Protein AF-0000000082579133 (afdb_homodimer)

Structure (mmCIF, N/CA/C/O backbone):
data_AF-0000000082579133-model_v1
#
loop_
_entity.id
_entity.type
_entity.pdbx_description
1 polymer 'Aldehyde dehydrogenase'
#
loop_
_atom_site.group_PDB
_atom_site.id
_atom_site.type_symbol
_atom_site.label_atom_id
_atom_site.label_alt_id
_atom_site.label_comp_id
_atom_site.label_asym_id
_atom_site.label_entity_id
_atom_site.label_seq_id
_atom_site.pdbx_PDB_ins_code
_atom_site.Cartn_x
_atom_site.Cartn_y
_atom_site.Cartn_z
_atom_site.occupancy
_atom_site.B_iso_or_equiv
_atom_site.auth_seq_id
_atom_site.auth_comp_id
_atom_site.auth_asym_id
_atom_site.auth_atom_id
_atom_site.pdbx_PDB_model_num
ATOM 1 N N . MET A 1 1 ? 31.938 -7.785 4.965 1 80.44 1 MET A N 1
ATOM 2 C CA . MET A 1 1 ? 31.047 -6.676 5.301 1 80.44 1 MET A CA 1
ATOM 3 C C . MET A 1 1 ? 29.719 -7.191 5.863 1 80.44 1 MET A C 1
ATOM 5 O O . MET A 1 1 ? 29.172 -8.164 5.355 1 80.44 1 MET A O 1
ATOM 9 N N . SER A 1 2 ? 29.328 -6.652 6.98 1 93.56 2 SER A N 1
ATOM 10 C CA . SER A 1 2 ? 28.062 -7.059 7.586 1 93.56 2 SER A CA 1
ATOM 11 C C . SER A 1 2 ? 26.875 -6.551 6.773 1 93.56 2 SER A C 1
ATOM 13 O O . SER A 1 2 ? 27.031 -5.676 5.922 1 93.56 2 SER A O 1
ATOM 15 N N . MET A 1 3 ? 25.797 -7.18 6.914 1 96.56 3 MET A N 1
ATOM 16 C CA . MET A 1 3 ? 24.578 -6.719 6.25 1 96.56 3 MET A CA 1
ATOM 17 C C . MET A 1 3 ? 24.312 -5.254 6.566 1 96.56 3 MET A C 1
ATOM 19 O O . MET A 1 3 ? 23.906 -4.488 5.688 1 96.56 3 MET A O 1
ATOM 23 N N . ARG A 1 4 ? 24.562 -4.844 7.785 1 96.94 4 ARG A N 1
ATOM 24 C CA . ARG A 1 4 ? 24.344 -3.465 8.203 1 96.94 4 ARG A CA 1
ATOM 25 C C . ARG A 1 4 ? 25.281 -2.514 7.473 1 96.94 4 ARG A C 1
ATOM 27 O O . ARG A 1 4 ? 24.875 -1.425 7.059 1 96.94 4 ARG A O 1
ATOM 34 N N . ASP A 1 5 ? 26.547 -2.949 7.332 1 97.56 5 ASP A N 1
ATOM 35 C CA . ASP A 1 5 ? 27.516 -2.141 6.598 1 97.56 5 ASP A CA 1
ATOM 36 C C . ASP A 1 5 ? 27.078 -1.949 5.148 1 97.56 5 ASP A C 1
ATOM 38 O O . ASP A 1 5 ? 27.234 -0.863 4.586 1 97.56 5 ASP A O 1
ATOM 42 N N . LEU A 1 6 ? 26.594 -3.035 4.605 1 97.81 6 LEU A N 1
ATOM 43 C CA . LEU A 1 6 ? 26.125 -2.986 3.227 1 97.81 6 LEU A CA 1
ATOM 44 C C . LEU A 1 6 ? 24.953 -2.023 3.084 1 97.81 6 LEU A C 1
ATOM 46 O O . LEU A 1 6 ? 24.922 -1.208 2.158 1 97.81 6 LEU A O 1
ATOM 50 N N . LEU A 1 7 ? 23.984 -2.096 3.975 1 98.62 7 LEU A N 1
ATOM 51 C CA . LEU A 1 7 ? 22.828 -1.207 3.941 1 98.62 7 LEU A CA 1
ATOM 52 C C . LEU A 1 7 ? 23.25 0.249 4.09 1 98.62 7 LEU A C 1
ATOM 54 O O . LEU A 1 7 ? 22.781 1.119 3.357 1 98.62 7 LEU A O 1
ATOM 58 N N . ASP A 1 8 ? 24.141 0.531 5.027 1 98.25 8 ASP A N 1
ATOM 59 C CA . ASP A 1 8 ? 24.609 1.891 5.258 1 98.25 8 ASP A CA 1
ATOM 60 C C . ASP A 1 8 ? 25.328 2.438 4.023 1 98.25 8 ASP A C 1
ATOM 62 O O . ASP A 1 8 ? 25.156 3.609 3.676 1 98.25 8 ASP A O 1
ATOM 66 N N . ALA A 1 9 ? 26.141 1.567 3.398 1 98.5 9 ALA A N 1
ATOM 67 C CA . ALA A 1 9 ? 26.844 1.972 2.176 1 98.5 9 ALA A CA 1
ATOM 68 C C . ALA A 1 9 ? 25.844 2.309 1.069 1 98.5 9 ALA A C 1
ATOM 70 O O . ALA A 1 9 ? 26.016 3.293 0.347 1 98.5 9 ALA A O 1
ATOM 71 N N . GLN A 1 10 ? 24.812 1.496 0.906 1 98.81 10 GLN A N 1
ATOM 72 C CA . GLN A 1 10 ? 23.797 1.745 -0.115 1 98.81 10 GLN A CA 1
ATOM 73 C C . GLN A 1 10 ? 23 3.014 0.192 1 98.81 10 GLN A C 1
ATOM 75 O O . GLN A 1 10 ? 22.688 3.789 -0.712 1 98.81 10 GLN A O 1
ATOM 80 N N . ARG A 1 11 ? 22.672 3.266 1.443 1 98.44 11 ARG A N 1
ATOM 81 C CA . ARG A 1 11 ? 21.953 4.469 1.84 1 98.44 11 ARG A CA 1
ATOM 82 C C . ARG A 1 11 ? 22.766 5.723 1.531 1 98.44 11 ARG A C 1
ATOM 84 O O . ARG A 1 11 ? 22.219 6.703 1.013 1 98.44 11 ARG A O 1
ATOM 91 N N . THR A 1 12 ? 24.016 5.68 1.901 1 98.31 12 THR A N 1
ATOM 92 C CA . THR A 1 12 ? 24.906 6.809 1.646 1 98.31 12 THR A CA 1
ATOM 93 C C . THR A 1 12 ? 25 7.094 0.15 1 98.31 12 THR A C 1
ATOM 95 O O . THR A 1 12 ? 24.891 8.25 -0.275 1 98.31 12 THR A O 1
ATOM 98 N N . ALA A 1 13 ? 25.172 6.035 -0.604 1 98.75 13 ALA A N 1
ATOM 99 C CA . ALA A 1 13 ? 25.266 6.184 -2.055 1 98.75 13 ALA A CA 1
ATOM 100 C C . ALA A 1 13 ? 23.969 6.719 -2.639 1 98.75 13 ALA A C 1
ATOM 102 O O . ALA A 1 13 ? 23.984 7.551 -3.549 1 98.75 13 ALA A O 1
ATOM 103 N N . PHE A 1 14 ? 22.859 6.273 -2.164 1 98.75 14 PHE A N 1
ATOM 104 C CA . PHE A 1 14 ? 21.531 6.715 -2.609 1 98.75 14 PHE A CA 1
ATOM 105 C C . PHE A 1 14 ? 21.359 8.211 -2.391 1 98.75 14 PHE A C 1
ATOM 107 O O . PHE A 1 14 ? 21 8.938 -3.314 1 98.75 14 PHE A O 1
ATOM 114 N N . MET A 1 15 ? 21.609 8.648 -1.156 1 98.06 15 MET A N 1
ATOM 115 C CA . MET A 1 15 ? 21.438 10.055 -0.812 1 98.06 15 MET A CA 1
ATOM 116 C C . MET A 1 15 ? 22.359 10.938 -1.637 1 98.06 15 MET A C 1
ATOM 118 O O . MET A 1 15 ? 21.969 12.031 -2.053 1 98.06 15 MET A O 1
ATOM 122 N N . ALA A 1 16 ? 23.578 10.438 -1.879 1 97.94 16 ALA A N 1
ATOM 123 C CA . ALA A 1 16 ? 24.547 11.203 -2.662 1 97.94 16 ALA A CA 1
ATOM 124 C C . ALA A 1 16 ? 24.094 11.328 -4.117 1 97.94 16 ALA A C 1
ATOM 126 O O . ALA A 1 16 ? 24.422 12.312 -4.785 1 97.94 16 ALA A O 1
ATOM 127 N N . GLU A 1 17 ? 23.266 10.43 -4.582 1 98.38 17 GLU A N 1
ATOM 128 C CA . GLU A 1 17 ? 22.906 10.344 -5.996 1 98.38 17 GLU A CA 1
ATOM 129 C C . GLU A 1 17 ? 21.656 11.148 -6.293 1 98.38 17 GLU A C 1
ATOM 131 O O . GLU A 1 17 ? 21.375 11.469 -7.449 1 98.38 17 GLU A O 1
ATOM 136 N N . LEU A 1 18 ? 20.844 11.516 -5.371 1 98.12 18 LEU A N 1
ATOM 137 C CA . LEU A 1 18 ? 19.562 12.18 -5.594 1 98.12 18 LEU A CA 1
ATOM 138 C C . LEU A 1 18 ? 19.75 13.484 -6.363 1 98.12 18 LEU A C 1
ATOM 140 O O . LEU A 1 18 ? 20.688 14.25 -6.078 1 98.12 18 LEU A O 1
ATOM 144 N N . PRO A 1 19 ? 18.891 13.75 -7.258 1 98.25 19 PRO A N 1
ATOM 145 C CA . PRO A 1 19 ? 17.859 12.875 -7.812 1 98.25 19 PRO A CA 1
ATOM 146 C C . PRO A 1 19 ? 18.422 11.789 -8.727 1 98.25 19 PRO A C 1
ATOM 148 O O . PRO A 1 19 ? 19.391 12.039 -9.453 1 98.25 19 PRO A O 1
ATOM 151 N N . VAL A 1 20 ? 17.859 10.625 -8.703 1 98.69 20 VAL A N 1
ATOM 152 C CA . VAL A 1 20 ? 18.328 9.531 -9.555 1 98.69 20 VAL A CA 1
ATOM 153 C C . VAL A 1 20 ? 17.828 9.742 -10.984 1 98.69 20 VAL A C 1
ATOM 155 O O . VAL A 1 20 ? 16.625 9.711 -11.234 1 98.69 20 VAL A O 1
ATOM 158 N N . SER A 1 21 ? 18.672 9.898 -11.883 1 98.62 21 SER A N 1
ATOM 159 C CA . SER A 1 21 ? 18.312 10.25 -13.258 1 98.62 21 SER A CA 1
ATOM 160 C C . SER A 1 21 ? 17.703 9.062 -13.992 1 98.62 21 SER A C 1
ATOM 162 O O . SER A 1 21 ? 17.906 7.91 -13.602 1 98.62 21 SER A O 1
ATOM 164 N N . LEU A 1 22 ? 16.953 9.367 -15.031 1 98.69 22 LEU A N 1
ATOM 165 C CA . LEU A 1 22 ? 16.406 8.328 -15.898 1 98.69 22 LEU A CA 1
ATOM 166 C C . LEU A 1 22 ? 17.516 7.48 -16.5 1 98.69 22 LEU A C 1
ATOM 168 O O . LEU A 1 22 ? 17.359 6.266 -16.656 1 98.69 22 LEU A O 1
ATOM 172 N N . ASP A 1 23 ? 18.641 8.062 -16.812 1 98.75 23 ASP A N 1
ATOM 173 C CA . ASP A 1 23 ? 19.766 7.34 -17.406 1 98.75 23 ASP A CA 1
ATOM 174 C C . ASP A 1 23 ? 20.328 6.309 -16.438 1 98.75 23 ASP A C 1
ATOM 176 O O . ASP A 1 23 ? 20.625 5.18 -16.828 1 98.75 23 ASP A O 1
ATOM 180 N N . ALA A 1 24 ? 20.484 6.727 -15.18 1 98.75 24 ALA A N 1
ATOM 181 C CA . ALA A 1 24 ? 20.969 5.797 -14.164 1 98.75 24 ALA A CA 1
ATOM 182 C C . ALA A 1 24 ? 20.016 4.633 -13.977 1 98.75 24 ALA A C 1
ATOM 184 O O . ALA A 1 24 ? 20.438 3.482 -13.844 1 98.75 24 ALA A O 1
ATOM 185 N N . ARG A 1 25 ? 18.719 4.93 -13.984 1 98.94 25 ARG A N 1
ATOM 186 C CA . ARG A 1 25 ? 17.703 3.9 -13.844 1 98.94 25 ARG A CA 1
ATOM 187 C C . ARG A 1 25 ? 17.734 2.924 -15.008 1 98.94 25 ARG A C 1
ATOM 189 O O . ARG A 1 25 ? 17.734 1.707 -14.812 1 98.94 25 ARG A O 1
ATOM 196 N N . ARG A 1 26 ? 17.812 3.459 -16.219 1 98.88 26 ARG A N 1
ATOM 197 C CA . ARG A 1 26 ? 17.875 2.641 -17.422 1 98.88 26 ARG A CA 1
ATOM 198 C C . ARG A 1 26 ? 19.141 1.792 -17.438 1 98.88 26 ARG A C 1
ATOM 200 O O . ARG A 1 26 ? 19.109 0.63 -17.859 1 98.88 26 ARG A O 1
ATOM 207 N N . ASP A 1 27 ? 20.203 2.363 -17.016 1 98.94 27 ASP A N 1
ATOM 208 C CA . ASP A 1 27 ? 21.469 1.646 -16.984 1 98.94 27 ASP A CA 1
ATOM 209 C C . ASP A 1 27 ? 21.391 0.427 -16.062 1 98.94 27 ASP A C 1
ATOM 211 O O . ASP A 1 27 ? 21.828 -0.663 -16.438 1 98.94 27 ASP A O 1
ATOM 215 N N . ARG A 1 28 ? 20.859 0.565 -14.891 1 98.88 28 ARG A N 1
ATOM 216 C CA . ARG A 1 28 ? 20.703 -0.545 -13.961 1 98.88 28 ARG A CA 1
ATOM 217 C C . ARG A 1 28 ? 19.812 -1.64 -14.555 1 98.88 28 ARG A C 1
ATOM 219 O O . ARG A 1 28 ? 20.125 -2.828 -14.43 1 98.88 28 ARG A O 1
ATOM 226 N N . LEU A 1 29 ? 18.719 -1.201 -15.234 1 98.94 29 LEU A N 1
ATOM 227 C CA . LEU A 1 29 ? 17.828 -2.16 -15.867 1 98.94 29 LEU A CA 1
ATOM 228 C C . LEU A 1 29 ? 18.547 -2.92 -16.984 1 98.94 29 LEU A C 1
ATOM 230 O O . LEU A 1 29 ? 18.406 -4.137 -17.094 1 98.94 29 LEU A O 1
ATOM 234 N N . ARG A 1 30 ? 19.328 -2.234 -17.781 1 98.81 30 ARG A N 1
ATOM 235 C CA . ARG A 1 30 ? 20.078 -2.869 -18.875 1 98.81 30 ARG A CA 1
ATOM 236 C C . ARG A 1 30 ? 21.094 -3.873 -18.328 1 98.81 30 ARG A C 1
ATOM 238 O O . ARG A 1 30 ? 21.234 -4.977 -18.859 1 98.81 30 ARG A O 1
ATOM 245 N N . ARG A 1 31 ? 21.781 -3.516 -17.281 1 98.88 31 ARG A N 1
ATOM 246 C CA . ARG A 1 31 ? 22.766 -4.406 -16.688 1 98.88 31 ARG A CA 1
ATOM 247 C C . ARG A 1 31 ? 22.094 -5.633 -16.062 1 98.88 31 ARG A C 1
ATOM 249 O O . ARG A 1 31 ? 22.656 -6.734 -16.109 1 98.88 31 ARG A O 1
ATOM 256 N N . ALA A 1 32 ? 20.906 -5.426 -15.531 1 98.94 32 ALA A N 1
ATOM 257 C CA . ALA A 1 32 ? 20.156 -6.57 -15 1 98.94 32 ALA A CA 1
ATOM 258 C C . ALA A 1 32 ? 19.766 -7.527 -16.125 1 98.94 32 ALA A C 1
ATOM 260 O O . ALA A 1 32 ? 19.891 -8.75 -15.977 1 98.94 32 ALA A O 1
ATOM 261 N N . VAL A 1 33 ? 19.281 -6.957 -17.234 1 98.81 33 VAL A N 1
ATOM 262 C CA . VAL A 1 33 ? 18.969 -7.777 -18.406 1 98.81 33 VAL A CA 1
ATOM 263 C C . VAL A 1 33 ? 20.203 -8.555 -18.844 1 98.81 33 VAL A C 1
ATOM 265 O O . VAL A 1 33 ? 20.141 -9.766 -19.062 1 98.81 33 VAL A O 1
ATOM 268 N N . ALA A 1 34 ? 21.312 -7.91 -18.922 1 98.75 34 ALA A N 1
ATOM 269 C CA . ALA A 1 34 ? 22.562 -8.523 -19.359 1 98.75 34 ALA A CA 1
ATOM 270 C C . ALA A 1 34 ? 23.031 -9.602 -18.391 1 98.75 34 ALA A C 1
ATOM 272 O O . ALA A 1 34 ? 23.469 -10.672 -18.812 1 98.75 34 ALA A O 1
ATOM 273 N N . MET A 1 35 ? 22.906 -9.344 -17.109 1 98.75 35 MET A N 1
ATOM 274 C CA . MET A 1 35 ? 23.312 -10.289 -16.078 1 98.75 35 MET A CA 1
ATOM 275 C C . MET A 1 35 ? 22.609 -11.633 -16.266 1 98.75 35 MET A C 1
ATOM 277 O O . MET A 1 35 ? 23.25 -12.688 -16.141 1 98.75 35 MET A O 1
ATOM 281 N N . ILE A 1 36 ? 21.328 -11.578 -16.641 1 98.75 36 ILE A N 1
ATOM 282 C CA . ILE A 1 36 ? 20.547 -12.797 -16.766 1 98.75 36 ILE A CA 1
ATOM 283 C C . ILE A 1 36 ? 20.75 -13.398 -18.156 1 98.75 36 ILE A C 1
ATOM 285 O O . ILE A 1 36 ? 21.031 -14.594 -18.281 1 98.75 36 ILE A O 1
ATOM 289 N N . SER A 1 37 ? 20.672 -12.617 -19.219 1 98.19 37 SER A N 1
ATOM 290 C CA . SER A 1 37 ? 20.734 -13.102 -20.594 1 98.19 37 SER A CA 1
ATOM 291 C C . SER A 1 37 ? 22.094 -13.68 -20.938 1 98.19 37 SER A C 1
ATOM 293 O O . SER A 1 37 ? 22.203 -14.711 -21.594 1 98.19 37 SER A O 1
ATOM 295 N N . ASP A 1 38 ? 23.172 -13.047 -20.438 1 98.31 38 ASP A N 1
ATOM 296 C CA . ASP A 1 38 ? 24.547 -13.477 -20.75 1 98.31 38 ASP A CA 1
ATOM 297 C C . ASP A 1 38 ? 24.891 -14.773 -20.016 1 98.31 38 ASP A C 1
ATOM 299 O O . ASP A 1 38 ? 25.859 -15.453 -20.391 1 98.31 38 ASP A O 1
ATOM 303 N N . ASN A 1 39 ? 24.156 -15.109 -19.031 1 98.69 39 ASN A N 1
ATOM 304 C CA . ASN A 1 39 ? 24.516 -16.25 -18.188 1 98.69 39 ASN A CA 1
ATOM 305 C C . ASN A 1 39 ? 23.391 -17.266 -18.078 1 98.69 39 ASN A C 1
ATOM 307 O O . ASN A 1 39 ? 23.312 -18.016 -17.109 1 98.69 39 ASN A O 1
ATOM 311 N N . ALA A 1 40 ? 22.453 -17.297 -19.031 1 98.44 40 ALA A N 1
ATOM 312 C CA . ALA A 1 40 ? 21.25 -18.109 -19.031 1 98.44 40 ALA A CA 1
ATOM 313 C C . ALA A 1 40 ? 21.594 -19.594 -18.859 1 98.44 40 ALA A C 1
ATOM 315 O O . ALA A 1 40 ? 20.984 -20.281 -18.031 1 98.44 40 ALA A O 1
ATOM 316 N N . GLY A 1 41 ? 22.547 -20.047 -19.625 1 98.31 41 GLY A N 1
ATOM 317 C CA . GLY A 1 41 ? 22.938 -21.453 -19.562 1 98.31 41 GLY A CA 1
ATOM 318 C C . GLY A 1 41 ? 23.422 -21.875 -18.188 1 98.31 41 GLY A C 1
ATOM 319 O O . GLY A 1 41 ? 22.984 -22.891 -17.656 1 98.31 41 GLY A O 1
ATOM 320 N N . GLN A 1 42 ? 24.328 -21.078 -17.609 1 98.69 42 GLN A N 1
ATOM 321 C CA . GLN A 1 42 ? 24.875 -21.375 -16.281 1 98.69 42 GLN A CA 1
ATOM 322 C C . GLN A 1 42 ? 23.766 -21.359 -15.227 1 98.69 42 GLN A C 1
ATOM 324 O O . GLN A 1 42 ? 23.781 -22.156 -14.297 1 98.69 42 GLN A O 1
ATOM 329 N N . LEU A 1 43 ? 22.891 -20.469 -15.391 1 98.81 43 LEU A N 1
ATOM 330 C CA . LEU A 1 43 ? 21.781 -20.375 -14.445 1 98.81 43 LEU A CA 1
ATOM 331 C C . LEU A 1 43 ? 20.891 -21.594 -14.539 1 98.81 43 LEU A C 1
ATOM 333 O O . LEU A 1 43 ? 20.469 -22.156 -13.516 1 98.81 43 LEU A O 1
ATOM 337 N N . CYS A 1 44 ? 20.594 -22.062 -15.742 1 98.56 44 CYS A N 1
ATOM 338 C CA . CYS A 1 44 ? 19.781 -23.266 -15.922 1 98.56 44 CYS A CA 1
ATOM 339 C C . CYS A 1 44 ? 20.469 -24.484 -15.312 1 98.56 44 CYS A C 1
ATOM 341 O O . CYS A 1 44 ? 19.812 -25.328 -14.695 1 98.56 44 CYS A O 1
ATOM 343 N N . ASP A 1 45 ? 21.812 -24.578 -15.5 1 98.75 45 ASP A N 1
ATOM 344 C CA . ASP A 1 45 ? 22.578 -25.672 -14.922 1 98.75 45 ASP A CA 1
ATOM 345 C C . ASP A 1 45 ? 22.484 -25.656 -13.398 1 98.75 45 ASP A C 1
ATOM 347 O O . ASP A 1 45 ? 22.266 -26.688 -12.766 1 98.75 45 ASP A O 1
ATOM 351 N N . ALA A 1 46 ? 22.625 -24.469 -12.82 1 98.81 46 ALA A N 1
ATOM 352 C CA . ALA A 1 46 ? 22.547 -24.312 -11.375 1 98.81 46 ALA A CA 1
ATOM 353 C C . ALA A 1 46 ? 21.172 -24.688 -10.852 1 98.81 46 ALA A C 1
ATOM 355 O O . ALA A 1 46 ? 21.047 -25.359 -9.828 1 98.81 46 ALA A O 1
ATOM 356 N N . LEU A 1 47 ? 20.141 -24.281 -11.562 1 98.69 47 LEU A N 1
ATOM 357 C CA . LEU A 1 47 ? 18.781 -24.625 -11.195 1 98.69 47 LEU A CA 1
ATOM 358 C C . LEU A 1 47 ? 18.578 -26.125 -11.172 1 98.69 47 LEU A C 1
ATOM 360 O O . LEU A 1 47 ? 18 -26.672 -10.219 1 98.69 47 LEU A O 1
ATOM 364 N N . SER A 1 48 ? 19.031 -26.734 -12.242 1 98.31 48 SER A N 1
ATOM 365 C CA . SER A 1 48 ? 18.859 -28.188 -12.328 1 98.31 48 SER A CA 1
ATOM 366 C C . SER A 1 48 ? 19.609 -28.906 -11.211 1 98.31 48 SER A C 1
ATOM 368 O O . SER A 1 48 ? 19.109 -29.875 -10.641 1 98.31 48 SER A O 1
ATOM 370 N N . GLU A 1 49 ? 20.75 -28.422 -10.93 1 98.19 49 GLU A N 1
ATOM 371 C CA . GLU A 1 49 ? 21.547 -29 -9.852 1 98.19 49 GLU A CA 1
ATOM 372 C C . GLU A 1 49 ? 20.828 -28.859 -8.508 1 98.19 49 GLU A C 1
ATOM 374 O O . GLU A 1 49 ? 20.766 -29.812 -7.723 1 98.19 49 GLU A O 1
ATOM 379 N N . ASP A 1 50 ? 20.281 -27.75 -8.172 1 98.19 50 ASP A N 1
ATOM 380 C CA . ASP A 1 50 ? 19.594 -27.484 -6.91 1 98.19 50 ASP A CA 1
ATOM 381 C C . ASP A 1 50 ? 18.375 -28.375 -6.762 1 98.19 50 ASP A C 1
ATOM 383 O O . ASP A 1 50 ? 18.094 -28.891 -5.676 1 98.19 50 ASP A O 1
ATOM 387 N N . PHE A 1 51 ? 17.672 -28.625 -7.84 1 97.75 51 PHE A N 1
ATOM 388 C CA . PHE A 1 51 ? 16.422 -29.375 -7.797 1 97.75 51 PHE A CA 1
ATOM 389 C C . PHE A 1 51 ? 16.703 -30.875 -7.898 1 97.75 51 PHE A C 1
ATOM 391 O O . PHE A 1 51 ? 15.82 -31.688 -7.633 1 97.75 51 PHE A O 1
ATOM 398 N N . GLY A 1 52 ? 17.938 -31.219 -8.18 1 96.5 52 GLY A N 1
ATOM 399 C CA . GLY A 1 52 ? 18.234 -32.594 -8.594 1 96.5 52 GLY A CA 1
ATOM 400 C C . GLY A 1 52 ? 17.953 -32.844 -10.062 1 96.5 52 GLY A C 1
ATOM 401 O O . GLY A 1 52 ? 18.75 -33.5 -10.742 1 96.5 52 GLY A O 1
ATOM 402 N N . HIS A 1 53 ? 16.891 -32.281 -10.523 1 96.94 53 HIS A N 1
ATOM 403 C CA . HIS A 1 53 ? 16.578 -32.188 -11.945 1 96.94 53 HIS A CA 1
ATOM 404 C C . HIS A 1 53 ? 15.484 -31.172 -12.211 1 96.94 53 HIS A C 1
ATOM 406 O O . HIS A 1 53 ? 14.43 -31.219 -11.578 1 96.94 53 HIS A O 1
ATOM 412 N N . ARG A 1 54 ? 15.703 -30.344 -13.109 1 96.88 54 ARG A N 1
ATOM 413 C CA . ARG A 1 54 ? 14.727 -29.422 -13.664 1 96.88 54 ARG A CA 1
ATOM 414 C C . ARG A 1 54 ? 14.945 -29.219 -15.164 1 96.88 54 ARG A C 1
ATOM 416 O O . ARG A 1 54 ? 16.078 -29.031 -15.609 1 96.88 54 ARG A O 1
ATOM 423 N N . SER A 1 55 ? 13.859 -29.281 -15.875 1 95.44 55 SER A N 1
ATOM 424 C CA . SER A 1 55 ? 13.922 -29.125 -17.328 1 95.44 55 SER A CA 1
ATOM 425 C C . SER A 1 55 ? 14.617 -27.812 -17.703 1 95.44 55 SER A C 1
ATOM 427 O O . SER A 1 55 ? 14.258 -26.75 -17.203 1 95.44 55 SER A O 1
ATOM 429 N N . ARG A 1 56 ? 15.609 -27.938 -18.578 1 96.12 56 ARG A N 1
ATOM 430 C CA . ARG A 1 56 ? 16.297 -26.75 -19.062 1 96.12 56 ARG A CA 1
ATOM 431 C C . ARG A 1 56 ? 15.336 -25.812 -19.797 1 96.12 56 ARG A C 1
ATOM 433 O O . ARG A 1 56 ? 15.344 -24.594 -19.562 1 96.12 56 ARG A O 1
ATOM 440 N N . ASP A 1 57 ? 14.484 -26.359 -20.641 1 95.69 57 ASP A N 1
ATOM 441 C CA . ASP A 1 57 ? 13.523 -25.562 -21.391 1 95.69 57 ASP A CA 1
ATOM 442 C C . ASP A 1 57 ? 12.547 -24.859 -20.438 1 95.69 57 ASP A C 1
ATOM 444 O O . ASP A 1 57 ? 12.227 -23.688 -20.625 1 95.69 57 ASP A O 1
ATOM 448 N N . GLN A 1 58 ? 12.047 -25.562 -19.469 1 96.06 58 GLN A N 1
ATOM 449 C CA . GLN A 1 58 ? 11.148 -24.953 -18.5 1 96.06 58 GLN A CA 1
ATOM 450 C C . GLN A 1 58 ? 11.844 -23.812 -17.75 1 96.06 58 GLN A C 1
ATOM 452 O O . GLN A 1 58 ? 11.242 -22.766 -17.531 1 96.06 58 GLN A O 1
ATOM 457 N N . SER A 1 59 ? 13.133 -24.078 -17.328 1 98 59 SER A N 1
ATOM 458 C CA . SER A 1 59 ? 13.906 -23.031 -16.656 1 98 59 SER A CA 1
ATOM 459 C C . SER A 1 59 ? 14.086 -21.812 -17.531 1 98 59 SER A C 1
ATOM 461 O O . SER A 1 59 ? 13.969 -20.672 -17.062 1 98 59 SER A O 1
ATOM 463 N N . MET A 1 60 ? 14.344 -22.047 -18.797 1 97.5 60 MET A N 1
ATOM 464 C CA . MET A 1 60 ? 14.508 -20.938 -19.75 1 97.5 60 MET A CA 1
ATOM 465 C C . MET A 1 60 ? 13.227 -20.109 -19.844 1 97.5 60 MET A C 1
ATOM 467 O O . MET A 1 60 ? 13.281 -18.891 -19.938 1 97.5 60 MET A O 1
ATOM 471 N N . ILE A 1 61 ? 12.109 -20.75 -19.766 1 95.81 61 ILE A N 1
ATOM 472 C CA . ILE A 1 61 ? 10.82 -20.078 -19.891 1 95.81 61 ILE A CA 1
ATOM 473 C C . ILE A 1 61 ? 10.5 -19.344 -18.594 1 95.81 61 ILE A C 1
ATOM 475 O O . ILE A 1 61 ? 10.234 -18.141 -18.594 1 95.81 61 ILE A O 1
ATOM 479 N N . THR A 1 62 ? 10.594 -20 -17.469 1 96.62 62 THR A N 1
ATOM 480 C CA . THR A 1 62 ? 9.953 -19.562 -16.234 1 96.62 62 THR A CA 1
ATOM 481 C C . THR A 1 62 ? 10.93 -18.766 -15.367 1 96.62 62 THR A C 1
ATOM 483 O O . THR A 1 62 ? 10.516 -17.938 -14.547 1 96.62 62 THR A O 1
ATOM 486 N N . ASP A 1 63 ? 12.305 -18.922 -15.516 1 97.94 63 ASP A N 1
ATOM 487 C CA . ASP A 1 63 ? 13.266 -18.219 -14.664 1 97.94 63 ASP A CA 1
ATOM 488 C C . ASP A 1 63 ? 14.117 -17.25 -15.484 1 97.94 63 ASP A C 1
ATOM 490 O O . ASP A 1 63 ? 14.547 -16.219 -14.969 1 97.94 63 ASP A O 1
ATOM 494 N N . ILE A 1 64 ? 14.32 -17.609 -16.734 1 98.31 64 ILE A N 1
ATOM 495 C CA . ILE A 1 64 ? 15.211 -16.766 -17.5 1 98.31 64 ILE A CA 1
ATOM 496 C C . ILE A 1 64 ? 14.391 -15.75 -18.297 1 98.31 64 ILE A C 1
ATOM 498 O O . ILE A 1 64 ? 14.375 -14.562 -17.984 1 98.31 64 ILE A O 1
ATOM 502 N N . ALA A 1 65 ? 13.562 -16.25 -19.25 1 96.88 65 ALA A N 1
ATOM 503 C CA . ALA A 1 65 ? 12.766 -15.352 -20.078 1 96.88 65 ALA A CA 1
ATOM 504 C C . ALA A 1 65 ? 11.781 -14.547 -19.234 1 96.88 65 ALA A C 1
ATOM 506 O O . ALA A 1 65 ? 11.57 -13.359 -19.469 1 96.88 65 ALA A O 1
ATOM 507 N N . ALA A 1 66 ? 11.234 -15.188 -18.234 1 96.56 66 ALA A N 1
ATOM 508 C CA . ALA A 1 66 ? 10.273 -14.547 -17.344 1 96.56 66 ALA A CA 1
ATOM 509 C C . ALA A 1 66 ? 10.953 -13.469 -16.484 1 96.56 66 ALA A C 1
ATOM 511 O O . ALA A 1 66 ? 10.281 -12.609 -15.922 1 96.56 66 ALA A O 1
ATOM 512 N N . SER A 1 67 ? 12.258 -13.492 -16.344 1 98.06 67 SER A N 1
ATOM 513 C CA . SER A 1 67 ? 13.031 -12.445 -15.68 1 98.06 67 SER A CA 1
ATOM 514 C C . SER A 1 67 ? 13.312 -11.281 -16.625 1 98.06 67 SER A C 1
ATOM 516 O O . SER A 1 67 ? 13.18 -10.117 -16.234 1 98.06 67 SER A O 1
ATOM 518 N N . VAL A 1 68 ? 13.656 -11.586 -17.812 1 98.06 68 VAL A N 1
ATOM 519 C CA . VAL A 1 68 ? 14.078 -10.594 -18.797 1 98.06 68 VAL A CA 1
ATOM 520 C C . VAL A 1 68 ? 12.883 -9.734 -19.219 1 98.06 68 VAL A C 1
ATOM 522 O O . VAL A 1 68 ? 13.008 -8.523 -19.375 1 98.06 68 VAL A O 1
ATOM 525 N N . GLY A 1 69 ? 11.664 -10.336 -19.344 1 96.62 69 GLY A N 1
ATOM 526 C CA . GLY A 1 69 ? 10.453 -9.656 -19.781 1 96.62 69 GLY A CA 1
ATOM 527 C C . GLY A 1 69 ? 10.133 -8.43 -18.969 1 96.62 69 GLY A C 1
ATOM 528 O O . GLY A 1 69 ? 10.062 -7.316 -19.5 1 96.62 69 GLY A O 1
ATOM 529 N N . PRO A 1 70 ? 10.008 -8.602 -17.672 1 97.75 70 PRO A N 1
ATOM 530 C CA . PRO A 1 70 ? 9.688 -7.461 -16.812 1 97.75 70 PRO A CA 1
ATOM 531 C C . PRO A 1 70 ? 10.75 -6.367 -16.859 1 97.75 70 PRO A C 1
ATOM 533 O O . PRO A 1 70 ? 10.422 -5.176 -16.828 1 97.75 70 PRO A O 1
ATOM 536 N N . LEU A 1 71 ? 12.023 -6.738 -16.922 1 98.69 71 LEU A N 1
ATOM 537 C CA . LEU A 1 71 ? 13.117 -5.77 -16.969 1 98.69 71 LEU A CA 1
ATOM 538 C C . LEU A 1 71 ? 13.047 -4.949 -18.25 1 98.69 71 LEU A C 1
ATOM 540 O O . LEU A 1 71 ? 13.18 -3.723 -18.219 1 98.69 71 LEU A O 1
ATOM 544 N N . LYS A 1 72 ? 12.812 -5.602 -19.328 1 98.19 72 LYS A N 1
ATOM 545 C CA . LYS A 1 72 ? 12.727 -4.906 -20.609 1 98.19 72 LYS A CA 1
ATOM 546 C C . LYS A 1 72 ? 11.484 -4.023 -20.672 1 98.19 72 LYS A C 1
ATOM 548 O O . LYS A 1 72 ? 11.516 -2.934 -21.25 1 98.19 72 LYS A O 1
ATOM 553 N N . HIS A 1 73 ? 10.398 -4.551 -20.125 1 97.75 73 HIS A N 1
ATOM 554 C CA . HIS A 1 73 ? 9.188 -3.748 -20.047 1 97.75 73 HIS A CA 1
ATOM 555 C C . HIS A 1 73 ? 9.43 -2.453 -19.281 1 97.75 73 HIS A C 1
ATOM 557 O O . HIS A 1 73 ? 9.031 -1.376 -19.734 1 97.75 73 HIS A O 1
ATOM 563 N N . ALA A 1 74 ? 10.07 -2.529 -18.172 1 98.62 74 ALA A N 1
ATOM 564 C CA . ALA A 1 74 ? 10.406 -1.358 -17.359 1 98.62 74 ALA A CA 1
ATOM 565 C C . ALA A 1 74 ? 11.32 -0.406 -18.125 1 98.62 74 ALA A C 1
ATOM 567 O O . ALA A 1 74 ? 11.141 0.813 -18.078 1 98.62 74 ALA A O 1
ATOM 568 N N . LEU A 1 75 ? 12.312 -0.985 -18.766 1 98.5 75 LEU A N 1
ATOM 569 C CA . LEU A 1 75 ? 13.25 -0.192 -19.547 1 98.5 75 LEU A CA 1
ATOM 570 C C . LEU A 1 75 ? 12.516 0.662 -20.578 1 98.5 75 LEU A C 1
ATOM 572 O O . LEU A 1 75 ? 12.836 1.839 -20.75 1 98.5 75 LEU A O 1
ATOM 576 N N . LYS A 1 76 ? 11.508 0.094 -21.172 1 97.81 76 LYS A N 1
ATOM 577 C CA . LYS A 1 76 ? 10.742 0.767 -22.219 1 97.81 76 LYS A CA 1
ATOM 578 C C . LYS A 1 76 ? 9.82 1.831 -21.625 1 97.81 76 LYS A C 1
ATOM 580 O O . LYS A 1 76 ? 9.57 2.859 -22.266 1 97.81 76 LYS A O 1
ATOM 585 N N . ARG A 1 77 ? 9.383 1.637 -20.391 1 98.44 77 ARG A N 1
ATOM 586 C CA . ARG A 1 77 ? 8.25 2.424 -19.906 1 98.44 77 ARG A CA 1
ATOM 587 C C . ARG A 1 77 ? 8.688 3.402 -18.828 1 98.44 77 ARG A C 1
ATOM 589 O O . ARG A 1 77 ? 7.941 4.316 -18.469 1 98.44 77 ARG A O 1
ATOM 596 N N . VAL A 1 78 ? 9.875 3.316 -18.281 1 98.69 78 VAL A N 1
ATOM 597 C CA . VAL A 1 78 ? 10.289 4.012 -17.078 1 98.69 78 VAL A CA 1
ATOM 598 C C . VAL A 1 78 ? 10.203 5.523 -17.297 1 98.69 78 VAL A C 1
ATOM 600 O O . VAL A 1 78 ? 9.852 6.266 -16.375 1 98.69 78 VAL A O 1
ATOM 603 N N . ALA A 1 79 ? 10.523 6.031 -18.453 1 98.69 79 ALA A N 1
ATOM 604 C CA . ALA A 1 79 ? 10.43 7.465 -18.719 1 98.69 79 ALA A CA 1
ATOM 605 C C . ALA A 1 79 ? 9 7.965 -18.562 1 98.69 79 ALA A C 1
ATOM 607 O O . ALA A 1 79 ? 8.766 9.008 -17.938 1 98.69 79 ALA A O 1
ATOM 608 N N . HIS A 1 80 ? 8.117 7.168 -19.109 1 98.56 80 HIS A N 1
ATOM 609 C CA . HIS A 1 80 ? 6.707 7.523 -19.016 1 98.56 80 HIS A CA 1
ATOM 610 C C . HIS A 1 80 ? 6.223 7.461 -17.578 1 98.56 80 HIS A C 1
ATOM 612 O O . HIS A 1 80 ? 5.531 8.367 -17.109 1 98.56 80 HIS A O 1
ATOM 618 N N . TRP A 1 81 ? 6.559 6.402 -16.844 1 98.5 81 TRP A N 1
ATOM 619 C CA . TRP A 1 81 ? 6.125 6.203 -15.469 1 98.5 81 TRP A CA 1
ATOM 620 C C . TRP A 1 81 ? 6.656 7.316 -14.57 1 98.5 81 TRP A C 1
ATOM 622 O O . TRP A 1 81 ? 6.035 7.652 -13.562 1 98.5 81 TRP A O 1
ATOM 632 N N . SER A 1 82 ? 7.77 7.906 -14.922 1 98.31 82 SER A N 1
ATOM 633 C CA . SER A 1 82 ? 8.492 8.828 -14.055 1 98.31 82 SER A CA 1
ATOM 634 C C . SER A 1 82 ? 7.984 10.258 -14.219 1 98.31 82 SER A C 1
ATOM 636 O O . SER A 1 82 ? 8.344 11.148 -13.445 1 98.31 82 SER A O 1
ATOM 638 N N . LYS A 1 83 ? 7.145 10.508 -15.227 1 98.12 83 LYS A N 1
ATOM 639 C CA . LYS A 1 83 ? 6.629 11.852 -15.453 1 98.12 83 LYS A CA 1
ATOM 640 C C . LYS A 1 83 ? 5.703 12.289 -14.32 1 98.12 83 LYS A C 1
ATOM 642 O O . LYS A 1 83 ? 4.824 11.531 -13.898 1 98.12 83 LYS A O 1
ATOM 647 N N . PRO A 1 84 ? 5.922 13.547 -13.781 1 97.81 84 PRO A N 1
ATOM 648 C CA . PRO A 1 84 ? 4.949 14.055 -12.812 1 97.81 84 PRO A CA 1
ATOM 649 C C . PRO A 1 84 ? 3.518 14.023 -13.336 1 97.81 84 PRO A C 1
ATOM 651 O O . PRO A 1 84 ? 3.285 14.305 -14.516 1 97.81 84 PRO A O 1
ATOM 654 N N . ALA A 1 85 ? 2.613 13.617 -12.516 1 97.75 85 ALA A N 1
ATOM 655 C CA . ALA A 1 85 ? 1.203 13.547 -12.891 1 97.75 85 ALA A CA 1
ATOM 656 C C . ALA A 1 85 ? 0.447 14.781 -12.398 1 97.75 85 ALA A C 1
ATOM 658 O O . ALA A 1 85 ? 0.184 14.922 -11.203 1 97.75 85 ALA A O 1
ATOM 659 N N . ARG A 1 86 ? 0.019 15.695 -13.297 1 97.69 86 ARG A N 1
ATOM 660 C CA . ARG A 1 86 ? -0.777 16.859 -12.906 1 97.69 86 ARG A CA 1
ATOM 661 C C . ARG A 1 86 ? -2.129 16.422 -12.344 1 97.69 86 ARG A C 1
ATOM 663 O O . ARG A 1 86 ? -2.748 15.492 -12.844 1 97.69 86 ARG A O 1
ATOM 670 N N . ARG A 1 87 ? -2.51 17.031 -11.32 1 97.62 87 ARG A N 1
ATOM 671 C CA . ARG A 1 87 ? -3.795 16.766 -10.688 1 97.62 87 ARG A CA 1
ATOM 672 C C . ARG A 1 87 ? -4.605 18.047 -10.523 1 97.62 87 ARG A C 1
ATOM 674 O O . ARG A 1 87 ? -4.051 19.094 -10.203 1 97.62 87 ARG A O 1
ATOM 681 N N . PRO A 1 88 ? -5.918 18 -10.734 1 95.62 88 PRO A N 1
ATOM 682 C CA . PRO A 1 88 ? -6.738 19.188 -10.484 1 95.62 88 PRO A CA 1
ATOM 683 C C . PRO A 1 88 ? -6.73 19.625 -9.023 1 95.62 88 PRO A C 1
ATOM 685 O O . PRO A 1 88 ? -6.645 18.766 -8.125 1 95.62 88 PRO A O 1
ATOM 688 N N . VAL A 1 89 ? -6.809 20.891 -8.812 1 95.19 89 VAL A N 1
ATOM 689 C CA . VAL A 1 89 ? -6.867 21.438 -7.469 1 95.19 89 VAL A CA 1
ATOM 690 C C . VAL A 1 89 ? -8.258 22.016 -7.203 1 95.19 89 VAL A C 1
ATOM 692 O O . VAL A 1 89 ? -9.078 22.109 -8.125 1 95.19 89 VAL A O 1
ATOM 695 N N . LEU A 1 90 ? -8.547 22.297 -6.004 1 90.75 90 LEU A N 1
ATOM 696 C CA . LEU A 1 90 ? -9.859 22.797 -5.598 1 90.75 90 LEU A CA 1
ATOM 697 C C . LEU A 1 90 ? -10.227 24.047 -6.398 1 90.75 90 LEU A C 1
ATOM 699 O O . LEU A 1 90 ? -9.398 24.922 -6.594 1 90.75 90 LEU A O 1
ATOM 703 N N . PHE A 1 91 ? -11.344 24.109 -7.02 1 87.19 91 PHE A N 1
ATOM 704 C CA . PHE A 1 91 ? -11.852 25.297 -7.699 1 87.19 91 PHE A CA 1
ATOM 705 C C . PHE A 1 91 ? -12.008 26.453 -6.719 1 87.19 91 PHE A C 1
ATOM 707 O O . PHE A 1 91 ? -12.516 26.266 -5.613 1 87.19 91 PHE A O 1
ATOM 714 N N . PRO A 1 92 ? -11.625 27.562 -7.113 1 89.5 92 PRO A N 1
ATOM 715 C CA . PRO A 1 92 ? -11.109 28.031 -8.406 1 89.5 92 PRO A CA 1
ATOM 716 C C . PRO A 1 92 ? -9.586 28.172 -8.406 1 89.5 92 PRO A C 1
ATOM 718 O O . PRO A 1 92 ? -9.039 28.969 -9.172 1 89.5 92 PRO A O 1
ATOM 721 N N . LEU A 1 93 ? -8.953 27.5 -7.5 1 91.19 93 LEU A N 1
ATOM 722 C CA . LEU A 1 93 ? -7.527 27.703 -7.27 1 91.19 93 LEU A CA 1
ATOM 723 C C . LEU A 1 93 ? -6.734 27.516 -8.562 1 91.19 93 LEU A C 1
ATOM 725 O O . LEU A 1 93 ? -5.754 28.219 -8.797 1 91.19 93 LEU A O 1
ATOM 729 N N . GLY A 1 94 ? -7.156 26.594 -9.367 1 90.25 94 GLY A N 1
ATOM 730 C CA . GLY A 1 94 ? -6.477 26.359 -10.633 1 90.25 94 GLY A CA 1
ATOM 731 C C . GLY A 1 94 ? -6.504 27.547 -11.562 1 90.25 94 GLY A C 1
ATOM 732 O O . GLY A 1 94 ? -5.504 27.859 -12.211 1 90.25 94 GLY A O 1
ATOM 733 N N . LEU A 1 95 ? -7.645 28.25 -11.641 1 90.06 95 LEU A N 1
ATOM 734 C CA . LEU A 1 95 ? -7.793 29.438 -12.469 1 90.06 95 LEU A CA 1
ATOM 735 C C . LEU A 1 95 ? -6.934 30.578 -11.93 1 90.06 95 LEU A C 1
ATOM 737 O O . LEU A 1 95 ? -6.523 31.453 -12.688 1 90.06 95 LEU A O 1
ATOM 741 N N . LEU A 1 96 ? -6.617 30.484 -10.672 1 92.25 96 LEU A N 1
ATOM 742 C CA . LEU A 1 96 ? -5.875 31.562 -10.016 1 92.25 96 LEU A CA 1
ATOM 743 C C . LEU A 1 96 ? -4.379 31.266 -10.016 1 92.25 96 LEU A C 1
ATOM 745 O O . LEU A 1 96 ? -3.594 32.031 -9.453 1 92.25 96 LEU A O 1
ATOM 749 N N . GLY A 1 97 ? -4.027 30.109 -10.555 1 93.56 97 GLY A N 1
ATOM 750 C CA . GLY A 1 97 ? -2.611 29.812 -10.703 1 93.56 97 GLY A CA 1
ATOM 751 C C . GLY A 1 97 ? -2.145 28.688 -9.805 1 93.56 97 GLY A C 1
ATOM 752 O O . GLY A 1 97 ? -0.977 28.297 -9.844 1 93.56 97 GLY A O 1
ATOM 753 N N . GLY A 1 98 ? -3.02 28.188 -8.906 1 96.44 98 GLY A N 1
ATOM 754 C CA . GLY A 1 98 ? -2.678 27.016 -8.133 1 96.44 98 GLY A CA 1
ATOM 755 C C . GLY A 1 98 ? -2.414 25.781 -8.992 1 96.44 98 GLY A C 1
ATOM 756 O O . GLY A 1 98 ? -3.053 25.594 -10.031 1 96.44 98 GLY A O 1
ATOM 757 N N . ARG A 1 99 ? -1.375 24.969 -8.586 1 97.19 99 ARG A N 1
ATOM 758 C CA . ARG A 1 99 ? -1.027 23.766 -9.328 1 97.19 99 ARG A CA 1
ATOM 759 C C . ARG A 1 99 ? -0.786 22.594 -8.383 1 97.19 99 ARG A C 1
ATOM 761 O O . ARG A 1 99 ? -0.195 22.75 -7.316 1 97.19 99 ARG A O 1
ATOM 768 N N . GLY A 1 100 ? -1.365 21.438 -8.711 1 98.38 100 GLY A N 1
ATOM 769 C CA . GLY A 1 100 ? -1.112 20.188 -8.008 1 98.38 100 GLY A CA 1
ATOM 770 C C . GLY A 1 100 ? -0.523 19.125 -8.898 1 98.38 100 GLY A C 1
ATOM 771 O O . GLY A 1 100 ? -0.901 19 -10.062 1 98.38 100 GLY A O 1
ATOM 772 N N . ARG A 1 101 ? 0.411 18.406 -8.391 1 98.62 101 ARG A N 1
ATOM 773 C CA . ARG A 1 101 ? 0.958 17.266 -9.125 1 98.62 101 ARG A CA 1
ATOM 774 C C . ARG A 1 101 ? 1.497 16.203 -8.164 1 98.62 101 ARG A C 1
ATOM 776 O O . ARG A 1 101 ? 1.738 16.5 -6.992 1 98.62 101 ARG A O 1
ATOM 783 N N . ILE A 1 102 ? 1.661 15.031 -8.656 1 98.75 102 ILE A N 1
ATOM 784 C CA . ILE A 1 102 ? 2.303 13.922 -7.953 1 98.75 102 ILE A CA 1
ATOM 785 C C . ILE A 1 102 ? 3.674 13.648 -8.57 1 98.75 102 ILE A C 1
ATOM 787 O O . ILE A 1 102 ? 3.799 13.516 -9.789 1 98.75 102 ILE A O 1
ATOM 791 N N . GLU A 1 103 ? 4.676 13.695 -7.824 1 98.69 103 GLU A N 1
ATOM 792 C CA . GLU A 1 103 ? 6.008 13.258 -8.227 1 98.69 103 GLU A CA 1
ATOM 793 C C . GLU A 1 103 ? 6.387 11.938 -7.562 1 98.69 103 GLU A C 1
ATOM 795 O O . GLU A 1 103 ? 6.305 11.812 -6.34 1 98.69 103 GLU A O 1
ATOM 800 N N . TYR A 1 104 ? 6.773 11 -8.367 1 98.44 104 TYR A N 1
ATOM 801 C CA . TYR A 1 104 ? 7.199 9.703 -7.836 1 98.44 104 TYR A CA 1
ATOM 802 C C . TYR A 1 104 ? 8.695 9.695 -7.547 1 98.44 104 TYR A C 1
ATOM 804 O O . TYR A 1 104 ? 9.508 9.875 -8.461 1 98.44 104 TYR A O 1
ATOM 812 N N . GLN A 1 105 ? 9.031 9.539 -6.309 1 98.38 105 GLN A N 1
ATOM 813 C CA . GLN A 1 105 ? 10.414 9.547 -5.848 1 98.38 105 GLN A CA 1
ATOM 814 C C . GLN A 1 105 ? 10.812 8.195 -5.273 1 98.38 105 GLN A C 1
ATOM 816 O O . GLN A 1 105 ? 10.031 7.551 -4.574 1 98.38 105 GLN A O 1
ATOM 821 N N . PRO A 1 106 ? 12.117 7.719 -5.637 1 98.75 106 PRO A N 1
ATOM 822 C CA . PRO A 1 106 ? 12.547 6.457 -5.035 1 98.75 106 PRO A CA 1
ATOM 823 C C . PRO A 1 106 ? 12.516 6.492 -3.508 1 98.75 106 PRO A C 1
ATOM 825 O O . PRO A 1 106 ? 12.734 7.547 -2.906 1 98.75 106 PRO A O 1
ATOM 828 N N . LYS A 1 107 ? 12.297 5.359 -2.914 1 98.75 107 LYS A N 1
ATOM 829 C CA . LYS A 1 107 ? 12.211 5.246 -1.461 1 98.75 107 LYS A CA 1
ATOM 830 C C . LYS A 1 107 ? 13.602 5.172 -0.833 1 98.75 107 LYS A C 1
ATOM 832 O O . LYS A 1 107 ? 13.805 5.629 0.295 1 98.75 107 LYS A O 1
ATOM 837 N N . GLY A 1 108 ? 14.531 4.547 -1.434 1 98.75 108 GLY A N 1
ATOM 838 C CA . GLY A 1 108 ? 15.875 4.395 -0.893 1 98.75 108 GLY A CA 1
ATOM 839 C C . GLY A 1 108 ? 16.484 3.041 -1.193 1 98.75 108 GLY A C 1
ATOM 840 O O . GLY A 1 108 ? 16.906 2.777 -2.324 1 98.75 108 GLY A O 1
ATOM 841 N N . VAL A 1 109 ? 16.547 2.152 -0.178 1 98.94 109 VAL A N 1
ATOM 842 C CA . VAL A 1 109 ? 17.078 0.801 -0.31 1 98.94 109 VAL A CA 1
ATOM 843 C C . VAL A 1 109 ? 15.977 -0.221 -0.044 1 98.94 109 VAL A C 1
ATOM 845 O O . VAL A 1 109 ? 15.367 -0.22 1.027 1 98.94 109 VAL A O 1
ATOM 848 N N . VAL A 1 110 ? 15.75 -1.099 -1.028 1 98.94 110 VAL A N 1
ATOM 849 C CA . VAL A 1 110 ? 14.703 -2.109 -0.927 1 98.94 110 VAL A CA 1
ATOM 850 C C . VAL A 1 110 ? 15.32 -3.465 -0.599 1 98.94 110 VAL A C 1
ATOM 852 O O . VAL A 1 110 ? 16.312 -3.867 -1.215 1 98.94 110 VAL A O 1
ATOM 855 N N . GLY A 1 111 ? 14.805 -4.086 0.455 1 98.94 111 GLY A N 1
ATOM 856 C CA . GLY A 1 111 ? 15.133 -5.48 0.712 1 98.94 111 GLY A CA 1
ATOM 857 C C . GLY A 1 111 ? 14.203 -6.449 0.005 1 98.94 111 GLY A C 1
ATOM 858 O O . GLY A 1 111 ? 13 -6.223 -0.068 1 98.94 111 GLY A O 1
ATOM 859 N N . ILE A 1 112 ? 14.766 -7.516 -0.562 1 98.88 112 ILE A N 1
ATOM 860 C CA . ILE A 1 112 ? 13.992 -8.57 -1.214 1 98.88 112 ILE A CA 1
ATOM 861 C C . ILE A 1 112 ? 14.367 -9.922 -0.621 1 98.88 112 ILE A C 1
ATOM 863 O O . ILE A 1 112 ? 15.539 -10.305 -0.615 1 98.88 112 ILE A O 1
ATOM 867 N N . ILE A 1 113 ? 13.414 -10.578 -0.054 1 98.75 113 ILE A N 1
ATOM 868 C CA . ILE A 1 113 ? 13.586 -11.961 0.365 1 98.75 113 ILE A CA 1
ATOM 869 C C . ILE A 1 113 ? 12.875 -12.891 -0.62 1 98.75 113 ILE A C 1
ATOM 871 O O . ILE A 1 113 ? 11.648 -12.914 -0.678 1 98.75 113 ILE A O 1
ATOM 875 N N . ALA A 1 114 ? 13.656 -13.633 -1.351 1 98.12 114 ALA A N 1
ATOM 876 C CA . ALA A 1 114 ? 13.141 -14.398 -2.48 1 98.12 114 ALA A CA 1
ATOM 877 C C . ALA A 1 114 ? 13.055 -15.883 -2.143 1 98.12 114 ALA A C 1
ATOM 879 O O . ALA A 1 114 ? 13.93 -16.422 -1.452 1 98.12 114 ALA A O 1
ATOM 880 N N . PRO A 1 115 ? 12.055 -16.578 -2.629 1 97.5 115 PRO A N 1
ATOM 881 C CA . PRO A 1 115 ? 11.891 -18.016 -2.393 1 97.5 115 PRO A CA 1
ATOM 882 C C . PRO A 1 115 ? 12.703 -18.859 -3.361 1 97.5 115 PRO A C 1
ATOM 884 O O . PRO A 1 115 ? 13.43 -18.328 -4.203 1 97.5 115 PRO A O 1
ATOM 887 N N . TRP A 1 116 ? 12.555 -20.188 -3.244 1 97.94 116 TRP A N 1
ATOM 888 C CA . TRP A 1 116 ? 13.438 -21.125 -3.939 1 97.94 116 TRP A CA 1
ATOM 889 C C . TRP A 1 116 ? 12.797 -21.609 -5.234 1 97.94 116 TRP A C 1
ATOM 891 O O . TRP A 1 116 ? 13.484 -22.172 -6.098 1 97.94 116 TRP A O 1
ATOM 901 N N . ASN A 1 117 ? 11.492 -21.406 -5.387 1 98.19 117 ASN A N 1
ATOM 902 C CA . ASN A 1 117 ? 10.828 -22.156 -6.441 1 98.19 117 ASN A CA 1
ATOM 903 C C . ASN A 1 117 ? 11.094 -21.547 -7.816 1 98.19 117 ASN A C 1
ATOM 905 O O . ASN A 1 117 ? 11.094 -22.266 -8.82 1 98.19 117 ASN A O 1
ATOM 909 N N . PHE A 1 118 ? 11.242 -20.281 -7.949 1 98.44 118 PHE A N 1
ATOM 910 C CA . PHE A 1 118 ? 11.758 -19.562 -9.102 1 98.44 118 PHE A CA 1
ATOM 911 C C . PHE A 1 118 ? 12.812 -18.547 -8.68 1 98.44 118 PHE A C 1
ATOM 913 O O . PHE A 1 118 ? 12.602 -17.328 -8.797 1 98.44 118 PHE A O 1
ATOM 920 N N . PRO A 1 119 ? 13.961 -19.031 -8.281 1 98.31 119 PRO A N 1
ATOM 921 C CA . PRO A 1 119 ? 14.906 -18.219 -7.516 1 98.31 119 PRO A CA 1
ATOM 922 C C . PRO A 1 119 ? 15.539 -17.109 -8.352 1 98.31 119 PRO A C 1
ATOM 924 O O . PRO A 1 119 ? 16.141 -16.188 -7.797 1 98.31 119 PRO A O 1
ATOM 927 N N . VAL A 1 120 ? 15.453 -17.156 -9.688 1 98.81 120 VAL A N 1
ATOM 928 C CA . VAL A 1 120 ? 15.953 -16.078 -10.531 1 98.81 120 VAL A CA 1
ATOM 929 C C . VAL A 1 120 ? 14.82 -15.094 -10.828 1 98.81 120 VAL A C 1
ATOM 931 O O . VAL A 1 120 ? 14.945 -13.891 -10.555 1 98.81 120 VAL A O 1
ATOM 934 N N . GLN A 1 121 ? 13.719 -15.625 -11.242 1 98.75 121 GLN A N 1
ATOM 935 C CA . GLN A 1 121 ? 12.594 -14.805 -11.688 1 98.75 121 GLN A CA 1
ATOM 936 C C . GLN A 1 121 ? 12 -14.016 -10.523 1 98.75 121 GLN A C 1
ATOM 938 O O . GLN A 1 121 ? 11.656 -12.836 -10.688 1 98.75 121 GLN A O 1
ATOM 943 N N . LEU A 1 122 ? 11.906 -14.609 -9.344 1 98.69 122 LEU A N 1
ATOM 944 C CA . LEU A 1 122 ? 11.266 -13.961 -8.211 1 98.69 122 LEU A CA 1
ATOM 945 C C . LEU A 1 122 ? 12.219 -12.977 -7.535 1 98.69 122 LEU A C 1
ATOM 947 O O . LEU A 1 122 ? 11.836 -12.289 -6.586 1 98.69 122 LEU A O 1
ATOM 951 N N . VAL A 1 123 ? 13.438 -12.859 -8.047 1 98.75 123 VAL A N 1
ATOM 952 C CA . VAL A 1 123 ? 14.359 -11.781 -7.691 1 98.75 123 VAL A CA 1
ATOM 953 C C . VAL A 1 123 ? 14.266 -10.664 -8.727 1 98.75 123 VAL A C 1
ATOM 955 O O . VAL A 1 123 ? 14.117 -9.492 -8.367 1 98.75 123 VAL A O 1
ATOM 958 N N . MET A 1 124 ? 14.305 -11.031 -10.008 1 98.81 124 MET A N 1
ATOM 959 C CA . MET A 1 124 ? 14.453 -10.062 -11.086 1 98.81 124 MET A CA 1
ATOM 960 C C . MET A 1 124 ? 13.141 -9.328 -11.336 1 98.81 124 MET A C 1
ATOM 962 O O . MET A 1 124 ? 13.148 -8.148 -11.695 1 98.81 124 MET A O 1
ATOM 966 N N . SER A 1 125 ? 12.031 -10.031 -11.156 1 98.62 125 SER A N 1
ATOM 967 C CA . SER A 1 125 ? 10.734 -9.398 -11.391 1 98.62 125 SER A CA 1
ATOM 968 C C . SER A 1 125 ? 10.531 -8.195 -10.477 1 98.62 125 SER A C 1
ATOM 970 O O . SER A 1 125 ? 10.273 -7.09 -10.953 1 98.62 125 SER A O 1
ATOM 972 N N . PRO A 1 126 ? 10.75 -8.32 -9.172 1 98.69 126 PRO A N 1
ATOM 973 C CA . PRO A 1 126 ? 10.641 -7.129 -8.328 1 98.69 126 PRO A CA 1
ATOM 974 C C . PRO A 1 126 ? 11.75 -6.109 -8.594 1 98.69 126 PRO A C 1
ATOM 976 O O . PRO A 1 126 ? 11.523 -4.902 -8.477 1 98.69 126 PRO A O 1
ATOM 979 N N . LEU A 1 127 ? 12.945 -6.57 -8.977 1 98.88 127 LEU A N 1
ATOM 980 C CA . LEU A 1 127 ? 14.055 -5.652 -9.242 1 98.88 127 LEU A CA 1
ATOM 981 C C . LEU A 1 127 ? 13.711 -4.723 -10.406 1 98.88 127 LEU A C 1
ATOM 983 O O . LEU A 1 127 ? 14.188 -3.584 -10.453 1 98.88 127 LEU A O 1
ATOM 987 N N . ALA A 1 128 ? 12.852 -5.207 -11.344 1 98.88 128 ALA A N 1
ATOM 988 C CA . ALA A 1 128 ? 12.414 -4.359 -12.445 1 98.88 128 ALA A CA 1
ATOM 989 C C . ALA A 1 128 ? 11.773 -3.074 -11.93 1 98.88 128 ALA A C 1
ATOM 991 O O . ALA A 1 128 ? 12.133 -1.976 -12.359 1 98.88 128 ALA A O 1
ATOM 992 N N . GLY A 1 129 ? 10.859 -3.236 -10.984 1 98.88 129 GLY A N 1
ATOM 993 C CA . GLY A 1 129 ? 10.219 -2.072 -10.391 1 98.88 129 GLY A CA 1
ATOM 994 C C . GLY A 1 129 ? 11.141 -1.277 -9.492 1 98.88 129 GLY A C 1
ATOM 995 O O . GLY A 1 129 ? 11.102 -0.045 -9.484 1 98.88 129 GLY A O 1
ATOM 996 N N . VAL A 1 130 ? 12.008 -1.955 -8.742 1 98.94 130 VAL A N 1
ATOM 997 C CA . VAL A 1 130 ? 12.922 -1.336 -7.789 1 98.94 130 VAL A CA 1
ATOM 998 C C . VAL A 1 130 ? 13.891 -0.416 -8.523 1 98.94 130 VAL A C 1
ATOM 1000 O O . VAL A 1 130 ? 14.055 0.75 -8.156 1 98.94 130 VAL A O 1
ATOM 1003 N N . PHE A 1 131 ? 14.477 -0.911 -9.625 1 98.94 131 PHE A N 1
ATOM 1004 C CA . PHE A 1 131 ? 15.453 -0.133 -10.391 1 98.94 131 PHE A CA 1
ATOM 1005 C C . PHE A 1 131 ? 14.75 0.955 -11.195 1 98.94 131 PHE A C 1
ATOM 1007 O O . PHE A 1 131 ? 15.258 2.074 -11.305 1 98.94 131 PHE A O 1
ATOM 1014 N N . ALA A 1 132 ? 13.562 0.595 -11.75 1 98.94 132 ALA A N 1
ATOM 1015 C CA . ALA A 1 132 ? 12.812 1.603 -12.5 1 98.94 132 ALA A CA 1
ATOM 1016 C C . ALA A 1 132 ? 12.492 2.811 -11.625 1 98.94 132 ALA A C 1
ATOM 1018 O O . ALA A 1 132 ? 12.555 3.953 -12.078 1 98.94 132 ALA A O 1
ATOM 1019 N N . ALA A 1 133 ? 12.18 2.598 -10.383 1 98.88 133 ALA A N 1
ATOM 1020 C CA . ALA A 1 133 ? 11.812 3.664 -9.453 1 98.88 133 ALA A CA 1
ATOM 1021 C C . ALA A 1 133 ? 13.047 4.457 -9.023 1 98.88 133 ALA A C 1
ATOM 1023 O O . ALA A 1 133 ? 12.922 5.566 -8.5 1 98.88 133 ALA A O 1
ATOM 1024 N N . GLY A 1 134 ? 14.242 3.865 -9.148 1 98.88 134 GLY A N 1
ATOM 1025 C CA . GLY A 1 134 ? 15.477 4.555 -8.812 1 98.88 134 GLY A CA 1
ATOM 1026 C C . GLY A 1 134 ? 16.078 4.098 -7.492 1 98.88 134 GLY A C 1
ATOM 1027 O O . GLY A 1 134 ? 16.969 4.758 -6.949 1 98.88 134 GLY A O 1
ATOM 1028 N N . ASN A 1 135 ? 15.609 2.973 -6.945 1 98.94 135 ASN A N 1
ATOM 1029 C CA . ASN A 1 135 ? 16.094 2.467 -5.664 1 98.94 135 ASN A CA 1
ATOM 1030 C C . ASN A 1 135 ? 17.344 1.607 -5.828 1 98.94 135 ASN A C 1
ATOM 1032 O O . ASN A 1 135 ? 17.719 1.254 -6.945 1 98.94 135 ASN A O 1
ATOM 1036 N N . ARG A 1 136 ? 17.969 1.342 -4.727 1 98.88 136 ARG A N 1
ATOM 1037 C CA . ARG A 1 136 ? 18.969 0.287 -4.559 1 98.88 136 ARG A CA 1
ATOM 1038 C C . ARG A 1 136 ? 18.359 -0.942 -3.895 1 98.88 136 ARG A C 1
ATOM 1040 O O . ARG A 1 136 ? 17.234 -0.889 -3.398 1 98.88 136 ARG A O 1
ATOM 1047 N N . ALA A 1 137 ? 19.172 -2.123 -3.932 1 98.94 137 ALA A N 1
ATOM 1048 C CA . ALA A 1 137 ? 18.516 -3.32 -3.418 1 98.94 137 ALA A CA 1
ATOM 1049 C C . ALA A 1 137 ? 19.516 -4.25 -2.74 1 98.94 137 ALA A C 1
ATOM 1051 O O . ALA A 1 137 ? 20.672 -4.336 -3.16 1 98.94 137 ALA A O 1
ATOM 1052 N N . MET A 1 138 ? 19.125 -4.84 -1.701 1 98.88 138 MET A N 1
ATOM 1053 C CA . MET A 1 138 ? 19.719 -6.039 -1.121 1 98.88 138 MET A CA 1
ATOM 1054 C C . MET A 1 138 ? 18.781 -7.23 -1.242 1 98.88 138 MET A C 1
ATOM 1056 O O . MET A 1 138 ? 17.578 -7.102 -1.015 1 98.88 138 MET A O 1
ATOM 1060 N N . VAL A 1 139 ? 19.328 -8.398 -1.602 1 98.88 139 VAL A N 1
ATOM 1061 C CA . VAL A 1 139 ? 18.5 -9.57 -1.859 1 98.88 139 VAL A CA 1
ATOM 1062 C C . VAL A 1 139 ? 18.969 -10.727 -0.983 1 98.88 139 VAL A C 1
ATOM 1064 O O . VAL A 1 139 ? 20.141 -11.078 -0.977 1 98.88 139 VAL A O 1
ATOM 1067 N N . LYS A 1 140 ? 18.109 -11.234 -0.182 1 98.69 140 LYS A N 1
ATOM 1068 C CA . LYS A 1 140 ? 18.312 -12.492 0.54 1 98.69 140 LYS A CA 1
ATOM 1069 C C . LYS A 1 140 ? 17.734 -13.672 -0.227 1 98.69 140 LYS A C 1
ATOM 1071 O O . LYS A 1 140 ? 16.516 -13.789 -0.365 1 98.69 140 LYS A O 1
ATOM 1076 N N . THR A 1 141 ? 18.562 -14.617 -0.712 1 98.06 141 THR A N 1
ATOM 1077 C CA . THR A 1 141 ? 18.141 -15.781 -1.483 1 98.06 141 THR A CA 1
ATOM 1078 C C . THR A 1 141 ? 17.922 -16.984 -0.57 1 98.06 141 THR A C 1
ATOM 1080 O O . THR A 1 141 ? 18.281 -16.953 0.61 1 98.06 141 THR A O 1
ATOM 1083 N N . SER A 1 142 ? 17.344 -18.016 -1.061 1 97.44 142 SER A N 1
ATOM 1084 C CA . SER A 1 142 ? 16.922 -19.172 -0.268 1 97.44 142 SER A CA 1
ATOM 1085 C C . SER A 1 142 ? 18.078 -20.156 -0.081 1 97.44 142 SER A C 1
ATOM 1087 O O . SER A 1 142 ? 18.859 -20.375 -1.004 1 97.44 142 SER A O 1
ATOM 1089 N N . GLU A 1 143 ? 18.094 -20.781 1.091 1 96.44 143 GLU A N 1
ATOM 1090 C CA . GLU A 1 143 ? 19.078 -21.812 1.387 1 96.44 143 GLU A CA 1
ATOM 1091 C C . GLU A 1 143 ? 18.75 -23.125 0.667 1 96.44 143 GLU A C 1
ATOM 1093 O O . GLU A 1 143 ? 19.594 -24.016 0.588 1 96.44 143 GLU A O 1
ATOM 1098 N N . TYR A 1 144 ? 17.594 -23.234 0.057 1 97.12 144 TYR A N 1
ATOM 1099 C CA . TYR A 1 144 ? 17.172 -24.453 -0.621 1 97.12 144 TYR A CA 1
ATOM 1100 C C . TYR A 1 144 ? 17.734 -24.516 -2.039 1 97.12 144 TYR A C 1
ATOM 1102 O O . TYR A 1 144 ? 17.703 -25.562 -2.684 1 97.12 144 TYR A O 1
ATOM 1110 N N . THR A 1 145 ? 18.203 -23.375 -2.547 1 97.88 145 THR A N 1
ATOM 1111 C CA . THR A 1 145 ? 18.844 -23.328 -3.863 1 97.88 145 THR A CA 1
ATOM 1112 C C . THR A 1 145 ? 20.234 -22.703 -3.773 1 97.88 145 THR A C 1
ATOM 1114 O O . THR A 1 145 ? 20.484 -21.641 -4.34 1 97.88 145 THR A O 1
ATOM 1117 N N . PRO A 1 146 ? 21.109 -23.422 -3.143 1 98 146 PRO A N 1
ATOM 1118 C CA . PRO A 1 146 ? 22.438 -22.859 -2.846 1 98 146 PRO A CA 1
ATOM 1119 C C . PRO A 1 146 ? 23.266 -22.594 -4.102 1 98 146 PRO A C 1
ATOM 1121 O O . PRO A 1 146 ? 24.062 -21.656 -4.141 1 98 146 PRO A O 1
ATOM 1124 N N . MET A 1 147 ? 23.094 -23.438 -5.16 1 98.44 147 MET A N 1
ATOM 1125 C CA . MET A 1 147 ? 23.875 -23.25 -6.379 1 98.44 147 MET A CA 1
ATOM 1126 C C . MET A 1 147 ? 23.484 -21.953 -7.09 1 98.44 147 MET A C 1
ATOM 1128 O O . MET A 1 147 ? 24.344 -21.172 -7.496 1 98.44 147 MET A O 1
ATOM 1132 N N . VAL A 1 148 ? 22.203 -21.719 -7.223 1 98.38 148 VAL A N 1
ATOM 1133 C CA . VAL A 1 148 ? 21.703 -20.516 -7.867 1 98.38 148 VAL A CA 1
ATOM 1134 C C . VAL A 1 148 ? 22.062 -19.281 -7.02 1 98.38 148 VAL A C 1
ATOM 1136 O O . VAL A 1 148 ? 22.453 -18.25 -7.551 1 98.38 148 VAL A O 1
ATOM 1139 N N . SER A 1 149 ? 21.891 -19.406 -5.711 1 98.19 149 SER A N 1
ATOM 1140 C CA . SER A 1 149 ? 22.188 -18.312 -4.801 1 98.19 149 SER A CA 1
ATOM 1141 C C . SER A 1 149 ? 23.641 -17.875 -4.93 1 98.19 149 SER A C 1
ATOM 1143 O O . SER A 1 149 ? 23.922 -16.672 -5.035 1 98.19 149 SER A O 1
ATOM 1145 N N . ALA A 1 150 ? 24.531 -18.828 -4.941 1 98.25 150 ALA A N 1
ATOM 1146 C CA . ALA A 1 150 ? 25.953 -18.531 -5.07 1 98.25 150 ALA A CA 1
ATOM 1147 C C . ALA A 1 150 ? 26.25 -17.891 -6.422 1 98.25 150 ALA A C 1
ATOM 1149 O O . ALA A 1 150 ? 27.031 -16.938 -6.504 1 98.25 150 ALA A O 1
ATOM 1150 N N . LEU A 1 151 ? 25.672 -18.438 -7.445 1 98.69 151 LEU A N 1
ATOM 1151 C CA . LEU A 1 151 ? 25.891 -17.922 -8.789 1 98.69 151 LEU A CA 1
ATOM 1152 C C . LEU A 1 151 ? 25.359 -16.5 -8.93 1 98.69 151 LEU A C 1
ATOM 1154 O O . LEU A 1 151 ? 26.016 -15.641 -9.523 1 98.69 151 LEU A O 1
ATOM 1158 N N . MET A 1 152 ? 24.172 -16.219 -8.391 1 98.44 152 MET A N 1
ATOM 1159 C CA . MET A 1 152 ? 23.578 -14.875 -8.438 1 98.44 152 MET A CA 1
ATOM 1160 C C . MET A 1 152 ? 24.469 -13.867 -7.727 1 98.44 152 MET A C 1
ATOM 1162 O O . MET A 1 152 ? 24.672 -12.75 -8.211 1 98.44 152 MET A O 1
ATOM 1166 N N . ALA A 1 153 ? 24.969 -14.234 -6.594 1 98 153 ALA A N 1
ATOM 1167 C CA . ALA A 1 153 ? 25.875 -13.359 -5.852 1 98 153 ALA A CA 1
ATOM 1168 C C . ALA A 1 153 ? 27.141 -13.062 -6.652 1 98 153 ALA A C 1
ATOM 1170 O O . ALA A 1 153 ? 27.594 -11.914 -6.707 1 98 153 ALA A O 1
ATOM 1171 N N . GLU A 1 154 ? 27.672 -14.109 -7.227 1 98.38 154 GLU A N 1
ATOM 1172 C CA . GLU A 1 154 ? 28.875 -13.953 -8.047 1 98.38 154 GLU A CA 1
ATOM 1173 C C . GLU A 1 154 ? 28.609 -13.031 -9.234 1 98.38 154 GLU A C 1
ATOM 1175 O O . GLU A 1 154 ? 29.375 -12.102 -9.492 1 98.38 154 GLU A O 1
ATOM 1180 N N . LEU A 1 155 ? 27.547 -13.297 -9.945 1 98.5 155 LEU A N 1
ATOM 1181 C CA . LEU A 1 155 ? 27.188 -12.508 -11.117 1 98.5 155 LEU A CA 1
ATOM 1182 C C . LEU A 1 155 ? 26.922 -11.055 -10.734 1 98.5 155 LEU A C 1
ATOM 1184 O O . LEU A 1 155 ? 27.312 -10.133 -11.453 1 98.5 155 LEU A O 1
ATOM 1188 N N . ALA A 1 156 ? 26.219 -10.867 -9.641 1 97.94 156 ALA A N 1
ATOM 1189 C CA . ALA A 1 156 ? 25.938 -9.508 -9.195 1 97.94 156 ALA A CA 1
ATOM 1190 C C . ALA A 1 156 ? 27.219 -8.711 -9.023 1 97.94 156 ALA A C 1
ATOM 1192 O O . ALA A 1 156 ? 27.281 -7.527 -9.367 1 97.94 156 ALA A O 1
ATOM 1193 N N . GLY A 1 157 ? 28.266 -9.336 -8.5 1 97.5 157 GLY A N 1
ATOM 1194 C CA . GLY A 1 157 ? 29.547 -8.68 -8.312 1 97.5 157 GLY A CA 1
ATOM 1195 C C . GLY A 1 157 ? 30.188 -8.25 -9.617 1 97.5 157 GLY A C 1
ATOM 1196 O O . GLY A 1 157 ? 31 -7.324 -9.641 1 97.5 157 GLY A O 1
ATOM 1197 N N . ARG A 1 158 ? 29.828 -8.883 -10.703 1 98.38 158 ARG A N 1
ATOM 1198 C CA . ARG A 1 158 ? 30.406 -8.586 -12.008 1 98.38 158 ARG A CA 1
ATOM 1199 C C . ARG A 1 158 ? 29.641 -7.465 -12.703 1 98.38 158 ARG A C 1
ATOM 1201 O O . ARG A 1 158 ? 30.219 -6.707 -13.492 1 98.38 158 ARG A O 1
ATOM 1208 N N . TYR A 1 159 ? 28.391 -7.301 -12.367 1 98.69 159 TYR A N 1
ATOM 1209 C CA . TYR A 1 159 ? 27.531 -6.406 -13.148 1 98.69 159 TYR A CA 1
ATOM 1210 C C . TYR A 1 159 ? 27.156 -5.176 -12.336 1 98.69 159 TYR A C 1
ATOM 1212 O O . TYR A 1 159 ? 26.734 -4.16 -12.891 1 98.69 159 TYR A O 1
ATOM 1220 N N . PHE A 1 160 ? 27.297 -5.254 -11.039 1 98.75 160 PHE A N 1
ATOM 1221 C CA . PHE A 1 160 ? 26.828 -4.168 -10.18 1 98.75 160 PHE A CA 1
ATOM 1222 C C . PHE A 1 160 ? 27.859 -3.863 -9.094 1 98.75 160 PHE A C 1
ATOM 1224 O O . PHE A 1 160 ? 28.547 -4.766 -8.609 1 98.75 160 PHE A O 1
ATOM 1231 N N . ASP A 1 161 ? 27.938 -2.555 -8.711 1 98.38 161 ASP A N 1
ATOM 1232 C CA . ASP A 1 161 ? 28.547 -2.184 -7.441 1 98.38 161 ASP A CA 1
ATOM 1233 C C . ASP A 1 161 ? 27.703 -2.646 -6.266 1 98.38 161 ASP A C 1
ATOM 1235 O O . ASP A 1 161 ? 26.469 -2.545 -6.305 1 98.38 161 ASP A O 1
ATOM 1239 N N . PRO A 1 162 ? 28.328 -3.199 -5.23 1 98 162 PRO A N 1
ATOM 1240 C CA . PRO A 1 162 ? 27.547 -3.629 -4.07 1 98 162 PRO A CA 1
ATOM 1241 C C . PRO A 1 162 ? 26.719 -2.5 -3.467 1 98 162 PRO A C 1
ATOM 1243 O O . PRO A 1 162 ? 25.734 -2.758 -2.773 1 98 162 PRO A O 1
ATOM 1246 N N . ALA A 1 163 ? 27.031 -1.276 -3.748 1 98.12 163 ALA A N 1
ATOM 1247 C CA . ALA A 1 163 ? 26.266 -0.133 -3.271 1 98.12 163 ALA A CA 1
ATOM 1248 C C . ALA A 1 163 ? 25 0.07 -4.117 1 98.12 163 ALA A C 1
ATOM 1250 O O . ALA A 1 163 ? 24.156 0.91 -3.795 1 98.12 163 ALA A O 1
ATOM 1251 N N . GLU A 1 164 ? 24.844 -0.674 -5.176 1 98.44 164 GLU A N 1
ATOM 1252 C CA . GLU A 1 164 ? 23.625 -0.656 -6 1 98.44 164 GLU A CA 1
ATOM 1253 C C . GLU A 1 164 ? 22.781 -1.905 -5.766 1 98.44 164 GLU A C 1
ATOM 1255 O O . GLU A 1 164 ? 21.562 -1.816 -5.609 1 98.44 164 GLU A O 1
ATOM 1260 N N . LEU A 1 165 ? 23.438 -3.053 -5.824 1 98.88 165 LEU A N 1
ATOM 1261 C CA . LEU A 1 165 ? 22.797 -4.352 -5.676 1 98.88 165 LEU A CA 1
ATOM 1262 C C . LEU A 1 165 ? 23.703 -5.332 -4.945 1 98.88 165 LEU A C 1
ATOM 1264 O O . LEU A 1 165 ? 24.875 -5.504 -5.324 1 98.88 165 LEU A O 1
ATOM 1268 N N . ALA A 1 166 ? 23.188 -5.91 -3.914 1 98.5 166 ALA A N 1
ATOM 1269 C CA . ALA A 1 166 ? 23.953 -6.902 -3.17 1 98.5 166 ALA A CA 1
ATOM 1270 C C . ALA A 1 166 ? 23.094 -8.117 -2.826 1 98.5 166 ALA A C 1
ATOM 1272 O O . ALA A 1 166 ? 21.891 -7.984 -2.576 1 98.5 166 ALA A O 1
ATOM 1273 N N . PHE A 1 167 ? 23.719 -9.258 -2.838 1 98.19 167 PHE A N 1
ATOM 1274 C CA . PHE A 1 167 ? 23.062 -10.508 -2.467 1 98.19 167 PHE A CA 1
ATOM 1275 C C . PHE A 1 167 ? 23.609 -11.031 -1.142 1 98.19 167 PHE A C 1
ATOM 1277 O O . PHE A 1 167 ? 24.812 -10.945 -0.877 1 98.19 167 PHE A O 1
ATOM 1284 N N . VAL A 1 168 ? 22.719 -11.492 -0.324 1 95.81 168 VAL A N 1
ATOM 1285 C CA . VAL A 1 168 ? 23.031 -12.117 0.958 1 95.81 168 VAL A CA 1
ATOM 1286 C C . VAL A 1 168 ? 22.484 -13.547 0.98 1 95.81 168 VAL A C 1
ATOM 1288 O O . VAL A 1 168 ? 21.328 -13.781 0.666 1 95.81 168 VAL A O 1
ATOM 1291 N N . ALA A 1 169 ? 23.406 -14.484 1.244 1 90.19 169 ALA A N 1
ATOM 1292 C CA . ALA A 1 169 ? 22.984 -15.883 1.373 1 90.19 169 ALA A CA 1
ATOM 1293 C C . ALA A 1 169 ? 22.922 -16.297 2.84 1 90.19 169 ALA A C 1
ATOM 1295 O O . ALA A 1 169 ? 23.422 -15.602 3.717 1 90.19 169 ALA A O 1
ATOM 1296 N N . GLY A 1 170 ? 22.172 -17.359 3.102 1 89.62 170 GLY A N 1
ATOM 1297 C CA . GLY A 1 170 ? 22.094 -17.891 4.453 1 89.62 170 GLY A CA 1
ATOM 1298 C C . GLY A 1 170 ? 20.766 -18.562 4.758 1 89.62 170 GLY A C 1
ATOM 1299 O O . GLY A 1 170 ? 19.844 -18.516 3.938 1 89.62 170 GLY A O 1
ATOM 1300 N N . GLY A 1 171 ? 20.688 -19.172 5.918 1 93 171 GLY A N 1
ATOM 1301 C CA . GLY A 1 171 ? 19.484 -19.891 6.352 1 93 171 GLY A CA 1
ATOM 1302 C C . GLY A 1 171 ? 18.5 -19 7.082 1 93 171 GLY A C 1
ATOM 1303 O O . GLY A 1 171 ? 18.469 -17.781 6.859 1 93 171 GLY A O 1
ATOM 1304 N N . PRO A 1 172 ? 17.703 -19.625 7.859 1 92.06 172 PRO A N 1
ATOM 1305 C CA . PRO A 1 172 ? 16.625 -18.922 8.555 1 92.06 172 PRO A CA 1
ATOM 1306 C C . PRO A 1 172 ? 17.125 -17.797 9.445 1 92.06 172 PRO A C 1
ATOM 1308 O O . PRO A 1 172 ? 16.5 -16.734 9.523 1 92.06 172 PRO A O 1
ATOM 1311 N N . GLU A 1 173 ? 18.266 -17.938 10.031 1 94.75 173 GLU A N 1
ATOM 1312 C CA . GLU A 1 173 ? 18.812 -16.906 10.914 1 94.75 173 GLU A CA 1
ATOM 1313 C C . GLU A 1 173 ? 19.234 -15.68 10.125 1 94.75 173 GLU A C 1
ATOM 1315 O O . GLU A 1 173 ? 19.016 -14.547 10.562 1 94.75 173 GLU A O 1
ATOM 1320 N N . ALA A 1 174 ? 19.859 -15.891 9 1 95.69 174 ALA A N 1
ATOM 1321 C CA . ALA A 1 174 ? 20.219 -14.781 8.109 1 95.69 174 ALA A CA 1
ATOM 1322 C C . ALA A 1 174 ? 18.969 -14.07 7.598 1 95.69 174 ALA A C 1
ATOM 1324 O O . ALA A 1 174 ? 18.953 -12.844 7.477 1 95.69 174 ALA A O 1
ATOM 1325 N N . GLY A 1 175 ? 17.969 -14.906 7.312 1 96.56 175 GLY A N 1
ATOM 1326 C CA . GLY A 1 175 ? 16.703 -14.328 6.871 1 96.56 175 GLY A CA 1
ATOM 1327 C C . GLY A 1 175 ? 16.047 -13.445 7.918 1 96.56 175 GLY A C 1
ATOM 1328 O O . GLY A 1 175 ? 15.555 -12.359 7.605 1 96.56 175 GLY A O 1
ATOM 1329 N N . LYS A 1 176 ? 16.078 -13.906 9.141 1 96.25 176 LYS A N 1
ATOM 1330 C CA . LYS A 1 176 ? 15.531 -13.133 10.242 1 96.25 176 LYS A CA 1
ATOM 1331 C C . LYS A 1 176 ? 16.281 -11.82 10.422 1 96.25 176 LYS A C 1
ATOM 1333 O O . LYS A 1 176 ? 15.672 -10.75 10.523 1 96.25 176 LYS A O 1
ATOM 1338 N N . ALA A 1 177 ? 17.609 -11.875 10.461 1 97.62 177 ALA A N 1
ATOM 1339 C CA . ALA A 1 177 ? 18.438 -10.688 10.609 1 97.62 177 ALA A CA 1
ATOM 1340 C C . ALA A 1 177 ? 18.188 -9.703 9.461 1 97.62 177 ALA A C 1
ATOM 1342 O O . ALA A 1 177 ? 18.156 -8.492 9.672 1 97.62 177 ALA A O 1
ATOM 1343 N N . PHE A 1 178 ? 18.047 -10.242 8.289 1 98.44 178 PHE A N 1
ATOM 1344 C CA . PHE A 1 178 ? 17.781 -9.445 7.098 1 98.44 178 PHE A CA 1
ATOM 1345 C C . PHE A 1 178 ? 16.469 -8.688 7.238 1 98.44 178 PHE A C 1
ATOM 1347 O O . PHE A 1 178 ? 16.406 -7.484 6.961 1 98.44 178 PHE A O 1
ATOM 1354 N N . ALA A 1 179 ? 15.422 -9.367 7.66 1 98 179 ALA A N 1
ATOM 1355 C CA . ALA A 1 179 ? 14.094 -8.781 7.785 1 98 179 ALA A CA 1
ATOM 1356 C C . ALA A 1 179 ? 14.07 -7.691 8.852 1 98 179 ALA A C 1
ATOM 1358 O O . ALA A 1 179 ? 13.211 -6.809 8.828 1 98 179 ALA A O 1
ATOM 1359 N N . GLU A 1 180 ? 14.969 -7.746 9.758 1 97.94 180 GLU A N 1
ATOM 1360 C CA . GLU A 1 180 ? 15.023 -6.805 10.875 1 97.94 180 GLU A CA 1
ATOM 1361 C C . GLU A 1 180 ? 15.734 -5.516 10.469 1 97.94 180 GLU A C 1
ATOM 1363 O O . GLU A 1 180 ? 15.711 -4.531 11.211 1 97.94 180 GLU A O 1
ATOM 1368 N N . MET A 1 181 ? 16.391 -5.504 9.305 1 98.38 181 MET A N 1
ATOM 1369 C CA . MET A 1 181 ? 17.109 -4.312 8.859 1 98.38 181 MET A CA 1
ATOM 1370 C C . MET A 1 181 ? 16.141 -3.195 8.5 1 98.38 181 MET A C 1
ATOM 1372 O O . MET A 1 181 ? 15.055 -3.459 7.973 1 98.38 181 MET A O 1
ATOM 1376 N N . PRO A 1 182 ? 16.5 -1.955 8.781 1 98.06 182 PRO A N 1
ATOM 1377 C CA . PRO A 1 182 ? 15.625 -0.821 8.5 1 98.06 182 PRO A CA 1
ATOM 1378 C C . PRO A 1 182 ? 15.625 -0.421 7.027 1 98.06 182 PRO A C 1
ATOM 1380 O O . PRO A 1 182 ? 16.016 0.701 6.688 1 98.06 182 PRO A O 1
ATOM 1383 N N . PHE A 1 183 ? 15.125 -1.294 6.152 1 98.75 183 PHE A N 1
ATOM 1384 C CA . PHE A 1 183 ? 14.961 -0.987 4.738 1 98.75 183 PHE A CA 1
ATOM 1385 C C . PHE A 1 183 ? 13.906 0.094 4.535 1 98.75 183 PHE A C 1
ATOM 1387 O O . PHE A 1 183 ? 13.094 0.35 5.426 1 98.75 183 PHE A O 1
ATOM 1394 N N . ASP A 1 184 ? 13.977 0.739 3.416 1 98.75 184 ASP A N 1
ATOM 1395 C CA . ASP A 1 184 ? 12.938 1.703 3.064 1 98.75 184 ASP A CA 1
ATOM 1396 C C . ASP A 1 184 ? 11.703 1 2.508 1 98.75 184 ASP A C 1
ATOM 1398 O O . ASP A 1 184 ? 10.633 1.599 2.418 1 98.75 184 ASP A O 1
ATOM 1402 N N . HIS A 1 185 ? 11.82 -0.215 2.125 1 98.88 185 HIS A N 1
ATOM 1403 C CA . HIS A 1 185 ? 10.766 -1.146 1.741 1 98.88 185 HIS A CA 1
ATOM 1404 C C . HIS A 1 185 ? 11.266 -2.588 1.766 1 98.88 185 HIS A C 1
ATOM 1406 O O . HIS A 1 185 ? 12.43 -2.85 1.448 1 98.88 185 HIS A O 1
ATOM 1412 N N . LEU A 1 186 ? 10.438 -3.516 2.203 1 98.88 186 LEU A N 1
ATOM 1413 C CA . LEU A 1 186 ? 10.797 -4.93 2.236 1 98.88 186 LEU A CA 1
ATOM 1414 C C . LEU A 1 186 ? 9.773 -5.766 1.468 1 98.88 186 LEU A C 1
ATOM 1416 O O . LEU A 1 186 ? 8.57 -5.664 1.707 1 98.88 186 LEU A O 1
ATOM 1420 N N . LEU A 1 187 ? 10.227 -6.5 0.465 1 98.88 187 LEU A N 1
ATOM 1421 C CA . LEU A 1 187 ? 9.398 -7.457 -0.255 1 98.88 187 LEU A CA 1
ATOM 1422 C C . LEU A 1 187 ? 9.727 -8.883 0.165 1 98.88 187 LEU A C 1
ATOM 1424 O O . LEU A 1 187 ? 10.891 -9.281 0.176 1 98.88 187 LEU A O 1
ATOM 1428 N N . PHE A 1 188 ? 8.742 -9.594 0.549 1 98.69 188 PHE A N 1
ATOM 1429 C CA . PHE A 1 188 ? 8.883 -10.992 0.939 1 98.69 188 PHE A CA 1
ATOM 1430 C C . PHE A 1 188 ? 7.965 -11.883 0.105 1 98.69 188 PHE A C 1
ATOM 1432 O O . PHE A 1 188 ? 6.766 -11.625 -0.002 1 98.69 188 PHE A O 1
ATOM 1439 N N . THR A 1 189 ? 8.492 -12.828 -0.502 1 98.31 189 THR A N 1
ATOM 1440 C CA . THR A 1 189 ? 7.734 -13.898 -1.146 1 98.31 189 THR A CA 1
ATOM 1441 C C . THR A 1 189 ? 7.965 -15.227 -0.434 1 98.31 189 THR A C 1
ATOM 1443 O O . THR A 1 189 ? 9.102 -15.688 -0.326 1 98.31 189 THR A O 1
ATOM 1446 N N . GLY A 1 190 ? 6.902 -15.812 0.111 1 96.62 190 GLY A N 1
ATOM 1447 C CA . GLY A 1 190 ? 7.066 -17.062 0.828 1 96.62 190 GLY A CA 1
ATOM 1448 C C . GLY A 1 190 ? 5.812 -17.5 1.562 1 96.62 190 GLY A C 1
ATOM 1449 O O . GLY A 1 190 ? 4.699 -17.141 1.169 1 96.62 190 GLY A O 1
ATOM 1450 N N . ALA A 1 191 ? 6.012 -18.297 2.59 1 94.25 191 ALA A N 1
ATOM 1451 C CA . ALA A 1 191 ? 4.895 -18.906 3.299 1 94.25 191 ALA A CA 1
ATOM 1452 C C . ALA A 1 191 ? 4.223 -17.922 4.238 1 94.25 191 ALA A C 1
ATOM 1454 O O . ALA A 1 191 ? 4.898 -17.094 4.863 1 94.25 191 ALA A O 1
ATOM 1455 N N . THR A 1 192 ? 2.918 -18.078 4.375 1 91.75 192 THR A N 1
ATOM 1456 C CA . THR A 1 192 ? 2.1 -17.219 5.219 1 91.75 192 THR A CA 1
ATOM 1457 C C . THR A 1 192 ? 2.594 -17.25 6.664 1 91.75 192 THR A C 1
ATOM 1459 O O . THR A 1 192 ? 2.633 -16.203 7.332 1 91.75 192 THR A O 1
ATOM 1462 N N . GLY A 1 193 ? 2.98 -18.391 7.148 1 91.06 193 GLY A N 1
ATOM 1463 C CA . GLY A 1 193 ? 3.461 -18.516 8.516 1 91.06 193 GLY A CA 1
ATOM 1464 C C . GLY A 1 193 ? 4.691 -17.672 8.789 1 91.06 193 GLY A C 1
ATOM 1465 O O . GLY A 1 193 ? 4.824 -17.078 9.867 1 91.06 193 GLY A O 1
ATOM 1466 N N . ILE A 1 194 ? 5.566 -17.578 7.805 1 94.38 194 ILE A N 1
ATOM 1467 C CA . ILE A 1 194 ? 6.805 -16.812 7.938 1 94.38 194 ILE A CA 1
ATOM 1468 C C . ILE A 1 194 ? 6.508 -15.32 7.82 1 94.38 194 ILE A C 1
ATOM 1470 O O . ILE A 1 194 ? 7.184 -14.492 8.445 1 94.38 194 ILE A O 1
ATOM 1474 N N . ALA A 1 195 ? 5.477 -15.023 7.07 1 96.38 195 ALA A N 1
ATOM 1475 C CA . ALA A 1 195 ? 5.125 -13.625 6.797 1 96.38 195 ALA A CA 1
ATOM 1476 C C . ALA A 1 195 ? 4.812 -12.875 8.086 1 96.38 195 ALA A C 1
ATOM 1478 O O . ALA A 1 195 ? 5.105 -11.688 8.203 1 96.38 195 ALA A O 1
ATOM 1479 N N . ARG A 1 196 ? 4.195 -13.5 9.062 1 95.56 196 ARG A N 1
ATOM 1480 C CA . ARG A 1 196 ? 3.898 -12.867 10.344 1 95.56 196 ARG A CA 1
ATOM 1481 C C . ARG A 1 196 ? 5.18 -12.438 11.055 1 95.56 196 ARG A C 1
ATOM 1483 O O . ARG A 1 196 ? 5.246 -11.344 11.617 1 95.56 196 ARG A O 1
ATOM 1490 N N . HIS A 1 197 ? 6.188 -13.266 10.93 1 95.94 197 HIS A N 1
ATOM 1491 C CA . HIS A 1 197 ? 7.48 -12.945 11.516 1 95.94 197 HIS A CA 1
ATOM 1492 C C . HIS A 1 197 ? 8.141 -11.781 10.781 1 95.94 197 HIS A C 1
ATOM 1494 O O . HIS A 1 197 ? 8.773 -10.922 11.406 1 95.94 197 HIS A O 1
ATOM 1500 N N . ILE A 1 198 ? 8.016 -11.828 9.461 1 96.69 198 ILE A N 1
ATOM 1501 C CA . ILE A 1 198 ? 8.57 -10.758 8.633 1 96.69 198 ILE A CA 1
ATOM 1502 C C . ILE A 1 198 ? 7.945 -9.422 9.031 1 96.69 198 ILE A C 1
ATOM 1504 O O . ILE A 1 198 ? 8.656 -8.43 9.195 1 96.69 198 ILE A O 1
ATOM 1508 N N . LEU A 1 199 ? 6.617 -9.406 9.234 1 96.56 199 LEU A N 1
ATOM 1509 C CA . LEU A 1 199 ? 5.902 -8.188 9.578 1 96.56 199 LEU A CA 1
ATOM 1510 C C . LEU A 1 199 ? 6.289 -7.703 10.977 1 96.56 199 LEU A C 1
ATOM 1512 O O . LEU A 1 199 ? 6.43 -6.5 11.203 1 96.56 199 LEU A O 1
ATOM 1516 N N . HIS A 1 200 ? 6.457 -8.617 11.891 1 96.69 200 HIS A N 1
ATOM 1517 C CA . HIS A 1 200 ? 6.91 -8.25 13.227 1 96.69 200 HIS A CA 1
ATOM 1518 C C . HIS A 1 200 ? 8.281 -7.59 13.18 1 96.69 200 HIS A C 1
ATOM 1520 O O . HIS A 1 200 ? 8.508 -6.574 13.844 1 96.69 200 HIS A O 1
ATOM 1526 N N . ALA A 1 201 ? 9.156 -8.203 12.406 1 97 201 ALA A N 1
ATOM 1527 C CA . ALA A 1 201 ? 10.508 -7.66 12.281 1 97 201 ALA A CA 1
ATOM 1528 C C . ALA A 1 201 ? 10.477 -6.266 11.656 1 97 201 ALA A C 1
ATOM 1530 O O . ALA A 1 201 ? 11.18 -5.359 12.117 1 97 201 ALA A O 1
ATOM 1531 N N . ALA A 1 202 ? 9.68 -6.086 10.641 1 96 202 ALA A N 1
ATOM 1532 C CA . ALA A 1 202 ? 9.578 -4.824 9.914 1 96 202 ALA A CA 1
ATOM 1533 C C . ALA A 1 202 ? 8.953 -3.736 10.789 1 96 202 ALA A C 1
ATOM 1535 O O . ALA A 1 202 ? 9.242 -2.551 10.609 1 96 202 ALA A O 1
ATOM 1536 N N . ALA A 1 203 ? 8.086 -4.129 11.734 1 96 203 ALA A N 1
ATOM 1537 C CA . ALA A 1 203 ? 7.336 -3.205 12.586 1 96 203 ALA A CA 1
ATOM 1538 C C . ALA A 1 203 ? 8.281 -2.35 13.43 1 96 203 ALA A C 1
ATOM 1540 O O . ALA A 1 203 ? 8.023 -1.164 13.648 1 96 203 ALA A O 1
ATOM 1541 N N . ASP A 1 204 ? 9.383 -2.893 13.805 1 95.06 204 ASP A N 1
ATOM 1542 C CA . ASP A 1 204 ? 10.328 -2.195 14.68 1 95.06 204 ASP A CA 1
ATOM 1543 C C . ASP A 1 204 ? 10.914 -0.969 13.984 1 95.06 204 ASP A C 1
ATOM 1545 O O . ASP A 1 204 ? 11.258 0.017 14.641 1 95.06 204 ASP A O 1
ATOM 1549 N N . ASN A 1 205 ? 10.992 -1.046 12.719 1 95.31 205 ASN A N 1
ATOM 1550 C CA . ASN A 1 205 ? 11.617 0.029 11.961 1 95.31 205 ASN A CA 1
ATOM 1551 C C . ASN A 1 205 ? 10.602 0.79 11.117 1 95.31 205 ASN A C 1
ATOM 1553 O O . ASN A 1 205 ? 10.969 1.624 10.289 1 95.31 205 ASN A O 1
ATOM 1557 N N . LEU A 1 206 ? 9.32 0.471 11.305 1 96.44 206 LEU A N 1
ATOM 1558 C CA . LEU A 1 206 ? 8.266 1.055 10.484 1 96.44 206 LEU A CA 1
ATOM 1559 C C . LEU A 1 206 ? 8.555 0.863 9 1 96.44 206 LEU A C 1
ATOM 1561 O O . LEU A 1 206 ? 8.367 1.785 8.203 1 96.44 206 LEU A O 1
ATOM 1565 N N . THR A 1 207 ? 9.117 -0.314 8.625 1 97.88 207 THR A N 1
ATOM 1566 C CA . THR A 1 207 ? 9.406 -0.643 7.23 1 97.88 207 THR A CA 1
ATOM 1567 C C . THR A 1 207 ? 8.148 -1.107 6.508 1 97.88 207 THR A C 1
ATOM 1569 O O . THR A 1 207 ? 7.523 -2.096 6.906 1 97.88 207 THR A O 1
ATOM 1572 N N . PRO A 1 208 ? 7.711 -0.33 5.473 1 98.19 208 PRO A N 1
ATOM 1573 C CA . PRO A 1 208 ? 6.609 -0.87 4.672 1 98.19 208 PRO A CA 1
ATOM 1574 C C . PRO A 1 208 ? 6.961 -2.193 3.998 1 98.19 208 PRO A C 1
ATOM 1576 O O . PRO A 1 208 ? 8.117 -2.41 3.623 1 98.19 208 PRO A O 1
ATOM 1579 N N . VAL A 1 209 ? 5.922 -3.098 3.848 1 98.31 209 VAL A N 1
ATOM 1580 C CA . VAL A 1 209 ? 6.203 -4.438 3.344 1 98.31 209 VAL A CA 1
ATOM 1581 C C . VAL A 1 209 ? 5.238 -4.777 2.211 1 98.31 209 VAL A C 1
ATOM 1583 O O . VAL A 1 209 ? 4.082 -4.352 2.225 1 98.31 209 VAL A O 1
ATOM 1586 N N . THR A 1 210 ? 5.703 -5.398 1.154 1 98.69 210 THR A N 1
ATOM 1587 C CA . THR A 1 210 ? 4.922 -6.176 0.197 1 98.69 210 THR A CA 1
ATOM 1588 C C . THR A 1 210 ? 5.078 -7.672 0.46 1 98.69 210 THR A C 1
ATOM 1590 O O . THR A 1 210 ? 6.199 -8.188 0.48 1 98.69 210 THR A O 1
ATOM 1593 N N . LEU A 1 211 ? 3.971 -8.312 0.735 1 98.44 211 LEU A N 1
ATOM 1594 C CA . LEU A 1 211 ? 3.971 -9.742 1.017 1 98.44 211 LEU A CA 1
ATOM 1595 C C . LEU A 1 211 ? 3.309 -10.516 -0.118 1 98.44 211 LEU A C 1
ATOM 1597 O O . LEU A 1 211 ? 2.115 -10.352 -0.375 1 98.44 211 LEU A O 1
ATOM 1601 N N . GLU A 1 212 ? 4.082 -11.211 -0.855 1 97.81 212 GLU A N 1
ATOM 1602 C CA . GLU A 1 212 ? 3.58 -12.203 -1.8 1 97.81 212 GLU A CA 1
ATOM 1603 C C . GLU A 1 212 ? 3.572 -13.594 -1.182 1 97.81 212 GLU A C 1
ATOM 1605 O O . GLU A 1 212 ? 4.629 -14.203 -0.99 1 97.81 212 GLU A O 1
ATOM 1610 N N . LEU A 1 213 ? 2.369 -14.039 -0.917 1 97.25 213 LEU A N 1
ATOM 1611 C CA . LEU A 1 213 ? 2.271 -15.281 -0.161 1 97.25 213 LEU A CA 1
ATOM 1612 C C . LEU A 1 213 ? 1.557 -16.359 -0.975 1 97.25 213 LEU A C 1
ATOM 1614 O O . LEU A 1 213 ? 1.606 -16.344 -2.207 1 97.25 213 LEU A O 1
ATOM 1618 N N . GLY A 1 214 ? 1.224 -17.391 -0.431 1 89.94 214 GLY A N 1
ATOM 1619 C CA . GLY A 1 214 ? 0.539 -18.469 -1.131 1 89.94 214 GLY A CA 1
ATOM 1620 C C . GLY A 1 214 ? -0.96 -18.469 -0.897 1 89.94 214 GLY A C 1
ATOM 1621 O O . GLY A 1 214 ? -1.541 -17.438 -0.536 1 89.94 214 GLY A O 1
ATOM 1622 N N . GLY A 1 215 ? -1.591 -19.375 -1.251 1 85.81 215 GLY A N 1
ATOM 1623 C CA . GLY A 1 215 ? -3 -19.641 -1.004 1 85.81 215 GLY A CA 1
ATOM 1624 C C . GLY A 1 215 ? -3.504 -20.891 -1.688 1 85.81 215 GLY A C 1
ATOM 1625 O O . GLY A 1 215 ? -2.809 -21.469 -2.525 1 85.81 215 GLY A O 1
ATOM 1626 N N . LYS A 1 216 ? -4.586 -21.406 -1.197 1 96.12 216 LYS A N 1
ATOM 1627 C CA . LYS A 1 216 ? -5.254 -22.562 -1.793 1 96.12 216 LYS A CA 1
ATOM 1628 C C . LYS A 1 216 ? -6.125 -22.141 -2.975 1 96.12 216 LYS A C 1
ATOM 1630 O O . LYS A 1 216 ? -7.34 -22 -2.838 1 96.12 216 LYS A O 1
ATOM 1635 N N . SER A 1 217 ? -5.457 -21.938 -4.172 1 98.56 217 SER A N 1
ATOM 1636 C CA . SER A 1 217 ? -6.07 -21.359 -5.367 1 98.56 217 SER A CA 1
ATOM 1637 C C . SER A 1 217 ? -7.062 -22.328 -6 1 98.56 217 SER A C 1
ATOM 1639 O O . SER A 1 217 ? -6.672 -23.375 -6.512 1 98.56 217 SER A O 1
ATOM 1641 N N . PRO A 1 218 ? -8.312 -22.047 -6.074 1 98.88 218 PRO A N 1
ATOM 1642 C CA . PRO A 1 218 ? -9.336 -22.953 -6.605 1 98.88 218 PRO A CA 1
ATOM 1643 C C . PRO A 1 218 ? -9.516 -22.828 -8.117 1 98.88 218 PRO A C 1
ATOM 1645 O O . PRO A 1 218 ? -9.367 -21.734 -8.664 1 98.88 218 PRO A O 1
ATOM 1648 N N . VAL A 1 219 ? -9.828 -23.922 -8.711 1 98.94 219 VAL A N 1
ATOM 1649 C CA . VAL A 1 219 ? -10.359 -23.953 -10.07 1 98.94 219 VAL A CA 1
ATOM 1650 C C . VAL A 1 219 ? -11.852 -24.281 -10.039 1 98.94 219 VAL A C 1
ATOM 1652 O O . VAL A 1 219 ? -12.25 -25.344 -9.562 1 98.94 219 VAL A O 1
ATOM 1655 N N . VAL A 1 220 ? -12.633 -23.406 -10.508 1 98.94 220 VAL A N 1
ATOM 1656 C CA . VAL A 1 220 ? -14.062 -23.656 -10.625 1 98.94 220 VAL A CA 1
ATOM 1657 C C . VAL A 1 220 ? -14.414 -23.953 -12.086 1 98.94 220 VAL A C 1
ATOM 1659 O O . VAL A 1 220 ? -14.227 -23.109 -12.961 1 98.94 220 VAL A O 1
ATOM 1662 N N . VAL A 1 221 ? -14.906 -25.172 -12.328 1 98.88 221 VAL A N 1
ATOM 1663 C CA . VAL A 1 221 ? -15.352 -25.578 -13.656 1 98.88 221 VAL A CA 1
ATOM 1664 C C . VAL A 1 221 ? -16.859 -25.359 -13.789 1 98.88 221 VAL A C 1
ATOM 1666 O O . VAL A 1 221 ? -17.641 -26.031 -13.117 1 98.88 221 VAL A O 1
ATOM 1669 N N . GLY A 1 222 ? -17.203 -24.422 -14.648 1 98.56 222 GLY A N 1
ATOM 1670 C CA . GLY A 1 222 ? -18.609 -24.188 -14.906 1 98.56 222 GLY A CA 1
ATOM 1671 C C . GLY A 1 222 ? -19.25 -25.266 -15.773 1 98.56 222 GLY A C 1
ATOM 1672 O O . GLY A 1 222 ? -18.547 -26.047 -16.422 1 98.56 222 GLY A O 1
ATOM 1673 N N . ARG A 1 223 ? -20.547 -25.266 -15.836 1 97.75 223 ARG A N 1
ATOM 1674 C CA . ARG A 1 223 ? -21.266 -26.281 -16.578 1 97.75 223 ARG A CA 1
ATOM 1675 C C . ARG A 1 223 ? -21.078 -26.094 -18.094 1 97.75 223 ARG A C 1
ATOM 1677 O O . ARG A 1 223 ? -21.234 -27.047 -18.859 1 97.75 223 ARG A O 1
ATOM 1684 N N . SER A 1 224 ? -20.719 -24.891 -18.484 1 98.12 224 SER A N 1
ATOM 1685 C CA . SER A 1 224 ? -20.547 -24.609 -19.906 1 98.12 224 SER A CA 1
ATOM 1686 C C . SER A 1 224 ? -19.094 -24.844 -20.344 1 98.12 224 SER A C 1
ATOM 1688 O O . SER A 1 224 ? -18.734 -24.625 -21.5 1 98.12 224 SER A O 1
ATOM 1690 N N . ALA A 1 225 ? -18.266 -25.328 -19.438 1 98.12 225 ALA A N 1
ATOM 1691 C CA . ALA A 1 225 ? -16.844 -25.453 -19.703 1 98.12 225 ALA A CA 1
ATOM 1692 C C . ALA A 1 225 ? -16.578 -26.547 -20.75 1 98.12 225 ALA A C 1
ATOM 1694 O O . ALA A 1 225 ? -17.266 -27.562 -20.766 1 98.12 225 ALA A O 1
ATOM 1695 N N . ASP A 1 226 ? -15.633 -26.25 -21.594 1 97.69 226 ASP A N 1
ATOM 1696 C CA . ASP A 1 226 ? -15 -27.312 -22.375 1 97.69 226 ASP A CA 1
ATOM 1697 C C . ASP A 1 226 ? -14.086 -28.172 -21.5 1 97.69 226 ASP A C 1
ATOM 1699 O O . ASP A 1 226 ? -12.977 -27.75 -21.172 1 97.69 226 ASP A O 1
ATOM 1703 N N . ILE A 1 227 ? -14.508 -29.359 -21.219 1 98 227 ILE A N 1
ATOM 1704 C CA . ILE A 1 227 ? -13.852 -30.188 -20.219 1 98 227 ILE A CA 1
ATOM 1705 C C . ILE A 1 227 ? -12.453 -30.562 -20.688 1 98 227 ILE A C 1
ATOM 1707 O O . ILE A 1 227 ? -11.508 -30.578 -19.906 1 98 227 ILE A O 1
ATOM 1711 N N . ALA A 1 228 ? -12.344 -30.891 -21.953 1 96.88 228 ALA A N 1
ATOM 1712 C CA . ALA A 1 228 ? -11.039 -31.266 -22.484 1 96.88 228 ALA A CA 1
ATOM 1713 C C . ALA A 1 228 ? -10.047 -30.109 -22.359 1 96.88 228 ALA A C 1
ATOM 1715 O O . ALA A 1 228 ? -8.914 -30.312 -21.922 1 96.88 228 ALA A O 1
ATOM 1716 N N . GLN A 1 229 ? -10.469 -28.953 -22.719 1 97.06 229 GLN A N 1
ATOM 1717 C CA . GLN A 1 229 ? -9.633 -27.766 -22.625 1 97.06 229 GLN A CA 1
ATOM 1718 C C . GLN A 1 229 ? -9.273 -27.469 -21.172 1 97.06 229 GLN A C 1
ATOM 1720 O O . GLN A 1 229 ? -8.117 -27.188 -20.859 1 97.06 229 GLN A O 1
ATOM 1725 N N . ALA A 1 230 ? -10.281 -27.469 -20.328 1 98.44 230 ALA A N 1
ATOM 1726 C CA . ALA A 1 230 ? -10.078 -27.188 -18.906 1 98.44 230 ALA A CA 1
ATOM 1727 C C . ALA A 1 230 ? -9.078 -28.172 -18.297 1 98.44 230 ALA A C 1
ATOM 1729 O O . ALA A 1 230 ? -8.141 -27.766 -17.609 1 98.44 230 ALA A O 1
ATOM 1730 N N . ALA A 1 231 ? -9.266 -29.438 -18.578 1 98.44 231 ALA A N 1
ATOM 1731 C CA . ALA A 1 231 ? -8.398 -30.469 -18.016 1 98.44 231 ALA A CA 1
ATOM 1732 C C . ALA A 1 231 ? -6.957 -30.281 -18.484 1 98.44 231 ALA A C 1
ATOM 1734 O O . ALA A 1 231 ? -6.023 -30.406 -17.688 1 98.44 231 ALA A O 1
ATOM 1735 N N . GLU A 1 232 ? -6.801 -30.031 -19.75 1 97.81 232 GLU A N 1
ATOM 1736 C CA . GLU A 1 232 ? -5.461 -29.844 -20.297 1 97.81 232 GLU A CA 1
ATOM 1737 C C . GLU A 1 232 ? -4.758 -28.656 -19.656 1 97.81 232 GLU A C 1
ATOM 1739 O O . GLU A 1 232 ? -3.602 -28.766 -19.234 1 97.81 232 GLU A O 1
ATOM 1744 N N . ARG A 1 233 ? -5.414 -27.531 -19.562 1 98.31 233 ARG A N 1
ATOM 1745 C CA . ARG A 1 233 ? -4.82 -26.297 -19.031 1 98.31 233 ARG A CA 1
ATOM 1746 C C . ARG A 1 233 ? -4.57 -26.406 -17.531 1 98.31 233 ARG A C 1
ATOM 1748 O O . ARG A 1 233 ? -3.557 -25.922 -17.031 1 98.31 233 ARG A O 1
ATOM 1755 N N . VAL A 1 234 ? -5.449 -27.062 -16.812 1 98.81 234 VAL A N 1
ATOM 1756 C CA . VAL A 1 234 ? -5.266 -27.281 -15.375 1 98.81 234 VAL A CA 1
ATOM 1757 C C . VAL A 1 234 ? -4.086 -28.219 -15.141 1 98.81 234 VAL A C 1
ATOM 1759 O O . VAL A 1 234 ? -3.236 -27.969 -14.289 1 98.81 234 VAL A O 1
ATOM 1762 N N . ALA A 1 235 ? -4.02 -29.328 -15.969 1 98.69 235 ALA A N 1
ATOM 1763 C CA . ALA A 1 235 ? -2.908 -30.266 -15.844 1 98.69 235 ALA A CA 1
ATOM 1764 C C . ALA A 1 235 ? -1.576 -29.578 -16.141 1 98.69 235 ALA A C 1
ATOM 1766 O O . ALA A 1 235 ? -0.591 -29.797 -15.422 1 98.69 235 ALA A O 1
ATOM 1767 N N . LEU A 1 236 ? -1.588 -28.797 -17.141 1 97.94 236 LEU A N 1
ATOM 1768 C CA . LEU A 1 236 ? -0.381 -28.047 -17.5 1 97.94 236 LEU A CA 1
ATOM 1769 C C . LEU A 1 236 ? 0.078 -27.172 -16.344 1 97.94 236 LEU A C 1
ATOM 1771 O O . LEU A 1 236 ? 1.245 -27.219 -15.945 1 97.94 236 LEU A O 1
ATOM 1775 N N . GLY A 1 237 ? -0.838 -26.359 -15.773 1 97.88 237 GLY A N 1
ATOM 1776 C CA . GLY A 1 237 ? -0.506 -25.484 -14.664 1 97.88 237 GLY A CA 1
ATOM 1777 C C . GLY A 1 237 ? -0.092 -26.25 -13.414 1 97.88 237 GLY A C 1
ATOM 1778 O O . GLY A 1 237 ? 0.84 -25.828 -12.711 1 97.88 237 GLY A O 1
ATOM 1779 N N . LYS A 1 238 ? -0.743 -27.312 -13.102 1 98.56 238 LYS A N 1
ATOM 1780 C CA . LYS A 1 238 ? -0.494 -28.078 -11.883 1 98.56 238 LYS A CA 1
ATOM 1781 C C . LYS A 1 238 ? 0.832 -28.828 -11.961 1 98.56 238 LYS A C 1
ATOM 1783 O O . LYS A 1 238 ? 1.505 -29.016 -10.945 1 98.56 238 LYS A O 1
ATOM 1788 N N . MET A 1 239 ? 1.216 -29.203 -13.18 1 97.62 239 MET A N 1
ATOM 1789 C CA . MET A 1 239 ? 2.422 -30.016 -13.305 1 97.62 239 MET A CA 1
ATOM 1790 C C . MET A 1 239 ? 3.631 -29.156 -13.641 1 97.62 239 MET A C 1
ATOM 1792 O O . MET A 1 239 ? 4.77 -29.625 -13.602 1 97.62 239 MET A O 1
ATOM 1796 N N . LEU A 1 240 ? 3.385 -27.859 -14.023 1 97.06 240 LEU A N 1
ATOM 1797 C CA . LEU A 1 240 ? 4.492 -26.922 -14.188 1 97.06 240 LEU A CA 1
ATOM 1798 C C . LEU A 1 240 ? 5.336 -26.844 -12.922 1 97.06 240 LEU A C 1
ATOM 1800 O O . LEU A 1 240 ? 4.801 -26.672 -11.82 1 97.06 240 LEU A O 1
ATOM 1804 N N . ASN A 1 241 ? 6.668 -27.094 -13.055 1 97.94 241 ASN A N 1
ATOM 1805 C CA . ASN A 1 241 ? 7.586 -27.109 -11.922 1 97.94 241 ASN A CA 1
ATOM 1806 C C . ASN A 1 241 ? 7.145 -28.125 -10.859 1 97.94 241 ASN A C 1
ATOM 1808 O O . ASN A 1 241 ? 7.309 -27.875 -9.664 1 97.94 241 ASN A O 1
ATOM 1812 N N . ALA A 1 242 ? 6.465 -29.203 -11.328 1 97.94 242 ALA A N 1
ATOM 1813 C CA . ALA A 1 242 ? 5.918 -30.25 -10.477 1 97.94 242 ALA A CA 1
ATOM 1814 C C . ALA A 1 242 ? 4.965 -29.672 -9.43 1 97.94 242 ALA A C 1
ATOM 1816 O O . ALA A 1 242 ? 4.945 -30.125 -8.281 1 97.94 242 ALA A O 1
ATOM 1817 N N . GLY A 1 243 ? 4.277 -28.641 -9.75 1 98.06 243 GLY A N 1
ATOM 1818 C CA . GLY A 1 243 ? 3.26 -28.047 -8.898 1 98.06 243 GLY A CA 1
ATOM 1819 C C . GLY A 1 243 ? 3.836 -27.156 -7.812 1 98.06 243 GLY A C 1
ATOM 1820 O O . GLY A 1 243 ? 3.096 -26.609 -6.992 1 98.06 243 GLY A O 1
ATOM 1821 N N . GLN A 1 244 ? 5.168 -26.938 -7.777 1 98.19 244 GLN A N 1
ATOM 1822 C CA . GLN A 1 244 ? 5.82 -26.125 -6.766 1 98.19 244 GLN A CA 1
ATOM 1823 C C . GLN A 1 244 ? 5.719 -24.641 -7.109 1 98.19 244 GLN A C 1
ATOM 1825 O O . GLN A 1 244 ? 6.734 -23.953 -7.234 1 98.19 244 GLN A O 1
ATOM 1830 N N . ILE A 1 245 ? 4.457 -24.156 -7.25 1 97.88 245 ILE A N 1
ATOM 1831 C CA . ILE A 1 245 ? 4.086 -22.797 -7.641 1 97.88 245 ILE A CA 1
ATOM 1832 C C . ILE A 1 245 ? 2.967 -22.297 -6.734 1 97.88 245 ILE A C 1
ATOM 1834 O O . ILE A 1 245 ? 1.964 -22.984 -6.531 1 97.88 245 ILE A O 1
ATOM 1838 N N . CYS A 1 246 ? 3.107 -21.109 -6.238 1 97.38 246 CYS A N 1
ATOM 1839 C CA . CYS A 1 246 ? 2.109 -20.547 -5.344 1 97.38 246 CYS A CA 1
ATOM 1840 C C . CYS A 1 246 ? 0.775 -20.359 -6.059 1 97.38 246 CYS A C 1
ATOM 1842 O O . CYS A 1 246 ? -0.283 -20.422 -5.43 1 97.38 246 CYS A O 1
ATOM 1844 N N . LEU A 1 247 ? 0.821 -20.219 -7.406 1 97.88 247 LEU A N 1
ATOM 1845 C CA . LEU A 1 247 ? -0.376 -19.984 -8.203 1 97.88 247 LEU A CA 1
ATOM 1846 C C . LEU A 1 247 ? -0.921 -21.281 -8.773 1 97.88 247 LEU A C 1
ATOM 1848 O O . LEU A 1 247 ? -1.957 -21.281 -9.445 1 97.88 247 LEU A O 1
ATOM 1852 N N . ALA A 1 248 ? -0.293 -22.391 -8.57 1 98.31 248 ALA A N 1
ATOM 1853 C CA . ALA A 1 248 ? -0.765 -23.656 -9.141 1 98.31 248 ALA A CA 1
ATOM 1854 C C . ALA A 1 248 ? -2.18 -23.969 -8.664 1 98.31 248 ALA A C 1
ATOM 1856 O O . ALA A 1 248 ? -2.527 -23.703 -7.508 1 98.31 248 ALA A O 1
ATOM 1857 N N . PRO A 1 249 ? -3.01 -24.531 -9.602 1 98.62 249 PRO A N 1
ATOM 1858 C CA . PRO A 1 249 ? -4.293 -25.047 -9.117 1 98.62 249 PRO A CA 1
ATOM 1859 C C . PRO A 1 249 ? -4.148 -25.922 -7.875 1 98.62 249 PRO A C 1
ATOM 1861 O O . PRO A 1 249 ? -3.416 -26.922 -7.898 1 98.62 249 PRO A O 1
ATOM 1864 N N . ASP A 1 250 ? -4.875 -25.531 -6.855 1 98.69 250 ASP A N 1
ATOM 1865 C CA . ASP A 1 250 ? -4.676 -26.234 -5.598 1 98.69 250 ASP A CA 1
ATOM 1866 C C . ASP A 1 250 ? -5.816 -27.219 -5.332 1 98.69 250 ASP A C 1
ATOM 1868 O O . ASP A 1 250 ? -5.625 -28.234 -4.664 1 98.69 250 ASP A O 1
ATOM 1872 N N . TYR A 1 251 ? -7.012 -26.953 -5.781 1 98.81 251 TYR A N 1
ATOM 1873 C CA . TYR A 1 251 ? -8.148 -27.859 -5.805 1 98.81 251 TYR A CA 1
ATOM 1874 C C . TYR A 1 251 ? -9.164 -27.438 -6.867 1 98.81 251 TYR A C 1
ATOM 1876 O O . TYR A 1 251 ? -9.148 -26.281 -7.32 1 98.81 251 TYR A O 1
ATOM 1884 N N . MET A 1 252 ? -9.992 -28.406 -7.258 1 98.88 252 MET A N 1
ATOM 1885 C CA . MET A 1 252 ? -11.008 -28.141 -8.273 1 98.88 252 MET A CA 1
ATOM 1886 C C . MET A 1 252 ? -12.406 -28.312 -7.707 1 98.88 252 MET A C 1
ATOM 1888 O O . MET A 1 252 ? -12.633 -29.188 -6.867 1 98.88 252 MET A O 1
ATOM 1892 N N . LEU A 1 253 ? -13.258 -27.453 -8.062 1 98.88 253 LEU A N 1
ATOM 1893 C CA . LEU A 1 253 ? -14.695 -27.578 -7.855 1 98.88 253 LEU A CA 1
ATOM 1894 C C . LEU A 1 253 ? -15.414 -27.797 -9.18 1 98.88 253 LEU A C 1
ATOM 1896 O O . LEU A 1 253 ? -15.406 -26.922 -10.055 1 98.88 253 LEU A O 1
ATOM 1900 N N . VAL A 1 254 ? -16.031 -28.969 -9.32 1 98.69 254 VAL A N 1
ATOM 1901 C CA . VAL A 1 254 ? -16.594 -29.359 -10.609 1 98.69 254 VAL A CA 1
ATOM 1902 C C . VAL A 1 254 ? -18.062 -29.781 -10.422 1 98.69 254 VAL A C 1
ATOM 1904 O O . VAL A 1 254 ? -18.422 -30.328 -9.383 1 98.69 254 VAL A O 1
ATOM 1907 N N . PRO A 1 255 ? -18.906 -29.516 -11.477 1 98.31 255 PRO A N 1
ATOM 1908 C CA . PRO A 1 255 ? -20.266 -30.047 -11.367 1 98.31 255 PRO A CA 1
ATOM 1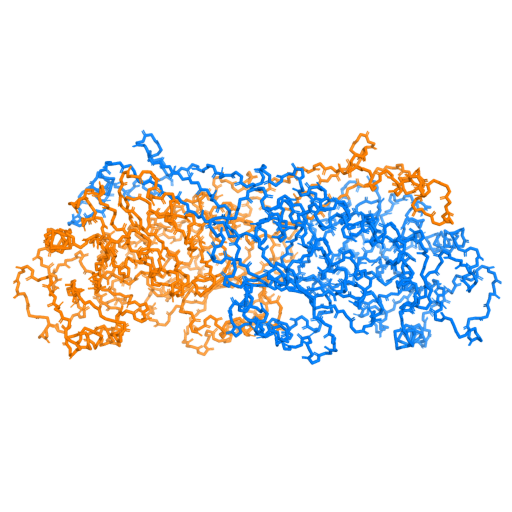909 C C . PRO A 1 255 ? -20.297 -31.562 -11.188 1 98.31 255 PRO A C 1
ATOM 1911 O O . PRO A 1 255 ? -19.5 -32.281 -11.812 1 98.31 255 PRO A O 1
ATOM 1914 N N . GLU A 1 256 ? -21.234 -31.984 -10.375 1 97.75 256 GLU A N 1
ATOM 1915 C CA . GLU A 1 256 ? -21.312 -33.406 -10.016 1 97.75 256 GLU A CA 1
ATOM 1916 C C . GLU A 1 256 ? -21.359 -34.281 -11.25 1 97.75 256 GLU A C 1
ATOM 1918 O O . GLU A 1 256 ? -20.656 -35.312 -11.312 1 97.75 256 GLU A O 1
ATOM 1923 N N . GLU A 1 257 ? -22.062 -33.875 -12.18 1 97.88 257 GLU A N 1
ATOM 1924 C CA . GLU A 1 257 ? -22.312 -34.688 -13.359 1 97.88 257 GLU A CA 1
ATOM 1925 C C . GLU A 1 257 ? -21.109 -34.688 -14.297 1 97.88 257 GLU A C 1
ATOM 1927 O O . GLU A 1 257 ? -21.047 -35.469 -15.25 1 97.88 257 GLU A O 1
ATOM 1932 N N . LYS A 1 258 ? -20.094 -33.875 -14.008 1 97.69 258 LYS A N 1
ATOM 1933 C CA . LYS A 1 258 ? -18.938 -33.75 -14.891 1 97.69 258 LYS A CA 1
ATOM 1934 C C . LYS A 1 258 ? -17.672 -34.281 -14.227 1 97.69 258 LYS A C 1
ATOM 1936 O O . LYS A 1 258 ? -16.609 -34.312 -14.844 1 97.69 258 LYS A O 1
ATOM 1941 N N . GLU A 1 259 ? -17.766 -34.656 -13.023 1 98 259 GLU A N 1
ATOM 1942 C CA . GLU A 1 259 ? -16.594 -34.969 -12.219 1 98 259 GLU A CA 1
ATOM 1943 C C . GLU A 1 259 ? -15.773 -36.094 -12.875 1 98 259 GLU A C 1
ATOM 1945 O O . GLU A 1 259 ? -14.555 -35.969 -13.023 1 98 259 GLU A O 1
ATOM 1950 N N . ALA A 1 260 ? -16.422 -37.156 -13.297 1 98.06 260 ALA A N 1
ATOM 1951 C CA . ALA A 1 260 ? -15.727 -38.281 -13.898 1 98.06 260 ALA A CA 1
ATOM 1952 C C . ALA A 1 260 ? -15.008 -37.875 -15.18 1 98.06 260 ALA A C 1
ATO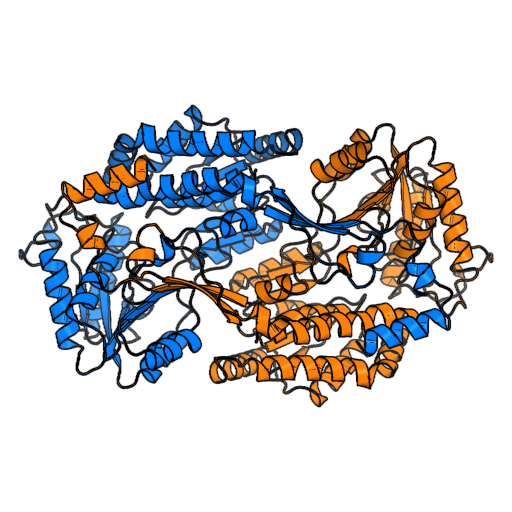M 1954 O O . ALA A 1 260 ? -13.867 -38.281 -15.422 1 98.06 260 ALA A O 1
ATOM 1955 N N . ALA A 1 261 ? -15.703 -37.125 -15.953 1 98.5 261 ALA A N 1
ATOM 1956 C CA . ALA A 1 261 ? -15.133 -36.656 -17.219 1 98.5 261 ALA A CA 1
ATOM 1957 C C . ALA A 1 261 ? -13.922 -35.75 -16.969 1 98.5 261 ALA A C 1
ATOM 1959 O O . ALA A 1 261 ? -12.945 -35.812 -17.719 1 98.5 261 ALA A O 1
ATOM 1960 N N . VAL A 1 262 ? -14.008 -34.906 -15.977 1 98.75 262 VAL A N 1
ATOM 1961 C CA . VAL A 1 262 ? -12.906 -34 -15.641 1 98.75 262 VAL A CA 1
ATOM 1962 C C . VAL A 1 262 ? -11.695 -34.812 -15.195 1 98.75 262 VAL A C 1
ATOM 1964 O O . VAL A 1 262 ? -10.57 -34.594 -15.648 1 98.75 262 VAL A O 1
ATOM 1967 N N . VAL A 1 263 ? -11.891 -35.781 -14.359 1 98.75 263 VAL A N 1
ATOM 1968 C CA . VAL A 1 263 ? -10.805 -36.625 -13.844 1 98.75 263 VAL A CA 1
ATOM 1969 C C . VAL A 1 263 ? -10.141 -37.375 -14.992 1 98.75 263 VAL A C 1
ATOM 1971 O O . VAL A 1 263 ? -8.914 -37.406 -15.102 1 98.75 263 VAL A O 1
ATOM 1974 N N . GLU A 1 264 ? -11.016 -37.969 -15.859 1 98.69 264 GLU A N 1
ATOM 1975 C CA . GLU A 1 264 ? -10.492 -38.688 -17.016 1 98.69 264 GLU A CA 1
ATOM 1976 C C . GLU A 1 264 ? -9.688 -37.75 -17.922 1 98.69 264 GLU A C 1
ATOM 1978 O O . GLU A 1 264 ? -8.633 -38.125 -18.438 1 98.69 264 GLU A O 1
ATOM 1983 N N . GLY A 1 265 ? -10.227 -36.562 -18.062 1 98.75 265 GLY A N 1
ATOM 1984 C CA . GLY A 1 265 ? -9.523 -35.594 -18.859 1 98.75 265 GLY A CA 1
ATOM 1985 C C . GLY A 1 265 ? -8.172 -35.188 -18.281 1 98.75 265 GLY A C 1
ATOM 1986 O O . GLY A 1 265 ? -7.199 -35.031 -19.016 1 98.75 265 GLY A O 1
ATOM 1987 N N . LEU A 1 266 ? -8.086 -35.031 -16.984 1 98.88 266 LEU A N 1
ATOM 1988 C CA . LEU A 1 266 ? -6.84 -34.688 -16.312 1 98.88 266 LEU A CA 1
ATOM 1989 C C . LEU A 1 266 ? -5.809 -35.781 -16.5 1 98.88 266 LEU A C 1
ATOM 1991 O O . LEU A 1 266 ? -4.645 -35.531 -16.812 1 98.88 266 LEU A O 1
ATOM 1995 N N . VAL A 1 267 ? -6.258 -37.031 -16.344 1 98.75 267 VAL A N 1
ATOM 1996 C CA . VAL A 1 267 ? -5.375 -38.188 -16.516 1 98.75 267 VAL A CA 1
ATOM 1997 C C . VAL A 1 267 ? -4.832 -38.188 -17.938 1 98.75 267 VAL A C 1
ATOM 1999 O O . VAL A 1 267 ? -3.625 -38.344 -18.156 1 98.75 267 VAL A O 1
ATOM 2002 N N . ALA A 1 268 ? -5.734 -38 -18.859 1 98.62 268 ALA A N 1
ATOM 2003 C CA . ALA A 1 268 ? -5.352 -38.062 -20.281 1 98.62 268 ALA A CA 1
ATOM 2004 C C . ALA A 1 268 ? -4.367 -36.938 -20.609 1 98.62 268 ALA A C 1
ATOM 2006 O O . ALA A 1 268 ? -3.361 -37.188 -21.281 1 98.62 268 ALA A O 1
ATOM 2007 N N . ALA A 1 269 ? -4.652 -35.781 -20.156 1 98.25 269 ALA A N 1
ATOM 2008 C CA . ALA A 1 269 ? -3.818 -34.625 -20.438 1 98.25 269 ALA A CA 1
ATOM 2009 C C . ALA A 1 269 ? -2.426 -34.781 -19.844 1 98.25 269 ALA A C 1
ATOM 2011 O O . ALA A 1 269 ? -1.419 -34.562 -20.516 1 98.25 269 ALA A O 1
ATOM 2012 N N . ALA A 1 270 ? -2.344 -35.156 -18.594 1 98.44 270 ALA A N 1
ATOM 2013 C CA . ALA A 1 270 ? -1.065 -35.344 -17.906 1 98.44 270 ALA A CA 1
ATOM 2014 C C . ALA A 1 270 ? -0.248 -36.438 -18.578 1 98.44 270 ALA A C 1
ATOM 2016 O O . ALA A 1 270 ? 0.968 -36.312 -18.734 1 98.44 270 ALA A O 1
ATOM 2017 N N . SER A 1 271 ? -0.949 -37.5 -18.984 1 98.38 271 SER A N 1
ATOM 2018 C CA . SER A 1 271 ? -0.291 -38.625 -19.641 1 98.38 271 SER A CA 1
ATOM 2019 C C . SER A 1 271 ? 0.306 -38.219 -20.984 1 98.38 271 SER A C 1
ATOM 2021 O O . SER A 1 271 ? 1.376 -38.688 -21.359 1 98.38 271 SER A O 1
ATOM 2023 N N . ARG A 1 272 ? -0.405 -37.375 -21.656 1 96.88 272 ARG A N 1
ATOM 2024 C CA . ARG A 1 272 ? 0.084 -36.875 -22.953 1 96.88 272 ARG A CA 1
ATOM 2025 C C . ARG A 1 272 ? 1.297 -35.969 -22.766 1 96.88 272 ARG A C 1
ATOM 2027 O O . ARG A 1 272 ? 2.252 -36.062 -23.547 1 96.88 272 ARG A O 1
ATOM 2034 N N . MET A 1 273 ? 1.312 -35.188 -21.766 1 96.5 273 MET A N 1
ATOM 2035 C CA . MET A 1 273 ? 2.398 -34.219 -21.531 1 96.5 273 MET A CA 1
ATOM 2036 C C . MET A 1 273 ? 3.645 -34.938 -21.016 1 96.5 273 MET A C 1
ATOM 2038 O O . MET A 1 273 ? 4.766 -34.594 -21.391 1 96.5 273 MET A O 1
ATOM 2042 N N . TYR A 1 274 ? 3.416 -35.969 -20.219 1 97.44 274 TYR A N 1
ATOM 2043 C CA . TYR A 1 274 ? 4.5 -36.719 -19.609 1 97.44 274 TYR A CA 1
ATOM 2044 C C . TYR A 1 274 ? 4.238 -38.219 -19.719 1 97.44 274 TYR A C 1
ATOM 2046 O O . TYR A 1 274 ? 3.84 -38.844 -18.734 1 97.44 274 TYR A O 1
ATOM 2054 N N . PRO A 1 275 ? 4.574 -38.781 -20.844 1 96.94 275 PRO A N 1
ATOM 2055 C CA . PRO A 1 275 ? 4.355 -40.219 -21 1 96.94 275 PRO A CA 1
ATOM 2056 C C . PRO A 1 275 ? 5.234 -41.062 -20.078 1 96.94 275 PRO A C 1
ATOM 2058 O O . PRO A 1 275 ? 4.914 -42.219 -19.781 1 96.94 275 PRO A O 1
ATOM 2061 N N . THR A 1 276 ? 6.367 -40.5 -19.688 1 96.69 276 THR A N 1
ATOM 2062 C CA . THR A 1 276 ? 7.242 -40.969 -18.641 1 96.69 276 THR A CA 1
ATOM 2063 C C . THR A 1 276 ? 7.602 -39.844 -17.672 1 96.69 276 THR A C 1
ATOM 2065 O O . THR A 1 276 ? 7.43 -38.656 -17.984 1 96.69 276 THR A O 1
ATOM 2068 N N . LEU A 1 277 ? 8.031 -40.25 -16.5 1 96.25 277 LEU A N 1
ATOM 2069 C CA . LEU A 1 277 ? 8.328 -39.219 -15.508 1 96.25 277 LEU A CA 1
ATOM 2070 C C . LEU A 1 277 ? 9.758 -39.344 -15 1 96.25 277 LEU A C 1
ATOM 2072 O O . LEU A 1 277 ? 10.523 -38.375 -15.023 1 96.25 277 LEU A O 1
ATOM 2076 N N . LEU A 1 278 ? 10.227 -40.5 -14.594 1 95.69 278 LEU A N 1
ATOM 2077 C CA . LEU A 1 278 ? 11.5 -40.719 -13.914 1 95.69 278 LEU A CA 1
ATOM 2078 C C . LEU A 1 278 ? 12.664 -40.281 -14.812 1 95.69 278 LEU A C 1
ATOM 2080 O O . LEU A 1 278 ? 13.562 -39.562 -14.367 1 95.69 278 LEU A O 1
ATOM 2084 N N . SER A 1 279 ? 12.648 -40.688 -16.031 1 92.81 279 SER A N 1
ATOM 2085 C CA . SER A 1 279 ? 13.75 -40.375 -16.938 1 92.81 279 SER A CA 1
ATOM 2086 C C . SER A 1 279 ? 13.375 -39.219 -17.859 1 92.81 279 SER A C 1
ATOM 2088 O O . SER A 1 279 ? 14.133 -38.875 -18.781 1 92.81 279 SER A O 1
ATOM 2090 N N . ASN A 1 280 ? 12.203 -38.656 -17.656 1 95.31 280 ASN A N 1
ATOM 2091 C CA . ASN A 1 280 ? 11.734 -37.594 -18.531 1 95.31 280 ASN A CA 1
ATOM 2092 C C . ASN A 1 280 ? 12.508 -36.281 -18.297 1 95.31 280 ASN A C 1
ATOM 2094 O O . ASN A 1 280 ? 12.469 -35.719 -17.203 1 95.31 280 ASN A O 1
ATOM 2098 N N . PRO A 1 281 ? 13.219 -35.781 -19.281 1 95.19 281 PRO A N 1
ATOM 2099 C CA . PRO A 1 281 ? 14.031 -34.562 -19.094 1 95.19 281 PRO A CA 1
ATOM 2100 C C . PRO A 1 281 ? 13.195 -33.312 -18.906 1 95.19 281 PRO A C 1
ATOM 2102 O O . PRO A 1 281 ? 13.711 -32.281 -18.469 1 95.19 281 PRO A O 1
ATOM 2105 N N . ASP A 1 282 ? 11.914 -33.406 -19.188 1 96.75 282 ASP A N 1
ATOM 2106 C CA . ASP A 1 282 ? 11.055 -32.219 -19.125 1 96.75 282 ASP A CA 1
ATOM 2107 C C . ASP A 1 282 ? 10.344 -32.125 -17.781 1 96.75 282 ASP A C 1
ATOM 2109 O O . ASP A 1 282 ? 9.742 -31.094 -17.453 1 96.75 282 ASP A O 1
ATOM 2113 N N . TYR A 1 283 ? 10.398 -33.188 -17 1 96.94 283 TYR A N 1
ATOM 2114 C CA . TYR A 1 283 ? 9.648 -33.188 -15.758 1 96.94 283 TYR A CA 1
ATOM 2115 C C . TYR A 1 283 ? 10.547 -32.875 -14.57 1 96.94 283 TYR A C 1
ATOM 2117 O O . TYR A 1 283 ? 11.641 -33.438 -14.445 1 96.94 283 TYR A O 1
ATOM 2125 N N . THR A 1 284 ? 10.133 -32 -13.758 1 97.38 284 THR A N 1
ATOM 2126 C CA . THR A 1 284 ? 10.922 -31.453 -12.664 1 97.38 284 THR A CA 1
ATOM 2127 C C . THR A 1 284 ? 10.766 -32.281 -11.406 1 97.38 284 THR A C 1
ATOM 2129 O O . THR A 1 284 ? 9.688 -32.812 -11.133 1 97.38 284 THR A O 1
ATOM 2132 N N . ALA A 1 285 ? 11.828 -32.406 -10.633 1 97.75 285 ALA A N 1
ATOM 2133 C CA . ALA A 1 285 ? 11.82 -33.094 -9.344 1 97.75 285 ALA A CA 1
ATOM 2134 C C . ALA A 1 285 ? 11.312 -32.156 -8.242 1 97.75 285 ALA A C 1
ATOM 2136 O O . ALA A 1 285 ? 11.398 -30.938 -8.352 1 97.75 285 ALA A O 1
ATOM 2137 N N . VAL A 1 286 ? 10.711 -32.75 -7.172 1 98.06 286 VAL A N 1
ATOM 2138 C CA . VAL A 1 286 ? 10.43 -32 -5.945 1 98.06 286 VAL A CA 1
ATOM 2139 C C . VAL A 1 286 ? 11.734 -31.516 -5.324 1 98.06 286 VAL A C 1
ATOM 2141 O O . VAL A 1 286 ? 12.734 -32.25 -5.312 1 98.06 286 VAL A O 1
ATOM 2144 N N . ILE A 1 287 ? 11.812 -30.375 -4.797 1 97.94 287 ILE A N 1
ATOM 2145 C CA . ILE A 1 287 ? 13 -29.578 -4.488 1 97.94 287 ILE A CA 1
ATOM 2146 C C . ILE A 1 287 ? 13.898 -30.344 -3.527 1 97.94 287 ILE A C 1
ATOM 2148 O O . ILE A 1 287 ? 15.125 -30.297 -3.648 1 97.94 287 ILE A O 1
ATOM 2152 N N . ASN A 1 288 ? 13.367 -31 -2.521 1 97.06 288 ASN A N 1
ATOM 2153 C CA . ASN A 1 288 ? 14.18 -31.734 -1.552 1 97.06 288 ASN A CA 1
ATOM 2154 C C . ASN A 1 288 ? 13.391 -32.844 -0.891 1 97.06 288 ASN A C 1
ATOM 2156 O O . ASN A 1 288 ? 12.195 -33.031 -1.161 1 97.06 288 ASN A O 1
ATOM 2160 N N . ASP A 1 289 ? 14.086 -33.625 -0.059 1 96.69 289 ASP A N 1
ATOM 2161 C CA . ASP A 1 289 ? 13.5 -34.812 0.554 1 96.69 289 ASP A CA 1
ATOM 2162 C C . ASP A 1 289 ? 12.375 -34.438 1.512 1 96.69 289 ASP A C 1
ATOM 2164 O O . ASP A 1 289 ? 11.359 -35.125 1.591 1 96.69 289 ASP A O 1
ATOM 2168 N N . ARG A 1 290 ? 12.531 -33.406 2.166 1 96.69 290 ARG A N 1
ATOM 2169 C CA . ARG A 1 290 ? 11.523 -32.969 3.131 1 96.69 290 ARG A CA 1
ATOM 2170 C C . ARG A 1 290 ? 10.203 -32.688 2.443 1 96.69 290 ARG A C 1
ATOM 2172 O O . ARG A 1 290 ? 9.148 -33.125 2.891 1 96.69 290 ARG A O 1
ATOM 2179 N N . HIS A 1 291 ? 10.25 -31.906 1.37 1 97.44 291 HIS A N 1
ATOM 2180 C CA . HIS A 1 291 ? 9.047 -31.562 0.622 1 97.44 291 HIS A CA 1
ATOM 2181 C C . HIS A 1 291 ? 8.438 -32.781 -0.042 1 97.44 291 HIS A C 1
ATOM 2183 O O . HIS A 1 291 ? 7.215 -32.938 -0.118 1 97.44 291 HIS A O 1
ATOM 2189 N N . TYR A 1 292 ? 9.359 -33.688 -0.514 1 97.81 292 TYR A N 1
ATOM 2190 C CA . TYR A 1 292 ? 8.891 -34.938 -1.104 1 97.81 292 TYR A CA 1
ATOM 2191 C C . TYR A 1 292 ? 8.125 -35.781 -0.081 1 97.81 292 TYR A C 1
ATOM 2193 O O . TYR A 1 292 ? 7.023 -36.25 -0.357 1 97.81 292 TYR A O 1
ATOM 2201 N N . GLN A 1 293 ? 8.672 -35.875 1.104 1 97.44 293 GLN A N 1
ATOM 2202 C CA . GLN A 1 293 ? 8.055 -36.625 2.176 1 97.44 293 GLN A CA 1
ATOM 2203 C C . GLN A 1 293 ? 6.754 -36 2.643 1 97.44 293 GLN A C 1
ATOM 2205 O O . GLN A 1 293 ? 5.781 -36.688 2.941 1 97.44 293 GLN A O 1
ATOM 2210 N N . ARG A 1 294 ? 6.73 -34.688 2.697 1 98.06 294 ARG A N 1
ATOM 2211 C CA . ARG A 1 294 ? 5.512 -33.969 3.047 1 98.06 294 ARG A CA 1
ATOM 2212 C C . ARG A 1 294 ? 4.375 -34.312 2.088 1 98.06 294 ARG A C 1
ATOM 2214 O O . ARG A 1 294 ? 3.283 -34.688 2.521 1 98.06 294 ARG A O 1
ATOM 2221 N N . LEU A 1 295 ? 4.629 -34.281 0.832 1 98.44 295 LEU A N 1
ATOM 2222 C CA . LEU A 1 295 ? 3.623 -34.531 -0.193 1 98.44 295 LEU A CA 1
ATOM 2223 C C . LEU A 1 295 ? 3.148 -36 -0.148 1 98.44 295 LEU A C 1
ATOM 2225 O O . LEU A 1 295 ? 1.946 -36.25 -0.208 1 98.44 295 LEU A O 1
ATOM 2229 N N . THR A 1 296 ? 4.121 -36.906 -0.059 1 97.81 296 THR A N 1
ATOM 2230 C CA . THR A 1 296 ? 3.746 -38.344 -0.001 1 97.81 296 THR A CA 1
ATOM 2231 C C . THR A 1 296 ? 2.951 -38.625 1.268 1 97.81 296 THR A C 1
ATOM 2233 O O . THR A 1 296 ? 2.012 -39.438 1.246 1 97.81 296 THR A O 1
ATOM 2236 N N . GLY A 1 297 ? 3.35 -37.938 2.344 1 98.62 297 GLY A N 1
ATOM 2237 C CA . GLY A 1 297 ? 2.584 -38.062 3.574 1 98.62 297 GLY A CA 1
ATOM 2238 C C . GLY A 1 297 ? 1.158 -37.562 3.445 1 98.62 297 GLY A C 1
ATOM 2239 O O . GLY A 1 297 ? 0.231 -38.188 3.986 1 98.62 297 GLY A O 1
ATOM 2240 N N . TRP A 1 298 ? 0.944 -36.5 2.75 1 98.75 298 TRP A N 1
ATOM 2241 C CA . TRP A 1 298 ? -0.386 -35.938 2.568 1 98.75 298 TRP A CA 1
ATOM 2242 C C . TRP A 1 298 ? -1.245 -36.844 1.68 1 98.75 298 TRP A C 1
ATOM 2244 O O . TRP A 1 298 ? -2.457 -36.938 1.885 1 98.75 298 TRP A O 1
ATOM 2254 N N . ILE A 1 299 ? -0.622 -37.438 0.669 1 98.56 299 ILE A N 1
ATOM 2255 C CA . ILE A 1 299 ? -1.303 -38.406 -0.188 1 98.56 299 ILE A CA 1
ATOM 2256 C C . ILE A 1 299 ? -1.757 -39.594 0.642 1 98.56 299 ILE A C 1
ATOM 2258 O O . ILE A 1 299 ? -2.896 -40.062 0.515 1 98.56 299 ILE A O 1
ATOM 2262 N N . ASP A 1 300 ? -0.873 -40.062 1.493 1 98.56 300 ASP A N 1
ATOM 2263 C CA . ASP A 1 300 ? -1.2 -41.188 2.375 1 98.56 300 ASP A CA 1
ATOM 2264 C C . ASP A 1 300 ? -2.336 -40.812 3.326 1 98.56 300 ASP A C 1
ATOM 2266 O O . ASP A 1 300 ? -3.215 -41.625 3.596 1 98.56 300 ASP A O 1
ATOM 2270 N N . ASP A 1 301 ? -2.277 -39.625 3.842 1 98.81 301 ASP A N 1
ATOM 2271 C CA . ASP A 1 301 ? -3.35 -39.125 4.703 1 98.81 301 ASP A CA 1
ATOM 2272 C C . ASP A 1 301 ? -4.695 -39.188 3.984 1 98.81 301 ASP A C 1
ATOM 2274 O O . ASP A 1 301 ? -5.691 -39.656 4.551 1 98.81 301 ASP A O 1
ATOM 2278 N N . ALA A 1 302 ? -4.785 -38.75 2.744 1 98.69 302 ALA A N 1
ATOM 2279 C CA . ALA A 1 302 ? -6.012 -38.75 1.951 1 98.69 302 ALA A CA 1
ATOM 2280 C C . ALA A 1 302 ? -6.516 -40.188 1.743 1 98.69 302 ALA A C 1
ATOM 2282 O O . ALA A 1 302 ? -7.707 -40.438 1.917 1 98.69 302 ALA A O 1
ATOM 2283 N N . ARG A 1 303 ? -5.566 -41.094 1.435 1 98.06 303 ARG A N 1
ATOM 2284 C CA . ARG A 1 303 ? -5.922 -42.5 1.245 1 98.06 303 ARG A CA 1
ATOM 2285 C C . ARG A 1 303 ? -6.5 -43.094 2.525 1 98.06 303 ARG A C 1
ATOM 2287 O O . ARG A 1 303 ? -7.535 -43.75 2.49 1 98.06 303 ARG A O 1
ATOM 2294 N N . ALA A 1 304 ? -5.852 -42.812 3.568 1 98.38 304 ALA A N 1
ATOM 2295 C CA . ALA A 1 304 ? -6.238 -43.344 4.863 1 98.38 304 ALA A CA 1
ATOM 2296 C C . ALA A 1 304 ? -7.613 -42.844 5.289 1 98.38 304 ALA A C 1
ATOM 2298 O O . ALA A 1 304 ? -8.359 -43.562 5.977 1 98.38 304 ALA A O 1
ATOM 2299 N N . LYS A 1 305 ? -7.922 -41.75 4.859 1 98.38 305 LYS A N 1
ATOM 2300 C CA . LYS A 1 305 ? -9.18 -41.125 5.27 1 98.38 305 LYS A CA 1
ATOM 2301 C C . LYS A 1 305 ? -10.281 -41.406 4.242 1 98.38 305 LYS A C 1
ATOM 2303 O O . LYS A 1 305 ? -11.352 -40.781 4.305 1 98.38 305 LYS A O 1
ATOM 2308 N N . GLY A 1 306 ? -10.008 -42.156 3.225 1 97.88 306 GLY A N 1
ATOM 2309 C CA . GLY A 1 306 ? -11.062 -42.75 2.41 1 97.88 306 GLY A CA 1
ATOM 2310 C C . GLY A 1 306 ? -11.156 -42.156 1.024 1 97.88 306 GLY A C 1
ATOM 2311 O O . GLY A 1 306 ? -12.031 -42.5 0.236 1 97.88 306 GLY A O 1
ATOM 2312 N N . ALA A 1 307 ? -10.273 -41.281 0.642 1 98.19 307 ALA A N 1
ATOM 2313 C CA . ALA A 1 307 ? -10.289 -40.719 -0.708 1 98.19 307 ALA A CA 1
ATOM 2314 C C . ALA A 1 307 ? -9.797 -41.75 -1.729 1 98.19 307 ALA A C 1
ATOM 2316 O O . ALA A 1 307 ? -8.984 -42.594 -1.404 1 98.19 307 ALA A O 1
ATOM 2317 N N . GLU A 1 308 ? -10.375 -41.656 -2.877 1 98.38 308 GLU A N 1
ATOM 2318 C CA . GLU A 1 308 ? -9.766 -42.344 -4.004 1 98.38 308 GLU A CA 1
ATOM 2319 C C . GLU A 1 308 ? -8.586 -41.562 -4.562 1 98.38 308 GLU A C 1
ATOM 2321 O O . GLU A 1 308 ? -8.734 -40.406 -4.977 1 98.38 308 GLU A O 1
ATOM 2326 N N . VAL A 1 309 ? -7.395 -42.188 -4.5 1 98.62 309 VAL A N 1
ATOM 2327 C CA . VAL A 1 309 ? -6.18 -41.531 -4.996 1 98.62 309 VAL A CA 1
ATOM 2328 C C . VAL A 1 309 ? -5.77 -42.188 -6.324 1 98.62 309 VAL A C 1
ATOM 2330 O O . VAL A 1 309 ? -5.559 -43.375 -6.406 1 98.62 309 VAL A O 1
ATOM 2333 N N . ILE A 1 310 ? -5.672 -41.312 -7.371 1 98.62 310 ILE A N 1
ATOM 2334 C CA . ILE A 1 310 ? -5.355 -41.781 -8.719 1 98.62 310 ILE A CA 1
ATOM 2335 C C . ILE A 1 310 ? -3.99 -41.25 -9.141 1 98.62 310 ILE A C 1
ATOM 2337 O O . ILE A 1 310 ? -3.865 -40.094 -9.523 1 98.62 310 ILE A O 1
ATOM 2341 N N . PRO A 1 311 ? -2.949 -42.031 -9.031 1 98.19 311 PRO A N 1
ATOM 2342 C CA . PRO A 1 311 ? -1.669 -41.625 -9.602 1 98.19 311 PRO A CA 1
ATOM 2343 C C . PRO A 1 311 ? -1.672 -41.625 -11.133 1 98.19 311 PRO A C 1
ATOM 2345 O O . PRO A 1 311 ? -2.156 -42.594 -11.734 1 98.19 311 PRO A O 1
ATOM 2348 N N . VAL A 1 312 ? -1.246 -40.625 -11.773 1 98.62 312 VAL A N 1
ATOM 2349 C CA . VAL A 1 312 ? -1.116 -40.594 -13.227 1 98.62 312 VAL A CA 1
ATOM 2350 C C . VAL A 1 312 ? 0.279 -41.062 -13.633 1 98.62 312 VAL A C 1
ATOM 2352 O O . VAL A 1 312 ? 1.21 -40.281 -13.719 1 98.62 312 VAL A O 1
ATOM 2355 N N . ASN A 1 313 ? 0.401 -42.312 -13.859 1 97.81 313 ASN A N 1
ATOM 2356 C CA . ASN A 1 313 ? 1.646 -43.031 -14.172 1 97.81 313 ASN A CA 1
ATOM 2357 C C . ASN A 1 313 ? 1.508 -43.875 -15.422 1 97.81 313 ASN A C 1
ATOM 2359 O O . ASN A 1 313 ? 1.527 -45.125 -15.336 1 97.81 313 ASN A O 1
ATOM 2363 N N . PRO A 1 314 ? 1.458 -43.156 -16.531 1 96.56 314 PRO A N 1
ATOM 2364 C CA . PRO A 1 314 ? 1.095 -43.875 -17.75 1 96.56 314 PRO A CA 1
ATOM 2365 C C . PRO A 1 314 ? 2.09 -44.969 -18.109 1 96.56 314 PRO A C 1
ATOM 2367 O O . PRO A 1 314 ? 1.715 -45.969 -18.734 1 96.56 314 PRO A O 1
ATOM 2370 N N . ALA A 1 315 ? 3.309 -44.906 -17.719 1 97.25 315 ALA A N 1
ATOM 2371 C CA . ALA A 1 315 ? 4.328 -45.875 -18.062 1 97.25 315 ALA A CA 1
ATOM 2372 C C . ALA A 1 315 ? 4.504 -46.906 -16.953 1 97.25 315 ALA A C 1
ATOM 2374 O O . ALA A 1 315 ? 5.379 -47.781 -17.016 1 97.25 315 ALA A O 1
ATOM 2375 N N . HIS A 1 316 ? 3.725 -46.812 -15.93 1 96.62 316 HIS A N 1
ATOM 2376 C CA . HIS A 1 316 ? 3.754 -47.75 -14.797 1 96.62 316 HIS A CA 1
ATOM 2377 C C . HIS A 1 316 ? 5.156 -47.844 -14.203 1 96.62 316 HIS A C 1
ATOM 2379 O O . HIS A 1 316 ? 5.668 -48.938 -14 1 96.62 316 HIS A O 1
ATOM 2385 N N . GLU A 1 317 ? 5.723 -46.719 -14.023 1 96.75 317 GLU A N 1
ATOM 2386 C CA . GLU A 1 317 ? 7.07 -46.656 -13.469 1 96.75 317 GLU A CA 1
ATOM 2387 C C . GLU A 1 317 ? 7.055 -46.875 -11.961 1 96.75 317 GLU A C 1
ATOM 2389 O O . GLU A 1 317 ? 6.031 -46.656 -11.305 1 96.75 317 GLU A O 1
ATOM 2394 N N . ASP A 1 318 ? 8.25 -47.344 -11.375 1 94.5 318 ASP A N 1
ATOM 2395 C CA . ASP A 1 318 ? 8.391 -47.562 -9.945 1 94.5 318 ASP A CA 1
ATOM 2396 C C . ASP A 1 318 ? 9.047 -46.375 -9.258 1 94.5 318 ASP A C 1
ATOM 2398 O O . ASP A 1 318 ? 10.273 -46.281 -9.188 1 94.5 318 ASP A O 1
ATOM 2402 N N . PHE A 1 319 ? 8.297 -45.562 -8.648 1 91.75 319 PHE A N 1
ATOM 2403 C CA . PHE A 1 319 ? 8.781 -44.312 -8.031 1 91.75 319 PHE A CA 1
ATOM 2404 C C . PHE A 1 319 ? 9.359 -44.594 -6.648 1 91.75 319 PHE A C 1
ATOM 2406 O O . PHE A 1 319 ? 10.211 -43.844 -6.168 1 91.75 319 PHE A O 1
ATOM 2413 N N . ALA A 1 320 ? 8.945 -45.562 -5.938 1 84.25 320 ALA A N 1
ATOM 2414 C CA . ALA A 1 320 ? 9.414 -45.906 -4.602 1 84.25 320 ALA A CA 1
ATOM 2415 C C . ALA A 1 320 ? 10.867 -46.344 -4.637 1 84.25 320 ALA A C 1
ATOM 2417 O O . ALA A 1 320 ? 11.633 -46.062 -3.709 1 84.25 320 ALA A O 1
ATOM 2418 N N . GLY A 1 321 ? 11.25 -46.969 -5.719 1 81.44 321 GLY A N 1
ATOM 2419 C CA . GLY A 1 321 ? 12.594 -47.5 -5.832 1 81.44 321 GLY A CA 1
ATOM 2420 C C . GLY A 1 321 ? 13.57 -46.562 -6.488 1 81.44 321 GLY A C 1
ATOM 2421 O O . GLY A 1 321 ? 14.773 -46.812 -6.523 1 81.44 321 GLY A O 1
ATOM 2422 N N . ALA A 1 322 ? 13.219 -45.438 -7.07 1 79.69 322 ALA A N 1
ATOM 2423 C CA . ALA A 1 322 ? 14.047 -44.656 -7.969 1 79.69 322 ALA A CA 1
ATOM 2424 C C . ALA A 1 322 ? 14.797 -43.562 -7.203 1 79.69 322 ALA A C 1
ATOM 2426 O O . ALA A 1 322 ? 15.82 -43.062 -7.672 1 79.69 322 ALA A O 1
ATOM 2427 N N . ASN A 1 323 ? 14.797 -43.344 -6.074 1 76.81 323 ASN A N 1
ATOM 2428 C CA . ASN A 1 323 ? 15.43 -42.25 -5.324 1 76.81 323 ASN A CA 1
ATOM 2429 C C . ASN A 1 323 ? 15.594 -41 -6.172 1 76.81 323 ASN A C 1
ATOM 2431 O O . ASN A 1 323 ? 16.703 -40.469 -6.305 1 76.81 323 ASN A O 1
ATOM 2435 N N . ALA A 1 324 ? 14.648 -40.281 -6.887 1 87.31 324 ALA A N 1
ATOM 2436 C CA . ALA A 1 324 ? 14.734 -39.156 -7.805 1 87.31 324 ALA A CA 1
ATOM 2437 C C . ALA A 1 324 ? 13.766 -38.062 -7.406 1 87.31 324 ALA A C 1
ATOM 2439 O O . ALA A 1 324 ? 13.727 -37 -8.047 1 87.31 324 ALA A O 1
ATOM 2440 N N . ARG A 1 325 ? 13.055 -38.031 -6.406 1 95.12 325 ARG A N 1
ATOM 2441 C CA . ARG A 1 325 ? 12.062 -37.094 -5.883 1 95.12 325 ARG A CA 1
ATOM 2442 C C . ARG A 1 325 ? 11.078 -36.656 -6.969 1 95.12 325 ARG A C 1
ATOM 2444 O O . ARG A 1 325 ? 10.625 -35.531 -6.992 1 95.12 325 ARG A O 1
ATOM 2451 N N . LYS A 1 326 ? 10.969 -37.469 -8.023 1 96.94 326 LYS A N 1
ATOM 2452 C CA . LYS A 1 326 ? 9.914 -37.219 -9.008 1 96.94 326 LYS A CA 1
ATOM 2453 C C . LYS A 1 326 ? 8.594 -37.812 -8.539 1 96.94 326 LYS A C 1
ATOM 2455 O O . LYS A 1 326 ? 8.547 -38.969 -8.078 1 96.94 326 LYS A O 1
ATOM 2460 N N . LEU A 1 327 ? 7.602 -37.062 -8.516 1 97.62 327 LEU A N 1
ATOM 2461 C CA . LEU A 1 327 ? 6.277 -37.438 -8.031 1 97.62 327 LEU A CA 1
ATOM 2462 C C . LEU A 1 327 ? 5.23 -37.25 -9.125 1 97.62 327 LEU A C 1
ATOM 2464 O O . LEU A 1 327 ? 5.059 -36.156 -9.656 1 97.62 327 LEU A O 1
ATOM 2468 N N . PRO A 1 328 ? 4.543 -38.375 -9.547 1 97.44 328 PRO A N 1
ATOM 2469 C CA . PRO A 1 328 ? 3.48 -38.188 -10.539 1 97.44 328 PRO A CA 1
ATOM 2470 C C . PRO A 1 328 ? 2.324 -37.344 -10.031 1 97.44 328 PRO A C 1
ATOM 2472 O O . PRO A 1 328 ? 2.193 -37.125 -8.82 1 97.44 328 PRO A O 1
ATOM 2475 N N . LEU A 1 329 ? 1.529 -36.844 -10.977 1 98.69 329 LEU A N 1
ATOM 2476 C CA . LEU A 1 329 ? 0.28 -36.219 -10.57 1 98.69 329 LEU A CA 1
ATOM 2477 C C . LEU A 1 329 ? -0.614 -37.219 -9.828 1 98.69 329 LEU A C 1
ATOM 2479 O O . LEU A 1 329 ? -0.797 -38.344 -10.273 1 98.69 329 LEU A O 1
ATOM 2483 N N . HIS A 1 330 ? -1.031 -36.906 -8.672 1 98.88 330 HIS A N 1
ATOM 2484 C CA . HIS A 1 330 ? -2.041 -37.656 -7.938 1 98.88 330 HIS A CA 1
ATOM 2485 C C . HIS A 1 330 ? -3.359 -36.875 -7.871 1 98.88 330 HIS A C 1
ATOM 2487 O O . HIS A 1 330 ? -3.42 -35.781 -7.312 1 98.88 330 HIS A O 1
ATOM 2493 N N . ILE A 1 331 ? -4.359 -37.375 -8.453 1 98.94 331 ILE A N 1
ATOM 2494 C CA . ILE A 1 331 ? -5.703 -36.812 -8.367 1 98.94 331 ILE A CA 1
ATOM 2495 C C . ILE A 1 331 ? -6.441 -37.438 -7.184 1 98.94 331 ILE A C 1
ATOM 2497 O O . ILE A 1 331 ? -6.473 -38.656 -7.023 1 98.94 331 ILE A O 1
ATOM 2501 N N . ILE A 1 332 ? -6.91 -36.625 -6.301 1 98.88 332 ILE A N 1
ATOM 2502 C CA . ILE A 1 332 ? -7.645 -37.062 -5.121 1 98.88 332 ILE A CA 1
ATOM 2503 C C . ILE A 1 332 ? -9.141 -36.844 -5.34 1 98.88 332 ILE A C 1
ATOM 2505 O O . ILE A 1 332 ? -9.625 -35.719 -5.355 1 98.88 332 ILE A O 1
ATOM 2509 N N . ARG A 1 333 ? -9.875 -37.875 -5.477 1 98.06 333 ARG A N 1
ATOM 2510 C CA . ARG A 1 333 ? -11.32 -37.812 -5.66 1 98.06 333 ARG A CA 1
ATOM 2511 C C . ARG A 1 333 ? -12.047 -37.938 -4.324 1 98.06 333 ARG A C 1
ATOM 2513 O O . ARG A 1 333 ? -11.617 -38.656 -3.441 1 98.06 333 ARG A O 1
ATOM 2520 N N . ASN A 1 334 ? -13.109 -37.188 -4.172 1 91.56 334 ASN A N 1
ATOM 2521 C CA . ASN A 1 334 ? -13.969 -37.156 -2.99 1 91.56 334 ASN A CA 1
ATOM 2522 C C . ASN A 1 334 ? -13.188 -36.719 -1.747 1 91.56 334 ASN A C 1
ATOM 2524 O O . ASN A 1 334 ? -13.227 -37.406 -0.723 1 91.56 334 ASN A O 1
ATOM 2528 N N . PRO A 1 335 ? -12.414 -35.688 -1.906 1 98 335 PRO A N 1
ATOM 2529 C CA . PRO A 1 335 ? -11.695 -35.219 -0.72 1 98 335 PRO A CA 1
ATOM 2530 C C . PRO A 1 335 ? -12.625 -34.656 0.359 1 98 335 PRO A C 1
ATOM 2532 O O . PRO A 1 335 ? -13.672 -34.094 0.045 1 98 335 PRO A O 1
ATOM 2535 N N . THR A 1 336 ? -12.258 -34.906 1.603 1 97.88 336 THR A N 1
ATOM 2536 C CA . THR A 1 336 ? -13 -34.344 2.727 1 97.88 336 THR A CA 1
ATOM 2537 C C . THR A 1 336 ? -12.18 -33.25 3.422 1 97.88 336 THR A C 1
ATOM 2539 O O . THR A 1 336 ? -10.969 -33.156 3.217 1 97.88 336 THR A O 1
ATOM 2542 N N . ASP A 1 337 ? -12.844 -32.5 4.227 1 97.44 337 ASP A N 1
ATOM 2543 C CA . ASP A 1 337 ? -12.227 -31.312 4.836 1 97.44 337 ASP A CA 1
ATOM 2544 C C . ASP A 1 337 ? -11.148 -31.719 5.84 1 97.44 337 ASP A C 1
ATOM 2546 O O . ASP A 1 337 ? -10.281 -30.906 6.184 1 97.44 337 ASP A O 1
ATOM 2550 N N . ASP A 1 338 ? -11.211 -32.875 6.379 1 97.75 338 ASP A N 1
ATOM 2551 C CA . ASP A 1 338 ? -10.266 -33.281 7.41 1 97.75 338 ASP A CA 1
ATOM 2552 C C . ASP A 1 338 ? -8.953 -33.75 6.793 1 97.75 338 ASP A C 1
ATOM 2554 O O . ASP A 1 338 ? -7.969 -33.969 7.504 1 97.75 338 ASP A O 1
ATOM 2558 N N . MET A 1 339 ? -8.938 -34 5.465 1 98.62 339 MET A N 1
ATOM 2559 C CA . MET A 1 339 ? -7.699 -34.344 4.773 1 98.62 339 MET A CA 1
ATOM 2560 C C . MET A 1 339 ? -6.754 -33.156 4.699 1 98.62 339 MET A C 1
ATOM 2562 O O . MET A 1 339 ? -7.18 -32.031 4.402 1 98.62 339 MET A O 1
ATOM 2566 N N . ILE A 1 340 ? -5.441 -33.312 4.887 1 98.56 340 ILE A N 1
ATOM 2567 C CA . ILE A 1 340 ? -4.457 -32.25 4.922 1 98.56 340 ILE A CA 1
ATOM 2568 C C . ILE A 1 340 ? -4.383 -31.562 3.555 1 98.56 340 ILE A C 1
ATOM 2570 O O . ILE A 1 340 ? -4.207 -30.344 3.469 1 98.56 340 ILE A O 1
ATOM 2574 N N . VAL A 1 341 ? -4.621 -32.281 2.438 1 98.56 341 VAL A N 1
ATOM 2575 C CA . VAL A 1 341 ? -4.562 -31.766 1.075 1 98.56 341 VAL A CA 1
ATOM 2576 C C . VAL A 1 341 ? -5.656 -30.734 0.869 1 98.56 341 VAL A C 1
ATOM 2578 O O . VAL A 1 341 ? -5.59 -29.922 -0.067 1 98.56 341 VAL A O 1
ATOM 2581 N N . MET A 1 342 ? -6.668 -30.719 1.744 1 98.25 342 MET A N 1
ATOM 2582 C CA . MET A 1 342 ? -7.742 -29.734 1.63 1 98.25 342 MET A CA 1
ATOM 2583 C C . MET A 1 342 ? -7.539 -28.594 2.621 1 98.25 342 MET A C 1
ATOM 2585 O O . MET A 1 342 ? -8.25 -27.578 2.568 1 98.25 342 MET A O 1
ATOM 2589 N N . GLN A 1 343 ? -6.551 -28.75 3.527 1 97 343 GLN A N 1
ATOM 2590 C CA . GLN A 1 343 ? -6.344 -27.766 4.582 1 97 343 GLN A CA 1
ATOM 2591 C C . GLN A 1 343 ? -5.16 -26.859 4.266 1 97 343 GLN A C 1
ATOM 2593 O O . GLN A 1 343 ? -5.23 -25.641 4.465 1 97 343 GLN A O 1
ATOM 2598 N N . GLU A 1 344 ? -4.082 -27.375 3.723 1 96.56 344 GLU A N 1
ATOM 2599 C CA . GLU A 1 344 ? -2.826 -26.656 3.514 1 96.56 344 GLU A CA 1
ATOM 2600 C C . GLU A 1 344 ? -2.559 -26.438 2.027 1 96.56 344 GLU A C 1
ATOM 2602 O O . GLU A 1 344 ? -3.029 -27.203 1.186 1 96.56 344 GLU A O 1
ATOM 2607 N N . GLU A 1 345 ? -1.893 -25.328 1.695 1 97.19 345 GLU A N 1
ATOM 2608 C CA . GLU A 1 345 ? -1.385 -25.172 0.334 1 97.19 345 GLU A CA 1
ATOM 2609 C C . GLU A 1 345 ? -0.494 -26.359 -0.049 1 97.19 345 GLU A C 1
ATOM 2611 O O . GLU A 1 345 ? 0.495 -26.641 0.631 1 97.19 345 GLU A O 1
ATOM 2616 N N . ILE A 1 346 ? -0.777 -26.984 -1.108 1 98.25 346 ILE A N 1
ATOM 2617 C CA . ILE A 1 346 ? -0.182 -28.266 -1.462 1 98.25 346 ILE A CA 1
ATOM 2618 C C . ILE A 1 346 ? 1.243 -28.047 -1.967 1 98.25 346 ILE A C 1
ATOM 2620 O O . ILE A 1 346 ? 2.182 -28.688 -1.486 1 98.25 346 ILE A O 1
ATOM 2624 N N . PHE A 1 347 ? 1.403 -27.141 -2.934 1 98.19 347 PHE A N 1
ATOM 2625 C CA . PHE A 1 347 ? 2.719 -26.812 -3.469 1 98.19 347 PHE A CA 1
ATOM 2626 C C . PHE A 1 347 ? 3.42 -28.062 -3.986 1 98.19 347 PHE A C 1
ATOM 2628 O O . PHE A 1 347 ? 4.566 -28.328 -3.623 1 98.19 347 PHE A O 1
ATOM 2635 N N . GLY A 1 348 ? 2.783 -28.859 -4.828 1 98.56 348 GLY A N 1
ATOM 2636 C CA . GLY A 1 348 ? 3.201 -30.109 -5.441 1 98.56 348 GLY A CA 1
ATOM 2637 C C . GLY A 1 348 ? 2.172 -30.672 -6.402 1 98.56 348 GLY A C 1
ATOM 2638 O O . GLY A 1 348 ? 1.096 -30.094 -6.578 1 98.56 348 GLY A O 1
ATOM 2639 N N . PRO A 1 349 ? 2.496 -31.781 -7.039 1 98.62 349 PRO A N 1
ATOM 2640 C CA . PRO A 1 349 ? 1.618 -32.312 -8.078 1 98.62 349 PRO A CA 1
ATOM 2641 C C . PRO A 1 349 ? 0.522 -33.219 -7.52 1 98.62 349 PRO A C 1
ATOM 2643 O O . PRO A 1 349 ? 0.404 -34.375 -7.922 1 98.62 349 PRO A O 1
ATOM 2646 N N . VAL A 1 350 ? -0.252 -32.688 -6.609 1 98.94 350 VAL A N 1
ATOM 2647 C CA . VAL A 1 350 ? -1.437 -33.312 -6.02 1 98.94 350 VAL A CA 1
ATOM 2648 C C . VAL A 1 350 ? -2.652 -32.406 -6.246 1 98.94 350 VAL A C 1
ATOM 2650 O O . VAL A 1 350 ? -2.588 -31.203 -6.012 1 98.94 350 VAL A O 1
ATOM 2653 N N . LEU A 1 351 ? -3.779 -32.969 -6.746 1 98.94 351 LEU A N 1
ATOM 2654 C CA . LEU A 1 351 ? -4.906 -32.156 -7.141 1 98.94 351 LEU A CA 1
ATOM 2655 C C . LEU A 1 351 ? -6.223 -32.75 -6.66 1 98.94 351 LEU A C 1
ATOM 2657 O O . LEU A 1 351 ? -6.758 -33.656 -7.289 1 98.94 351 LEU A O 1
ATOM 2661 N N . PRO A 1 352 ? -6.727 -32.25 -5.555 1 98.88 352 PRO A N 1
ATOM 2662 C CA . PRO A 1 352 ? -8.07 -32.656 -5.133 1 98.88 352 PRO A CA 1
ATOM 2663 C C . PRO A 1 352 ? -9.164 -32.156 -6.082 1 98.88 352 PRO A C 1
ATOM 2665 O O . PRO A 1 352 ? -9.086 -31.031 -6.578 1 98.88 352 PRO A O 1
ATOM 2668 N N . VAL A 1 353 ? -10.117 -33 -6.363 1 98.88 353 VAL A N 1
ATOM 2669 C CA . VAL A 1 353 ? -11.281 -32.656 -7.168 1 98.88 353 VAL A CA 1
ATOM 2670 C C . VAL A 1 353 ? -12.555 -32.906 -6.359 1 98.88 353 VAL A C 1
ATOM 2672 O O . VAL A 1 353 ? -12.859 -34.031 -5.973 1 98.88 353 VAL A O 1
ATOM 2675 N N . ARG A 1 354 ? -13.172 -31.859 -6.09 1 98 354 ARG A N 1
ATOM 2676 C CA . ARG A 1 354 ? -14.422 -31.891 -5.344 1 98 354 ARG A CA 1
ATOM 2677 C C . ARG A 1 354 ? -15.594 -31.453 -6.215 1 98 354 ARG A C 1
ATOM 2679 O O . ARG A 1 354 ? -15.461 -30.531 -7.023 1 98 354 ARG A O 1
ATOM 2686 N N . SER A 1 355 ? -16.766 -32.125 -5.992 1 97.88 355 SER A N 1
ATOM 2687 C CA . SER A 1 355 ? -17.938 -31.781 -6.793 1 97.88 355 SER A CA 1
ATOM 2688 C C . SER A 1 355 ? -18.828 -30.766 -6.082 1 97.88 355 SER A C 1
ATOM 2690 O O . SER A 1 355 ? -18.719 -30.578 -4.867 1 97.88 355 SER A O 1
ATOM 2692 N N . TYR A 1 356 ? -19.547 -30.078 -6.824 1 98.06 356 TYR A N 1
ATOM 2693 C CA . TYR A 1 356 ? -20.578 -29.203 -6.293 1 98.06 356 TYR A CA 1
ATOM 2694 C C . TYR A 1 356 ? -21.891 -29.375 -7.055 1 98.06 356 TYR A C 1
ATOM 2696 O O . TYR A 1 356 ? -21.891 -29.812 -8.203 1 98.06 356 TYR A O 1
ATOM 2704 N N . ALA A 1 357 ? -23.031 -29.016 -6.418 1 98.12 357 ALA A N 1
ATOM 2705 C CA . ALA A 1 357 ? -24.344 -29.125 -7.047 1 98.12 357 ALA A CA 1
ATOM 2706 C C . ALA A 1 357 ? -24.719 -27.812 -7.75 1 98.12 357 ALA A C 1
ATOM 2708 O O . ALA A 1 357 ? -25.125 -27.828 -8.914 1 98.12 357 ALA A O 1
ATOM 2709 N N . ARG A 1 358 ? -24.75 -26.75 -6.98 1 97.38 358 ARG A N 1
ATOM 2710 C CA . ARG A 1 358 ? -25.047 -25.422 -7.516 1 97.38 358 ARG A CA 1
ATOM 2711 C C . ARG A 1 358 ? -23.828 -24.516 -7.418 1 97.38 358 ARG A C 1
ATOM 2713 O O . ARG A 1 358 ? -23 -24.672 -6.52 1 97.38 358 ARG A O 1
ATOM 2720 N N . ILE A 1 359 ? -23.578 -23.516 -8.445 1 98.31 359 ILE A N 1
ATOM 2721 C CA . ILE A 1 359 ? -22.438 -22.594 -8.461 1 98.31 359 ILE A CA 1
ATOM 2722 C C . ILE A 1 359 ? -22.344 -21.875 -7.121 1 98.31 359 ILE A C 1
ATOM 2724 O O . ILE A 1 359 ? -21.234 -21.578 -6.645 1 98.31 359 ILE A O 1
ATOM 2728 N N . GLU A 1 360 ? -23.484 -21.625 -6.422 1 98.25 360 GLU A N 1
ATOM 2729 C CA . GLU A 1 360 ? -23.5 -21 -5.105 1 98.25 360 GLU A CA 1
ATOM 2730 C C . GLU A 1 360 ? -22.75 -21.844 -4.082 1 98.25 360 GLU A C 1
ATOM 2732 O O . GLU A 1 360 ? -22.125 -21.312 -3.158 1 98.25 360 GLU A O 1
ATOM 2737 N N . ASP A 1 361 ? -22.812 -23.141 -4.293 1 98.31 361 ASP A N 1
ATOM 2738 C CA . ASP A 1 361 ? -22.062 -24.031 -3.406 1 98.31 361 ASP A CA 1
ATOM 2739 C C . ASP A 1 361 ? -20.562 -23.875 -3.6 1 98.31 361 ASP A C 1
ATOM 2741 O O . ASP A 1 361 ? -19.797 -23.906 -2.631 1 98.31 361 ASP A O 1
ATOM 2745 N N . ALA A 1 362 ? -20.141 -23.781 -4.836 1 98.56 362 ALA A N 1
ATOM 2746 C CA . ALA A 1 362 ? -18.719 -23.547 -5.141 1 98.56 362 ALA A CA 1
ATOM 2747 C C . ALA A 1 362 ? -18.25 -22.219 -4.551 1 98.56 362 ALA A C 1
ATOM 2749 O O . ALA A 1 362 ? -17.172 -22.156 -3.945 1 98.56 362 ALA A O 1
ATOM 2750 N N . ILE A 1 363 ? -19.047 -21.188 -4.684 1 98.75 363 ILE A N 1
ATOM 2751 C CA . ILE A 1 363 ? -18.75 -19.875 -4.129 1 98.75 363 ILE A CA 1
ATOM 2752 C C . ILE A 1 363 ? -18.641 -19.969 -2.607 1 98.75 363 ILE A C 1
ATOM 2754 O O . ILE A 1 363 ? -17.703 -19.422 -2.01 1 98.75 363 ILE A O 1
ATOM 2758 N N . GLY A 1 364 ? -19.625 -20.656 -1.993 1 98.38 364 GLY A N 1
ATOM 2759 C CA . GLY A 1 364 ? -19.594 -20.875 -0.556 1 98.38 364 GLY A CA 1
ATOM 2760 C C . GLY A 1 364 ? -18.328 -21.594 -0.096 1 98.38 364 GLY A C 1
ATOM 2761 O O . GLY A 1 364 ? -17.75 -21.25 0.938 1 98.38 364 GLY A O 1
ATOM 2762 N N . GLU A 1 365 ? -17.906 -22.594 -0.897 1 97.81 365 GLU A N 1
ATOM 2763 C CA . GLU A 1 365 ? -16.688 -23.344 -0.588 1 97.81 365 GLU A CA 1
ATOM 2764 C C . GLU A 1 365 ? -15.461 -22.453 -0.622 1 97.81 365 GLU A C 1
ATOM 2766 O O . GLU A 1 365 ? -14.602 -22.531 0.258 1 97.81 365 GLU A O 1
ATOM 2771 N N . VAL A 1 366 ? -15.336 -21.609 -1.594 1 98.31 366 VAL A N 1
ATOM 2772 C CA . VAL A 1 366 ? -14.227 -20.688 -1.711 1 98.31 366 VAL A CA 1
ATOM 2773 C C . VAL A 1 366 ? -14.242 -19.703 -0.535 1 98.31 366 VAL A C 1
ATOM 2775 O O . VAL A 1 366 ? -13.203 -19.469 0.096 1 98.31 366 VAL A O 1
ATOM 2778 N N . ASN A 1 367 ? -15.414 -19.219 -0.127 1 98 367 ASN A N 1
ATOM 2779 C CA . ASN A 1 367 ? -15.547 -18.141 0.849 1 98 367 ASN A CA 1
ATOM 2780 C C . ASN A 1 367 ? -15.344 -18.656 2.273 1 98 367 ASN A C 1
ATOM 2782 O O . ASN A 1 367 ? -15.07 -17.875 3.184 1 98 367 ASN A O 1
ATOM 2786 N N . ARG A 1 368 ? -15.547 -19.922 2.467 1 96.25 368 ARG A N 1
ATOM 2787 C CA . ARG A 1 368 ? -15.367 -20.438 3.82 1 96.25 368 ARG A CA 1
ATOM 2788 C C . ARG A 1 368 ? -13.891 -20.688 4.121 1 96.25 368 ARG A C 1
ATOM 2790 O O . ARG A 1 368 ? -13.539 -21.062 5.242 1 96.25 368 ARG A O 1
ATOM 2797 N N . ARG A 1 369 ? -13.031 -20.531 3.131 1 96.69 369 ARG A N 1
ATOM 2798 C CA . ARG A 1 369 ? -11.586 -20.688 3.287 1 96.69 369 ARG A CA 1
ATOM 2799 C C . ARG A 1 369 ? -10.883 -19.328 3.26 1 96.69 369 ARG A C 1
ATOM 2801 O O . ARG A 1 369 ? -11.516 -18.297 3.014 1 96.69 369 ARG A O 1
ATOM 2808 N N . ASP A 1 370 ? -9.586 -19.391 3.588 1 96.62 370 ASP A N 1
ATOM 2809 C CA . ASP A 1 370 ? -8.773 -18.172 3.459 1 96.62 370 ASP A CA 1
ATOM 2810 C C . ASP A 1 370 ? -8.797 -17.656 2.027 1 96.62 370 ASP A C 1
ATOM 2812 O O . ASP A 1 370 ? -8.828 -18.422 1.071 1 96.62 370 ASP A O 1
ATOM 2816 N N . ARG A 1 371 ? -8.828 -16.328 1.829 1 97.81 371 ARG A N 1
ATOM 2817 C CA . ARG A 1 371 ? -8.805 -15.727 0.497 1 97.81 371 ARG A CA 1
ATOM 2818 C C . ARG A 1 371 ? -7.602 -16.219 -0.3 1 97.81 371 ARG A C 1
ATOM 2820 O O . ARG A 1 371 ? -6.461 -16.078 0.143 1 97.81 371 ARG A O 1
ATOM 2827 N N . PRO A 1 372 ? -7.824 -16.797 -1.44 1 98.25 372 PRO A N 1
ATOM 2828 C CA . PRO A 1 372 ? -6.734 -17.391 -2.209 1 98.25 372 PRO A CA 1
ATOM 2829 C C . PRO A 1 372 ? -5.922 -16.359 -2.986 1 98.25 372 PRO A C 1
ATOM 2831 O O . PRO A 1 372 ? -6.387 -15.242 -3.211 1 98.25 372 PRO A O 1
ATOM 2834 N N . LEU A 1 373 ? -4.715 -16.719 -3.383 1 98.44 373 LEU A N 1
ATOM 2835 C CA . LEU A 1 373 ? -3.865 -15.875 -4.215 1 98.44 373 LEU A CA 1
ATOM 2836 C C . LEU A 1 373 ? -4.438 -15.75 -5.621 1 98.44 373 LEU A C 1
ATOM 2838 O O . LEU A 1 373 ? -4.352 -14.688 -6.238 1 98.44 373 LEU A O 1
ATOM 2842 N N . ALA A 1 374 ? -4.988 -16.875 -6.062 1 98.69 374 ALA A N 1
ATOM 2843 C CA . ALA A 1 374 ? -5.566 -16.875 -7.402 1 98.69 374 ALA A CA 1
ATOM 2844 C C . ALA A 1 374 ? -6.887 -17.656 -7.426 1 98.69 374 ALA A C 1
ATOM 2846 O O . ALA A 1 374 ? -7.105 -18.531 -6.602 1 98.69 374 ALA A O 1
ATOM 2847 N N . LEU A 1 375 ? -7.758 -17.281 -8.273 1 98.88 375 LEU A N 1
ATOM 2848 C CA . LEU A 1 375 ? -9.008 -17.953 -8.609 1 98.88 375 LEU A CA 1
ATOM 2849 C C . LEU A 1 375 ? -9.094 -18.219 -10.102 1 98.88 375 LEU A C 1
ATOM 2851 O O . LEU A 1 375 ? -8.766 -17.359 -10.914 1 98.88 375 LEU A O 1
ATOM 2855 N N . TYR A 1 376 ? -9.5 -19.422 -10.477 1 98.94 376 TYR A N 1
ATOM 2856 C CA . TYR A 1 376 ? -9.617 -19.797 -11.883 1 98.94 376 TYR A CA 1
ATOM 2857 C C . TYR A 1 376 ? -11.039 -20.234 -12.219 1 98.94 376 TYR A C 1
ATOM 2859 O O . TYR A 1 376 ? -11.68 -20.922 -11.43 1 98.94 376 TYR A O 1
ATOM 2867 N N . TYR A 1 377 ? -11.523 -19.781 -13.344 1 98.94 377 TYR A N 1
ATOM 2868 C CA . TYR A 1 377 ? -12.844 -20.156 -13.828 1 98.94 377 TYR A CA 1
ATOM 2869 C C . TYR A 1 377 ? -12.781 -20.656 -15.266 1 98.94 377 TYR A C 1
ATOM 2871 O O . TYR A 1 377 ? -12.102 -20.062 -16.109 1 98.94 377 TYR A O 1
ATOM 2879 N N . PHE A 1 378 ? -13.422 -21.766 -15.523 1 98.88 378 PHE A N 1
ATOM 2880 C CA . PHE A 1 378 ? -13.578 -22.281 -16.875 1 98.88 378 PHE A CA 1
ATOM 2881 C C . PHE A 1 378 ? -15.047 -22.328 -17.281 1 98.88 378 PHE A C 1
ATOM 2883 O O . PHE A 1 378 ? -15.867 -22.938 -16.578 1 98.88 378 PHE A O 1
ATOM 2890 N N . GLY A 1 379 ? -15.398 -21.719 -18.328 1 98.25 379 GLY A N 1
ATOM 2891 C CA . GLY A 1 379 ? -16.766 -21.734 -18.844 1 98.25 379 GLY A CA 1
ATOM 2892 C C . GLY A 1 379 ? -17.062 -20.562 -19.766 1 98.25 379 GLY A C 1
ATOM 2893 O O . GLY A 1 379 ? -16.25 -19.641 -19.891 1 98.25 379 GLY A O 1
ATOM 2894 N N . SER A 1 380 ? -18.234 -20.594 -20.391 1 97.44 380 SER A N 1
ATOM 2895 C CA . SER A 1 380 ? -18.641 -19.531 -21.297 1 97.44 380 SER A CA 1
ATOM 2896 C C . SER A 1 380 ? -19.891 -18.812 -20.781 1 97.44 380 SER A C 1
ATOM 2898 O O . SER A 1 380 ? -20.344 -17.844 -21.391 1 97.44 380 SER A O 1
ATOM 2900 N N . ASP A 1 381 ? -20.438 -19.297 -19.672 1 97.94 381 ASP A N 1
ATOM 2901 C CA . ASP A 1 381 ? -21.594 -18.672 -19.062 1 97.94 381 ASP A CA 1
ATOM 2902 C C . ASP A 1 381 ? -21.203 -17.359 -18.359 1 97.94 381 ASP A C 1
ATOM 2904 O O . ASP A 1 381 ? -20.625 -17.391 -17.266 1 97.94 381 ASP A O 1
ATOM 2908 N N . ARG A 1 382 ? -21.609 -16.312 -18.953 1 97.38 382 ARG A N 1
ATOM 2909 C CA . ARG A 1 382 ? -21.203 -15 -18.469 1 97.38 382 ARG A CA 1
ATOM 2910 C C . ARG A 1 382 ? -21.812 -14.711 -17.109 1 97.38 382 ARG A C 1
ATOM 2912 O O . ARG A 1 382 ? -21.188 -14.07 -16.25 1 97.38 382 ARG A O 1
ATOM 2919 N N . THR A 1 383 ? -23.016 -15.117 -16.891 1 98 383 THR A N 1
ATOM 2920 C CA . THR A 1 383 ? -23.719 -14.875 -15.633 1 98 383 THR A CA 1
ATOM 2921 C C . THR A 1 383 ? -23.047 -15.633 -14.484 1 98 383 THR A C 1
ATOM 2923 O O . THR A 1 383 ? -22.797 -15.062 -13.422 1 98 383 THR A O 1
ATOM 2926 N N . GLU A 1 384 ? -22.734 -16.875 -14.75 1 98.12 384 GLU A N 1
ATOM 2927 C CA . GLU A 1 384 ? -22.062 -17.688 -13.758 1 98.12 384 GLU A CA 1
ATOM 2928 C C . GLU A 1 384 ? -20.688 -17.125 -13.414 1 98.12 384 GLU A C 1
ATOM 2930 O O . GLU A 1 384 ? -20.312 -17.031 -12.234 1 98.12 384 GLU A O 1
ATOM 2935 N N . ARG A 1 385 ? -19.969 -16.781 -14.414 1 98.31 385 ARG A N 1
ATOM 2936 C CA . ARG A 1 385 ? -18.656 -16.203 -14.234 1 98.31 385 ARG A CA 1
ATOM 2937 C C . ARG A 1 385 ? -18.719 -14.93 -13.391 1 98.31 385 ARG A C 1
ATOM 2939 O O . ARG A 1 385 ? -17.953 -14.766 -12.445 1 98.31 385 ARG A O 1
ATOM 2946 N N . ARG A 1 386 ? -19.609 -14.055 -13.734 1 98.25 386 ARG A N 1
ATOM 2947 C CA . ARG A 1 386 ? -19.75 -12.789 -13.016 1 98.25 386 ARG A CA 1
ATOM 2948 C C . ARG A 1 386 ? -20.125 -13.016 -11.562 1 98.25 386 ARG A C 1
ATOM 2950 O O . ARG A 1 386 ? -19.594 -12.359 -10.664 1 98.25 386 ARG A O 1
ATOM 2957 N N . GLN A 1 387 ? -21.062 -13.938 -11.352 1 98.31 387 GLN A N 1
ATOM 2958 C CA . GLN A 1 387 ? -21.453 -14.273 -9.992 1 98.31 387 GLN A CA 1
ATOM 2959 C C . GLN A 1 387 ? -20.266 -14.727 -9.164 1 98.31 387 GLN A C 1
ATOM 2961 O O . GLN A 1 387 ? -20.078 -14.289 -8.023 1 98.31 387 GLN A O 1
ATOM 2966 N N . LEU A 1 388 ? -19.438 -15.57 -9.727 1 98.69 388 LEU A N 1
ATOM 2967 C CA . LEU A 1 388 ? -18.266 -16.078 -9.047 1 98.69 388 LEU A CA 1
ATOM 2968 C C . LEU A 1 388 ? -17.281 -14.961 -8.734 1 98.69 388 LEU A C 1
ATOM 2970 O O . LEU A 1 388 ? -16.812 -14.828 -7.605 1 98.69 388 LEU A O 1
ATOM 2974 N N . LEU A 1 389 ? -16.969 -14.141 -9.742 1 98.56 389 LEU A N 1
ATOM 2975 C CA . LEU A 1 389 ? -16 -13.062 -9.586 1 98.56 389 LEU A CA 1
ATOM 2976 C C . LEU A 1 389 ? -16.469 -12.047 -8.555 1 98.56 389 LEU A C 1
ATOM 2978 O O . LEU A 1 389 ? -15.688 -11.555 -7.746 1 98.56 389 LEU A O 1
ATOM 2982 N N . ASP A 1 390 ? -17.781 -11.797 -8.516 1 98.31 390 ASP A N 1
ATOM 2983 C CA . ASP A 1 390 ? -18.344 -10.75 -7.66 1 98.31 390 ASP A CA 1
ATOM 2984 C C . ASP A 1 390 ? -18.438 -11.227 -6.207 1 98.31 390 ASP A C 1
ATOM 2986 O O . ASP A 1 390 ? -18.328 -10.422 -5.281 1 98.31 390 ASP A O 1
ATOM 2990 N N . ARG A 1 391 ? -18.609 -12.508 -6.074 1 98.62 391 ARG A N 1
ATOM 2991 C CA . ARG A 1 391 ? -18.984 -12.969 -4.742 1 98.62 391 ARG A CA 1
ATOM 2992 C C . ARG A 1 391 ? -17.828 -13.711 -4.074 1 98.62 391 ARG A C 1
ATOM 2994 O O . ARG A 1 391 ? -18 -14.336 -3.029 1 98.62 391 ARG A O 1
ATOM 3001 N N . THR A 1 392 ? -16.656 -13.664 -4.707 1 98.62 392 THR A N 1
ATOM 3002 C CA . THR A 1 392 ? -15.43 -14.141 -4.09 1 98.62 392 THR A CA 1
ATOM 3003 C C . THR A 1 392 ? -14.352 -13.055 -4.137 1 98.62 392 THR A C 1
ATOM 3005 O O . THR A 1 392 ? -14.398 -12.156 -4.977 1 98.62 392 THR A O 1
ATOM 3008 N N . ILE A 1 393 ? -13.461 -13.125 -3.207 1 98.25 393 ILE A N 1
ATOM 3009 C CA . ILE A 1 393 ? -12.328 -12.203 -3.143 1 98.25 393 ILE A CA 1
ATOM 3010 C C . ILE A 1 393 ? -11.023 -12.992 -3.248 1 98.25 393 ILE A C 1
ATOM 3012 O O . ILE A 1 393 ? -10.766 -13.891 -2.441 1 98.25 393 ILE A O 1
ATOM 3016 N N . SER A 1 394 ? -10.234 -12.711 -4.266 1 98.56 394 SER A N 1
ATOM 3017 C CA . SER A 1 394 ? -8.953 -13.367 -4.52 1 98.56 394 SER A CA 1
ATOM 3018 C C . SER A 1 394 ? -7.891 -12.359 -4.949 1 98.56 394 SER A C 1
ATOM 3020 O O . SER A 1 394 ? -8.203 -11.203 -5.242 1 98.56 394 SER A O 1
ATOM 3022 N N . GLY A 1 395 ? -6.594 -12.797 -4.918 1 98.31 395 GLY A N 1
ATOM 3023 C CA . GLY A 1 395 ? -5.539 -11.953 -5.457 1 98.31 395 GLY A CA 1
ATOM 3024 C C . GLY A 1 395 ? -5.738 -11.602 -6.918 1 98.31 395 GLY A C 1
ATOM 3025 O O . GLY A 1 395 ? -5.902 -10.43 -7.266 1 98.31 395 GLY A O 1
ATOM 3026 N N . GLY A 1 396 ? -5.707 -12.57 -7.789 1 98.56 396 GLY A N 1
ATOM 3027 C CA . GLY A 1 396 ? -5.984 -12.43 -9.211 1 98.56 396 GLY A CA 1
ATOM 3028 C C . GLY A 1 396 ? -6.855 -13.547 -9.758 1 98.56 396 GLY A C 1
ATOM 3029 O O . GLY A 1 396 ? -7.207 -14.484 -9.039 1 98.56 396 GLY A O 1
ATOM 3030 N N . VAL A 1 397 ? -7.238 -13.359 -11.039 1 98.88 397 VAL A N 1
ATOM 3031 C CA . VAL A 1 397 ? -8.133 -14.312 -11.688 1 98.88 397 VAL A CA 1
ATOM 3032 C C . VAL A 1 397 ? -7.645 -14.594 -13.109 1 98.88 397 VAL A C 1
ATOM 3034 O O . VAL A 1 397 ? -7.246 -13.68 -13.828 1 98.88 397 VAL A O 1
ATOM 3037 N N . THR A 1 398 ? -7.605 -15.789 -13.453 1 98.81 398 THR A N 1
ATOM 3038 C CA . THR A 1 398 ? -7.504 -16.188 -14.852 1 98.81 398 THR A CA 1
ATOM 3039 C C . THR A 1 398 ? -8.758 -16.938 -15.289 1 98.81 398 THR A C 1
ATOM 3041 O O . THR A 1 398 ? -9.18 -17.891 -14.641 1 98.81 398 THR A O 1
ATOM 3044 N N . VAL A 1 399 ? -9.375 -16.484 -16.312 1 98.75 399 VAL A N 1
ATOM 3045 C CA . VAL A 1 399 ? -10.555 -17.109 -16.891 1 98.75 399 VAL A CA 1
ATOM 3046 C C . VAL A 1 399 ? -10.156 -17.953 -18.094 1 98.75 399 VAL A C 1
ATOM 3048 O O . VAL A 1 399 ? -9.438 -17.484 -18.984 1 98.75 399 VAL A O 1
ATOM 3051 N N . ASN A 1 400 ? -10.523 -19.234 -18.094 1 98.56 400 ASN A N 1
ATOM 3052 C CA . ASN A 1 400 ? -10.312 -20.219 -19.156 1 98.56 400 ASN A CA 1
ATOM 3053 C C . ASN A 1 400 ? -8.836 -20.547 -19.328 1 98.56 400 ASN A C 1
ATOM 3055 O O . ASN A 1 400 ? -8.375 -20.797 -20.453 1 98.56 400 ASN A O 1
ATOM 3059 N N . ASP A 1 401 ? -8.148 -20.438 -18.359 1 98.44 401 ASP A N 1
ATOM 3060 C CA . ASP A 1 401 ? -6.773 -20.875 -18.156 1 98.44 401 ASP A CA 1
ATOM 3061 C C . ASP A 1 401 ? -6.383 -20.812 -16.688 1 98.44 401 ASP A C 1
ATOM 3063 O O . ASP A 1 401 ? -7.238 -20.625 -15.812 1 98.44 401 ASP A O 1
ATOM 3067 N N . VAL A 1 402 ? -5.184 -21.047 -16.375 1 98.19 402 VAL A N 1
ATOM 3068 C CA . VAL A 1 402 ? -4.668 -20.906 -15.008 1 98.19 402 VAL A CA 1
ATOM 3069 C C . VAL A 1 402 ? -3.342 -20.141 -15.039 1 98.19 402 VAL A C 1
ATOM 3071 O O . VAL A 1 402 ? -2.699 -20.047 -16.094 1 98.19 402 VAL A O 1
ATOM 3074 N N . ILE A 1 403 ? -2.967 -19.469 -13.953 1 97.31 403 ILE A N 1
ATOM 3075 C CA . ILE A 1 403 ? -1.661 -18.891 -13.656 1 97.31 403 ILE A CA 1
ATOM 3076 C C . ILE A 1 403 ? -1.419 -17.672 -14.547 1 97.31 403 ILE A C 1
ATOM 3078 O O . ILE A 1 403 ? -0.768 -16.719 -14.141 1 97.31 403 ILE A O 1
ATOM 3082 N N . PHE A 1 404 ? -2.025 -17.484 -15.68 1 96.25 404 PHE A N 1
ATOM 3083 C CA . PHE A 1 404 ? -1.576 -16.656 -16.797 1 96.25 404 PHE A CA 1
ATOM 3084 C C . PHE A 1 404 ? -1.745 -15.18 -16.469 1 96.25 404 PHE A C 1
ATOM 3086 O O . PHE A 1 404 ? -1.178 -14.328 -17.156 1 96.25 404 PHE A O 1
ATOM 3093 N N . HIS A 1 405 ? -2.52 -14.836 -15.516 1 97.5 405 HIS A N 1
ATOM 3094 C CA . HIS A 1 405 ? -2.648 -13.43 -15.172 1 97.5 405 HIS A CA 1
ATOM 3095 C C . HIS A 1 405 ? -1.323 -12.859 -14.672 1 97.5 405 HIS A C 1
ATOM 3097 O O . HIS A 1 405 ? -1.05 -11.672 -14.844 1 97.5 405 HIS A O 1
ATOM 3103 N N . VAL A 1 406 ? -0.419 -13.688 -14.141 1 96.75 406 VAL A N 1
ATOM 3104 C CA . VAL A 1 406 ? 0.844 -13.227 -13.578 1 96.75 406 VAL A CA 1
ATOM 3105 C C . VAL A 1 406 ? 1.795 -12.812 -14.695 1 96.75 406 VAL A C 1
ATOM 3107 O O . VAL A 1 406 ? 2.709 -12.016 -14.477 1 96.75 406 VAL A O 1
ATOM 3110 N N . SER A 1 407 ? 1.55 -13.32 -15.883 1 94.56 407 SER A N 1
ATOM 3111 C CA . SER A 1 407 ? 2.445 -13.039 -17 1 94.56 407 SER A CA 1
ATOM 3112 C C . SER A 1 407 ? 2.131 -11.695 -17.641 1 94.56 407 SER A C 1
ATOM 3114 O O . SER A 1 407 ? 2.879 -11.211 -18.484 1 94.56 407 SER A O 1
ATOM 3116 N N . GLN A 1 408 ? 0.984 -11.102 -17.219 1 96.12 408 GLN A N 1
ATOM 3117 C CA . GLN A 1 408 ? 0.573 -9.82 -17.781 1 96.12 408 GLN A CA 1
ATOM 3118 C C . GLN A 1 408 ? 1.154 -8.656 -16.984 1 96.12 408 GLN A C 1
ATOM 3120 O O . GLN A 1 408 ? 0.656 -8.32 -15.906 1 96.12 408 GLN A O 1
ATOM 3125 N N . GLU A 1 409 ? 2.117 -7.941 -17.531 1 95.56 409 GLU A N 1
ATOM 3126 C CA . GLU A 1 409 ? 2.893 -6.945 -16.797 1 95.56 409 GLU A CA 1
ATOM 3127 C C . GLU A 1 409 ? 2.023 -5.754 -16.391 1 95.56 409 GLU A C 1
ATOM 3129 O O . GLU A 1 409 ? 2.344 -5.039 -15.445 1 95.56 409 GLU A O 1
ATOM 3134 N N . GLU A 1 410 ? 0.96 -5.582 -17.094 1 96.94 410 GLU A N 1
ATOM 3135 C CA . GLU A 1 410 ? 0.124 -4.414 -16.812 1 96.94 410 GLU A CA 1
ATOM 3136 C C . GLU A 1 410 ? -0.973 -4.746 -15.812 1 96.94 410 GLU A C 1
ATOM 3138 O O . GLU A 1 410 ? -1.823 -3.904 -15.508 1 96.94 410 GLU A O 1
ATOM 3143 N N . LEU A 1 411 ? -1.008 -5.938 -15.32 1 98.38 411 LEU A N 1
ATOM 3144 C CA . LEU A 1 411 ? -1.898 -6.34 -14.234 1 98.38 411 LEU A CA 1
ATOM 3145 C C . LEU A 1 411 ? -1.134 -6.469 -12.922 1 98.38 411 LEU A C 1
ATOM 3147 O O . LEU A 1 411 ? 0.003 -6.949 -12.906 1 98.38 411 LEU A O 1
ATOM 3151 N N . PRO A 1 412 ? -1.804 -6.035 -11.836 1 98.25 412 PRO A N 1
ATOM 3152 C CA . PRO A 1 412 ? -1.15 -6.211 -10.539 1 98.25 412 PRO A CA 1
ATOM 3153 C C . PRO A 1 412 ? -1.016 -7.68 -10.141 1 98.25 412 PRO A C 1
ATOM 3155 O O . PRO A 1 412 ? -1.92 -8.477 -10.398 1 98.25 412 PRO A O 1
ATOM 3158 N N . PHE A 1 413 ? 0.111 -8 -9.617 1 98.12 413 PHE A N 1
ATOM 3159 C CA . PHE A 1 413 ? 0.293 -9.305 -9 1 98.12 413 PHE A CA 1
ATOM 3160 C C . PHE A 1 413 ? 0.468 -9.172 -7.492 1 98.12 413 PHE A C 1
ATOM 3162 O O . PHE A 1 413 ? 1.39 -8.5 -7.027 1 98.12 413 PHE A O 1
ATOM 3169 N N . GLY A 1 414 ? -0.395 -9.711 -6.75 1 96.94 414 GLY A N 1
ATOM 3170 C CA . GLY A 1 414 ? -0.408 -9.688 -5.297 1 96.94 414 GLY A CA 1
ATOM 3171 C C . GLY A 1 414 ? -1.619 -10.375 -4.699 1 96.94 414 GLY A C 1
ATOM 3172 O O . GLY A 1 414 ? -2.592 -10.656 -5.402 1 96.94 414 GLY A O 1
ATOM 3173 N N . GLY A 1 415 ? -1.548 -10.711 -3.404 1 97.44 415 GLY A N 1
ATOM 3174 C CA . GLY A 1 415 ? -2.627 -11.383 -2.695 1 97.44 415 GLY A CA 1
ATOM 3175 C C . GLY A 1 415 ? -3.469 -10.438 -1.858 1 97.44 415 GLY A C 1
ATOM 3176 O O . GLY A 1 415 ? -3.396 -9.219 -2.025 1 97.44 415 GLY A O 1
ATOM 3177 N N . ILE A 1 416 ? -4.289 -11.008 -1.07 1 97.81 416 ILE A N 1
ATOM 3178 C CA . ILE A 1 416 ? -5.172 -10.305 -0.144 1 97.81 416 ILE A CA 1
ATOM 3179 C C . ILE A 1 416 ? -5.438 -11.18 1.078 1 97.81 416 ILE A C 1
ATOM 3181 O O . ILE A 1 416 ? -5.777 -12.359 0.943 1 97.81 416 ILE A O 1
ATOM 3185 N N . GLY A 1 417 ? -5.305 -10.594 2.234 1 95.94 417 GLY A N 1
ATOM 3186 C CA . GLY A 1 417 ? -5.434 -11.398 3.439 1 95.94 417 GLY A CA 1
ATOM 3187 C C . GLY A 1 417 ? -4.301 -12.391 3.617 1 95.94 417 GLY A C 1
ATOM 3188 O O . GLY A 1 417 ? -3.127 -12.023 3.547 1 95.94 417 GLY A O 1
ATOM 3189 N N . PRO A 1 418 ? -4.652 -13.578 3.848 1 95.94 418 PRO A N 1
ATOM 3190 C CA . PRO A 1 418 ? -3.623 -14.594 4.09 1 95.94 418 PRO A CA 1
ATOM 3191 C C . PRO A 1 418 ? -2.764 -14.867 2.855 1 95.94 418 PRO A C 1
ATOM 3193 O O . PRO A 1 418 ? -1.688 -15.453 2.967 1 95.94 418 PRO A O 1
ATOM 3196 N N . SER A 1 419 ? -3.26 -14.469 1.69 1 97.62 419 SER A N 1
ATOM 3197 C CA . SER A 1 419 ? -2.482 -14.695 0.477 1 97.62 419 SER A CA 1
ATOM 3198 C C . SER A 1 419 ? -1.539 -13.531 0.198 1 97.62 419 SER A C 1
ATOM 3200 O O . SER A 1 419 ? -0.761 -13.57 -0.757 1 97.62 419 SER A O 1
ATOM 3202 N N . GLY A 1 420 ? -1.656 -12.461 1.002 1 97.5 420 GLY A N 1
ATOM 3203 C CA . GLY A 1 420 ? -0.628 -11.445 0.854 1 97.5 420 GLY A CA 1
ATOM 3204 C C . GLY A 1 420 ? -1.159 -10.031 1.008 1 97.5 420 GLY A C 1
ATOM 3205 O O . GLY A 1 420 ? -2.32 -9.836 1.375 1 97.5 420 GLY A O 1
ATOM 3206 N N . MET A 1 421 ? -0.293 -9.016 0.844 1 97.81 421 MET A N 1
ATOM 3207 C CA . MET A 1 421 ? -0.612 -7.586 0.828 1 97.81 421 MET A CA 1
ATOM 3208 C C . MET A 1 421 ? 0.363 -6.82 -0.06 1 97.81 421 MET A C 1
ATOM 3210 O O . MET A 1 421 ? 1.557 -7.125 -0.085 1 97.81 421 MET A O 1
ATOM 3214 N N . GLY A 1 422 ? -0.173 -5.844 -0.777 1 97.31 422 GLY A N 1
ATOM 3215 C CA . GLY A 1 422 ? 0.601 -5.133 -1.782 1 97.31 422 GLY A CA 1
ATOM 3216 C C . GLY A 1 422 ? 0.661 -5.859 -3.113 1 97.31 422 GLY A C 1
ATOM 3217 O O . GLY A 1 422 ? 0.154 -6.977 -3.24 1 97.31 422 GLY A O 1
ATOM 3218 N N . ALA A 1 423 ? 1.145 -5.219 -4.094 1 98.25 423 ALA A N 1
ATOM 3219 C CA . ALA A 1 423 ? 1.263 -5.781 -5.438 1 98.25 423 ALA A CA 1
ATOM 3220 C C . ALA A 1 423 ? 2.42 -5.145 -6.199 1 98.25 423 ALA A C 1
ATOM 3222 O O . ALA A 1 423 ? 2.941 -4.105 -5.793 1 98.25 423 ALA A O 1
ATOM 3223 N N . TYR A 1 424 ? 2.82 -5.793 -7.195 1 97.69 424 TYR A N 1
ATOM 3224 C CA . TYR A 1 424 ? 3.824 -5.238 -8.094 1 97.69 424 TYR A CA 1
ATOM 3225 C C . TYR A 1 424 ? 3.584 -5.691 -9.531 1 97.69 424 TYR A C 1
ATOM 3227 O O . TYR A 1 424 ? 2.477 -6.109 -9.875 1 97.69 424 TYR A O 1
ATOM 3235 N N . HIS A 1 425 ? 4.52 -5.531 -10.477 1 97.31 425 HIS A N 1
ATOM 3236 C CA . HIS A 1 425 ? 4.512 -5.703 -11.93 1 97.31 425 HIS A CA 1
ATOM 3237 C C . HIS A 1 425 ? 4.375 -4.359 -12.641 1 97.31 425 HIS A C 1
ATOM 3239 O O . HIS A 1 425 ? 3.652 -3.477 -12.172 1 97.31 425 HIS A O 1
ATOM 3245 N N . GLY A 1 426 ? 5.133 -4.156 -13.672 1 97.62 426 GLY A N 1
ATOM 3246 C CA . GLY A 1 426 ? 4.973 -2.994 -14.531 1 97.62 426 GLY A CA 1
ATOM 3247 C C . GLY A 1 426 ? 4.891 -1.69 -13.758 1 97.62 426 GLY A C 1
ATOM 3248 O O . GLY A 1 426 ? 5.711 -1.433 -12.875 1 97.62 426 GLY A O 1
ATOM 3249 N N . GLU A 1 427 ? 3.9 -0.897 -14.133 1 98.12 427 GLU A N 1
ATOM 3250 C CA . GLU A 1 427 ? 3.719 0.411 -13.508 1 98.12 427 GLU A CA 1
ATOM 3251 C C . GLU A 1 427 ? 3.357 0.275 -12.031 1 98.12 427 GLU A C 1
ATOM 3253 O O . GLU A 1 427 ? 3.77 1.094 -11.211 1 98.12 427 GLU A O 1
ATOM 3258 N N . ILE A 1 428 ? 2.58 -0.742 -11.719 1 98.06 428 ILE A N 1
ATOM 3259 C CA . ILE A 1 428 ? 2.182 -0.983 -10.336 1 98.06 428 ILE A CA 1
ATOM 3260 C C . ILE A 1 428 ? 3.42 -1.229 -9.477 1 98.06 428 ILE A C 1
ATOM 3262 O O . ILE A 1 428 ? 3.523 -0.71 -8.359 1 98.06 428 ILE A O 1
ATOM 3266 N N . GLY A 1 429 ? 4.355 -2.033 -10.023 1 98.56 429 GLY A N 1
ATOM 3267 C CA . GLY A 1 429 ? 5.605 -2.254 -9.312 1 98.56 429 GLY A CA 1
ATOM 3268 C C . GLY A 1 429 ? 6.43 -0.99 -9.156 1 98.56 429 GLY A C 1
ATOM 3269 O O . GLY A 1 429 ? 6.965 -0.724 -8.078 1 98.56 429 GLY A O 1
ATOM 3270 N N . PHE A 1 430 ? 6.523 -0.144 -10.297 1 98.81 430 PHE A N 1
ATOM 3271 C CA . PHE A 1 430 ? 7.176 1.158 -10.234 1 98.81 430 PHE A CA 1
ATOM 3272 C C . PHE A 1 430 ? 6.586 2.008 -9.109 1 98.81 430 PHE A C 1
ATOM 3274 O O . PHE A 1 430 ? 7.324 2.59 -8.312 1 98.81 430 PHE A O 1
ATOM 3281 N N . ARG A 1 431 ? 5.316 2.049 -8.969 1 98.56 431 ARG A N 1
ATOM 3282 C CA . ARG A 1 431 ? 4.637 2.863 -7.973 1 98.56 431 ARG A CA 1
ATOM 3283 C C . ARG A 1 431 ? 4.836 2.295 -6.57 1 98.56 431 ARG A C 1
ATOM 3285 O O . ARG A 1 431 ? 5.023 3.045 -5.609 1 98.56 431 ARG A O 1
ATOM 3292 N N . THR A 1 432 ? 4.789 0.948 -6.434 1 98.62 432 THR A N 1
ATOM 3293 C CA . THR A 1 432 ? 4.988 0.291 -5.148 1 98.62 432 THR A CA 1
ATOM 3294 C C . THR A 1 432 ? 6.34 0.679 -4.547 1 98.62 432 THR A C 1
ATOM 3296 O O . THR A 1 432 ? 6.445 0.904 -3.34 1 98.62 432 THR A O 1
ATOM 3299 N N . PHE A 1 433 ? 7.309 0.858 -5.402 1 98.88 433 PHE A N 1
ATOM 3300 C CA . PHE A 1 433 ? 8.656 1.111 -4.902 1 98.88 433 PHE A CA 1
ATOM 3301 C C . PHE A 1 433 ? 9.008 2.588 -5.023 1 98.88 433 PHE A C 1
ATOM 3303 O O . PHE A 1 433 ? 10.18 2.963 -4.914 1 98.88 433 PHE A O 1
ATOM 3310 N N . SER A 1 434 ? 7.98 3.426 -5.277 1 98.75 434 SER A N 1
ATOM 3311 C CA . SER A 1 434 ? 8.102 4.879 -5.277 1 98.75 434 SER A CA 1
ATOM 3312 C C . SER A 1 434 ? 7.246 5.512 -4.188 1 98.75 434 SER A C 1
ATOM 3314 O O . SER A 1 434 ? 6.242 4.934 -3.768 1 98.75 434 SER A O 1
ATOM 3316 N N . HIS A 1 435 ? 7.711 6.594 -3.697 1 98.56 435 HIS A N 1
ATOM 3317 C CA . HIS A 1 435 ? 6.859 7.469 -2.9 1 98.56 435 HIS A CA 1
ATOM 3318 C C . HIS A 1 435 ? 6.121 8.469 -3.781 1 98.56 435 HIS A C 1
ATOM 3320 O O . HIS A 1 435 ? 6.742 9.211 -4.547 1 98.56 435 HIS A O 1
ATOM 3326 N N . ALA A 1 436 ? 4.781 8.414 -3.746 1 98.5 436 ALA A N 1
ATOM 3327 C CA . ALA A 1 436 ? 3.967 9.406 -4.449 1 98.5 436 ALA A CA 1
ATOM 3328 C C . ALA A 1 436 ? 3.914 10.719 -3.678 1 98.5 436 ALA A C 1
ATOM 3330 O O . ALA A 1 436 ? 3.047 10.914 -2.82 1 98.5 436 ALA A O 1
ATOM 3331 N N . LYS A 1 437 ? 4.809 11.609 -3.951 1 98.56 437 LYS A N 1
ATOM 3332 C CA . LYS A 1 437 ? 4.941 12.883 -3.262 1 98.56 437 LYS A CA 1
ATOM 3333 C C . LYS A 1 437 ? 3.951 13.914 -3.807 1 98.56 437 LYS A C 1
ATOM 3335 O O . LYS A 1 437 ? 4.027 14.297 -4.977 1 98.56 437 LYS A O 1
ATOM 3340 N N . ALA A 1 438 ? 2.988 14.344 -3.002 1 98.75 438 ALA A N 1
ATOM 3341 C CA . ALA A 1 438 ? 2.078 15.422 -3.375 1 98.75 438 ALA A CA 1
ATOM 3342 C C . ALA A 1 438 ? 2.799 16.766 -3.383 1 98.75 438 ALA A C 1
ATOM 3344 O O . ALA A 1 438 ? 3.469 17.125 -2.412 1 98.75 438 ALA A O 1
ATOM 3345 N N . VAL A 1 439 ? 2.68 17.5 -4.457 1 98.81 439 VAL A N 1
ATOM 3346 C CA . VAL A 1 439 ? 3.236 18.844 -4.539 1 98.81 439 VAL A CA 1
ATOM 3347 C C . VAL A 1 439 ? 2.143 19.828 -4.941 1 98.81 439 VAL A C 1
ATOM 3349 O O . VAL A 1 439 ? 1.572 19.734 -6.027 1 98.81 439 VAL A O 1
ATOM 3352 N N . TYR A 1 440 ? 1.832 20.719 -4.078 1 98.75 440 TYR A N 1
ATOM 3353 C CA . TYR A 1 440 ? 0.875 21.797 -4.332 1 98.75 440 TYR A CA 1
ATOM 3354 C C . TYR A 1 440 ? 1.564 23.141 -4.344 1 98.75 440 TYR A C 1
ATOM 3356 O O . TYR A 1 440 ? 2.324 23.469 -3.43 1 98.75 440 TYR A O 1
ATOM 3364 N N . SER A 1 441 ? 1.387 23.922 -5.332 1 98.31 441 SER A N 1
ATOM 3365 C CA . SER A 1 441 ? 1.905 25.281 -5.422 1 98.31 441 SER A CA 1
ATOM 3366 C C . SER A 1 441 ? 0.786 26.312 -5.301 1 98.31 441 SER A C 1
ATOM 3368 O O . SER A 1 441 ? -0.142 26.312 -6.109 1 98.31 441 SER A O 1
ATOM 3370 N N . GLN A 1 442 ? 0.929 27.125 -4.32 1 96.12 442 GLN A N 1
ATOM 3371 C CA . GLN A 1 442 ? -0.084 28.141 -4.039 1 96.12 442 GLN A CA 1
ATOM 3372 C C . GLN A 1 442 ? 0.061 29.344 -4.973 1 96.12 442 GLN A C 1
ATOM 3374 O O . GLN A 1 442 ? 1.178 29.75 -5.285 1 96.12 442 GLN A O 1
ATOM 3379 N N . PRO A 1 443 ? -1.082 29.875 -5.395 1 91.06 443 PRO A N 1
ATOM 3380 C CA . PRO A 1 443 ? -0.999 31.109 -6.18 1 91.06 443 PRO A CA 1
ATOM 3381 C C . PRO A 1 443 ? -0.416 32.281 -5.387 1 91.06 443 PRO A C 1
ATOM 3383 O O . PRO A 1 443 ? -0.39 32.25 -4.152 1 91.06 443 PRO A O 1
ATOM 3386 N N . GLY A 1 444 ? 0.07 33.25 -6.043 1 88.12 444 GLY A N 1
ATOM 3387 C CA . GLY A 1 444 ? 0.626 34.406 -5.395 1 88.12 444 GLY A CA 1
ATOM 3388 C C . GLY A 1 444 ? -0.412 35.219 -4.648 1 88.12 444 GLY A C 1
ATOM 3389 O O . GLY A 1 444 ? -0.082 35.938 -3.705 1 88.12 444 GLY A O 1
ATOM 3390 N N . LEU A 1 445 ? -1.621 34.969 -4.934 1 89.38 445 LEU A N 1
ATOM 3391 C CA . LEU A 1 445 ? -2.709 35.688 -4.293 1 89.38 445 LEU A CA 1
ATOM 3392 C C . LEU A 1 445 ? -2.945 35.188 -2.875 1 89.38 445 LEU A C 1
ATOM 3394 O O . LEU A 1 445 ? -2.559 34.062 -2.543 1 89.38 445 LEU A O 1
ATOM 3398 N N . ASP A 1 446 ? -3.559 36.031 -2.055 1 89.5 446 ASP A N 1
ATOM 3399 C CA . ASP A 1 446 ? -3.895 35.688 -0.679 1 89.5 446 ASP A CA 1
ATOM 3400 C C . ASP A 1 446 ? -5.199 34.906 -0.618 1 89.5 446 ASP A C 1
ATOM 3402 O O . ASP A 1 446 ? -6.223 35.406 -0.159 1 89.5 446 ASP A O 1
ATOM 3406 N N . VAL A 1 447 ? -5.148 33.688 -0.887 1 87.25 447 VAL A N 1
ATOM 3407 C CA . VAL A 1 447 ? -6.316 32.812 -0.992 1 87.25 447 VAL A CA 1
ATOM 3408 C C . VAL A 1 447 ? -7.016 32.719 0.361 1 87.25 447 VAL A C 1
ATOM 3410 O O . VAL A 1 447 ? -8.242 32.844 0.444 1 87.25 447 VAL A O 1
ATOM 3413 N N . ALA A 1 448 ? -6.285 32.531 1.438 1 89.5 448 ALA A N 1
ATOM 3414 C CA . ALA A 1 448 ? -6.863 32.438 2.775 1 89.5 448 ALA A CA 1
ATOM 3415 C C . ALA A 1 448 ? -7.598 33.719 3.158 1 89.5 448 ALA A C 1
ATOM 3417 O O . ALA A 1 448 ? -8.688 33.656 3.734 1 89.5 448 ALA A O 1
ATOM 3418 N N . GLY A 1 449 ? -6.977 34.844 2.797 1 88.44 449 GLY A N 1
ATOM 3419 C CA . GLY A 1 449 ? -7.613 36.125 3.059 1 88.44 449 GLY A CA 1
ATOM 3420 C C . GLY A 1 449 ? -8.867 36.344 2.242 1 88.44 449 GLY A C 1
ATOM 3421 O O . GLY A 1 449 ? -9.891 36.812 2.771 1 88.44 449 GLY A O 1
ATOM 3422 N N . LEU A 1 450 ? -8.789 35.969 0.974 1 86.81 450 LEU A N 1
ATOM 3423 C CA . LEU A 1 450 ? -9.914 36.156 0.06 1 86.81 450 LEU A CA 1
ATOM 3424 C C . LEU A 1 450 ? -11.078 35.25 0.45 1 86.81 450 LEU A C 1
ATOM 3426 O O . LEU A 1 450 ? -12.242 35.688 0.358 1 86.81 450 LEU A O 1
ATOM 3430 N N . ALA A 1 451 ? -10.727 34.125 0.997 1 86.06 451 ALA A N 1
ATOM 3431 C CA . ALA A 1 451 ? -11.758 33.156 1.346 1 86.06 451 ALA A CA 1
ATOM 3432 C C . ALA A 1 451 ? -12.195 33.312 2.797 1 86.06 451 ALA A C 1
ATOM 3434 O O . ALA A 1 451 ? -13.102 32.625 3.262 1 86.06 451 ALA A O 1
ATOM 3435 N N . GLY A 1 452 ? -11.57 34.219 3.506 1 87.94 452 GLY A N 1
ATOM 3436 C CA . GLY A 1 452 ? -11.906 34.469 4.902 1 87.94 452 GLY A CA 1
ATOM 3437 C C . GLY A 1 452 ? -11.469 33.312 5.812 1 87.94 452 GLY A C 1
ATOM 3438 O O . GLY A 1 452 ? -12.156 33 6.781 1 87.94 452 GLY A O 1
ATOM 3439 N N . LEU A 1 453 ? -10.352 32.75 5.504 1 89.69 453 LEU A N 1
ATOM 3440 C CA . LEU A 1 453 ? -9.906 31.578 6.258 1 89.69 453 LEU A CA 1
ATOM 3441 C C . LEU A 1 453 ? -8.852 31.953 7.289 1 89.69 453 LEU A C 1
ATOM 3443 O O . LEU A 1 453 ? -8.273 31.078 7.938 1 89.69 453 LEU A O 1
ATOM 3447 N N . LYS A 1 454 ? -8.617 33.281 7.469 1 92.06 454 LYS A N 1
ATOM 3448 C CA . LYS A 1 454 ? -7.684 33.781 8.477 1 92.06 454 LYS A CA 1
ATOM 3449 C C . LYS A 1 454 ? -8.422 34.5 9.594 1 92.06 454 LYS A C 1
ATOM 3451 O O . LYS A 1 454 ? -9.398 35.219 9.336 1 92.06 454 LYS A O 1
ATOM 3456 N N . PRO A 1 455 ? -7.922 34.312 10.859 1 92.44 455 PRO A N 1
ATOM 3457 C CA . PRO A 1 455 ? -8.492 35.125 11.93 1 92.44 455 PRO A CA 1
ATOM 3458 C C . PRO A 1 455 ? -8.102 36.625 11.805 1 92.44 455 PRO A C 1
ATOM 3460 O O . PRO A 1 455 ? -7.074 36.938 11.203 1 92.44 455 PRO A O 1
ATOM 3463 N N . PRO A 1 456 ? -8.93 37.406 12.453 1 93.81 456 PRO A N 1
ATOM 3464 C CA . PRO A 1 456 ? -10.219 37.156 13.094 1 93.81 456 PRO A CA 1
ATOM 3465 C C . PRO A 1 456 ? -11.297 36.719 12.094 1 93.81 456 PRO A C 1
ATOM 3467 O O . PRO A 1 456 ? -11.398 37.281 11.008 1 93.81 456 PRO A O 1
ATOM 3470 N N . TYR A 1 457 ? -12 35.781 12.484 1 92.56 457 TYR A N 1
ATOM 3471 C CA . TYR A 1 457 ? -13.023 35.188 11.617 1 92.56 457 TYR A CA 1
ATOM 3472 C C . TYR A 1 457 ? -14.266 36.062 11.594 1 92.56 457 TYR A C 1
ATOM 3474 O O . TYR A 1 457 ? -14.586 36.719 12.586 1 92.56 457 TYR A O 1
ATOM 3482 N N . GLY A 1 458 ? -14.914 36.125 10.453 1 90.94 458 GLY A N 1
ATOM 3483 C CA . GLY A 1 458 ? -16.078 37 10.289 1 90.94 458 GLY A CA 1
ATOM 3484 C C . GLY A 1 458 ? -17.016 36.5 9.195 1 90.94 458 GLY A C 1
ATOM 3485 O O . GLY A 1 458 ? -17.188 35.312 9 1 90.94 458 GLY A O 1
ATOM 3486 N N . ARG A 1 459 ? -17.672 37.469 8.617 1 90 459 ARG A N 1
ATOM 3487 C CA . ARG A 1 459 ? -18.719 37.188 7.629 1 90 459 ARG A CA 1
ATOM 3488 C C . ARG A 1 459 ? -18.156 36.438 6.441 1 90 459 ARG A C 1
ATOM 3490 O O . ARG A 1 459 ? -18.797 35.5 5.926 1 90 459 ARG A O 1
ATOM 3497 N N . LYS A 1 460 ? -16.969 36.719 6.047 1 89.81 460 LYS A N 1
ATOM 3498 C CA . LYS A 1 460 ? -16.344 36.062 4.914 1 89.81 460 LYS A CA 1
ATOM 3499 C C . LYS A 1 460 ? -16.078 34.594 5.219 1 89.81 460 LYS A C 1
ATOM 3501 O O . LYS A 1 460 ? -16.266 33.719 4.352 1 89.81 460 LYS A O 1
ATOM 3506 N N . THR A 1 461 ? -15.68 34.375 6.41 1 91.88 461 THR A N 1
ATOM 3507 C CA . THR A 1 461 ? -15.438 33.031 6.848 1 91.88 461 THR A CA 1
ATOM 3508 C C . THR A 1 461 ? -16.719 32.188 6.805 1 91.88 461 THR A C 1
ATOM 3510 O O . THR A 1 461 ? -16.75 31.094 6.254 1 91.88 461 THR A O 1
ATOM 3513 N N . ARG A 1 462 ? -17.734 32.719 7.32 1 92.44 462 ARG A N 1
ATOM 3514 C CA . ARG A 1 462 ? -19.031 32.031 7.371 1 92.44 462 ARG A CA 1
ATOM 3515 C C . ARG A 1 462 ? -19.562 31.781 5.969 1 92.44 462 ARG A C 1
ATOM 3517 O O . ARG A 1 462 ? -20.172 30.75 5.707 1 92.44 462 ARG A O 1
ATOM 3524 N N . ALA A 1 463 ? -19.312 32.688 5.066 1 91.69 463 ALA A N 1
ATOM 3525 C CA . ALA A 1 463 ? -19.719 32.531 3.678 1 91.69 463 ALA A CA 1
ATOM 3526 C C . ALA A 1 463 ? -18.938 31.391 3.008 1 91.69 463 ALA A C 1
ATOM 3528 O O . ALA A 1 463 ? -19.5 30.594 2.258 1 91.69 463 ALA A O 1
ATOM 3529 N N . ALA A 1 464 ? -17.672 31.344 3.289 1 89.62 464 ALA A N 1
ATOM 3530 C CA . ALA A 1 464 ? -16.828 30.297 2.732 1 89.62 464 ALA A CA 1
ATOM 3531 C C . ALA A 1 464 ? -17.25 28.922 3.234 1 89.62 464 ALA A C 1
ATOM 3533 O O . ALA A 1 464 ? -17.328 27.969 2.459 1 89.62 464 ALA A O 1
ATOM 3534 N N . ILE A 1 465 ? -17.547 28.844 4.48 1 92.5 465 ILE A N 1
ATOM 3535 C CA . ILE A 1 465 ? -18.016 27.609 5.102 1 92.5 465 ILE A CA 1
ATOM 3536 C C . ILE A 1 465 ? -19.328 27.156 4.449 1 92.5 465 ILE A C 1
ATOM 3538 O O . ILE A 1 465 ? -19.484 26 4.078 1 92.5 465 ILE A O 1
ATOM 3542 N N . ALA A 1 466 ? -20.188 28.109 4.316 1 91.44 466 ALA A N 1
ATOM 3543 C CA . ALA A 1 466 ? -21.5 27.812 3.723 1 91.44 466 ALA A CA 1
ATOM 3544 C C . ALA A 1 466 ? -21.344 27.281 2.299 1 91.44 466 ALA A C 1
ATOM 3546 O O . ALA A 1 466 ? -22.062 26.375 1.891 1 91.44 466 ALA A O 1
ATOM 3547 N N . ARG A 1 467 ? -20.438 27.812 1.58 1 86.75 467 ARG A N 1
ATOM 3548 C CA . ARG A 1 467 ? -20.188 27.375 0.212 1 86.75 467 ARG A CA 1
ATOM 3549 C C . ARG A 1 467 ? -19.641 25.953 0.188 1 86.75 467 ARG A C 1
ATOM 3551 O O . ARG A 1 467 ? -20.047 25.141 -0.647 1 86.75 467 ARG A O 1
ATOM 3558 N N . GLN A 1 468 ? -18.75 25.688 1.104 1 86.12 468 GLN A N 1
ATOM 3559 C CA . GLN A 1 468 ? -18.141 24.359 1.177 1 86.12 468 GLN A CA 1
ATOM 3560 C C . GLN A 1 468 ? -19.172 23.312 1.594 1 86.12 468 GLN A C 1
ATOM 3562 O O . GLN A 1 468 ? -19.125 22.172 1.129 1 86.12 468 GLN A O 1
ATOM 3567 N N . MET A 1 469 ? -20.094 23.75 2.416 1 89.19 469 MET A N 1
ATOM 3568 C CA . MET A 1 469 ? -21.109 22.828 2.926 1 89.19 469 MET A CA 1
ATOM 3569 C C . MET A 1 469 ? -22.156 22.531 1.861 1 89.19 469 MET A C 1
ATOM 3571 O O . MET A 1 469 ? -22.812 21.484 1.899 1 89.19 469 MET A O 1
ATOM 3575 N N . LYS A 1 470 ? -22.516 23.5 0.917 1 82.12 470 LYS A N 1
ATOM 3576 C CA . LYS A 1 470 ? -23.531 23.344 -0.126 1 82.12 470 LYS A CA 1
ATOM 3577 C C . LYS A 1 470 ? -22.984 22.547 -1.308 1 82.12 470 LYS A C 1
ATOM 3579 O O . LYS A 1 470 ? -23.719 21.828 -1.979 1 82.12 470 LYS A O 1
ATOM 3584 N N . GLY A 1 471 ? -21.75 22.609 -1.532 1 72.94 471 GLY A N 1
ATOM 3585 C CA . GLY A 1 471 ? -21.172 21.984 -2.711 1 72.94 471 GLY A CA 1
ATOM 3586 C C . GLY A 1 471 ? -20.844 20.516 -2.508 1 72.94 471 GLY A C 1
ATOM 3587 O O . GLY A 1 471 ? -20.969 19.984 -1.398 1 72.94 471 GLY A O 1
ATOM 3588 N N . MET B 1 1 ? -22.156 -5.539 23.344 1 80.88 1 MET B N 1
ATOM 3589 C CA . MET B 1 1 ? -21.484 -6.32 22.312 1 80.88 1 MET B CA 1
ATOM 3590 C C . MET B 1 1 ? -19.969 -6.066 22.328 1 80.88 1 MET B C 1
ATOM 3592 O O . MET B 1 1 ? -19.531 -4.926 22.469 1 80.88 1 MET B O 1
ATOM 3596 N N . SER B 1 2 ? -19.219 -7.121 22.359 1 93.62 2 SER B N 1
ATOM 3597 C CA . SER B 1 2 ? -17.766 -6.98 22.344 1 93.62 2 SER B CA 1
ATOM 3598 C C . SER B 1 2 ? -17.266 -6.492 20.984 1 93.62 2 SER B C 1
ATOM 3600 O O . SER B 1 2 ? -18.016 -6.523 20 1 93.62 2 SER B O 1
ATOM 3602 N N . MET B 1 3 ? -16.156 -5.918 20.969 1 96.62 3 MET B N 1
ATOM 3603 C CA . MET B 1 3 ? -15.562 -5.492 19.703 1 96.62 3 MET B CA 1
ATOM 3604 C C . MET B 1 3 ? -15.508 -6.645 18.703 1 96.62 3 MET B C 1
ATOM 3606 O O . MET B 1 3 ? -15.766 -6.457 17.516 1 96.62 3 MET B O 1
ATOM 3610 N N . ARG B 1 4 ? -15.211 -7.832 19.172 1 96.94 4 ARG B N 1
ATOM 3611 C CA . ARG B 1 4 ? -15.125 -9.008 18.328 1 96.94 4 ARG B CA 1
ATOM 3612 C C . ARG B 1 4 ? -16.484 -9.359 17.734 1 96.94 4 ARG B C 1
ATOM 3614 O O . ARG B 1 4 ? -16.594 -9.711 16.562 1 96.94 4 ARG B O 1
ATOM 3621 N N . ASP B 1 5 ? -17.531 -9.242 18.578 1 97.56 5 ASP B N 1
ATOM 3622 C CA . ASP B 1 5 ? -18.875 -9.5 18.109 1 97.56 5 ASP B CA 1
ATOM 3623 C C . ASP B 1 5 ? -19.266 -8.516 17 1 97.56 5 ASP B C 1
ATOM 3625 O O . ASP B 1 5 ? -19.922 -8.898 16.031 1 97.56 5 ASP B O 1
ATOM 3629 N N . LEU B 1 6 ? -18.891 -7.297 17.25 1 97.81 6 LEU B N 1
ATOM 3630 C CA . LEU B 1 6 ? -19.188 -6.258 16.266 1 97.81 6 LEU B CA 1
ATOM 3631 C C . LEU B 1 6 ? -18.484 -6.543 14.945 1 97.81 6 LEU B C 1
ATOM 3633 O O . LEU B 1 6 ? -19.094 -6.445 13.875 1 97.81 6 LEU B O 1
ATOM 3637 N N . LEU B 1 7 ? -17.203 -6.895 14.984 1 98.62 7 LEU B N 1
ATOM 3638 C CA . LEU B 1 7 ? -16.453 -7.215 13.781 1 98.62 7 LEU B CA 1
ATOM 3639 C C . LEU B 1 7 ? -17.062 -8.398 13.047 1 98.62 7 LEU B C 1
ATOM 3641 O O . LEU B 1 7 ? -17.219 -8.367 11.82 1 98.62 7 LEU B O 1
ATOM 3645 N N . ASP B 1 8 ? -17.406 -9.453 13.773 1 98.25 8 ASP B N 1
ATOM 3646 C CA . ASP B 1 8 ? -18 -10.641 13.172 1 98.25 8 ASP B CA 1
ATOM 3647 C C . ASP B 1 8 ? -19.328 -10.312 12.5 1 98.25 8 ASP B C 1
ATOM 3649 O O . ASP B 1 8 ? -19.625 -10.828 11.414 1 98.25 8 ASP B O 1
ATOM 3653 N N . ALA B 1 9 ? -20.125 -9.469 13.18 1 98.5 9 ALA B N 1
ATOM 3654 C CA . ALA B 1 9 ? -21.406 -9.047 12.602 1 98.5 9 ALA B CA 1
ATOM 3655 C C . ALA B 1 9 ? -21.188 -8.273 11.305 1 98.5 9 ALA B C 1
ATOM 3657 O O . ALA B 1 9 ? -21.906 -8.477 10.32 1 98.5 9 ALA B O 1
ATOM 3658 N N . GLN B 1 10 ? -20.219 -7.367 11.281 1 98.81 10 GLN B N 1
ATOM 3659 C CA . GLN B 1 10 ? -19.922 -6.594 10.078 1 98.81 10 GLN B CA 1
ATOM 3660 C C . GLN B 1 10 ? -19.391 -7.488 8.961 1 98.81 10 GLN B C 1
ATOM 3662 O O . GLN B 1 10 ? -19.734 -7.309 7.797 1 98.81 10 GLN B O 1
ATOM 3667 N N . ARG B 1 11 ? -18.547 -8.461 9.266 1 98.44 11 ARG B N 1
ATOM 3668 C CA . ARG B 1 11 ? -18.016 -9.391 8.273 1 98.44 11 ARG B CA 1
ATOM 3669 C C . ARG B 1 11 ? -19.125 -10.203 7.637 1 98.44 11 ARG B C 1
ATOM 3671 O O . ARG B 1 11 ? -19.156 -10.383 6.418 1 98.44 11 ARG B O 1
ATOM 3678 N N . THR B 1 12 ? -19.984 -10.727 8.477 1 98.31 12 THR B N 1
ATOM 3679 C CA . THR B 1 12 ? -21.125 -11.508 7.992 1 98.31 12 THR B CA 1
ATOM 3680 C C . THR B 1 12 ? -22 -10.672 7.059 1 98.31 12 THR B C 1
ATOM 3682 O O . THR B 1 12 ? -22.375 -11.133 5.98 1 98.31 12 THR B O 1
ATOM 3685 N N . ALA B 1 13 ? -22.281 -9.461 7.496 1 98.75 13 ALA B N 1
ATOM 3686 C CA . ALA B 1 13 ? -23.094 -8.57 6.688 1 98.75 13 ALA B CA 1
ATOM 3687 C C . ALA B 1 13 ? -22.406 -8.234 5.371 1 98.75 13 ALA B C 1
ATOM 3689 O O . ALA B 1 13 ? -23.062 -8.156 4.324 1 98.75 13 ALA B O 1
ATOM 3690 N N . PHE B 1 14 ? -21.141 -8.016 5.391 1 98.75 14 PHE B N 1
ATOM 3691 C CA . PHE B 1 14 ? -20.344 -7.699 4.211 1 98.75 14 PHE B CA 1
ATOM 3692 C C . PHE B 1 14 ? -20.422 -8.828 3.188 1 98.75 14 PHE B C 1
ATOM 3694 O O . PHE B 1 14 ? -20.734 -8.594 2.016 1 98.75 14 PHE B O 1
ATOM 3701 N N . MET B 1 15 ? -20.141 -10.039 3.645 1 98.12 15 MET B N 1
ATOM 3702 C CA . MET B 1 15 ? -20.125 -11.195 2.748 1 98.12 15 MET B CA 1
ATOM 3703 C C . MET B 1 15 ? -21.516 -11.422 2.148 1 98.12 15 MET B C 1
ATOM 3705 O O . MET B 1 15 ? -21.625 -11.781 0.975 1 98.12 15 MET B O 1
ATOM 3709 N N . ALA B 1 16 ? -22.547 -11.195 2.967 1 97.94 16 ALA B N 1
ATOM 3710 C CA . ALA B 1 16 ? -23.906 -11.383 2.5 1 97.94 16 ALA B CA 1
ATOM 3711 C C . ALA B 1 16 ? -24.281 -10.352 1.437 1 97.94 16 ALA B C 1
ATOM 3713 O O . ALA B 1 16 ? -25.094 -10.625 0.549 1 97.94 16 ALA B O 1
ATOM 3714 N N . GLU B 1 17 ? -23.609 -9.227 1.421 1 98.38 17 GLU B N 1
ATOM 3715 C CA . GLU B 1 17 ? -23.984 -8.102 0.568 1 98.38 17 GLU B CA 1
ATOM 3716 C C . GLU B 1 17 ? -23.25 -8.156 -0.768 1 98.38 17 GLU B C 1
ATOM 3718 O O . GLU B 1 17 ? -23.641 -7.492 -1.729 1 98.38 17 GLU B O 1
ATOM 3723 N N . LEU B 1 18 ? -22.188 -8.875 -0.942 1 98.12 18 LEU B N 1
ATOM 3724 C CA . LEU B 1 18 ? -21.375 -8.883 -2.15 1 98.12 18 LEU B CA 1
ATOM 3725 C C . LEU B 1 18 ? -22.203 -9.281 -3.367 1 98.12 18 LEU B C 1
ATOM 3727 O O . LEU B 1 18 ? -23.016 -10.203 -3.293 1 98.12 18 LEU B O 1
ATOM 3731 N N . PRO B 1 19 ? -21.969 -8.633 -4.434 1 98.25 19 PRO B N 1
ATOM 3732 C CA . PRO B 1 19 ? -21.172 -7.414 -4.613 1 98.25 19 PRO B CA 1
ATOM 3733 C C . PRO B 1 19 ? -21.859 -6.172 -4.051 1 98.25 19 PRO B C 1
ATOM 3735 O O . PRO B 1 19 ? -23.094 -6.047 -4.129 1 98.25 19 PRO B O 1
ATOM 3738 N N . VAL B 1 20 ? -21.109 -5.266 -3.506 1 98.69 20 VAL B N 1
ATOM 3739 C CA . VAL B 1 20 ? -21.672 -4.039 -2.961 1 98.69 20 VAL B CA 1
ATOM 3740 C C . VAL B 1 20 ? -22 -3.068 -4.094 1 98.69 20 VAL B C 1
ATOM 3742 O O . VAL B 1 20 ? -21.094 -2.607 -4.801 1 98.69 20 VAL B O 1
ATOM 3745 N N . SER B 1 21 ? -23.172 -2.723 -4.262 1 98.62 21 SER B N 1
ATOM 3746 C CA . SER B 1 21 ? -23.625 -1.92 -5.395 1 98.62 21 SER B CA 1
ATOM 3747 C C . SER B 1 21 ? -23.203 -0.465 -5.246 1 98.62 21 SER B C 1
ATOM 3749 O O . SER B 1 21 ? -22.922 -0.002 -4.137 1 98.62 21 SER B O 1
ATOM 3751 N N . LEU B 1 22 ? -23.141 0.229 -6.367 1 98.69 22 LEU B N 1
ATOM 3752 C CA . LEU B 1 22 ? -22.859 1.661 -6.355 1 98.69 22 LEU B CA 1
ATOM 3753 C C . LEU B 1 22 ? -23.906 2.412 -5.539 1 98.69 22 LEU B C 1
ATOM 3755 O O . LEU B 1 22 ? -23.578 3.379 -4.848 1 98.69 22 LEU B O 1
ATOM 3759 N N . ASP B 1 23 ? -25.141 1.987 -5.559 1 98.75 23 ASP B N 1
ATOM 3760 C CA . ASP B 1 23 ? -26.203 2.639 -4.816 1 98.75 23 ASP B CA 1
ATOM 3761 C C . ASP B 1 23 ? -25.969 2.531 -3.309 1 98.75 23 ASP B C 1
ATOM 3763 O O . ASP B 1 23 ? -26.156 3.504 -2.576 1 98.75 23 ASP B O 1
ATOM 3767 N N . ALA B 1 24 ? -25.594 1.331 -2.861 1 98.75 24 ALA B N 1
ATOM 3768 C CA . ALA B 1 24 ? -25.297 1.14 -1.444 1 98.75 24 ALA B CA 1
ATOM 3769 C C . ALA B 1 24 ? -24.125 2.018 -1.004 1 98.75 24 ALA B C 1
ATOM 3771 O O . ALA B 1 24 ? -24.172 2.607 0.078 1 98.75 24 ALA B O 1
ATOM 3772 N N . ARG B 1 25 ? -23.109 2.109 -1.851 1 98.88 25 ARG B N 1
ATOM 3773 C CA . ARG B 1 25 ? -21.953 2.938 -1.558 1 98.88 25 ARG B CA 1
ATOM 3774 C C . ARG B 1 25 ? -22.328 4.41 -1.466 1 98.88 25 ARG B C 1
ATOM 3776 O O . ARG B 1 25 ? -21.953 5.094 -0.512 1 98.88 25 ARG B O 1
ATOM 3783 N N . ARG B 1 26 ? -23.109 4.879 -2.426 1 98.88 26 ARG B N 1
ATOM 3784 C CA . ARG B 1 26 ? -23.562 6.262 -2.447 1 98.88 26 ARG B CA 1
ATOM 3785 C C . ARG B 1 26 ? -24.453 6.562 -1.245 1 98.88 26 ARG B C 1
ATOM 3787 O O . ARG B 1 26 ? -24.375 7.645 -0.66 1 98.88 26 ARG B O 1
ATOM 3794 N N . ASP B 1 27 ? -25.266 5.645 -0.912 1 98.94 27 ASP B N 1
ATOM 3795 C CA . ASP B 1 27 ? -26.156 5.816 0.23 1 98.94 27 ASP B CA 1
ATOM 3796 C C . ASP B 1 27 ? -25.359 6.02 1.521 1 98.94 27 ASP B C 1
ATOM 3798 O O . ASP B 1 27 ? -25.672 6.914 2.309 1 98.94 27 ASP B O 1
ATOM 3802 N N . ARG B 1 28 ? -24.375 5.219 1.777 1 98.88 28 ARG B N 1
ATOM 3803 C CA . ARG B 1 28 ? -23.547 5.355 2.963 1 98.88 28 ARG B CA 1
ATOM 3804 C C . ARG B 1 28 ? -22.844 6.711 2.99 1 98.88 28 ARG B C 1
ATOM 3806 O O . ARG B 1 28 ? -22.781 7.355 4.039 1 98.88 28 ARG B O 1
ATOM 3813 N N . LEU B 1 29 ? -22.359 7.137 1.793 1 98.94 29 LEU B N 1
ATOM 3814 C CA . LEU B 1 29 ? -21.688 8.43 1.695 1 98.94 29 LEU B CA 1
ATOM 3815 C C . LEU B 1 29 ? -22.672 9.57 1.994 1 98.94 29 LEU B C 1
ATOM 3817 O O . LEU B 1 29 ? -22.328 10.508 2.719 1 98.94 29 LEU B O 1
ATOM 3821 N N . ARG B 1 30 ? -23.875 9.484 1.487 1 98.81 30 ARG B N 1
ATOM 3822 C CA . ARG B 1 30 ? -24.891 10.508 1.731 1 98.81 30 ARG B CA 1
ATOM 3823 C C . ARG B 1 30 ? -25.25 10.578 3.211 1 98.81 30 ARG B C 1
ATOM 3825 O O . ARG B 1 30 ? -25.375 11.664 3.773 1 98.81 30 ARG B O 1
ATOM 3832 N N . ARG B 1 31 ? -25.391 9.445 3.84 1 98.88 31 ARG B N 1
ATOM 3833 C CA . ARG B 1 31 ? -25.734 9.414 5.258 1 98.88 31 ARG B CA 1
ATOM 3834 C C . ARG B 1 31 ? -24.609 9.961 6.109 1 98.88 31 ARG B C 1
ATOM 3836 O O . ARG B 1 31 ? -24.844 10.609 7.133 1 98.88 31 ARG B O 1
ATOM 3843 N N . ALA B 1 32 ? -23.375 9.711 5.656 1 98.94 32 ALA B N 1
ATOM 3844 C CA . ALA B 1 32 ? -22.25 10.281 6.371 1 98.94 32 ALA B CA 1
ATOM 3845 C C . ALA B 1 32 ? -22.25 11.805 6.27 1 98.94 32 ALA B C 1
ATOM 3847 O O . ALA B 1 32 ? -22 12.5 7.258 1 98.94 32 ALA B O 1
ATOM 3848 N N . VAL B 1 33 ? -22.5 12.312 5.047 1 98.81 33 VAL B N 1
ATOM 3849 C CA . VAL B 1 33 ? -22.625 13.758 4.859 1 98.81 33 VAL B CA 1
ATOM 3850 C C . VAL B 1 33 ? -23.703 14.312 5.777 1 98.81 33 VAL B C 1
ATOM 3852 O O . VAL B 1 33 ? -23.484 15.297 6.484 1 98.81 33 VAL B O 1
ATOM 3855 N N . ALA B 1 34 ? -24.828 13.672 5.832 1 98.75 34 ALA B N 1
ATOM 3856 C CA . ALA B 1 34 ? -25.969 14.117 6.637 1 98.75 34 ALA B CA 1
ATOM 3857 C C . ALA B 1 34 ? -25.641 14.07 8.125 1 98.75 34 ALA B C 1
ATOM 3859 O O . ALA B 1 34 ? -25.969 14.992 8.875 1 98.75 34 ALA B O 1
ATOM 3860 N N . MET B 1 35 ? -24.969 13.031 8.555 1 98.75 35 MET B N 1
ATOM 3861 C CA . MET B 1 35 ? -24.594 12.859 9.953 1 98.75 35 MET B CA 1
ATOM 3862 C C . MET B 1 35 ? -23.797 14.055 10.461 1 98.75 35 MET B C 1
ATOM 3864 O O . MET B 1 35 ? -24.031 14.531 11.57 1 98.75 35 MET B O 1
ATOM 3868 N N . ILE B 1 36 ? -22.906 14.562 9.594 1 98.75 36 ILE B N 1
ATOM 3869 C CA . ILE B 1 36 ? -22.031 15.656 9.992 1 98.75 36 ILE B CA 1
ATOM 3870 C C . ILE B 1 36 ? -22.734 16.984 9.797 1 98.75 36 ILE B C 1
ATOM 3872 O O . ILE B 1 36 ? -22.766 17.828 10.703 1 98.75 36 ILE B O 1
ATOM 3876 N N . SER B 1 37 ? -23.391 17.219 8.656 1 98.25 37 SER B N 1
ATOM 3877 C CA . SER B 1 37 ? -24 18.5 8.305 1 98.25 37 SER B CA 1
ATOM 3878 C C . SER B 1 37 ? -25.188 18.812 9.211 1 98.25 37 SER B C 1
ATOM 3880 O O . SER B 1 37 ? -25.359 19.953 9.625 1 98.25 37 SER B O 1
ATOM 3882 N N . ASP B 1 38 ? -25.984 17.797 9.562 1 98.31 38 ASP B N 1
ATOM 3883 C CA . ASP B 1 38 ? -27.188 18 10.359 1 98.31 38 ASP B CA 1
ATOM 3884 C C . ASP B 1 38 ? -26.844 18.281 11.82 1 98.31 38 ASP B C 1
ATOM 3886 O O . ASP B 1 38 ? -27.672 18.781 12.578 1 98.31 38 ASP B O 1
ATOM 3890 N N . ASN B 1 39 ? -25.656 17.984 12.219 1 98.69 39 ASN B N 1
ATOM 3891 C CA . ASN B 1 39 ? -25.297 18.078 13.625 1 98.69 39 ASN B CA 1
ATOM 3892 C C . ASN B 1 39 ? -24.062 18.953 13.836 1 98.69 39 ASN B C 1
ATOM 3894 O O . ASN B 1 39 ? -23.344 18.797 14.828 1 98.69 39 ASN B O 1
ATOM 3898 N N . ALA B 1 40 ? -23.734 19.859 12.906 1 98.44 40 ALA B N 1
ATOM 3899 C CA . ALA B 1 40 ? -22.531 20.688 12.891 1 98.44 40 ALA B CA 1
ATOM 3900 C C . ALA B 1 40 ? -22.391 21.484 14.18 1 98.44 40 ALA B C 1
ATOM 3902 O O . ALA B 1 40 ? -21.328 21.516 14.797 1 98.44 40 ALA B O 1
ATOM 3903 N N . GLY B 1 41 ? -23.484 22.109 14.578 1 98.31 41 GLY B N 1
ATOM 3904 C CA . GLY B 1 41 ? -23.453 22.938 15.781 1 98.31 41 GLY B CA 1
ATOM 3905 C C . GLY B 1 41 ? -23.109 22.156 17.031 1 98.31 41 GLY B C 1
ATOM 3906 O O . GLY B 1 41 ? -22.25 22.562 17.812 1 98.31 41 GLY B O 1
ATOM 3907 N N . GLN B 1 42 ? -23.766 21.016 17.219 1 98.69 42 GLN B N 1
ATOM 3908 C CA . GLN B 1 42 ? -23.5 20.156 18.375 1 98.69 42 GLN B CA 1
ATOM 3909 C C . GLN B 1 42 ? -22.062 19.656 18.375 1 98.69 42 GLN B C 1
ATOM 3911 O O . GLN B 1 42 ? -21.438 19.547 19.438 1 98.69 42 GLN B O 1
ATOM 3916 N N . LEU B 1 43 ? -21.609 19.375 17.234 1 98.81 43 LEU B N 1
ATOM 3917 C CA . LEU B 1 43 ? -20.234 18.891 17.125 1 98.81 43 LEU B CA 1
ATOM 3918 C C . LEU B 1 43 ? -19.234 20 17.484 1 98.81 43 LEU B C 1
ATOM 3920 O O . LEU B 1 43 ? -18.266 19.75 18.203 1 98.81 43 LEU B O 1
ATOM 3924 N N . CYS B 1 44 ? -19.484 21.219 17.047 1 98.56 44 CYS B N 1
ATOM 3925 C CA . CYS B 1 44 ? -18.609 22.328 17.406 1 98.56 44 CYS B CA 1
ATOM 3926 C C . CYS B 1 44 ? -18.625 22.578 18.906 1 98.56 44 CYS B C 1
ATOM 3928 O O . CYS B 1 44 ? -17.578 22.859 19.5 1 98.56 44 CYS B O 1
ATOM 3930 N N . ASP B 1 45 ? -19.828 22.469 19.531 1 98.75 45 ASP B N 1
ATOM 3931 C CA . ASP B 1 45 ? -19.922 22.641 20.984 1 98.75 45 ASP B CA 1
ATOM 3932 C C . ASP B 1 45 ? -19.109 21.562 21.719 1 98.75 45 ASP B C 1
ATOM 3934 O O . ASP B 1 45 ? -18.391 21.875 22.656 1 98.75 45 ASP B O 1
ATOM 3938 N N . ALA B 1 46 ? -19.234 20.328 21.25 1 98.81 46 ALA B N 1
ATOM 3939 C CA . ALA B 1 46 ? -18.484 19.219 21.859 1 98.81 46 ALA B CA 1
ATOM 3940 C C . ALA B 1 46 ? -16.984 19.422 21.703 1 98.81 46 ALA B C 1
ATOM 3942 O O . ALA B 1 46 ? -16.219 19.188 22.641 1 98.81 46 ALA B O 1
ATOM 3943 N N . LEU B 1 47 ? -16.562 19.891 20.547 1 98.69 47 LEU B N 1
ATOM 3944 C CA . LEU B 1 47 ? -15.148 20.156 20.312 1 98.69 47 LEU B CA 1
ATOM 3945 C C . LEU B 1 47 ? -14.625 21.219 21.281 1 98.69 47 LEU B C 1
ATOM 3947 O O . LEU B 1 47 ? -13.562 21.047 21.875 1 98.69 47 LEU B O 1
ATOM 3951 N N . SER B 1 48 ? -15.391 22.266 21.391 1 98.31 48 SER B N 1
ATOM 3952 C CA . SER B 1 48 ? -14.977 23.344 22.266 1 98.31 48 SER B CA 1
ATOM 3953 C C . SER B 1 48 ? -14.898 22.875 23.719 1 98.31 48 SER B C 1
ATOM 3955 O O . SER B 1 48 ? -13.984 23.25 24.453 1 98.31 48 SER B O 1
ATOM 3957 N N . GLU B 1 49 ? -15.828 22.094 24.094 1 98.19 49 GLU B N 1
ATOM 3958 C CA . GLU B 1 49 ? -15.836 21.562 25.453 1 98.19 49 GLU B CA 1
ATOM 3959 C C . GLU B 1 49 ? -14.609 20.672 25.688 1 98.19 49 GLU B C 1
ATOM 3961 O O . GLU B 1 49 ? -13.961 20.781 26.734 1 98.19 49 GLU B O 1
ATOM 3966 N N . ASP B 1 50 ? -14.242 19.812 24.828 1 98.19 50 ASP B N 1
ATOM 3967 C CA . ASP B 1 50 ? -13.109 18.906 24.953 1 98.19 50 ASP B CA 1
ATOM 3968 C C . ASP B 1 50 ? -11.797 19.688 25.062 1 98.19 50 ASP B C 1
ATOM 3970 O O . ASP B 1 50 ? -10.922 19.328 25.844 1 98.19 50 ASP B O 1
ATOM 3974 N N . PHE B 1 51 ? -11.672 20.766 24.328 1 97.75 51 PHE B N 1
ATOM 3975 C CA . PHE B 1 51 ? -10.438 21.531 24.281 1 97.75 51 PHE B CA 1
ATOM 3976 C C . PHE B 1 51 ? -10.383 22.547 25.406 1 97.75 51 PHE B C 1
ATOM 3978 O O . PHE B 1 51 ? -9.32 23.125 25.688 1 97.75 51 PHE B O 1
ATOM 3985 N N . GLY B 1 52 ? -11.484 22.703 26.094 1 96.5 52 GLY B N 1
ATOM 3986 C CA . GLY B 1 52 ? -11.633 23.844 26.984 1 96.5 52 GLY B CA 1
ATOM 3987 C C . GLY B 1 52 ? -12.062 25.109 26.25 1 96.5 52 GLY B C 1
ATOM 3988 O O . GLY B 1 52 ? -12.891 25.859 26.766 1 96.5 52 GLY B O 1
ATOM 3989 N N . HIS B 1 53 ? -11.516 25.297 25.109 1 96.94 53 HIS B N 1
ATOM 3990 C CA . HIS B 1 53 ? -11.969 26.312 24.156 1 96.94 53 HIS B CA 1
ATOM 3991 C C . HIS B 1 53 ? -11.398 26.047 22.766 1 96.94 53 HIS B C 1
ATOM 3993 O O . HIS B 1 53 ? -10.188 25.859 22.609 1 96.94 53 HIS B O 1
ATOM 3999 N N . ARG B 1 54 ? -12.219 26.062 21.828 1 96.88 54 ARG B N 1
ATOM 4000 C CA . ARG B 1 54 ? -11.867 26.031 20.406 1 96.88 54 ARG B CA 1
ATOM 4001 C C . ARG B 1 54 ? -12.82 26.906 19.594 1 96.88 54 ARG B C 1
ATOM 4003 O O . ARG B 1 54 ? -14.039 26.844 19.781 1 96.88 54 ARG B O 1
ATOM 4010 N N . SER B 1 55 ? -12.219 27.688 18.734 1 95.44 55 SER B N 1
ATOM 4011 C CA . SER B 1 55 ? -13.016 28.578 17.906 1 95.44 55 SER B CA 1
ATOM 4012 C C . SER B 1 55 ? -14.086 27.812 17.125 1 95.44 55 SER B C 1
ATOM 4014 O O . SER B 1 55 ? -13.789 26.812 16.469 1 95.44 55 SER B O 1
ATOM 4016 N N . ARG B 1 56 ? -15.32 28.297 17.234 1 96.06 56 ARG B N 1
ATOM 4017 C CA . ARG B 1 56 ? -16.422 27.672 16.5 1 96.06 56 ARG B CA 1
ATOM 4018 C C . ARG B 1 56 ? -16.172 27.766 14.992 1 96.06 56 ARG B C 1
ATOM 4020 O O . ARG B 1 56 ? -16.344 26.781 14.273 1 96.06 56 ARG B O 1
ATOM 4027 N N . ASP B 1 57 ? -15.75 28.938 14.523 1 95.62 57 ASP B N 1
ATOM 4028 C CA . ASP B 1 57 ? -15.484 29.125 13.102 1 95.62 57 ASP B CA 1
ATOM 4029 C C . ASP B 1 57 ? -14.359 28.203 12.625 1 95.62 57 ASP B C 1
ATOM 4031 O O . ASP B 1 57 ? -14.453 27.609 11.547 1 95.62 57 ASP B O 1
ATOM 4035 N N . GLN B 1 58 ? -13.305 28.109 13.375 1 96 58 GLN B N 1
ATOM 4036 C CA . GLN B 1 58 ? -12.211 27.219 13.008 1 96 58 GLN B CA 1
ATOM 4037 C C . GLN B 1 58 ? -12.688 25.766 12.945 1 96 58 GLN B C 1
ATOM 4039 O O . GLN B 1 58 ? -12.312 25.031 12.031 1 96 58 GLN B O 1
ATOM 4044 N N . SER B 1 59 ? -13.508 25.359 13.977 1 97.94 59 SER B N 1
ATOM 4045 C CA . SER B 1 59 ? -14.07 24.016 13.984 1 97.94 59 SER B CA 1
ATOM 4046 C C . SER B 1 59 ? -14.93 23.75 12.75 1 97.94 59 SER B C 1
ATOM 4048 O O . SER B 1 59 ? -14.859 22.688 12.148 1 97.94 59 SER B O 1
ATOM 4050 N N . MET B 1 60 ? -15.711 24.734 12.391 1 97.5 60 MET B N 1
ATOM 4051 C CA . MET B 1 60 ? -16.562 24.625 11.203 1 97.5 60 MET B CA 1
ATOM 4052 C C . MET B 1 60 ? -15.711 24.406 9.953 1 97.5 60 MET B C 1
ATOM 4054 O O . MET B 1 60 ? -16.078 23.641 9.07 1 97.5 60 MET B O 1
ATOM 4058 N N . ILE B 1 61 ? -14.594 25.047 9.883 1 95.75 61 ILE B N 1
ATOM 4059 C CA . ILE B 1 6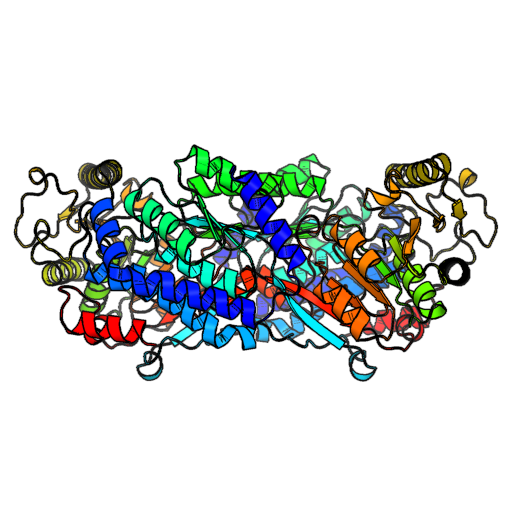1 ? -13.719 24.969 8.719 1 95.75 61 ILE B CA 1
ATOM 4060 C C . ILE B 1 61 ? -12.984 23.625 8.719 1 95.75 61 ILE B C 1
ATOM 4062 O O . ILE B 1 61 ? -13.039 22.875 7.746 1 95.75 61 ILE B O 1
ATOM 4066 N N . THR B 1 62 ? -12.352 23.266 9.812 1 96.62 62 THR B N 1
ATOM 4067 C CA . THR B 1 62 ? -11.312 22.25 9.82 1 96.62 62 THR B CA 1
ATOM 4068 C C . THR B 1 62 ? -11.891 20.891 10.203 1 96.62 62 THR B C 1
ATOM 4070 O O . THR B 1 62 ? -11.32 19.844 9.859 1 96.62 62 THR B O 1
ATOM 4073 N N . ASP B 1 63 ? -13.094 20.781 10.906 1 97.88 63 ASP B N 1
ATOM 4074 C CA . ASP B 1 63 ? -13.633 19.5 11.328 1 97.88 63 ASP B CA 1
ATOM 4075 C C . ASP B 1 63 ? -14.969 19.219 10.648 1 97.88 63 ASP B C 1
ATOM 4077 O O . ASP B 1 63 ? -15.328 18.062 10.414 1 97.88 63 ASP B O 1
ATOM 4081 N N . ILE B 1 64 ? -15.672 20.297 10.359 1 98.31 64 ILE B N 1
ATOM 4082 C CA . ILE B 1 64 ? -17 20.062 9.789 1 98.31 64 ILE B CA 1
ATOM 4083 C C . ILE B 1 64 ? -16.922 20.109 8.266 1 98.31 64 ILE B C 1
ATOM 4085 O O . ILE B 1 64 ? -17.016 19.078 7.598 1 98.31 64 ILE B O 1
ATOM 4089 N N . ALA B 1 65 ? -16.578 21.297 7.719 1 96.94 65 ALA B N 1
ATOM 4090 C CA . ALA B 1 65 ? -16.516 21.438 6.266 1 96.94 65 ALA B CA 1
ATOM 4091 C C . ALA B 1 65 ? -15.461 20.531 5.664 1 96.94 65 ALA B C 1
ATOM 4093 O O . ALA B 1 65 ? -15.664 19.953 4.598 1 96.94 65 ALA B O 1
ATOM 4094 N N . ALA B 1 66 ? -14.359 20.391 6.363 1 96.62 66 ALA B N 1
ATOM 4095 C CA . ALA B 1 66 ? -13.258 19.547 5.914 1 96.62 66 ALA B CA 1
ATOM 4096 C C . ALA B 1 66 ? -13.656 18.078 5.93 1 96.62 66 ALA B C 1
ATOM 4098 O O . ALA B 1 66 ? -13.008 17.234 5.297 1 96.62 66 ALA B O 1
ATOM 4099 N N . SER B 1 67 ? -14.68 17.688 6.66 1 98.06 67 SER B N 1
ATOM 4100 C CA . SER B 1 67 ? -15.242 16.344 6.648 1 98.06 67 SER B CA 1
ATOM 4101 C C . SER B 1 67 ? -16.203 16.156 5.473 1 98.06 67 SER B C 1
ATOM 4103 O O . SER B 1 67 ? -16.156 15.117 4.797 1 98.06 67 SER B O 1
ATOM 4105 N N . VAL B 1 68 ? -17 17.109 5.23 1 98.06 68 VAL B N 1
ATOM 4106 C CA . VAL B 1 68 ? -18.062 17.031 4.23 1 98.06 68 VAL B CA 1
ATOM 4107 C C . VAL B 1 68 ? -17.453 17.016 2.832 1 98.06 68 VAL B C 1
ATOM 4109 O O . VAL B 1 68 ? -17.906 16.281 1.956 1 98.06 68 VAL B O 1
ATOM 4112 N N . GLY B 1 69 ? -16.359 17.781 2.594 1 96.62 69 GLY B N 1
ATOM 4113 C CA . GLY B 1 69 ? -15.695 17.906 1.304 1 96.62 69 GLY B CA 1
ATOM 4114 C C . GLY B 1 69 ? -15.297 16.562 0.71 1 96.62 69 GLY B C 1
ATOM 4115 O O . GLY B 1 69 ? -15.75 16.203 -0.376 1 96.62 69 GLY B O 1
ATOM 4116 N N . PRO B 1 70 ? -14.523 15.82 1.438 1 97.75 70 PRO B N 1
ATOM 4117 C CA . PRO B 1 70 ? -14.086 14.516 0.936 1 97.75 70 PRO B CA 1
ATOM 4118 C C . PRO B 1 70 ? -15.258 13.57 0.667 1 97.75 70 PRO B C 1
ATOM 4120 O O . PRO B 1 70 ? -15.234 12.82 -0.312 1 97.75 70 PRO B O 1
ATOM 4123 N N . LEU B 1 71 ? -16.266 13.562 1.52 1 98.69 71 LEU B N 1
ATOM 4124 C CA . LEU B 1 71 ? -17.438 12.703 1.349 1 98.69 71 LEU B CA 1
ATOM 4125 C C . LEU B 1 71 ? -18.188 13.055 0.073 1 98.69 71 LEU B C 1
ATOM 4127 O O . LEU B 1 71 ? -18.562 12.172 -0.703 1 98.69 71 LEU B O 1
ATOM 4131 N N . LYS B 1 72 ? -18.375 14.305 -0.146 1 98.19 72 LYS B N 1
ATOM 4132 C CA . LYS B 1 72 ? -19.078 14.75 -1.343 1 98.19 72 LYS B CA 1
ATOM 4133 C C . LYS B 1 72 ? -18.266 14.477 -2.6 1 98.19 72 LYS B C 1
ATOM 4135 O O . LYS B 1 72 ? -18.812 14.125 -3.645 1 98.19 72 LYS B O 1
ATOM 4140 N N . HIS B 1 73 ? -16.969 14.703 -2.477 1 97.75 73 HIS B N 1
ATOM 4141 C CA . HIS B 1 73 ? -16.094 14.375 -3.592 1 97.75 73 HIS B CA 1
ATOM 4142 C C . HIS B 1 73 ? -16.219 12.906 -3.98 1 97.75 73 HIS B C 1
ATOM 4144 O O . HIS B 1 73 ? -16.344 12.578 -5.164 1 97.75 73 HIS B O 1
ATOM 4150 N N . ALA B 1 74 ? -16.188 12.023 -3.031 1 98.62 74 ALA B N 1
ATOM 4151 C CA . ALA B 1 74 ? -16.344 10.594 -3.27 1 98.62 74 ALA B CA 1
ATOM 4152 C C . ALA B 1 74 ? -17.703 10.273 -3.885 1 98.62 74 ALA B C 1
ATOM 4154 O O . ALA B 1 74 ? -17.797 9.453 -4.797 1 98.62 74 ALA B O 1
ATOM 4155 N N . LEU B 1 75 ? -18.719 10.898 -3.326 1 98.44 75 LEU B N 1
ATOM 4156 C CA . LEU B 1 75 ? -20.078 10.695 -3.83 1 98.44 75 LEU B CA 1
ATOM 4157 C C . LEU B 1 75 ? -20.141 11 -5.324 1 98.44 75 LEU B C 1
ATOM 4159 O O . LEU B 1 75 ? -20.766 10.258 -6.082 1 98.44 75 LEU B O 1
ATOM 4163 N N . LYS B 1 76 ? -19.453 12.023 -5.73 1 97.75 76 LYS B N 1
ATOM 4164 C CA . LYS B 1 76 ? -19.484 12.469 -7.121 1 97.75 76 LYS B CA 1
ATOM 4165 C C . LYS B 1 76 ? -18.656 11.539 -8.008 1 97.75 76 LYS B C 1
ATOM 4167 O O . LYS B 1 76 ? -18.984 11.344 -9.18 1 97.75 76 LYS B O 1
ATOM 4172 N N . ARG B 1 77 ? -17.641 10.906 -7.445 1 98.44 77 ARG B N 1
ATOM 4173 C CA . ARG B 1 77 ? -16.625 10.289 -8.297 1 98.44 77 ARG B CA 1
ATOM 4174 C C . ARG B 1 77 ? -16.688 8.773 -8.203 1 98.44 77 ARG B C 1
ATOM 41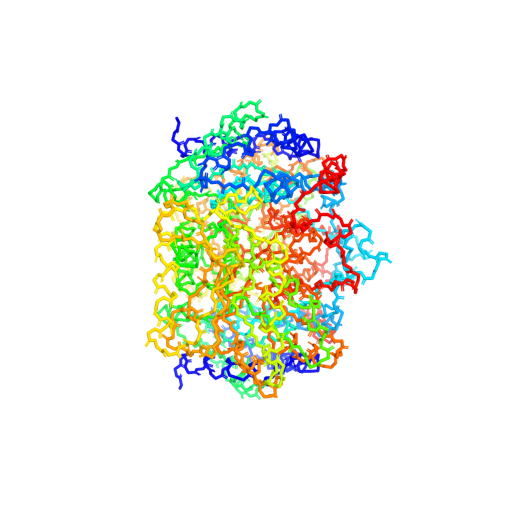76 O O . ARG B 1 77 ? -16.094 8.07 -9.023 1 98.44 77 ARG B O 1
ATOM 4183 N N . VAL B 1 78 ? -17.391 8.188 -7.285 1 98.69 78 VAL B N 1
ATOM 4184 C CA . VAL B 1 78 ? -17.312 6.77 -6.938 1 98.69 78 VAL B CA 1
ATOM 4185 C C . VAL B 1 78 ? -17.688 5.918 -8.148 1 98.69 78 VAL B C 1
ATOM 4187 O O . VAL B 1 78 ? -17.109 4.852 -8.367 1 98.69 78 VAL B O 1
ATOM 4190 N N . ALA B 1 79 ? -18.641 6.32 -8.961 1 98.69 79 ALA B N 1
ATOM 4191 C CA . ALA B 1 79 ? -19.016 5.555 -10.148 1 98.69 79 ALA B CA 1
ATOM 4192 C C . ALA B 1 79 ? -17.828 5.422 -11.109 1 98.69 79 ALA B C 1
ATOM 4194 O O . ALA B 1 79 ? -17.578 4.336 -11.633 1 98.69 79 ALA B O 1
ATOM 4195 N N . HIS B 1 80 ? -17.188 6.551 -11.273 1 98.56 80 HIS B N 1
ATOM 4196 C CA . HIS B 1 80 ? -16.031 6.555 -12.164 1 98.56 80 HIS B CA 1
ATOM 4197 C C . HIS B 1 80 ? -14.898 5.695 -11.602 1 98.56 80 HIS B C 1
ATOM 4199 O O . HIS B 1 80 ? -14.289 4.91 -12.328 1 98.56 80 HIS B O 1
ATOM 4205 N N . TRP B 1 81 ? -14.594 5.836 -10.32 1 98.5 81 TRP B N 1
ATOM 4206 C CA . TRP B 1 81 ? -13.516 5.102 -9.672 1 98.5 81 TRP B CA 1
ATOM 4207 C C . TRP B 1 81 ? -13.766 3.598 -9.727 1 98.5 81 TRP B C 1
ATOM 4209 O O . TRP B 1 81 ? -12.828 2.803 -9.734 1 98.5 81 TRP B O 1
ATOM 4219 N N . SER B 1 82 ? -15.016 3.191 -9.781 1 98.31 82 SER B N 1
ATOM 4220 C CA . SER B 1 82 ? -15.406 1.796 -9.625 1 98.31 82 SER B CA 1
ATOM 4221 C C . SER B 1 82 ? -15.375 1.059 -10.961 1 98.31 82 SER B C 1
ATOM 4223 O O . SER B 1 82 ? -15.508 -0.167 -11 1 98.31 82 SER B O 1
ATOM 4225 N N . LYS B 1 83 ? -15.211 1.787 -12.062 1 98.12 83 LYS B N 1
ATOM 4226 C CA . LYS B 1 83 ? -15.188 1.151 -13.375 1 98.12 83 LYS B CA 1
ATOM 4227 C C . LYS B 1 83 ? -13.953 0.27 -13.539 1 98.12 83 LYS B C 1
ATOM 4229 O O . LYS B 1 83 ? -12.844 0.686 -13.211 1 98.12 83 LYS B O 1
ATOM 4234 N N . PRO B 1 84 ? -14.156 -1.012 -14.039 1 97.81 84 PRO B N 1
ATOM 4235 C CA . PRO B 1 84 ? -12.977 -1.817 -14.359 1 97.81 84 PRO B CA 1
ATOM 4236 C C . PRO B 1 84 ? -12.023 -1.106 -15.312 1 97.81 84 PRO B C 1
ATOM 4238 O O . PRO B 1 84 ? -12.461 -0.418 -16.234 1 97.81 84 PRO B O 1
ATOM 4241 N N . ALA B 1 85 ? -10.766 -1.197 -15.039 1 97.75 85 ALA B N 1
ATOM 4242 C CA . ALA B 1 85 ? -9.742 -0.574 -15.875 1 97.75 85 ALA B CA 1
ATOM 4243 C C . ALA B 1 85 ? -9.148 -1.582 -16.859 1 97.75 85 ALA B C 1
ATOM 4245 O O . ALA B 1 85 ? -8.367 -2.453 -16.453 1 97.75 85 ALA B O 1
ATOM 4246 N N . ARG B 1 86 ? -9.43 -1.486 -18.156 1 97.75 86 ARG B N 1
ATOM 4247 C CA . ARG B 1 86 ? -8.836 -2.365 -19.156 1 97.75 86 ARG B CA 1
ATOM 4248 C C . ARG B 1 86 ? -7.324 -2.168 -19.234 1 97.75 86 ARG B C 1
ATOM 4250 O O . ARG B 1 86 ? -6.836 -1.039 -19.141 1 97.75 86 ARG B O 1
ATOM 4257 N N . ARG B 1 87 ? -6.645 -3.205 -19.312 1 97.62 87 ARG B N 1
ATOM 4258 C CA . ARG B 1 87 ? -5.191 -3.182 -19.422 1 97.62 87 ARG B CA 1
ATOM 4259 C C . ARG B 1 87 ? -4.719 -3.984 -20.625 1 97.62 87 ARG B C 1
ATOM 4261 O O . ARG B 1 87 ? -5.266 -5.047 -20.922 1 97.62 87 ARG B O 1
ATOM 4268 N N . PRO B 1 88 ? -3.705 -3.508 -21.359 1 95.56 88 PRO B N 1
ATOM 4269 C CA . PRO B 1 88 ? -3.162 -4.305 -22.453 1 95.56 88 PRO B CA 1
ATOM 4270 C C . PRO B 1 88 ? -2.549 -5.621 -21.984 1 95.56 88 PRO B C 1
ATOM 4272 O O . PRO B 1 88 ? -1.987 -5.688 -20.891 1 95.56 88 PRO B O 1
ATOM 4275 N N . VAL B 1 89 ? -2.67 -6.625 -22.797 1 95.12 89 VAL B N 1
ATOM 4276 C CA . VAL B 1 89 ? -2.082 -7.93 -22.5 1 95.12 89 VAL B CA 1
ATOM 4277 C C . VAL B 1 89 ? -0.908 -8.188 -23.453 1 95.12 89 VAL B C 1
ATOM 4279 O O . VAL B 1 89 ? -0.694 -7.434 -24.406 1 95.12 89 VAL B O 1
ATOM 4282 N N . LEU B 1 90 ? -0.137 -9.148 -23.156 1 90.62 90 LEU B N 1
ATOM 4283 C CA . LEU B 1 90 ? 1.048 -9.477 -23.938 1 90.62 90 LEU B CA 1
ATOM 4284 C C . LEU B 1 90 ? 0.689 -9.68 -25.406 1 90.62 90 LEU B C 1
ATOM 4286 O O . LEU B 1 90 ? -0.314 -10.32 -25.734 1 90.62 90 LEU B O 1
ATOM 4290 N N . PHE B 1 91 ? 1.325 -9.047 -26.328 1 87.06 91 PHE B N 1
ATOM 4291 C CA . PHE B 1 91 ? 1.154 -9.266 -27.766 1 87.06 91 PHE B CA 1
ATOM 4292 C C . PHE B 1 91 ? 1.496 -10.703 -28.141 1 87.06 91 PHE B C 1
ATOM 4294 O O . PHE B 1 91 ? 2.508 -11.242 -27.688 1 87.06 91 PHE B O 1
ATOM 4301 N N . PRO B 1 92 ? 0.731 -11.273 -28.938 1 89.38 92 PRO B N 1
ATOM 4302 C CA . PRO B 1 92 ? -0.438 -10.797 -29.688 1 89.38 92 PRO B CA 1
ATOM 4303 C C . PRO B 1 92 ? -1.757 -11.234 -29.047 1 89.38 92 PRO B C 1
ATOM 4305 O O . PRO B 1 92 ? -2.766 -11.367 -29.75 1 89.38 92 PRO B O 1
ATOM 4308 N N . LEU B 1 93 ? -1.697 -11.547 -27.781 1 90.94 93 LEU B N 1
ATOM 4309 C CA . LEU B 1 93 ? -2.834 -12.164 -27.109 1 90.94 93 LEU B CA 1
ATOM 4310 C C . LEU B 1 93 ? -4.086 -11.312 -27.266 1 90.94 93 LEU B C 1
ATOM 4312 O O . LEU B 1 93 ? -5.191 -11.836 -27.406 1 90.94 93 LEU B O 1
ATOM 4316 N N . GLY B 1 94 ? -3.912 -10.016 -27.234 1 89.94 94 GLY B N 1
ATOM 4317 C CA . GLY B 1 94 ? -5.047 -9.117 -27.391 1 89.94 94 GLY B CA 1
ATOM 4318 C C . GLY B 1 94 ? -5.746 -9.273 -28.734 1 89.94 94 GLY B C 1
ATOM 4319 O O . GLY B 1 94 ? -6.977 -9.25 -28.797 1 89.94 94 GLY B O 1
ATOM 4320 N N . LEU B 1 95 ? -4.977 -9.43 -29.812 1 89.62 95 LEU B N 1
ATOM 4321 C CA . LEU B 1 95 ? -5.523 -9.625 -31.156 1 89.62 95 LEU B CA 1
ATOM 4322 C C . LEU B 1 95 ? -6.25 -10.961 -31.266 1 89.62 95 LEU B C 1
ATOM 4324 O O . LEU B 1 95 ? -7.172 -11.109 -32.062 1 89.62 95 LEU B O 1
ATOM 4328 N N . LEU B 1 96 ? -5.883 -11.852 -30.391 1 91.94 96 LEU B N 1
ATOM 4329 C CA . LEU B 1 96 ? -6.438 -13.195 -30.438 1 91.94 96 LEU B CA 1
ATOM 4330 C C . LEU B 1 96 ? -7.629 -13.336 -29.5 1 91.94 96 LEU B C 1
ATOM 4332 O O . LEU B 1 96 ? -8.188 -14.422 -29.344 1 91.94 96 LEU B O 1
ATOM 4336 N N . GLY B 1 97 ? -7.926 -12.258 -28.797 1 93.38 97 GLY B N 1
ATOM 4337 C CA . GLY B 1 97 ? -9.125 -12.266 -27.969 1 93.38 97 GLY B CA 1
ATOM 4338 C C . GLY B 1 97 ? -8.828 -12.234 -26.484 1 93.38 97 GLY B C 1
ATOM 4339 O O . GLY B 1 97 ? -9.742 -12.203 -25.656 1 93.38 97 GLY B O 1
ATOM 4340 N N . GLY B 1 98 ? -7.539 -12.336 -26.109 1 96.31 98 GLY B N 1
ATOM 4341 C CA . GLY B 1 98 ? -7.184 -12.156 -24.703 1 96.31 98 GLY B CA 1
ATOM 4342 C C . GLY B 1 98 ? -7.547 -10.789 -24.172 1 96.31 98 GLY B C 1
ATOM 4343 O O . GLY B 1 98 ? -7.484 -9.789 -24.891 1 96.31 98 GLY B O 1
ATOM 4344 N N . ARG B 1 99 ? -8.047 -10.75 -22.875 1 97.06 99 ARG B N 1
ATOM 4345 C CA . ARG B 1 99 ? -8.43 -9.492 -22.25 1 97.06 99 ARG B CA 1
ATOM 4346 C C . ARG B 1 99 ? -7.906 -9.414 -20.812 1 97.06 99 ARG B C 1
ATOM 4348 O O . ARG B 1 99 ? -7.922 -10.406 -20.094 1 97.06 99 ARG B O 1
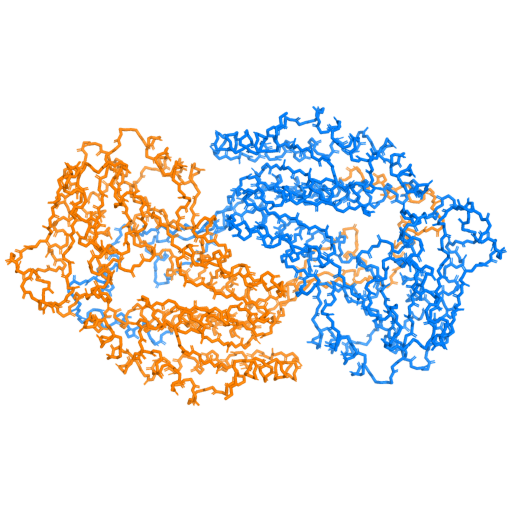ATOM 4355 N N . GLY B 1 100 ? -7.316 -8.273 -20.469 1 98.38 100 GLY B N 1
ATOM 4356 C CA . GLY B 1 100 ? -6.906 -7.977 -19.109 1 98.38 100 GLY B CA 1
ATOM 4357 C C . GLY B 1 100 ? -7.598 -6.758 -18.531 1 98.38 100 GLY B C 1
ATOM 4358 O O . GLY B 1 100 ? -7.82 -5.773 -19.234 1 98.38 100 GLY B O 1
ATOM 4359 N N . ARG B 1 101 ? -7.977 -6.84 -17.312 1 98.62 101 ARG B N 1
ATOM 4360 C CA . ARG B 1 101 ? -8.539 -5.68 -16.625 1 98.62 101 ARG B CA 1
ATOM 4361 C C . ARG B 1 101 ? -8.289 -5.75 -15.125 1 98.62 101 ARG B C 1
ATOM 4363 O O . ARG B 1 101 ? -7.984 -6.82 -14.594 1 98.62 101 ARG B O 1
ATOM 4370 N N . ILE B 1 102 ? -8.398 -4.648 -14.477 1 98.75 102 ILE B N 1
ATOM 4371 C CA . ILE B 1 102 ? -8.352 -4.535 -13.023 1 98.75 102 ILE B CA 1
ATOM 4372 C C . ILE B 1 102 ? -9.742 -4.223 -12.484 1 98.75 102 ILE B C 1
ATOM 4374 O O . ILE B 1 102 ? -10.414 -3.307 -12.961 1 98.75 102 ILE B O 1
ATOM 4378 N N . GLU B 1 103 ? -10.227 -4.992 -11.633 1 98.69 103 GLU B N 1
ATOM 4379 C CA . GLU B 1 103 ? -11.461 -4.711 -10.891 1 98.69 103 GLU B CA 1
ATOM 4380 C C . GLU B 1 103 ? -11.156 -4.371 -9.43 1 98.69 103 GLU B C 1
ATOM 4382 O O . GLU B 1 103 ? -10.453 -5.113 -8.75 1 98.69 103 GLU B O 1
ATOM 4387 N N . TYR B 1 104 ? -11.672 -3.268 -9 1 98.44 104 TYR B N 1
ATOM 4388 C CA . TYR B 1 104 ? -11.477 -2.855 -7.613 1 98.44 104 TYR B CA 1
ATOM 4389 C C . TYR B 1 104 ? -12.602 -3.383 -6.727 1 98.44 104 TYR B C 1
ATOM 4391 O O . TYR B 1 104 ? -13.773 -3.041 -6.926 1 98.44 104 TYR B O 1
ATOM 4399 N N . GLN B 1 105 ? -12.242 -4.211 -5.809 1 98.38 105 GLN B N 1
ATOM 4400 C CA . GLN B 1 105 ? -13.188 -4.852 -4.898 1 98.38 105 GLN B CA 1
ATOM 4401 C C . GLN B 1 105 ? -12.938 -4.426 -3.455 1 98.38 105 GLN B C 1
ATOM 4403 O O . GLN B 1 105 ? -11.789 -4.301 -3.029 1 98.38 105 GLN B O 1
ATOM 4408 N N . PRO B 1 106 ? -14.117 -4.145 -2.678 1 98.75 106 PRO B N 1
ATOM 4409 C CA . PRO B 1 106 ? -13.891 -3.807 -1.271 1 98.75 106 PRO B CA 1
ATOM 4410 C C . PRO B 1 106 ? -13.133 -4.895 -0.516 1 98.75 106 PRO B C 1
ATOM 4412 O O . PRO B 1 106 ? -13.266 -6.078 -0.831 1 98.75 106 PRO B O 1
ATOM 4415 N N . LYS B 1 107 ? -12.398 -4.496 0.478 1 98.75 107 LYS B N 1
ATOM 4416 C CA . LYS B 1 107 ? -11.586 -5.422 1.27 1 98.75 107 LYS B CA 1
ATOM 4417 C C . LYS B 1 107 ? -12.438 -6.125 2.328 1 98.75 107 LYS B C 1
ATOM 4419 O O . LYS B 1 107 ? -12.148 -7.266 2.699 1 98.75 107 LYS B O 1
ATOM 4424 N N . GLY B 1 108 ? -13.375 -5.492 2.908 1 98.75 108 GLY B N 1
ATOM 4425 C CA . GLY B 1 108 ? -14.211 -6.066 3.953 1 98.75 108 GLY B CA 1
ATOM 4426 C C . GLY B 1 108 ? -14.57 -5.078 5.043 1 98.75 108 GLY B C 1
ATOM 4427 O O . GLY B 1 108 ? -15.406 -4.199 4.84 1 98.75 108 GLY B O 1
ATOM 4428 N N . VAL B 1 109 ? -13.914 -5.195 6.223 1 98.94 109 VAL B N 1
ATOM 4429 C CA . VAL B 1 109 ? -14.125 -4.305 7.359 1 98.94 109 VAL B CA 1
ATOM 4430 C C . VAL B 1 109 ? -12.836 -3.553 7.672 1 98.94 109 VAL B C 1
ATOM 4432 O O . VAL B 1 109 ? -11.797 -4.168 7.93 1 98.94 109 VAL B O 1
ATOM 4435 N N . VAL B 1 110 ? -12.938 -2.217 7.664 1 98.94 110 VAL B N 1
ATOM 4436 C CA . VAL B 1 110 ? -11.773 -1.367 7.91 1 98.94 110 VAL B CA 1
ATOM 4437 C C . VAL B 1 110 ? -11.828 -0.818 9.336 1 98.94 110 VAL B C 1
ATOM 4439 O O . VAL B 1 110 ? -12.875 -0.337 9.781 1 98.94 110 VAL B O 1
ATOM 4442 N N . GLY B 1 111 ? -10.742 -1.015 10.062 1 98.94 111 GLY B N 1
ATOM 4443 C CA . GLY B 1 111 ? -10.578 -0.325 11.336 1 98.94 111 GLY B CA 1
ATOM 4444 C C . GLY B 1 111 ? -9.922 1.036 11.195 1 98.94 111 GLY B C 1
ATOM 4445 O O . GLY B 1 111 ? -8.984 1.204 10.406 1 98.94 111 GLY B O 1
ATOM 4446 N N . ILE B 1 112 ? -10.43 2.023 11.914 1 98.88 112 ILE B N 1
ATOM 4447 C CA . ILE B 1 112 ? -9.859 3.367 11.938 1 98.88 112 ILE B CA 1
ATOM 4448 C C . ILE B 1 112 ? -9.578 3.789 13.375 1 98.88 112 ILE B C 1
ATOM 4450 O O . ILE B 1 112 ? -10.477 3.775 14.219 1 98.88 112 ILE B O 1
ATOM 4454 N N . ILE B 1 113 ? -8.352 4.051 13.664 1 98.69 113 ILE B N 1
ATOM 4455 C CA . ILE B 1 113 ? -7.98 4.66 14.938 1 98.69 113 ILE B CA 1
ATOM 4456 C C . ILE B 1 113 ? -7.652 6.137 14.727 1 98.69 113 ILE B C 1
ATOM 4458 O O . ILE B 1 113 ? -6.641 6.473 14.109 1 98.69 113 ILE B O 1
ATOM 4462 N N . ALA B 1 114 ? -8.5 6.977 15.25 1 98.12 114 ALA B N 1
ATOM 4463 C CA . ALA B 1 114 ? -8.445 8.398 14.938 1 98.12 114 ALA B CA 1
ATOM 4464 C C . ALA B 1 114 ? -7.879 9.195 16.109 1 98.12 114 ALA B C 1
ATOM 4466 O O . ALA B 1 114 ? -8.156 8.875 17.281 1 98.12 114 ALA B O 1
ATOM 4467 N N . PRO B 1 115 ? -7.117 10.227 15.867 1 97.56 115 PRO B N 1
ATOM 4468 C CA . PRO B 1 115 ? -6.539 11.078 16.906 1 97.56 115 PRO B CA 1
ATOM 4469 C C . PRO B 1 115 ? -7.504 12.148 17.406 1 97.56 115 PRO B C 1
ATOM 4471 O O . PRO B 1 115 ? -8.648 12.211 16.938 1 97.56 115 PRO B O 1
ATOM 4474 N N . TRP B 1 116 ? -7.027 13.008 18.328 1 98 116 TRP B N 1
ATOM 4475 C CA . TRP B 1 116 ? -7.902 13.922 19.047 1 98 116 TRP B CA 1
ATOM 4476 C C . TRP B 1 116 ? -7.887 15.305 18.406 1 98 116 TRP B C 1
ATOM 4478 O O . TRP B 1 116 ? -8.758 16.141 18.672 1 98 116 TRP B O 1
ATOM 4488 N N . ASN B 1 117 ? -6.906 15.562 17.531 1 98.19 117 ASN B N 1
ATOM 4489 C CA . ASN B 1 117 ? -6.688 16.953 17.188 1 98.19 117 ASN B CA 1
ATOM 4490 C C . ASN B 1 117 ? -7.715 17.453 16.172 1 98.19 117 ASN B C 1
ATOM 4492 O O . ASN B 1 117 ? -8.047 18.641 16.141 1 98.19 117 ASN B O 1
ATOM 4496 N N . PHE B 1 118 ? -8.195 16.656 15.289 1 98.44 118 PHE B N 1
ATOM 4497 C CA . PHE B 1 118 ? -9.359 16.844 14.438 1 98.44 118 PHE B CA 1
ATOM 4498 C C . PHE B 1 118 ? -10.266 15.625 14.469 1 98.44 118 PHE B C 1
ATOM 4500 O O . PHE B 1 118 ? -10.414 14.922 13.461 1 98.44 118 PHE B O 1
ATOM 4507 N N . PRO B 1 119 ? -10.93 15.43 15.578 1 98.31 119 PRO B N 1
ATOM 4508 C CA . PRO B 1 119 ? -11.539 14.133 15.875 1 98.31 119 PRO B CA 1
ATOM 4509 C C . PRO B 1 119 ? -12.734 13.82 14.977 1 98.31 119 PRO B C 1
ATOM 4511 O O . PRO B 1 119 ? -13.18 12.672 14.906 1 98.31 119 PRO B O 1
ATOM 4514 N N . VAL B 1 120 ? -13.297 14.797 14.25 1 98.81 120 VAL B N 1
ATOM 4515 C CA . VAL B 1 120 ? -14.367 14.531 13.297 1 98.81 120 VAL B CA 1
ATOM 4516 C C . VAL B 1 120 ? -13.781 14.328 11.898 1 98.81 120 VAL B C 1
ATOM 4518 O O . VAL B 1 120 ? -14.023 13.305 11.266 1 98.81 120 VAL B O 1
ATOM 4521 N N . GLN B 1 121 ? -12.938 15.234 11.516 1 98.75 121 GLN B N 1
ATOM 4522 C CA . GLN B 1 121 ? -12.391 15.242 10.164 1 98.75 121 GLN B CA 1
ATOM 4523 C C . GLN B 1 121 ? -11.5 14.031 9.922 1 98.75 121 GLN B C 1
ATOM 4525 O O . GLN B 1 121 ? -11.547 13.422 8.852 1 98.75 121 GLN B O 1
ATOM 4530 N N . LEU B 1 122 ? -10.711 13.633 10.898 1 98.69 122 LEU B N 1
ATOM 4531 C CA . LEU B 1 122 ? -9.758 12.539 10.719 1 98.69 122 LEU B CA 1
ATOM 4532 C C . LEU B 1 122 ? -10.453 11.188 10.852 1 98.69 122 LEU B C 1
ATOM 4534 O O . LEU B 1 122 ? -9.828 10.141 10.672 1 98.69 122 LEU B O 1
ATOM 4538 N N . VAL B 1 123 ? -11.758 11.188 11.109 1 98.75 123 VAL B N 1
ATOM 4539 C CA . VAL B 1 123 ? -12.609 10 10.984 1 98.75 123 VAL B CA 1
ATOM 4540 C C . VAL B 1 123 ? -13.281 9.984 9.617 1 98.75 123 VAL B C 1
ATOM 4542 O O . VAL B 1 123 ? -13.242 8.977 8.906 1 98.75 123 VAL B O 1
ATOM 4545 N N . MET B 1 124 ? -13.867 11.125 9.242 1 98.81 124 MET B N 1
ATOM 4546 C CA . MET B 1 124 ? -14.734 11.188 8.07 1 98.81 124 MET B CA 1
ATOM 4547 C C . MET B 1 124 ? -13.922 11.164 6.781 1 98.81 124 MET B C 1
ATOM 4549 O O . MET B 1 124 ? -14.367 10.617 5.773 1 98.81 124 MET B O 1
ATOM 4553 N N . SER B 1 125 ? -12.742 11.773 6.816 1 98.62 125 SER B N 1
ATOM 4554 C CA . SER B 1 125 ? -11.914 11.805 5.621 1 98.62 125 SER B CA 1
ATOM 4555 C C . SER B 1 125 ? -11.562 10.398 5.156 1 98.62 125 SER B C 1
ATOM 4557 O O . SER B 1 125 ? -11.82 10.031 4.004 1 98.62 125 SER B O 1
ATOM 4559 N N . PRO B 1 126 ? -11.078 9.516 6.031 1 98.62 126 PRO B N 1
ATOM 4560 C CA . PRO B 1 126 ? -10.836 8.141 5.59 1 98.62 126 PRO B CA 1
ATOM 4561 C C . PRO B 1 126 ? -12.125 7.387 5.277 1 98.62 126 PRO B C 1
ATOM 4563 O O . PRO B 1 126 ? -12.148 6.539 4.379 1 98.62 126 PRO B O 1
ATOM 4566 N N . LEU B 1 127 ? -13.227 7.691 5.988 1 98.88 127 LEU B N 1
ATOM 4567 C CA . LEU B 1 127 ? -14.484 7.004 5.742 1 98.88 127 LEU B CA 1
ATOM 4568 C C . LEU B 1 127 ? -14.977 7.262 4.32 1 98.8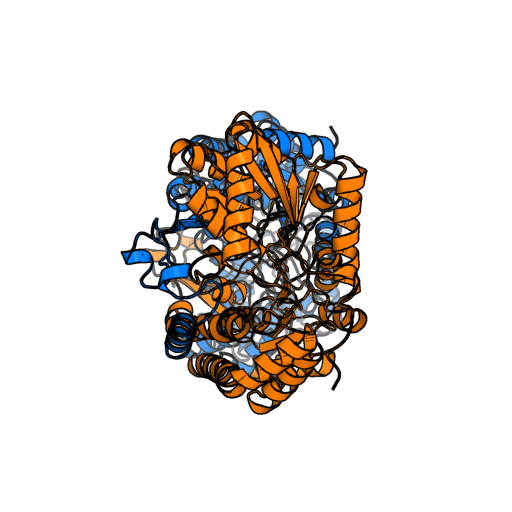8 127 LEU B C 1
ATOM 4570 O O . LEU B 1 127 ? -15.656 6.414 3.73 1 98.88 127 LEU B O 1
ATOM 4574 N N . ALA B 1 128 ? -14.602 8.445 3.748 1 98.88 128 ALA B N 1
ATOM 4575 C CA . ALA B 1 128 ? -14.961 8.734 2.363 1 98.88 128 ALA B CA 1
ATOM 4576 C C . ALA B 1 128 ? -14.461 7.648 1.422 1 98.88 128 ALA B C 1
ATOM 4578 O O . ALA B 1 128 ? -15.219 7.121 0.606 1 98.88 128 ALA B O 1
ATOM 4579 N N . GLY B 1 129 ? -13.188 7.301 1.58 1 98.88 129 GLY B N 1
ATOM 4580 C CA . GLY B 1 129 ? -12.617 6.238 0.762 1 98.88 129 GLY B CA 1
ATOM 4581 C C . GLY B 1 129 ? -13.133 4.863 1.128 1 98.88 129 GLY B C 1
ATOM 4582 O O . GLY B 1 129 ? -13.383 4.031 0.25 1 98.88 129 GLY B O 1
ATOM 4583 N N . VAL B 1 130 ? -13.352 4.605 2.42 1 98.94 130 VAL B N 1
ATOM 4584 C CA . VAL B 1 130 ? -13.797 3.314 2.93 1 98.94 130 VAL B CA 1
ATOM 4585 C C . VAL B 1 130 ? -15.18 2.988 2.373 1 98.94 130 VAL B C 1
ATOM 4587 O O . VAL B 1 130 ? -15.398 1.904 1.827 1 98.94 130 VAL B O 1
ATOM 4590 N N . PHE B 1 131 ? -16.109 3.963 2.439 1 98.94 131 PHE B N 1
ATOM 4591 C CA . PHE B 1 131 ? -17.469 3.75 1.972 1 98.94 131 PHE B CA 1
ATOM 4592 C C . PHE B 1 131 ? -17.516 3.734 0.449 1 98.94 131 PHE B C 1
ATOM 4594 O O . PHE B 1 131 ? -18.25 2.939 -0.144 1 98.94 131 PHE B O 1
ATOM 4601 N N . ALA B 1 132 ? -16.703 4.637 -0.175 1 98.94 132 ALA B N 1
ATOM 4602 C CA . ALA B 1 132 ? -16.672 4.645 -1.635 1 98.94 132 ALA B CA 1
ATOM 4603 C C . ALA B 1 132 ? -16.234 3.287 -2.182 1 98.94 132 ALA B C 1
ATOM 4605 O O . ALA B 1 132 ? -16.781 2.818 -3.189 1 98.94 132 ALA B O 1
ATOM 4606 N N . ALA B 1 133 ? -15.32 2.637 -1.541 1 98.88 133 ALA B N 1
ATOM 4607 C CA . ALA B 1 133 ? -14.805 1.343 -1.979 1 98.88 133 ALA B CA 1
ATOM 4608 C C . ALA B 1 133 ? -15.805 0.227 -1.705 1 98.88 133 ALA B C 1
ATOM 4610 O O . ALA B 1 133 ? -15.703 -0.865 -2.268 1 98.88 133 ALA B O 1
ATOM 4611 N N . GLY B 1 134 ? -16.734 0.443 -0.773 1 98.88 134 GLY B N 1
ATOM 4612 C CA . GLY B 1 134 ? -17.766 -0.537 -0.477 1 98.88 134 GLY B CA 1
ATOM 4613 C C . GLY B 1 134 ? -17.531 -1.282 0.822 1 98.88 134 GLY B C 1
ATOM 4614 O O . GLY B 1 134 ? -18.156 -2.309 1.081 1 98.88 134 GLY B O 1
ATOM 4615 N N . ASN B 1 135 ? -16.625 -0.806 1.669 1 98.94 135 ASN B N 1
ATOM 4616 C CA . ASN B 1 135 ? -16.281 -1.468 2.924 1 98.94 135 ASN B CA 1
ATOM 4617 C C . ASN B 1 135 ? -17.219 -1.05 4.051 1 98.94 135 ASN B C 1
ATOM 4619 O O . ASN B 1 135 ? -18 -0.104 3.9 1 98.94 135 ASN B O 1
ATOM 4623 N N . ARG B 1 136 ? -17.156 -1.783 5.125 1 98.88 136 ARG B N 1
ATOM 4624 C CA . ARG B 1 136 ? -17.688 -1.408 6.434 1 98.88 136 ARG B CA 1
ATOM 4625 C C . ARG B 1 136 ? -16.562 -0.898 7.34 1 98.88 136 ARG B C 1
ATOM 4627 O O . ARG B 1 136 ? -15.383 -1.026 7.008 1 98.88 136 ARG B O 1
ATOM 4634 N N . ALA B 1 137 ? -17.016 -0.262 8.539 1 98.94 137 ALA B N 1
ATOM 4635 C CA . ALA B 1 137 ? -15.93 0.338 9.328 1 98.94 137 ALA B CA 1
ATOM 4636 C C . ALA B 1 137 ? -16.234 0.269 10.82 1 98.94 137 ALA B C 1
ATOM 4638 O O . ALA B 1 137 ? -17.391 0.361 11.227 1 98.94 137 ALA B O 1
ATOM 4639 N N . MET B 1 138 ? -15.258 0.032 11.586 1 98.88 138 MET B N 1
ATOM 4640 C CA . MET B 1 138 ? -15.211 0.302 13.016 1 98.88 138 MET B CA 1
ATOM 4641 C C . MET B 1 138 ? -14.211 1.407 13.328 1 98.88 138 MET B C 1
ATOM 4643 O O . MET B 1 138 ? -13.109 1.428 12.773 1 98.88 138 MET B O 1
ATOM 4647 N N . VAL B 1 139 ? -14.586 2.324 14.219 1 98.88 139 VAL B N 1
ATOM 4648 C CA . VAL B 1 139 ? -13.742 3.486 14.492 1 98.88 139 VAL B CA 1
ATOM 4649 C C . VAL B 1 139 ? -13.445 3.561 15.992 1 98.88 139 VAL B C 1
ATOM 4651 O O . VAL B 1 139 ? -14.359 3.529 16.812 1 98.88 139 VAL B O 1
ATOM 4654 N N . LYS B 1 140 ? -12.219 3.533 16.344 1 98.69 140 LYS B N 1
ATOM 4655 C CA . LYS B 1 140 ? -11.758 3.832 17.703 1 98.69 140 LYS B CA 1
ATOM 4656 C C . LYS B 1 140 ? -11.375 5.301 17.844 1 98.69 140 LYS B C 1
ATOM 4658 O O . LYS B 1 140 ? -10.391 5.75 17.25 1 98.69 140 LYS B O 1
ATOM 4663 N N . THR B 1 141 ? -12.094 6.094 18.656 1 98.06 141 THR B N 1
ATOM 4664 C CA . THR B 1 141 ? -11.852 7.52 18.859 1 98.06 141 THR B CA 1
ATOM 4665 C C . THR B 1 141 ? -10.961 7.746 20.078 1 98.06 141 THR B C 1
ATOM 4667 O O . THR B 1 141 ? -10.688 6.812 20.844 1 98.06 141 THR B O 1
ATOM 4670 N N . SER B 1 142 ? -10.469 8.914 20.25 1 97.44 142 SER B N 1
ATOM 4671 C CA . SER B 1 142 ? -9.477 9.234 21.266 1 97.44 142 SER B CA 1
ATOM 4672 C C . SER B 1 142 ? -10.133 9.508 22.625 1 97.44 142 SER B C 1
ATOM 4674 O O . SER B 1 142 ? -11.195 10.133 22.688 1 97.44 142 SER B O 1
ATOM 4676 N N . GLU B 1 143 ? -9.438 9.117 23.688 1 96.5 143 GLU B N 1
ATOM 4677 C CA . GLU B 1 143 ? -9.891 9.391 25.047 1 96.5 143 GLU B CA 1
ATOM 4678 C C . GLU B 1 143 ? -9.672 10.852 25.422 1 96.5 143 GLU B C 1
ATOM 4680 O O . GLU B 1 143 ? -10.211 11.328 26.422 1 96.5 143 GLU B O 1
ATOM 4685 N N . TYR B 1 144 ? -8.969 11.609 24.609 1 97.06 144 TYR B N 1
ATOM 4686 C CA . TYR B 1 144 ? -8.672 13.008 24.906 1 97.06 144 TYR B CA 1
ATOM 4687 C C . TYR B 1 144 ? -9.82 13.914 24.484 1 97.06 144 TYR B C 1
ATOM 4689 O O . TYR B 1 144 ? -9.867 15.086 24.859 1 97.06 144 TYR B O 1
ATOM 4697 N N . THR B 1 145 ? -10.727 13.391 23.656 1 97.94 145 THR B N 1
ATOM 4698 C CA . THR B 1 145 ? -11.914 14.133 23.25 1 97.94 145 THR B CA 1
ATOM 4699 C C . THR B 1 145 ? -13.18 13.336 23.547 1 97.94 145 THR B C 1
ATOM 4701 O O . THR B 1 145 ? -13.906 12.961 22.625 1 97.94 145 THR B O 1
ATOM 4704 N N . PRO B 1 146 ? -13.453 13.18 24.812 1 98.06 146 PRO B N 1
ATOM 4705 C CA . PRO B 1 146 ? -14.547 12.289 25.203 1 98.06 146 PRO B CA 1
ATOM 4706 C C . PRO B 1 146 ? -15.914 12.812 24.781 1 98.06 146 PRO B C 1
ATOM 4708 O O . PRO B 1 146 ? -16.812 12.023 24.484 1 98.06 146 PRO B O 1
ATOM 4711 N N . MET B 1 147 ? -16.109 14.148 24.734 1 98.5 147 MET B N 1
ATOM 4712 C CA . MET B 1 147 ? -17.406 14.703 24.359 1 98.5 147 MET B CA 1
ATOM 4713 C C . MET B 1 147 ? -17.703 14.422 22.891 1 98.5 147 MET B C 1
ATOM 4715 O O . MET B 1 147 ? -18.812 13.977 22.547 1 98.5 147 MET B O 1
ATOM 4719 N N . VAL B 1 148 ? -16.75 14.641 22.031 1 98.44 148 VAL B N 1
ATOM 4720 C CA . VAL B 1 148 ? -16.922 14.383 20.609 1 98.44 148 VAL B CA 1
ATOM 4721 C C . VAL B 1 148 ? -17.078 12.883 20.359 1 98.44 148 VAL B C 1
ATOM 4723 O O . VAL B 1 148 ? -17.906 12.461 19.562 1 98.44 148 VAL B O 1
ATOM 4726 N N . SER B 1 149 ? -16.266 12.086 21.047 1 98.19 149 SER B N 1
ATOM 4727 C CA . SER B 1 149 ? -16.312 10.641 20.906 1 98.19 149 SER B CA 1
ATOM 4728 C C . SER B 1 149 ? -17.703 10.102 21.234 1 98.19 149 SER B C 1
ATOM 4730 O O . SER B 1 149 ? -18.266 9.297 20.469 1 98.19 149 SER B O 1
ATOM 4732 N N . ALA B 1 150 ? -18.234 10.562 22.328 1 98.25 150 ALA B N 1
ATOM 4733 C CA . ALA B 1 150 ? -19.562 10.125 22.75 1 98.25 150 ALA B CA 1
ATOM 4734 C C . ALA B 1 150 ? -20.625 10.578 21.75 1 98.25 150 ALA B C 1
ATOM 4736 O O . ALA B 1 150 ? -21.547 9.812 21.422 1 98.25 150 ALA B O 1
ATOM 4737 N N . LEU B 1 151 ? -20.516 11.789 21.297 1 98.69 151 LEU B N 1
ATOM 4738 C CA . LEU B 1 151 ? -21.484 12.336 20.359 1 98.69 151 LEU B CA 1
ATOM 4739 C C . LEU B 1 151 ? -21.422 11.586 19.031 1 98.69 151 LEU B C 1
ATOM 4741 O O . LEU B 1 151 ? -22.453 11.273 18.438 1 98.69 151 LEU B O 1
ATOM 4745 N N . MET B 1 152 ? -20.219 11.281 18.516 1 98.44 152 MET B N 1
ATOM 4746 C CA . MET B 1 152 ? -20.047 10.539 17.281 1 98.44 152 MET B CA 1
ATOM 4747 C C . MET B 1 152 ? -20.672 9.156 17.375 1 98.44 152 MET B C 1
ATOM 4749 O O . MET B 1 152 ? -21.328 8.695 16.422 1 98.44 152 MET B O 1
ATOM 4753 N N . ALA B 1 153 ? -20.469 8.5 18.469 1 98 153 ALA B N 1
ATOM 4754 C CA . ALA B 1 153 ? -21.062 7.184 18.688 1 98 153 ALA B CA 1
ATOM 4755 C C . ALA B 1 153 ? -22.578 7.262 18.672 1 98 153 ALA B C 1
ATOM 4757 O O . ALA B 1 153 ? -23.25 6.418 18.078 1 98 153 ALA B O 1
ATOM 4758 N N . GLU B 1 154 ? -23.078 8.25 19.375 1 98.38 154 GLU B N 1
ATOM 4759 C CA . GLU B 1 154 ? -24.531 8.461 19.422 1 98.38 154 GLU B CA 1
ATOM 4760 C C . GLU B 1 154 ? -25.094 8.719 18.031 1 98.38 154 GLU B C 1
ATOM 4762 O O . GLU B 1 154 ? -26.078 8.094 17.625 1 98.38 154 GLU B O 1
ATOM 4767 N N . LEU B 1 155 ? -24.484 9.633 17.328 1 98.5 155 LEU B N 1
ATOM 4768 C CA . LEU B 1 155 ? -24.938 10 15.984 1 98.5 155 LEU B CA 1
ATOM 4769 C C . LEU B 1 155 ? -24.844 8.812 15.039 1 98.5 155 LEU B C 1
ATOM 4771 O O . LEU B 1 155 ? -25.734 8.602 14.211 1 98.5 155 LEU B O 1
ATOM 4775 N N . ALA B 1 156 ? -23.766 8.07 15.133 1 97.94 156 ALA B N 1
ATOM 4776 C CA . ALA B 1 156 ? -23.609 6.898 14.281 1 97.94 156 ALA B CA 1
ATOM 4777 C C . ALA B 1 156 ? -24.797 5.949 14.438 1 97.94 156 ALA B C 1
ATOM 4779 O O . ALA B 1 156 ? -25.266 5.371 13.461 1 97.94 156 ALA B O 1
ATOM 4780 N N . GLY B 1 157 ? -25.281 5.781 15.664 1 97.5 157 GLY B N 1
ATOM 4781 C CA . GLY B 1 157 ? -26.422 4.914 15.922 1 97.5 157 GLY B CA 1
ATOM 4782 C C . GLY B 1 157 ? -27.688 5.395 15.258 1 97.5 157 GLY B C 1
ATOM 4783 O O . GLY B 1 157 ? -28.594 4.598 14.984 1 97.5 157 GLY B O 1
ATOM 4784 N N . ARG B 1 158 ? -27.766 6.652 14.953 1 98.38 158 ARG B N 1
ATOM 4785 C CA . ARG B 1 158 ? -28.969 7.234 14.352 1 98.38 158 ARG B CA 1
ATOM 4786 C C . ARG B 1 158 ? -28.906 7.137 12.828 1 98.38 158 ARG B C 1
ATOM 4788 O O . ARG B 1 158 ? -29.953 7.039 12.172 1 98.38 158 ARG B O 1
ATOM 4795 N N . TYR B 1 159 ? -27.734 7.086 12.273 1 98.69 159 TYR B N 1
ATOM 4796 C CA . TYR B 1 159 ? -27.594 7.215 10.828 1 98.69 159 TYR B CA 1
ATOM 4797 C C . TYR B 1 159 ? -27.156 5.898 10.203 1 98.69 159 TYR B C 1
ATOM 4799 O O . TYR B 1 159 ? -27.297 5.699 8.992 1 98.69 159 TYR B O 1
ATOM 4807 N N . PHE B 1 160 ? -26.609 5.012 11 1 98.75 160 PHE B N 1
ATOM 4808 C CA . PHE B 1 160 ? -26.047 3.779 10.453 1 98.75 160 PHE B CA 1
ATOM 4809 C C . PHE B 1 160 ? -26.453 2.58 11.305 1 98.75 160 PHE B C 1
ATOM 4811 O O . PHE B 1 160 ? -26.594 2.697 12.523 1 98.75 160 PHE B O 1
ATOM 4818 N N . ASP B 1 161 ? -26.641 1.411 10.625 1 98.38 161 ASP B N 1
ATOM 4819 C CA . ASP B 1 161 ? -26.609 0.129 11.32 1 98.38 161 ASP B CA 1
ATOM 4820 C C . ASP B 1 161 ? -25.219 -0.19 11.844 1 98.38 161 ASP B C 1
ATOM 4822 O O . ASP B 1 161 ? -24.219 0.045 11.156 1 98.38 161 ASP B O 1
ATOM 4826 N N . PRO B 1 162 ? -25.125 -0.674 13.086 1 98 162 PRO B N 1
ATOM 4827 C CA . PRO B 1 162 ? -23.797 -1.021 13.609 1 98 162 PRO B CA 1
ATOM 4828 C C . PRO B 1 162 ? -23.062 -2.023 12.727 1 98 162 PRO B C 1
ATOM 4830 O O . PRO B 1 162 ? -21.828 -2.111 12.781 1 98 162 PRO B O 1
ATOM 4833 N N . ALA B 1 163 ? -23.734 -2.729 11.875 1 98.12 163 ALA B N 1
ATOM 4834 C CA . ALA B 1 163 ? -23.109 -3.664 10.945 1 98.12 163 ALA B CA 1
ATOM 4835 C C . ALA B 1 163 ? -22.5 -2.93 9.75 1 98.12 163 ALA B C 1
ATOM 4837 O O . ALA B 1 163 ? -21.828 -3.537 8.914 1 98.12 163 ALA B O 1
ATOM 4838 N N . GLU B 1 164 ? -22.719 -1.646 9.633 1 98.44 164 GLU B N 1
ATOM 4839 C CA . GLU B 1 164 ? -22.109 -0.81 8.602 1 98.44 164 GLU B CA 1
ATOM 4840 C C . GLU B 1 164 ? -21 0.063 9.188 1 98.44 164 GLU B C 1
ATOM 4842 O O . GLU B 1 164 ? -19.906 0.166 8.617 1 98.44 164 GLU B O 1
ATOM 4847 N N . LEU B 1 165 ? -21.312 0.737 10.281 1 98.88 165 LEU B N 1
ATOM 4848 C CA . LEU B 1 165 ? -20.406 1.658 10.953 1 98.88 165 LEU B CA 1
ATOM 4849 C C . LEU B 1 165 ? -20.594 1.604 12.469 1 98.88 165 LEU B C 1
ATOM 4851 O O . LEU B 1 165 ? -21.734 1.726 12.953 1 98.88 165 LEU B O 1
ATOM 4855 N N . ALA B 1 166 ? -19.531 1.397 13.156 1 98.5 166 ALA B N 1
ATOM 4856 C CA . ALA B 1 166 ? -19.594 1.377 14.609 1 98.5 166 ALA B CA 1
ATOM 4857 C C . ALA B 1 166 ? -18.422 2.15 15.227 1 98.5 166 ALA B C 1
ATOM 4859 O O . ALA B 1 166 ? -17.328 2.16 14.68 1 98.5 166 ALA B O 1
ATOM 4860 N N . PHE B 1 167 ? -18.703 2.785 16.328 1 98.12 167 PHE B N 1
ATOM 4861 C CA . PHE B 1 167 ? -17.688 3.521 17.078 1 98.12 167 PHE B CA 1
ATOM 4862 C C . PHE B 1 167 ? -17.375 2.824 18.391 1 98.12 167 PHE B C 1
ATOM 4864 O O . PHE B 1 167 ? -18.281 2.312 19.062 1 98.12 167 PHE B O 1
ATOM 4871 N N . VAL B 1 168 ? -16.109 2.764 18.703 1 95.81 168 VAL B N 1
ATOM 4872 C CA . VAL B 1 168 ? -15.609 2.219 19.953 1 95.81 168 VAL B CA 1
ATOM 4873 C C . VAL B 1 168 ? -14.828 3.293 20.703 1 95.81 168 VAL B C 1
ATOM 4875 O O . VAL B 1 168 ? -13.945 3.938 20.141 1 95.81 168 VAL B O 1
ATOM 4878 N N . ALA B 1 169 ? -15.25 3.537 21.953 1 90.31 169 ALA B N 1
ATOM 4879 C CA . ALA B 1 169 ? -14.531 4.484 22.797 1 90.31 169 ALA B CA 1
ATOM 4880 C C . ALA B 1 169 ? -13.656 3.758 23.812 1 90.31 169 ALA B C 1
ATOM 4882 O O . ALA B 1 169 ? -13.82 2.555 24.031 1 90.31 169 ALA B O 1
ATOM 4883 N N . GLY B 1 170 ? -12.664 4.449 24.328 1 89.75 170 GLY B N 1
ATOM 4884 C CA . GLY B 1 170 ? -11.82 3.881 25.359 1 89.75 170 GLY B CA 1
ATOM 4885 C C . GLY B 1 170 ? -10.398 4.418 25.344 1 89.75 170 GLY B C 1
ATOM 4886 O O . GLY B 1 170 ? -10.031 5.172 24.438 1 89.75 170 GLY B O 1
ATOM 4887 N N . GLY B 1 171 ? -9.625 4.051 26.344 1 93.06 171 GLY B N 1
ATOM 4888 C CA . GLY B 1 171 ? -8.242 4.5 26.484 1 93.06 171 GLY B CA 1
ATOM 4889 C C . GLY B 1 171 ? -7.254 3.607 25.75 1 93.06 171 GLY B C 1
ATOM 4890 O O . GLY B 1 171 ? -7.602 2.955 24.766 1 93.06 171 GLY B O 1
ATOM 4891 N N . PRO B 1 172 ? -6.055 3.668 26.203 1 92 172 PRO B N 1
ATOM 4892 C CA . PRO B 1 172 ? -4.965 2.947 25.547 1 92 172 PRO B CA 1
ATOM 4893 C C . PRO B 1 172 ? -5.211 1.443 25.469 1 92 172 PRO B C 1
ATOM 4895 O O . PRO B 1 172 ? -4.891 0.812 24.453 1 92 172 PRO B O 1
ATOM 4898 N N . GLU B 1 173 ? -5.852 0.876 26.453 1 94.69 173 GLU B N 1
ATOM 4899 C CA . GLU B 1 173 ? -6.113 -0.56 26.453 1 94.69 173 GLU B CA 1
ATOM 4900 C C . GLU B 1 173 ? -7.129 -0.938 25.375 1 94.69 173 GLU B C 1
ATOM 4902 O O . GLU B 1 173 ? -6.98 -1.959 24.703 1 94.69 173 GLU B O 1
ATOM 4907 N N . ALA B 1 174 ? -8.164 -0.143 25.25 1 95.62 174 ALA B N 1
ATOM 4908 C CA . ALA B 1 174 ? -9.141 -0.351 24.188 1 95.62 174 ALA B CA 1
ATOM 4909 C C . ALA B 1 174 ? -8.508 -0.196 22.812 1 95.62 174 ALA B C 1
ATOM 4911 O O . ALA B 1 174 ? -8.828 -0.938 21.875 1 95.62 174 ALA B O 1
ATOM 4912 N N . GLY B 1 175 ? -7.609 0.801 22.75 1 96.44 175 GLY B N 1
ATOM 4913 C CA . GLY B 1 175 ? -6.891 1.002 21.5 1 96.44 175 GLY B CA 1
ATOM 4914 C C . GLY B 1 175 ? -6.031 -0.184 21.109 1 96.44 175 GLY B C 1
ATOM 4915 O O . GLY B 1 175 ? -6.008 -0.584 19.938 1 96.44 175 GLY B O 1
ATOM 4916 N N . LYS B 1 176 ? -5.359 -0.727 22.078 1 96.19 176 LYS B N 1
ATOM 4917 C CA . LYS B 1 176 ? -4.527 -1.902 21.844 1 96.19 176 LYS B CA 1
ATOM 4918 C C . LYS B 1 176 ? -5.371 -3.09 21.391 1 96.19 176 LYS B C 1
ATOM 4920 O O . LYS B 1 176 ? -5.043 -3.744 20.391 1 96.19 176 LYS B O 1
ATOM 4925 N N . ALA B 1 177 ? -6.445 -3.379 22.094 1 97.62 177 ALA B N 1
ATOM 4926 C CA . ALA B 1 177 ? -7.344 -4.477 21.734 1 97.62 177 ALA B CA 1
ATOM 4927 C C . ALA B 1 177 ? -7.918 -4.281 20.344 1 97.62 177 ALA B C 1
ATOM 4929 O O . ALA B 1 177 ? -8.062 -5.246 19.578 1 97.62 177 ALA B O 1
ATOM 4930 N N . PHE B 1 178 ? -8.25 -3.062 20.047 1 98.38 178 PHE B N 1
ATOM 4931 C CA . PHE B 1 178 ? -8.789 -2.711 18.734 1 98.38 178 PHE B CA 1
ATOM 4932 C C . PHE B 1 178 ? -7.789 -3.029 17.641 1 98.38 178 PHE B C 1
ATOM 4934 O O . PHE B 1 178 ? -8.141 -3.633 16.625 1 98.38 178 PHE B O 1
ATOM 4941 N N . ALA B 1 179 ? -6.547 -2.621 17.812 1 97.94 179 ALA B N 1
ATOM 4942 C CA . ALA B 1 179 ? -5.496 -2.805 16.812 1 97.94 179 ALA B CA 1
ATOM 4943 C C . ALA B 1 179 ? -5.203 -4.285 16.594 1 97.94 179 ALA B C 1
ATOM 4945 O O . ALA B 1 179 ? -4.688 -4.672 15.547 1 97.94 179 ALA B O 1
ATOM 4946 N N . GLU B 1 180 ? -5.504 -5.094 17.547 1 97.94 180 GLU B N 1
ATOM 4947 C CA . GLU B 1 180 ? -5.219 -6.523 17.484 1 97.94 180 GLU B CA 1
ATOM 4948 C C . GLU B 1 180 ? -6.301 -7.273 16.719 1 97.94 180 GLU B C 1
ATOM 4950 O O . GLU B 1 180 ? -6.141 -8.453 16.391 1 97.94 180 GLU B O 1
ATOM 4955 N N . MET B 1 181 ? -7.434 -6.617 16.438 1 98.44 181 MET B N 1
ATOM 4956 C CA . MET B 1 181 ? -8.523 -7.27 15.727 1 98.44 181 MET B CA 1
ATOM 4957 C C . MET B 1 181 ? -8.133 -7.551 14.273 1 98.44 181 MET B C 1
ATOM 4959 O O . MET B 1 181 ? -7.426 -6.758 13.656 1 98.44 181 MET B O 1
ATOM 4963 N N . PRO B 1 182 ? -8.578 -8.68 13.734 1 98.06 182 PRO B N 1
ATOM 4964 C CA . PRO B 1 182 ? -8.227 -9.055 12.367 1 98.06 182 PRO B CA 1
ATOM 4965 C C . PRO B 1 182 ? -9.039 -8.289 11.32 1 98.06 182 PRO B C 1
ATOM 4967 O O . PRO B 1 182 ? -9.781 -8.898 10.547 1 98.06 182 PRO B O 1
ATOM 4970 N N . PHE B 1 183 ? -8.852 -6.969 11.234 1 98.75 183 PHE B N 1
ATOM 4971 C CA . PHE B 1 183 ? -9.477 -6.148 10.203 1 98.75 183 PHE B CA 1
ATOM 4972 C C . PHE B 1 183 ? -8.922 -6.5 8.82 1 98.75 183 PHE B C 1
ATOM 4974 O O . PHE B 1 183 ? -7.863 -7.117 8.711 1 98.75 183 PHE B O 1
ATOM 4981 N N . ASP B 1 184 ? -9.672 -6.172 7.824 1 98.75 184 ASP B N 1
ATOM 4982 C CA . ASP B 1 184 ? -9.18 -6.348 6.461 1 98.75 184 ASP B CA 1
ATOM 4983 C C . ASP B 1 184 ? -8.258 -5.203 6.059 1 98.75 184 ASP B C 1
ATOM 4985 O O . ASP B 1 184 ? -7.531 -5.301 5.062 1 98.75 184 ASP B O 1
ATOM 4989 N N . HIS B 1 185 ? -8.266 -4.137 6.762 1 98.88 185 HIS B N 1
ATOM 4990 C CA . HIS B 1 185 ? -7.355 -3 6.699 1 98.88 185 HIS B CA 1
ATOM 4991 C C . HIS B 1 185 ? -7.441 -2.152 7.965 1 98.88 185 HIS B C 1
ATOM 4993 O O . HIS B 1 185 ? -8.516 -2.014 8.555 1 98.88 185 HIS B O 1
ATOM 4999 N N . LEU B 1 186 ? -6.324 -1.636 8.438 1 98.88 186 LEU B N 1
ATOM 5000 C CA . LEU B 1 186 ? -6.293 -0.784 9.625 1 98.88 186 LEU B CA 1
ATOM 5001 C C . LEU B 1 186 ? -5.625 0.552 9.312 1 98.88 186 LEU B C 1
ATOM 5003 O O . LEU B 1 186 ? -4.516 0.586 8.781 1 98.88 186 LEU B O 1
ATOM 5007 N N . LEU B 1 187 ? -6.332 1.647 9.523 1 98.88 187 LEU B N 1
ATOM 5008 C CA . LEU B 1 187 ? -5.766 2.988 9.414 1 98.88 187 LEU B CA 1
ATOM 5009 C C . LEU B 1 187 ? -5.516 3.588 10.789 1 98.88 187 LEU B C 1
ATOM 5011 O O . LEU B 1 187 ? -6.406 3.584 11.641 1 98.88 187 LEU B O 1
ATOM 5015 N N . PHE B 1 188 ? -4.34 4.02 11.008 1 98.69 188 PHE B N 1
ATOM 5016 C CA . PHE B 1 188 ? -3.949 4.66 12.258 1 98.69 188 PHE B CA 1
ATOM 5017 C C . PHE B 1 188 ? -3.387 6.051 12 1 98.69 188 PHE B C 1
ATOM 5019 O O . PHE B 1 188 ? -2.49 6.223 11.164 1 98.69 188 PHE B O 1
ATOM 5026 N N . THR B 1 189 ? -3.912 6.996 12.602 1 98.31 189 THR B N 1
ATOM 5027 C CA . THR B 1 189 ? -3.348 8.344 12.641 1 98.31 189 THR B CA 1
ATOM 5028 C C . THR B 1 189 ? -2.895 8.695 14.055 1 98.31 189 THR B C 1
ATOM 5030 O O . THR B 1 189 ? -3.697 8.68 14.992 1 98.31 189 THR B O 1
ATOM 5033 N N . GLY B 1 190 ? -1.605 8.945 14.234 1 96.56 190 GLY B N 1
ATOM 5034 C CA . GLY B 1 190 ? -1.11 9.258 15.562 1 96.56 190 GLY B CA 1
ATOM 5035 C C . GLY B 1 190 ? 0.404 9.312 15.641 1 96.56 190 GLY B C 1
ATOM 5036 O O . GLY B 1 190 ? 1.07 9.586 14.641 1 96.56 190 GLY B O 1
ATOM 5037 N N . ALA B 1 191 ? 0.913 9.109 16.828 1 94.19 191 ALA B N 1
ATOM 5038 C CA . ALA B 1 191 ? 2.342 9.281 17.078 1 94.19 191 ALA B CA 1
ATOM 5039 C C . ALA B 1 191 ? 3.141 8.102 16.547 1 94.19 191 ALA B C 1
ATOM 5041 O O . ALA B 1 191 ? 2.697 6.953 16.625 1 94.19 191 ALA B O 1
ATOM 5042 N N . THR B 1 192 ? 4.348 8.406 16.094 1 91.81 192 THR B N 1
ATOM 5043 C CA . THR B 1 192 ? 5.254 7.414 15.516 1 91.81 192 THR B CA 1
ATOM 5044 C C . THR B 1 192 ? 5.551 6.305 16.531 1 91.81 192 THR B C 1
ATOM 5046 O O . THR B 1 192 ? 5.605 5.129 16.156 1 91.81 192 THR B O 1
ATOM 5049 N N . GLY B 1 193 ? 5.73 6.648 17.781 1 91 193 GLY B N 1
ATOM 5050 C CA . GLY B 1 193 ? 6.016 5.652 18.797 1 91 193 GLY B CA 1
ATOM 5051 C C . GLY B 1 193 ? 4.918 4.617 18.953 1 91 193 GLY B C 1
ATOM 5052 O O . GLY B 1 193 ? 5.195 3.432 19.141 1 91 193 GLY B O 1
ATOM 5053 N N . ILE B 1 194 ? 3.674 5.055 18.812 1 94.38 194 ILE B N 1
ATOM 5054 C CA . ILE B 1 194 ? 2.521 4.172 18.938 1 94.38 194 ILE B CA 1
ATOM 5055 C C . ILE B 1 194 ? 2.377 3.311 17.688 1 94.38 194 ILE B C 1
ATOM 5057 O O . ILE B 1 194 ? 1.929 2.164 17.766 1 94.38 194 ILE B O 1
ATOM 5061 N N . ALA B 1 195 ? 2.812 3.865 16.594 1 96.44 195 ALA B N 1
ATOM 5062 C CA . ALA B 1 195 ? 2.666 3.195 15.297 1 96.44 195 ALA B CA 1
ATOM 5063 C C . ALA B 1 195 ? 3.393 1.853 15.297 1 96.44 195 ALA B C 1
ATOM 5065 O O . ALA B 1 195 ? 2.936 0.895 14.664 1 96.44 195 ALA B O 1
ATOM 5066 N N . ARG B 1 196 ? 4.527 1.738 15.938 1 95.56 196 ARG B N 1
ATOM 5067 C CA . ARG B 1 196 ? 5.262 0.479 16.031 1 95.56 196 ARG B CA 1
ATOM 5068 C C . ARG B 1 196 ? 4.43 -0.593 16.719 1 95.56 196 ARG B C 1
ATOM 5070 O O . ARG B 1 196 ? 4.402 -1.745 16.281 1 95.56 196 ARG B O 1
ATOM 5077 N N . HIS B 1 197 ? 3.711 -0.176 17.734 1 95.88 197 HIS B N 1
ATOM 5078 C CA . HIS B 1 197 ? 2.832 -1.099 18.438 1 95.88 197 HIS B CA 1
ATOM 5079 C C . HIS B 1 197 ? 1.657 -1.524 17.562 1 95.88 197 HIS B C 1
ATOM 5081 O O . HIS B 1 197 ? 1.24 -2.684 17.594 1 95.88 197 HIS B O 1
ATOM 5087 N N . ILE B 1 198 ? 1.126 -0.542 16.844 1 96.62 198 ILE B N 1
ATOM 5088 C CA . ILE B 1 198 ? 0.018 -0.812 15.938 1 96.62 198 ILE B CA 1
ATOM 5089 C C . ILE B 1 198 ? 0.44 -1.858 14.906 1 96.62 198 ILE B C 1
ATOM 5091 O O . ILE B 1 198 ? -0.301 -2.807 14.641 1 96.62 198 ILE B O 1
ATOM 5095 N N . LEU B 1 199 ? 1.654 -1.712 14.352 1 96.5 199 LEU B N 1
ATOM 5096 C CA . LEU B 1 199 ? 2.156 -2.625 13.336 1 96.5 199 LEU B CA 1
ATOM 5097 C C . LEU B 1 199 ? 2.396 -4.012 13.914 1 96.5 199 LEU B C 1
ATOM 5099 O O . LEU B 1 199 ? 2.119 -5.023 13.266 1 96.5 199 LEU B O 1
ATOM 5103 N N . HIS B 1 200 ? 2.906 -4.062 15.117 1 96.62 200 HIS B N 1
ATOM 5104 C CA . HIS B 1 200 ? 3.096 -5.348 15.781 1 96.62 200 HIS B CA 1
ATOM 5105 C C . HIS B 1 200 ? 1.769 -6.074 15.969 1 96.62 200 HIS B C 1
ATOM 5107 O O . HIS B 1 200 ? 1.672 -7.277 15.711 1 96.62 200 HIS B O 1
ATOM 5113 N N . ALA B 1 201 ? 0.79 -5.312 16.406 1 97 201 ALA B N 1
ATOM 5114 C CA . ALA B 1 201 ? -0.531 -5.902 16.625 1 97 201 ALA B CA 1
ATOM 5115 C C . ALA B 1 201 ? -1.122 -6.406 15.305 1 97 201 ALA B C 1
ATOM 5117 O O . ALA B 1 201 ? -1.692 -7.496 15.25 1 97 201 ALA B O 1
ATOM 5118 N N . ALA B 1 202 ? -0.984 -5.629 14.258 1 96 202 ALA B N 1
ATOM 5119 C CA . ALA B 1 202 ? -1.532 -5.957 12.945 1 96 202 ALA B CA 1
ATOM 5120 C C . ALA B 1 202 ? -0.825 -7.164 12.336 1 96 202 ALA B C 1
ATOM 5122 O O . ALA B 1 202 ? -1.414 -7.906 11.547 1 96 202 ALA B O 1
ATOM 5123 N N . ALA B 1 203 ? 0.463 -7.371 12.68 1 96.06 203 ALA B N 1
ATOM 5124 C CA . ALA B 1 203 ? 1.299 -8.43 12.117 1 96.06 203 ALA B CA 1
ATOM 5125 C C . ALA B 1 203 ? 0.719 -9.805 12.414 1 96.06 203 ALA B C 1
ATOM 5127 O O . ALA B 1 203 ? 0.777 -10.711 11.578 1 96.06 203 ALA B O 1
ATOM 5128 N N . ASP B 1 204 ? 0.096 -9.961 13.547 1 95.06 204 ASP B N 1
ATOM 5129 C CA . ASP B 1 204 ? -0.431 -11.25 13.969 1 95.06 204 ASP B CA 1
ATOM 5130 C C . ASP B 1 204 ? -1.536 -11.727 13.031 1 95.06 204 ASP B C 1
ATOM 5132 O O . ASP B 1 204 ? -1.722 -12.93 12.844 1 95.06 204 ASP B O 1
ATOM 5136 N N . ASN B 1 205 ? -2.203 -10.812 12.469 1 95.38 205 ASN B N 1
ATOM 5137 C CA . ASN B 1 205 ? -3.342 -11.148 11.617 1 95.38 205 ASN B CA 1
ATOM 5138 C C . ASN B 1 205 ? -3.057 -10.844 10.148 1 95.38 205 ASN B C 1
ATOM 5140 O O . ASN B 1 205 ? -3.957 -10.922 9.312 1 95.38 205 ASN B O 1
ATOM 5144 N N . LEU B 1 206 ? -1.828 -10.469 9.852 1 96.5 206 LEU B N 1
ATOM 5145 C CA . LEU B 1 206 ? -1.462 -10.047 8.5 1 96.5 206 LEU B CA 1
ATOM 5146 C C . LEU B 1 206 ? -2.393 -8.953 8 1 96.5 206 LEU B C 1
ATOM 5148 O O . LEU B 1 206 ? -2.83 -8.977 6.848 1 96.5 206 LEU B O 1
ATOM 5152 N N . THR B 1 207 ? -2.787 -8.008 8.891 1 97.88 207 THR B N 1
ATOM 5153 C CA . THR B 1 207 ? -3.643 -6.875 8.539 1 97.88 207 THR B CA 1
ATOM 5154 C C . THR B 1 207 ? -2.83 -5.77 7.879 1 97.88 207 THR B C 1
ATOM 5156 O O . THR B 1 207 ? -1.896 -5.234 8.477 1 97.88 207 THR B O 1
ATOM 5159 N N . PRO B 1 208 ? -3.139 -5.477 6.582 1 98.19 208 PRO B N 1
ATOM 5160 C CA . PRO B 1 208 ? -2.48 -4.301 6.004 1 98.19 208 PRO B CA 1
ATOM 5161 C C . PRO B 1 208 ? -2.812 -3.014 6.754 1 98.19 208 PRO B C 1
ATOM 5163 O O . PRO B 1 208 ? -3.918 -2.867 7.281 1 98.19 208 PRO B O 1
ATOM 5166 N N . VAL B 1 209 ? -1.812 -2.049 6.801 1 98.31 209 VAL B N 1
ATOM 5167 C CA . VAL B 1 209 ? -2.002 -0.846 7.605 1 98.31 209 VAL B CA 1
ATOM 5168 C C . VAL B 1 209 ? -1.68 0.391 6.77 1 98.31 209 VAL B C 1
ATOM 5170 O O . VAL B 1 209 ? -0.813 0.348 5.891 1 98.31 209 VAL B O 1
ATOM 5173 N N . THR B 1 210 ? -2.432 1.441 6.898 1 98.69 210 THR B N 1
ATOM 5174 C CA . THR B 1 210 ? -2.068 2.814 6.562 1 98.69 210 THR B CA 1
ATOM 5175 C C . THR B 1 210 ? -1.732 3.607 7.824 1 98.69 210 THR B C 1
ATOM 5177 O O . THR B 1 210 ? -2.549 3.695 8.742 1 98.69 210 THR B O 1
ATOM 5180 N N . LEU B 1 211 ? -0.525 4.094 7.875 1 98.44 211 LEU B N 1
ATOM 5181 C CA . LEU B 1 211 ? -0.063 4.859 9.023 1 98.44 211 LEU B CA 1
ATOM 5182 C C . LEU B 1 211 ? 0.123 6.332 8.656 1 98.44 211 LEU B C 1
ATOM 5184 O O . LEU B 1 211 ? 0.977 6.668 7.836 1 98.44 211 LEU B O 1
ATOM 5188 N N . GLU B 1 212 ? -0.74 7.145 9.125 1 97.88 212 GLU B N 1
ATOM 5189 C CA . GLU B 1 212 ? -0.555 8.594 9.086 1 97.88 212 GLU B CA 1
ATOM 5190 C C . GLU B 1 212 ? 0.068 9.109 10.383 1 97.88 212 GLU B C 1
ATOM 5192 O O . GLU B 1 212 ? -0.592 9.141 11.422 1 97.88 212 GLU B O 1
ATOM 5197 N N . LEU B 1 213 ? 1.318 9.484 10.242 1 97.25 213 LEU B N 1
ATOM 5198 C CA . LEU B 1 213 ? 2.051 9.82 11.461 1 97.25 213 LEU B CA 1
ATOM 5199 C C . LEU B 1 213 ? 2.494 11.281 11.445 1 97.25 213 LEU B C 1
ATOM 5201 O O . LEU B 1 213 ? 1.836 12.125 10.836 1 97.25 213 LEU B O 1
ATOM 5205 N N . GLY B 1 214 ? 3.271 11.664 12.273 1 90.06 214 GLY B N 1
ATOM 5206 C CA . GLY B 1 214 ? 3.742 13.039 12.336 1 90.06 214 GLY B CA 1
ATOM 5207 C C . GLY B 1 214 ? 5.117 13.227 11.719 1 90.06 214 GLY B C 1
ATOM 5208 O O . GLY B 1 214 ? 5.543 12.43 10.883 1 90.06 214 GLY B O 1
ATOM 5209 N N . GLY B 1 215 ? 5.68 14.242 11.883 1 86 215 GLY B N 1
ATOM 5210 C CA . GLY B 1 215 ? 7.047 14.57 11.5 1 86 215 GLY B CA 1
ATOM 5211 C C . GLY B 1 215 ? 7.418 16.016 11.781 1 86 215 GLY B C 1
ATOM 5212 O O . GLY B 1 215 ? 6.555 16.828 12.086 1 86 215 GLY B O 1
ATOM 5213 N N . LYS B 1 216 ? 8.695 16.266 11.867 1 96.25 216 LYS B N 1
ATOM 5214 C CA . LYS B 1 216 ? 9.234 17.609 12.031 1 96.25 216 LYS B CA 1
ATOM 5215 C C . LYS B 1 216 ? 9.289 18.344 10.688 1 96.25 216 LYS B C 1
ATOM 5217 O O . LYS B 1 216 ? 10.344 18.422 10.062 1 96.25 216 LYS B O 1
ATOM 5222 N N . SER B 1 217 ? 8.094 18.875 10.25 1 98.62 217 SER B N 1
ATOM 5223 C CA . SER B 1 217 ? 7.895 19.469 8.93 1 98.62 217 SER B CA 1
ATOM 5224 C C . SER B 1 217 ? 8.641 20.781 8.789 1 98.62 217 SER B C 1
ATOM 5226 O O . SER B 1 217 ? 8.297 21.766 9.445 1 98.62 217 SER B O 1
ATOM 5228 N N . PRO B 1 218 ? 9.594 20.922 7.941 1 98.88 218 PRO B N 1
ATOM 5229 C CA . PRO B 1 218 ? 10.398 22.141 7.809 1 98.88 218 PRO B CA 1
ATOM 5230 C C . PRO B 1 218 ? 9.789 23.156 6.84 1 98.88 218 PRO B C 1
ATOM 5232 O O . PRO B 1 218 ? 9.148 22.766 5.859 1 98.88 218 PRO B O 1
ATOM 5235 N N . VAL B 1 219 ? 10.008 24.391 7.148 1 98.94 219 VAL B N 1
ATOM 5236 C CA . VAL B 1 219 ? 9.797 25.469 6.203 1 98.94 219 VAL B CA 1
ATOM 5237 C C . VAL B 1 219 ? 11.141 26.016 5.719 1 98.94 219 VAL B C 1
ATOM 5239 O O . VAL B 1 219 ? 11.953 26.484 6.52 1 98.94 219 VAL B O 1
ATOM 5242 N N . VAL B 1 220 ? 11.367 25.922 4.477 1 98.94 220 VAL B N 1
ATOM 5243 C CA . VAL B 1 220 ? 12.578 26.516 3.895 1 98.94 220 VAL B CA 1
ATOM 5244 C C . VAL B 1 220 ? 12.227 27.812 3.176 1 98.94 220 VAL B C 1
ATOM 5246 O O . VAL B 1 220 ? 11.453 27.812 2.215 1 98.94 220 VAL B O 1
ATOM 5249 N N . VAL B 1 221 ? 12.805 28.906 3.652 1 98.88 221 VAL B N 1
ATOM 5250 C CA . VAL B 1 221 ? 12.617 30.219 3.031 1 98.88 221 VAL B CA 1
ATOM 5251 C C . VAL B 1 221 ? 13.773 30.516 2.078 1 98.88 221 VAL B C 1
ATOM 5253 O O . VAL B 1 221 ? 14.922 30.656 2.512 1 98.88 221 VAL B O 1
ATOM 5256 N N . GLY B 1 222 ? 13.43 30.547 0.805 1 98.56 222 GLY B N 1
ATOM 5257 C CA . GLY B 1 222 ? 14.445 30.875 -0.187 1 98.56 222 GLY B CA 1
ATOM 5258 C C . GLY B 1 222 ? 14.805 32.344 -0.196 1 98.56 222 GLY B C 1
ATOM 5259 O O . GLY B 1 222 ? 14.078 33.188 0.357 1 98.56 222 GLY B O 1
ATOM 5260 N N . ARG B 1 223 ? 15.867 32.688 -0.86 1 97.75 223 ARG B N 1
ATOM 5261 C CA . ARG B 1 223 ? 16.344 34.062 -0.896 1 97.75 223 ARG B CA 1
ATOM 5262 C C . ARG B 1 223 ? 15.414 34.969 -1.711 1 97.75 223 ARG B C 1
ATOM 5264 O O . ARG B 1 223 ? 15.367 36.156 -1.514 1 97.75 223 ARG B O 1
ATOM 5271 N N . SER B 1 224 ? 14.648 34.344 -2.59 1 98.19 224 SER B N 1
ATOM 5272 C CA . SER B 1 224 ? 13.734 35.094 -3.439 1 98.19 224 SER B CA 1
ATOM 5273 C C . SER B 1 224 ? 12.359 35.219 -2.793 1 98.19 224 SER B C 1
ATOM 5275 O O . SER B 1 224 ? 11.445 35.812 -3.387 1 98.19 224 SER B O 1
ATOM 5277 N N . ALA B 1 225 ? 12.211 34.75 -1.595 1 98.12 225 ALA B N 1
ATOM 5278 C CA . ALA B 1 225 ? 10.906 34.688 -0.94 1 98.12 225 ALA B CA 1
ATOM 5279 C C . ALA B 1 225 ? 10.422 36.094 -0.594 1 98.12 225 ALA B C 1
ATOM 5281 O O . ALA B 1 225 ? 11.219 36.969 -0.225 1 98.12 225 ALA B O 1
ATOM 5282 N N . ASP B 1 226 ? 9.141 36.281 -0.778 1 97.69 226 ASP B N 1
ATOM 5283 C CA . ASP B 1 226 ? 8.469 37.406 -0.131 1 97.69 226 ASP B CA 1
ATOM 5284 C C . ASP B 1 226 ? 8.32 37.188 1.369 1 97.69 226 ASP B C 1
ATOM 5286 O O . ASP B 1 226 ? 7.438 36.438 1.795 1 97.69 226 ASP B O 1
ATOM 5290 N N . ILE B 1 227 ? 9.07 37.875 2.145 1 98 227 ILE B N 1
ATOM 5291 C CA . ILE B 1 227 ? 9.195 37.594 3.568 1 98 227 ILE B CA 1
ATOM 5292 C C . ILE B 1 227 ? 7.871 37.875 4.27 1 98 227 ILE B C 1
ATOM 5294 O O . ILE B 1 227 ? 7.453 37.094 5.152 1 98 227 ILE B O 1
ATOM 5298 N N . ALA B 1 228 ? 7.242 38.938 3.9 1 96.94 228 ALA B N 1
ATOM 5299 C CA . ALA B 1 228 ? 5.965 39.281 4.52 1 96.94 228 ALA B CA 1
ATOM 5300 C C . ALA B 1 228 ? 4.926 38.188 4.266 1 96.94 228 ALA B C 1
ATOM 5302 O O . ALA B 1 228 ? 4.223 37.781 5.188 1 96.94 228 ALA B O 1
ATOM 5303 N N . GLN B 1 229 ? 4.836 37.75 3.061 1 97.19 229 GLN B N 1
ATOM 5304 C CA . GLN B 1 229 ? 3.912 36.688 2.688 1 97.19 229 GLN B CA 1
ATOM 5305 C C . GLN B 1 229 ? 4.254 35.406 3.41 1 97.19 229 GLN B C 1
ATOM 5307 O O . GLN B 1 229 ? 3.367 34.719 3.943 1 97.19 229 GLN B O 1
ATOM 5312 N N . ALA B 1 230 ? 5.516 35.031 3.354 1 98.44 230 ALA B N 1
ATOM 5313 C CA . ALA B 1 230 ? 5.973 33.812 3.996 1 98.44 230 ALA B CA 1
ATOM 5314 C C . ALA B 1 230 ? 5.652 33.812 5.488 1 98.44 230 ALA B C 1
ATOM 5316 O O . ALA B 1 230 ? 5.109 32.844 6.02 1 98.44 230 ALA B O 1
ATOM 5317 N N . ALA B 1 231 ? 5.957 34.906 6.141 1 98.44 231 ALA B N 1
ATOM 5318 C CA . ALA B 1 231 ? 5.73 35.031 7.578 1 98.44 231 ALA B CA 1
ATOM 5319 C C . ALA B 1 231 ? 4.25 34.875 7.914 1 98.44 231 ALA B C 1
ATOM 5321 O O . ALA B 1 231 ? 3.879 34.188 8.867 1 98.44 231 ALA B O 1
ATOM 5322 N N . GLU B 1 232 ? 3.441 35.562 7.152 1 97.88 232 GLU B N 1
ATOM 5323 C CA . GLU B 1 232 ? 2.002 35.531 7.391 1 97.88 232 GLU B CA 1
ATOM 5324 C C . GLU B 1 232 ? 1.457 34.125 7.238 1 97.88 232 GLU B C 1
ATOM 5326 O O . GLU B 1 232 ? 0.713 33.625 8.094 1 97.88 232 GLU B O 1
ATOM 5331 N N . ARG B 1 233 ? 1.796 33.438 6.176 1 98.31 233 ARG B N 1
ATOM 5332 C CA . ARG B 1 233 ? 1.277 32.094 5.879 1 98.31 233 ARG B CA 1
ATOM 5333 C C . ARG B 1 233 ? 1.823 31.062 6.859 1 98.31 233 ARG B C 1
ATOM 5335 O O . ARG B 1 233 ? 1.104 30.156 7.273 1 98.31 233 ARG B O 1
ATOM 5342 N N . VAL B 1 234 ? 3.074 31.203 7.266 1 98.81 234 VAL B N 1
ATOM 5343 C CA . VAL B 1 234 ? 3.666 30.297 8.25 1 98.81 234 VAL B CA 1
ATOM 5344 C C . VAL B 1 234 ? 2.998 30.516 9.609 1 98.81 234 VAL B C 1
ATOM 5346 O O . VAL B 1 234 ? 2.645 29.547 10.289 1 98.81 234 VAL B O 1
ATOM 5349 N N . ALA B 1 235 ? 2.795 31.828 9.984 1 98.69 235 ALA B N 1
ATOM 5350 C CA . ALA B 1 235 ? 2.131 32.125 11.25 1 98.69 235 ALA B CA 1
ATOM 5351 C C . ALA B 1 235 ? 0.711 31.562 11.266 1 98.69 235 ALA B C 1
ATOM 5353 O O . ALA B 1 235 ? 0.275 30.984 12.273 1 98.69 235 ALA B O 1
ATOM 5354 N N . LEU B 1 236 ? 0.043 31.75 10.18 1 97.94 236 LEU B N 1
ATOM 5355 C CA . LEU B 1 236 ? -1.314 31.219 10.062 1 97.94 236 LEU B CA 1
ATOM 5356 C C . LEU B 1 236 ? -1.334 29.703 10.281 1 97.94 236 LEU B C 1
ATOM 5358 O O . LEU B 1 236 ? -2.119 29.203 11.078 1 97.94 236 LEU B O 1
ATOM 5362 N N . GLY B 1 237 ? -0.463 28.969 9.57 1 97.88 237 GLY B N 1
ATOM 5363 C CA . GLY B 1 237 ? -0.397 27.516 9.695 1 97.88 237 GLY B CA 1
ATOM 5364 C C . GLY B 1 237 ? 0.035 27.062 11.078 1 97.88 237 GLY B C 1
ATOM 5365 O O . GLY B 1 237 ? -0.507 26.094 11.617 1 97.88 237 GLY B O 1
ATOM 5366 N N . LYS B 1 238 ? 0.978 27.703 11.664 1 98.56 238 LYS B N 1
ATOM 5367 C CA . LYS B 1 238 ? 1.537 27.312 12.961 1 98.56 238 LYS B CA 1
ATOM 5368 C C . LYS B 1 238 ? 0.546 27.578 14.086 1 98.56 238 LYS B C 1
ATOM 5370 O O . LYS B 1 238 ? 0.519 26.844 15.078 1 98.56 238 LYS B O 1
ATOM 5375 N N . MET B 1 239 ? -0.289 28.609 13.906 1 97.69 239 MET B N 1
ATOM 5376 C CA . MET B 1 239 ? -1.182 28.969 15.008 1 97.69 239 MET B CA 1
ATOM 5377 C C . MET B 1 239 ? -2.559 28.344 14.812 1 97.69 239 MET B C 1
ATOM 5379 O O . MET B 1 239 ? -3.391 28.375 15.727 1 97.69 239 MET B O 1
ATOM 5383 N N . LEU B 1 240 ? -2.826 27.781 13.578 1 97.12 240 LEU B N 1
ATOM 5384 C CA . LEU B 1 240 ? -4.055 27.016 13.383 1 97.12 240 LEU B CA 1
ATOM 5385 C C . LEU B 1 240 ? -4.168 25.891 14.398 1 97.12 240 LEU B C 1
ATOM 5387 O O . LEU B 1 240 ? -3.225 25.125 14.594 1 97.12 240 LEU B O 1
ATOM 5391 N N . ASN B 1 241 ? -5.305 25.859 15.141 1 97.94 241 ASN B N 1
ATOM 5392 C CA . ASN B 1 241 ? -5.523 24.875 16.203 1 97.94 241 ASN B CA 1
ATOM 5393 C C . ASN B 1 241 ? -4.414 24.922 17.25 1 97.94 241 ASN B C 1
ATOM 5395 O O . ASN B 1 241 ? -4.023 23.875 17.781 1 97.94 241 ASN B O 1
ATOM 5399 N N . ALA B 1 242 ? -3.822 26.141 17.438 1 97.94 242 ALA B N 1
ATOM 5400 C CA . ALA B 1 242 ? -2.711 26.375 18.359 1 97.94 242 ALA B CA 1
ATOM 5401 C C . ALA B 1 242 ? -1.527 25.469 18.031 1 97.94 242 ALA B C 1
ATOM 5403 O O . ALA B 1 242 ? -0.847 24.969 18.938 1 97.94 242 ALA B O 1
ATOM 5404 N N . GLY B 1 243 ? -1.332 25.141 16.812 1 98.06 243 GLY B N 1
ATOM 5405 C CA . GLY B 1 243 ? -0.188 24.375 16.344 1 98.06 243 GLY B CA 1
ATOM 5406 C C . GLY B 1 243 ? -0.345 22.875 16.562 1 98.06 243 GLY B C 1
ATOM 5407 O O . GLY B 1 243 ? 0.56 22.109 16.25 1 98.06 243 GLY B O 1
ATOM 5408 N N . GLN B 1 244 ? -1.503 22.406 17.062 1 98.19 244 GLN B N 1
ATOM 5409 C CA . GLN B 1 244 ? -1.743 20.984 17.328 1 98.19 244 GLN B CA 1
ATOM 5410 C C . GLN B 1 244 ? -2.156 20.25 16.062 1 98.19 244 GLN B C 1
ATOM 5412 O O . GLN B 1 244 ? -3.227 19.641 16.016 1 98.19 244 GLN B O 1
ATOM 5417 N N . ILE B 1 245 ? -1.272 20.312 15.039 1 97.88 245 ILE B N 1
ATOM 5418 C CA . ILE B 1 245 ? -1.456 19.75 13.711 1 97.88 245 ILE B CA 1
ATOM 5419 C C . ILE B 1 245 ? -0.184 19.016 13.273 1 97.88 245 ILE B C 1
ATOM 5421 O O . ILE B 1 245 ? 0.915 19.578 13.367 1 97.88 245 ILE B O 1
ATOM 5425 N N . CYS B 1 246 ? -0.323 17.844 12.781 1 97.44 246 CYS B N 1
ATOM 5426 C CA . CYS B 1 246 ? 0.825 17.047 12.359 1 97.44 246 CYS B CA 1
ATOM 5427 C C . CYS B 1 246 ? 1.561 17.734 11.211 1 97.44 246 CYS B C 1
ATOM 5429 O O . CYS B 1 246 ? 2.773 17.562 11.055 1 97.44 246 CYS B O 1
ATOM 5431 N N . LEU B 1 247 ? 0.829 18.578 10.438 1 97.88 247 LEU B N 1
ATOM 5432 C CA . LEU B 1 247 ? 1.393 19.234 9.266 1 97.88 247 LEU B CA 1
ATOM 5433 C C . LEU B 1 247 ? 1.865 20.641 9.617 1 97.88 247 LEU B C 1
ATOM 5435 O O . LEU B 1 247 ? 2.404 21.359 8.766 1 97.88 247 LEU B O 1
ATOM 5439 N N . ALA B 1 248 ? 1.686 21.109 10.805 1 98.31 248 ALA B N 1
ATOM 5440 C CA . ALA B 1 248 ? 2.088 22.469 11.164 1 98.31 248 ALA B CA 1
ATOM 5441 C C . ALA B 1 248 ? 3.584 22.672 10.938 1 98.31 248 ALA B C 1
ATOM 5443 O O . ALA B 1 248 ? 4.383 21.766 11.188 1 98.31 248 ALA B O 1
ATOM 5444 N N . PRO B 1 249 ? 3.959 23.891 10.438 1 98.62 249 PRO B N 1
ATOM 5445 C CA . PRO B 1 249 ? 5.395 24.188 10.422 1 98.62 249 PRO B CA 1
ATOM 5446 C C . PRO B 1 249 ? 6.074 23.875 11.75 1 98.62 249 PRO B C 1
ATOM 5448 O O . PRO B 1 249 ? 5.664 24.406 12.789 1 98.62 249 PRO B O 1
ATOM 5451 N N . ASP B 1 250 ? 7.09 23.062 11.664 1 98.75 250 ASP B N 1
ATOM 5452 C CA . ASP B 1 250 ? 7.699 22.625 12.914 1 98.75 250 ASP B CA 1
ATOM 5453 C C . ASP B 1 250 ? 9.008 23.359 13.18 1 98.75 250 ASP B C 1
ATOM 5455 O O . ASP B 1 250 ? 9.391 23.562 14.336 1 98.75 250 ASP B O 1
ATOM 5459 N N . TYR B 1 251 ? 9.742 23.75 12.18 1 98.81 251 TYR B N 1
ATOM 5460 C CA . TYR B 1 251 ? 10.891 24.641 12.242 1 98.81 251 TYR B CA 1
ATOM 5461 C C . TYR B 1 251 ? 11.133 25.328 10.898 1 98.81 251 TYR B C 1
ATOM 5463 O O . TYR B 1 251 ? 10.648 24.859 9.867 1 98.81 251 TYR B O 1
ATOM 5471 N N . MET B 1 252 ? 11.859 26.438 10.961 1 98.88 252 MET B N 1
ATOM 5472 C CA . MET B 1 252 ? 12.164 27.203 9.75 1 98.88 252 MET B CA 1
ATOM 5473 C C . MET B 1 252 ? 13.664 27.234 9.492 1 98.88 252 MET B C 1
ATOM 5475 O O . MET B 1 252 ? 14.461 27.297 10.43 1 98.88 252 MET B O 1
ATOM 5479 N N . LEU B 1 253 ? 14.008 27.094 8.281 1 98.88 253 LEU B N 1
ATOM 5480 C CA . LEU B 1 253 ? 15.352 27.359 7.77 1 98.88 253 LEU B CA 1
ATOM 5481 C C . LEU B 1 253 ? 15.359 28.594 6.887 1 98.88 253 LEU B C 1
ATOM 5483 O O . LEU B 1 253 ? 14.734 28.609 5.828 1 98.88 253 LEU B O 1
ATOM 5487 N N . VAL B 1 254 ? 16.062 29.625 7.332 1 98.69 254 VAL B N 1
ATOM 5488 C CA . VAL B 1 254 ? 16 30.922 6.656 1 98.69 254 VAL B CA 1
ATOM 5489 C C . VAL B 1 254 ? 17.422 31.406 6.336 1 98.69 254 VAL B C 1
ATOM 5491 O O . VAL B 1 254 ? 18.359 31.125 7.082 1 98.69 254 VAL B O 1
ATOM 5494 N N . PRO B 1 255 ? 17.578 32.156 5.18 1 98.31 255 PRO B N 1
ATOM 5495 C CA . PRO B 1 255 ? 18.891 32.75 4.945 1 98.31 255 PRO B CA 1
ATOM 5496 C C . PRO B 1 255 ? 19.344 33.656 6.09 1 98.31 255 PRO B C 1
ATOM 5498 O O . PRO B 1 255 ? 18.516 34.375 6.648 1 98.31 255 PRO B O 1
ATOM 5501 N N . GLU B 1 256 ? 20.625 33.594 6.348 1 97.75 256 GLU B N 1
ATOM 5502 C CA . GLU B 1 256 ? 21.188 34.281 7.496 1 97.75 256 GLU B CA 1
ATOM 5503 C C . GLU B 1 256 ? 20.812 35.781 7.453 1 97.75 256 GLU B C 1
ATOM 5505 O O . GLU B 1 256 ? 20.438 36.344 8.469 1 97.75 256 GLU B O 1
ATOM 5510 N N . GLU B 1 257 ? 20.875 36.312 6.332 1 97.88 257 GLU B N 1
ATOM 5511 C CA . GLU B 1 257 ? 20.688 37.75 6.172 1 97.88 257 GLU B CA 1
ATOM 5512 C C . GLU B 1 257 ? 19.203 38.125 6.266 1 97.88 257 GLU B C 1
ATOM 5514 O O . GLU B 1 257 ? 18.875 39.312 6.363 1 97.88 257 GLU B O 1
ATOM 5519 N N . LYS B 1 258 ? 18.312 37.125 6.332 1 97.69 258 LYS B N 1
ATOM 5520 C CA . LYS B 1 258 ? 16.875 37.406 6.352 1 97.69 258 LYS B CA 1
ATOM 5521 C C . LYS B 1 258 ? 16.266 37.031 7.695 1 97.69 258 LYS B C 1
ATOM 5523 O O . LYS B 1 258 ? 15.07 37.25 7.922 1 97.69 258 LYS B O 1
ATOM 5528 N N . GLU B 1 259 ? 17.016 36.469 8.531 1 98 259 GLU B N 1
ATOM 5529 C CA . GLU B 1 259 ? 16.484 35.844 9.758 1 98 259 GLU B CA 1
ATOM 5530 C C . GLU B 1 259 ? 15.727 36.875 10.594 1 98 259 GLU B C 1
ATOM 5532 O O . GLU B 1 259 ? 14.609 36.625 11.031 1 98 259 GLU B O 1
ATOM 5537 N N . ALA B 1 260 ? 16.312 38.062 10.805 1 98.06 260 ALA B N 1
ATOM 5538 C CA . ALA B 1 260 ? 15.68 39.094 11.625 1 98.06 260 ALA B CA 1
ATOM 5539 C C . ALA B 1 260 ? 14.359 39.531 11.016 1 98.06 260 ALA B C 1
ATOM 5541 O O . ALA B 1 260 ? 13.367 39.719 11.727 1 98.06 260 ALA B O 1
ATOM 5542 N N . ALA B 1 261 ? 14.391 39.719 9.75 1 98.5 261 ALA B N 1
ATOM 5543 C CA . ALA B 1 261 ? 13.188 40.188 9.047 1 98.5 261 ALA B CA 1
ATOM 5544 C C . ALA B 1 261 ? 12.086 39.125 9.133 1 98.5 261 ALA B C 1
ATOM 5546 O O . ALA B 1 261 ? 10.906 39.469 9.25 1 98.5 261 ALA B O 1
ATOM 5547 N N . VAL B 1 262 ? 12.453 37.844 9.008 1 98.75 262 VAL B N 1
ATOM 5548 C CA . VAL B 1 262 ? 11.492 36.781 9.094 1 98.75 262 VAL B CA 1
ATOM 5549 C C . VAL B 1 262 ? 10.867 36.719 10.492 1 98.75 262 VAL B C 1
ATOM 5551 O O . VAL B 1 262 ? 9.648 36.625 10.633 1 98.75 262 VAL B O 1
ATOM 5554 N N . VAL B 1 263 ? 11.664 36.844 11.516 1 98.75 263 VAL B N 1
ATOM 5555 C CA . VAL B 1 263 ? 11.188 36.812 12.891 1 98.75 263 VAL B CA 1
ATOM 5556 C C . VAL B 1 263 ? 10.242 37.969 13.148 1 98.75 263 VAL B C 1
ATOM 5558 O O . VAL B 1 263 ? 9.164 37.781 13.719 1 98.75 263 VAL B O 1
ATOM 5561 N N . GLU B 1 264 ? 10.68 39.188 12.68 1 98.69 264 GLU B N 1
ATOM 5562 C CA . GLU B 1 264 ? 9.828 40.344 12.828 1 98.69 264 GLU B CA 1
ATOM 5563 C C . GLU B 1 264 ? 8.5 40.156 12.102 1 98.69 264 GLU B C 1
ATOM 5565 O O . GLU B 1 264 ? 7.445 40.562 12.609 1 98.69 264 GLU B O 1
ATOM 5570 N N . GLY B 1 265 ? 8.617 39.594 10.945 1 98.75 265 GLY B N 1
ATOM 5571 C CA . GLY B 1 265 ? 7.414 39.312 10.172 1 98.75 265 GLY B CA 1
ATOM 5572 C C . GLY B 1 265 ? 6.473 38.375 10.867 1 98.75 265 GLY B C 1
ATOM 5573 O O . GLY B 1 265 ? 5.254 38.562 10.844 1 98.75 265 GLY B O 1
ATOM 5574 N N . LEU B 1 266 ? 7 37.312 11.461 1 98.88 266 LEU B N 1
ATOM 5575 C CA . LEU B 1 266 ? 6.203 36.344 12.188 1 98.88 266 LEU B CA 1
ATOM 5576 C C . LEU B 1 266 ? 5.484 37 13.359 1 98.88 266 LEU B C 1
ATOM 5578 O O . LEU B 1 266 ? 4.293 36.75 13.578 1 98.88 266 LEU B O 1
ATOM 5582 N N . VAL B 1 267 ? 6.219 37.812 14.094 1 98.75 267 VAL B N 1
ATOM 5583 C CA . VAL B 1 267 ? 5.648 38.5 15.242 1 98.75 267 VAL B CA 1
ATOM 5584 C C . VAL B 1 267 ? 4.5 39.406 14.781 1 98.75 267 VAL B C 1
ATOM 5586 O O . VAL B 1 267 ? 3.414 39.375 15.367 1 98.75 267 VAL B O 1
ATOM 5589 N N . ALA B 1 268 ? 4.766 40.125 13.719 1 98.62 268 ALA B N 1
ATOM 5590 C CA . ALA B 1 268 ? 3.764 41.062 13.203 1 98.62 268 ALA B CA 1
ATOM 5591 C C . ALA B 1 268 ? 2.518 40.312 12.727 1 98.62 268 ALA B C 1
ATOM 5593 O O . ALA B 1 268 ? 1.393 40.719 13.023 1 98.62 268 ALA B O 1
ATOM 5594 N N . ALA B 1 269 ? 2.732 39.25 12.016 1 98.25 269 ALA B N 1
ATOM 5595 C CA . ALA B 1 269 ? 1.623 38.5 11.461 1 98.25 269 ALA B CA 1
ATOM 5596 C C . ALA B 1 269 ? 0.78 37.875 12.562 1 98.25 269 ALA B C 1
ATOM 5598 O O . ALA B 1 269 ? -0.448 37.969 12.555 1 98.25 269 ALA B O 1
ATOM 5599 N N . ALA B 1 270 ? 1.4 37.219 13.523 1 98.44 270 ALA B N 1
ATOM 5600 C CA . ALA B 1 270 ? 0.695 36.594 14.633 1 98.44 270 ALA B CA 1
ATOM 5601 C C . ALA B 1 270 ? -0.078 37.625 15.453 1 98.44 270 ALA B C 1
ATOM 5603 O O . ALA B 1 270 ? -1.204 37.375 15.883 1 98.44 270 ALA B O 1
ATOM 5604 N N . SER B 1 271 ? 0.551 38.781 15.625 1 98.38 271 SER B N 1
ATOM 5605 C CA . SER B 1 271 ? -0.069 39.844 16.391 1 98.38 271 SER B CA 1
ATOM 5606 C C . SER B 1 271 ? -1.321 40.375 15.703 1 98.38 271 SER B C 1
ATOM 5608 O O . SER B 1 271 ? -2.301 40.719 16.359 1 98.38 271 SER B O 1
ATOM 5610 N N . ARG B 1 272 ? -1.247 40.438 14.414 1 96.88 272 ARG B N 1
ATOM 5611 C CA . ARG B 1 272 ? -2.398 40.906 13.648 1 96.88 272 ARG B CA 1
ATOM 5612 C C . ARG B 1 272 ? -3.535 39.906 13.695 1 96.88 272 ARG B C 1
ATOM 5614 O O . ARG B 1 272 ? -4.703 40.281 13.805 1 96.88 272 ARG B O 1
ATOM 5621 N N . MET B 1 273 ? -3.232 38.656 13.672 1 96.44 273 MET B N 1
ATOM 5622 C CA . MET B 1 273 ? -4.238 37.594 13.664 1 96.44 273 MET B CA 1
ATOM 5623 C C . MET B 1 273 ? -4.883 37.438 15.039 1 96.44 273 MET B C 1
ATOM 5625 O O . MET B 1 273 ? -6.086 37.188 15.141 1 96.44 273 MET B O 1
ATOM 5629 N N . TYR B 1 274 ? -4.074 37.625 16.047 1 97.38 274 TYR B N 1
ATOM 5630 C CA . TYR B 1 274 ? -4.523 37.469 17.422 1 97.38 274 TYR B CA 1
ATOM 5631 C C . TYR B 1 274 ? -4.02 38.594 18.297 1 97.38 274 TYR B C 1
ATOM 5633 O O . TYR B 1 274 ? -3.062 38.438 19.062 1 97.38 274 TYR B O 1
ATOM 5641 N N . PRO B 1 275 ? -4.719 39.719 18.266 1 96.94 275 PRO B N 1
ATOM 5642 C CA . PRO B 1 275 ? -4.293 40.844 19.078 1 96.94 275 PRO B CA 1
ATOM 5643 C C . PRO B 1 275 ? -4.391 40.562 20.578 1 96.94 275 PRO B C 1
ATOM 5645 O O . PRO B 1 275 ? -3.709 41.219 21.375 1 96.94 275 PRO B O 1
ATOM 5648 N N . THR B 1 276 ? -5.293 39.656 20.922 1 96.75 276 THR B N 1
ATOM 5649 C CA . THR B 1 276 ? -5.41 39.062 22.25 1 96.75 276 THR B CA 1
ATOM 5650 C C . THR B 1 276 ? -5.492 37.531 22.141 1 96.75 276 THR B C 1
ATOM 5652 O O . THR B 1 276 ? -5.77 37 21.062 1 96.75 276 THR B O 1
ATOM 5655 N N . LEU B 1 277 ? -5.195 36.875 23.25 1 96.31 277 LEU B N 1
ATOM 5656 C CA . LEU B 1 277 ? -5.191 35.438 23.188 1 96.31 277 LEU B CA 1
ATOM 5657 C C . LEU B 1 277 ? -6.121 34.844 24.234 1 96.31 277 LEU B C 1
ATOM 5659 O O . LEU B 1 277 ? -6.98 34 23.922 1 96.31 277 LEU B O 1
ATOM 5663 N N . LEU B 1 278 ? -6.047 35.25 25.484 1 95.75 278 LEU B N 1
ATOM 5664 C CA . LEU B 1 278 ? -6.746 34.594 26.609 1 95.75 278 LEU B CA 1
ATOM 5665 C C . LEU B 1 278 ? -8.258 34.688 26.406 1 95.75 278 LEU B C 1
ATOM 5667 O O . LEU B 1 278 ? -8.953 33.688 26.578 1 95.75 278 LEU B O 1
ATOM 5671 N N . SER B 1 279 ? -8.758 35.812 26.047 1 92.69 279 SER B N 1
ATOM 5672 C CA . SER B 1 279 ? -10.203 35.969 25.891 1 92.69 279 SER B CA 1
ATOM 5673 C C . SER B 1 279 ? -10.609 35.938 24.422 1 92.69 279 SER B C 1
ATOM 5675 O O . SER B 1 279 ? -11.766 36.156 24.094 1 92.69 279 SER B O 1
ATOM 5677 N N . ASN B 1 280 ? -9.641 35.656 23.562 1 95.25 280 ASN B N 1
ATOM 5678 C CA . ASN B 1 280 ? -9.914 35.656 22.125 1 95.25 280 ASN B CA 1
ATOM 5679 C C . ASN B 1 280 ? -10.742 34.438 21.719 1 95.25 280 ASN B C 1
ATOM 5681 O O . ASN B 1 280 ? -10.297 33.312 21.859 1 95.25 280 ASN B O 1
ATOM 5685 N N . PRO B 1 281 ? -11.938 34.625 21.203 1 95.19 281 PRO B N 1
ATOM 5686 C CA . PRO B 1 281 ? -12.797 33.5 20.844 1 95.19 281 PRO B CA 1
ATOM 5687 C C . PRO B 1 281 ? -12.273 32.688 19.641 1 95.19 281 PRO B C 1
ATOM 5689 O O . PRO B 1 281 ? -12.719 31.578 19.406 1 95.19 281 PRO B O 1
ATOM 5692 N N . ASP B 1 282 ? -11.312 33.25 18.938 1 96.69 282 ASP B N 1
ATOM 5693 C CA . ASP B 1 282 ? -10.82 32.625 17.719 1 96.69 282 ASP B CA 1
ATOM 5694 C C . ASP B 1 282 ? -9.594 31.75 18.016 1 96.69 282 ASP B C 1
ATOM 5696 O O . ASP B 1 282 ? -9.164 30.969 17.172 1 96.69 282 ASP B O 1
ATOM 5700 N N . TYR B 1 283 ? -9.031 31.922 19.188 1 96.94 283 TYR B N 1
ATOM 5701 C CA . TYR B 1 283 ? -7.781 31.219 19.484 1 96.94 283 TYR B CA 1
ATOM 5702 C C . TYR B 1 283 ? -8.031 29.969 20.328 1 96.94 283 TYR B C 1
ATOM 5704 O O . TYR B 1 283 ? -8.781 30.016 21.297 1 96.94 283 TYR B O 1
ATOM 5712 N N . THR B 1 284 ? -7.48 28.891 19.922 1 97.38 284 THR B N 1
ATOM 5713 C CA . THR B 1 284 ? -7.738 27.578 20.5 1 97.38 284 THR B CA 1
ATOM 5714 C C . THR B 1 284 ? -6.797 27.312 21.672 1 97.38 284 THR B C 1
ATOM 5716 O O . THR B 1 284 ? -5.641 27.734 21.656 1 97.38 284 THR B O 1
ATOM 5719 N N . ALA B 1 285 ? -7.289 26.594 22.656 1 97.75 285 ALA B N 1
ATOM 5720 C CA . ALA B 1 285 ? -6.492 26.156 23.812 1 97.75 285 ALA B CA 1
ATOM 5721 C C . ALA B 1 285 ? -5.734 24.875 23.5 1 97.75 285 ALA B C 1
ATOM 5723 O O . ALA B 1 285 ? -6.141 24.109 22.625 1 97.75 285 ALA B O 1
ATOM 5724 N N . VAL B 1 286 ? -4.574 24.656 24.156 1 98.06 286 VAL B N 1
ATOM 5725 C CA . VAL B 1 286 ? -3.898 23.359 24.141 1 98.06 286 VAL B CA 1
ATOM 5726 C C . VAL B 1 286 ? -4.805 22.297 24.766 1 98.06 286 VAL B C 1
ATOM 5728 O O . VAL B 1 286 ? -5.48 22.562 25.766 1 98.06 286 VAL B O 1
ATOM 5731 N N . ILE B 1 287 ? -4.867 21.141 24.281 1 97.94 287 ILE B N 1
ATOM 5732 C CA . ILE B 1 287 ? -5.895 20.109 24.453 1 97.94 287 ILE B CA 1
ATOM 5733 C C . ILE B 1 287 ? -6.012 19.75 25.938 1 97.94 287 ILE B C 1
ATOM 5735 O O . ILE B 1 287 ? -7.113 19.531 26.438 1 97.94 287 ILE B O 1
ATOM 5739 N N . ASN B 1 288 ? -4.922 19.625 26.656 1 97.06 288 ASN B N 1
ATOM 5740 C CA . ASN B 1 288 ? -4.969 19.25 28.062 1 97.06 288 ASN B CA 1
ATOM 5741 C C . ASN B 1 288 ? -3.727 19.734 28.812 1 97.06 288 ASN B C 1
ATOM 5743 O O . ASN B 1 288 ? -2.82 20.312 28.219 1 97.06 288 ASN B O 1
ATOM 5747 N N . ASP B 1 289 ? -3.732 19.5 30.125 1 96.69 289 ASP B N 1
ATOM 5748 C CA . ASP B 1 289 ? -2.672 20.016 30.984 1 96.69 289 ASP B CA 1
ATOM 5749 C C . ASP B 1 289 ? -1.336 19.344 30.672 1 96.69 289 ASP B C 1
ATOM 5751 O O . ASP B 1 289 ? -0.287 20 30.719 1 96.69 289 ASP B O 1
ATOM 5755 N N . ARG B 1 290 ? -1.379 18.156 30.359 1 96.69 290 ARG B N 1
ATOM 5756 C CA . ARG B 1 290 ? -0.155 17.422 30.078 1 96.69 290 ARG B CA 1
ATOM 5757 C C . ARG B 1 290 ? 0.556 18 28.859 1 96.69 290 ARG B C 1
ATOM 5759 O O . ARG B 1 290 ? 1.768 18.219 28.891 1 96.69 290 ARG B O 1
ATOM 5766 N N . HIS B 1 291 ? -0.196 18.219 27.781 1 97.44 291 HIS B N 1
ATOM 5767 C CA . HIS B 1 291 ? 0.377 18.781 26.562 1 97.44 291 HIS B CA 1
ATOM 5768 C C . HIS B 1 291 ? 0.838 20.219 26.781 1 97.44 291 HIS B C 1
ATOM 5770 O O . HIS B 1 291 ? 1.86 20.641 26.234 1 97.44 291 HIS B O 1
ATOM 5776 N N . TYR B 1 292 ? 0.039 20.938 27.625 1 97.81 292 TYR B N 1
ATOM 5777 C CA . TYR B 1 292 ? 0.425 22.312 27.953 1 97.81 292 TYR B CA 1
ATOM 5778 C C . TYR B 1 292 ? 1.754 22.328 28.703 1 97.81 292 TYR B C 1
ATOM 5780 O O . TYR B 1 292 ? 2.654 23.094 28.359 1 97.81 292 TYR B O 1
ATOM 5788 N N . GLN B 1 293 ? 1.901 21.438 29.641 1 97.44 293 GLN B N 1
ATOM 5789 C CA . GLN B 1 293 ? 3.119 21.359 30.453 1 97.44 293 GLN B CA 1
ATOM 5790 C C . GLN B 1 293 ? 4.301 20.891 29.594 1 97.44 293 GLN B C 1
ATOM 5792 O O . GLN B 1 293 ? 5.422 21.375 29.766 1 97.44 293 GLN B O 1
ATOM 5797 N N . ARG B 1 294 ? 4.051 19.969 28.703 1 98.06 294 ARG B N 1
ATOM 5798 C CA . ARG B 1 294 ? 5.086 19.5 27.781 1 98.06 294 ARG B CA 1
ATOM 5799 C C . ARG B 1 294 ? 5.652 20.672 26.969 1 98.06 294 ARG B C 1
ATOM 5801 O O . ARG B 1 294 ? 6.867 20.859 26.922 1 98.06 294 ARG B O 1
ATOM 5808 N N . LEU B 1 295 ? 4.809 21.484 26.422 1 98.44 295 LEU B N 1
ATOM 5809 C CA . LEU B 1 295 ? 5.211 22.594 25.578 1 98.44 295 LEU B CA 1
ATOM 5810 C C . LEU B 1 295 ? 5.961 23.656 26.375 1 98.44 295 LEU B C 1
ATOM 5812 O O . LEU B 1 295 ? 7.004 24.141 25.953 1 98.44 295 LEU B O 1
ATOM 5816 N N . THR B 1 296 ? 5.402 24 27.547 1 97.81 296 THR B N 1
ATOM 5817 C CA . THR B 1 296 ? 6.062 25 28.391 1 97.81 296 THR B CA 1
ATOM 5818 C C . THR B 1 296 ? 7.418 24.484 28.875 1 97.81 296 THR B C 1
ATOM 5820 O O . THR B 1 296 ? 8.375 25.25 28.969 1 97.81 296 THR B O 1
ATOM 5823 N N . GLY B 1 297 ? 7.457 23.188 29.156 1 98.62 297 GLY B N 1
ATOM 5824 C CA . GLY B 1 297 ? 8.734 22.578 29.5 1 98.62 297 GLY B CA 1
ATOM 5825 C C . GLY B 1 297 ? 9.758 22.656 28.391 1 98.62 297 GLY B C 1
ATOM 5826 O O . GLY B 1 297 ? 10.938 22.906 28.641 1 98.62 297 GLY B O 1
ATOM 5827 N N . TRP B 1 298 ? 9.352 22.469 27.188 1 98.75 298 TRP B N 1
ATOM 5828 C CA . TRP B 1 298 ? 10.258 22.516 26.031 1 98.75 298 TRP B CA 1
ATOM 5829 C C . TRP B 1 298 ? 10.75 23.938 25.781 1 98.75 298 TRP B C 1
ATOM 5831 O O . TRP B 1 298 ? 11.898 24.141 25.375 1 98.75 298 TRP B O 1
ATOM 5841 N N . ILE B 1 299 ? 9.867 24.906 25.984 1 98.56 299 ILE B N 1
ATOM 5842 C CA . ILE B 1 299 ? 10.242 26.312 25.891 1 98.56 299 ILE B CA 1
ATOM 5843 C C . ILE B 1 299 ? 11.297 26.656 26.938 1 98.56 299 ILE B C 1
ATOM 5845 O O . ILE B 1 299 ? 12.297 27.297 26.641 1 98.56 299 ILE B O 1
ATOM 5849 N N . ASP B 1 300 ? 11.07 26.172 28.141 1 98.56 300 ASP B N 1
ATOM 5850 C CA . ASP B 1 300 ? 12.031 26.375 29.219 1 98.56 300 ASP B CA 1
ATOM 5851 C C . ASP B 1 300 ? 13.367 25.719 28.906 1 98.56 300 ASP B C 1
ATOM 5853 O O . ASP B 1 300 ? 14.43 26.281 29.188 1 98.56 300 ASP B O 1
ATOM 5857 N N . ASP B 1 301 ? 13.305 24.547 28.375 1 98.81 301 ASP B N 1
ATOM 5858 C CA . ASP B 1 301 ? 14.516 23.844 27.953 1 98.81 301 ASP B CA 1
ATOM 5859 C C . ASP B 1 301 ? 15.312 24.688 26.953 1 98.81 301 ASP B C 1
ATOM 5861 O O . ASP B 1 301 ? 16.531 24.828 27.078 1 98.81 301 ASP B O 1
ATOM 5865 N N . ALA B 1 302 ? 14.68 25.281 25.953 1 98.69 302 ALA B N 1
ATOM 5866 C CA . ALA B 1 302 ? 15.328 26.109 24.953 1 98.69 302 ALA B CA 1
ATOM 5867 C C . ALA B 1 302 ? 15.977 27.344 25.594 1 98.69 302 ALA B C 1
ATOM 5869 O O . ALA B 1 302 ? 17.125 27.672 25.281 1 98.69 302 ALA B O 1
ATOM 5870 N N . ARG B 1 303 ? 15.234 27.953 26.531 1 98.12 303 ARG B N 1
ATOM 5871 C CA . ARG B 1 303 ? 15.758 29.109 27.25 1 98.12 303 ARG B CA 1
ATOM 5872 C C . ARG B 1 303 ? 17 28.75 28.047 1 98.12 303 ARG B C 1
ATOM 5874 O O . ARG B 1 303 ? 18 29.453 27.984 1 98.12 303 ARG B O 1
ATOM 5881 N N . ALA B 1 304 ? 16.906 27.688 28.703 1 98.38 304 ALA B N 1
ATOM 5882 C CA . ALA B 1 304 ? 17.984 27.234 29.578 1 98.38 304 ALA B CA 1
ATOM 5883 C C . ALA B 1 304 ? 19.234 26.906 28.766 1 98.38 304 ALA B C 1
ATOM 5885 O O . ALA B 1 304 ? 20.359 27.078 29.266 1 98.38 304 ALA B O 1
ATOM 5886 N N . LYS B 1 305 ? 19.031 26.531 27.625 1 98.38 305 LYS B N 1
ATOM 5887 C CA . LYS B 1 305 ? 20.156 26.125 26.797 1 98.38 305 LYS B CA 1
ATOM 5888 C C . LYS B 1 305 ? 20.641 27.266 25.906 1 98.38 305 LYS B C 1
ATOM 5890 O O . LYS B 1 305 ? 21.453 27.047 25 1 98.38 305 LYS B O 1
ATOM 5895 N N . GLY B 1 306 ? 20.094 28.422 26.047 1 97.88 306 GLY B N 1
ATOM 5896 C CA . GLY B 1 306 ? 20.719 29.625 25.516 1 97.88 306 GLY B CA 1
ATOM 5897 C C . GLY B 1 306 ? 19.984 30.203 24.328 1 97.88 306 GLY B C 1
ATOM 5898 O O . GLY B 1 306 ? 20.406 31.203 23.75 1 97.88 306 GLY B O 1
ATOM 5899 N N . ALA B 1 307 ? 18.844 29.703 23.953 1 98.19 307 ALA B N 1
ATOM 5900 C CA . ALA B 1 307 ? 18.078 30.266 22.859 1 98.19 307 ALA B CA 1
ATOM 5901 C C . ALA B 1 307 ? 17.391 31.562 23.281 1 98.19 307 ALA B C 1
ATOM 5903 O O . ALA B 1 307 ? 17.062 31.734 24.453 1 98.19 307 ALA B O 1
ATOM 5904 N N . GLU B 1 308 ? 17.297 32.438 22.328 1 98.38 308 GLU B N 1
ATOM 5905 C CA . GLU B 1 308 ? 16.391 33.562 22.531 1 98.38 308 GLU B CA 1
ATOM 5906 C C . GLU B 1 308 ? 14.938 33.156 22.281 1 98.38 308 GLU B C 1
ATOM 5908 O O . GLU B 1 308 ? 14.602 32.719 21.172 1 98.38 308 GLU B O 1
ATOM 5913 N N . VAL B 1 309 ? 14.109 33.25 23.328 1 98.62 309 VAL B N 1
ATOM 5914 C CA . VAL B 1 309 ? 12.703 32.906 23.219 1 98.62 309 VAL B CA 1
ATOM 5915 C C . VAL B 1 309 ? 11.844 34.156 23.156 1 98.62 309 VAL B C 1
ATOM 5917 O O . VAL B 1 309 ? 11.891 35 24.078 1 98.62 309 VAL B O 1
ATOM 5920 N N . ILE B 1 310 ? 11.07 34.312 22.062 1 98.62 310 ILE B N 1
ATOM 5921 C CA . ILE B 1 310 ? 10.25 35.5 21.844 1 98.62 310 ILE B CA 1
ATOM 5922 C C . ILE B 1 310 ? 8.773 35.125 21.922 1 98.62 310 ILE B C 1
ATOM 5924 O O . ILE B 1 310 ? 8.211 34.562 20.953 1 98.62 310 ILE B O 1
ATOM 5928 N N . PRO B 1 311 ? 8.125 35.344 23.031 1 98.19 311 PRO B N 1
ATOM 5929 C CA . PRO B 1 311 ? 6.672 35.156 23.062 1 98.19 311 PRO B CA 1
ATOM 5930 C C . PRO B 1 311 ? 5.934 36.25 22.281 1 98.19 311 PRO B C 1
ATOM 5932 O O . PRO B 1 311 ? 6.266 37.438 22.406 1 98.19 311 PRO B O 1
ATOM 5935 N N . VAL B 1 312 ? 5.035 35.938 21.453 1 98.62 312 VAL B N 1
ATOM 5936 C CA . VAL B 1 312 ? 4.215 36.906 20.734 1 98.62 312 VAL B CA 1
ATOM 5937 C C . VAL B 1 312 ? 2.943 37.188 21.531 1 98.62 312 VAL B C 1
ATOM 5939 O O . VAL B 1 312 ? 1.929 36.5 21.359 1 98.62 312 VAL B O 1
ATOM 5942 N N . ASN B 1 313 ? 3 38.156 22.344 1 97.81 313 ASN B N 1
ATOM 5943 C CA . ASN B 1 313 ? 1.951 38.562 23.266 1 97.81 313 ASN B CA 1
ATOM 5944 C C . ASN B 1 313 ? 1.652 40.062 23.156 1 97.81 313 ASN B C 1
ATOM 5946 O O . ASN B 1 313 ? 1.956 40.844 24.078 1 97.81 313 ASN B O 1
ATOM 5950 N N . PRO B 1 314 ? 0.992 40.375 22.062 1 96.62 314 PRO B N 1
ATOM 5951 C CA . PRO B 1 314 ? 0.858 41.781 21.734 1 96.62 314 PRO B CA 1
ATOM 5952 C C . PRO B 1 314 ? 0.09 42.562 22.812 1 96.62 314 PRO B C 1
ATOM 5954 O O . PRO B 1 314 ? 0.32 43.75 23 1 96.62 314 PRO B O 1
ATOM 5957 N N . ALA B 1 315 ? -0.767 41.969 23.547 1 97.31 315 ALA B N 1
ATOM 5958 C CA . ALA B 1 315 ? -1.572 42.656 24.562 1 97.31 315 ALA B CA 1
ATOM 5959 C C . ALA B 1 315 ? -0.948 42.5 25.953 1 97.31 315 ALA B C 1
ATOM 5961 O O . ALA B 1 315 ? -1.528 42.938 26.938 1 97.31 315 ALA B O 1
ATOM 5962 N N . HIS B 1 316 ? 0.19 41.938 26.031 1 96.69 316 HIS B N 1
ATOM 5963 C CA . HIS B 1 316 ? 0.924 41.75 27.281 1 96.69 316 HIS B CA 1
ATOM 5964 C C . HIS B 1 316 ? 0.056 41.094 28.344 1 96.69 316 HIS B C 1
ATOM 5966 O O . HIS B 1 316 ? -0.032 41.562 29.484 1 96.69 316 HIS B O 1
ATOM 5972 N N . GLU B 1 317 ? -0.587 40.062 27.922 1 96.75 317 GLU B N 1
ATOM 5973 C CA . GLU B 1 317 ? -1.462 39.312 28.828 1 96.75 317 GLU B CA 1
ATOM 5974 C C . GLU B 1 317 ? -0.656 38.438 29.766 1 96.75 317 GLU B C 1
ATOM 5976 O O . GLU B 1 317 ? 0.48 38.062 29.453 1 96.75 317 GLU B O 1
ATOM 5981 N N . ASP B 1 318 ? -1.271 38.062 30.969 1 94.56 318 ASP B N 1
ATOM 5982 C CA . ASP B 1 318 ? -0.637 37.188 31.953 1 94.56 318 ASP B CA 1
ATOM 5983 C C . ASP B 1 318 ? -1.117 35.75 31.797 1 94.56 318 ASP B C 1
ATOM 5985 O O . ASP B 1 318 ? -2.137 35.344 32.375 1 94.56 318 ASP B O 1
ATOM 5989 N N . PHE B 1 319 ? -0.365 34.938 31.156 1 91.88 319 PHE B N 1
ATOM 5990 C CA . PHE B 1 319 ? -0.743 33.562 30.859 1 91.88 319 PHE B CA 1
ATOM 5991 C C . PHE B 1 319 ? -0.483 32.656 32.062 1 91.88 319 PHE B C 1
ATOM 5993 O O . PHE B 1 319 ? -1.142 31.625 32.219 1 91.88 319 PHE B O 1
ATOM 6000 N N . ALA B 1 320 ? 0.434 32.906 32.906 1 84.56 320 ALA B N 1
ATOM 6001 C CA . ALA B 1 320 ? 0.775 32.125 34.062 1 84.56 320 ALA B CA 1
ATOM 6002 C C . ALA B 1 320 ? -0.367 32.125 35.094 1 84.56 320 ALA B C 1
ATOM 6004 O O . ALA B 1 320 ? -0.609 31.109 35.75 1 84.56 320 ALA B O 1
ATOM 6005 N N . GLY B 1 321 ? -1.087 33.188 35.094 1 82 321 GLY B N 1
ATOM 6006 C CA . GLY B 1 321 ? -2.152 33.344 36.094 1 82 321 GLY B CA 1
ATOM 6007 C C . GLY B 1 321 ? -3.512 32.938 35.562 1 82 321 GLY B C 1
ATOM 6008 O O . GLY B 1 321 ? -4.488 32.875 36.312 1 82 321 GLY B O 1
ATOM 6009 N N . ALA B 1 322 ? -3.777 32.656 34.281 1 79.31 322 ALA B N 1
ATOM 6010 C CA . ALA B 1 322 ? -5.086 32.531 33.656 1 79.31 322 ALA B CA 1
ATOM 6011 C C . ALA B 1 322 ? -5.57 31.094 33.625 1 79.31 322 ALA B C 1
ATOM 6013 O O . ALA B 1 322 ? -6.77 30.844 33.531 1 79.31 322 ALA B O 1
ATOM 6014 N N . ASN B 1 323 ? -5.184 30.172 34.188 1 77.5 323 ASN B N 1
ATOM 6015 C CA . ASN B 1 323 ? -5.586 28.766 34.125 1 77.5 323 ASN B CA 1
ATOM 6016 C C . ASN B 1 323 ? -6.402 28.469 32.875 1 77.5 323 ASN B C 1
ATOM 6018 O O . ASN B 1 323 ? -7.527 27.969 32.969 1 77.5 323 ASN B O 1
ATOM 6022 N N . ALA B 1 324 ? -6.078 28.688 31.516 1 87.44 324 ALA B N 1
ATOM 6023 C CA . ALA B 1 324 ? -6.844 28.547 30.281 1 87.44 324 ALA B CA 1
ATOM 6024 C C . ALA B 1 324 ? -6.074 27.719 29.25 1 87.44 324 ALA B C 1
ATOM 6026 O O . ALA B 1 324 ? -6.582 27.438 28.172 1 87.44 324 ALA B O 1
ATOM 6027 N N . ARG B 1 325 ? -4.992 27.172 29.406 1 95.12 325 ARG B N 1
ATOM 6028 C CA . ARG B 1 325 ? -4.102 26.406 28.547 1 95.12 325 ARG B CA 1
ATOM 6029 C C . ARG B 1 325 ? -3.898 27.094 27.203 1 95.12 325 ARG B C 1
ATOM 6031 O O . ARG B 1 325 ? -3.783 26.438 26.156 1 95.12 325 ARG B O 1
ATOM 6038 N N . LYS B 1 326 ? -4.148 28.391 27.141 1 97 326 LYS B N 1
ATOM 6039 C CA . LYS B 1 326 ? -3.795 29.156 25.938 1 97 326 LYS B CA 1
ATOM 6040 C C . LYS B 1 326 ? -2.316 29.531 25.953 1 97 326 LYS B C 1
ATOM 6042 O O . LYS B 1 326 ? -1.794 29.984 26.984 1 97 326 LYS B O 1
ATOM 6047 N N . LEU B 1 327 ? -1.638 29.234 24.953 1 97.62 327 LEU B N 1
ATOM 6048 C CA . LEU B 1 327 ? -0.202 29.453 24.812 1 97.62 327 LEU B CA 1
ATOM 6049 C C . LEU B 1 327 ? 0.104 30.328 23.609 1 97.62 327 LEU B C 1
ATOM 6051 O O . LEU B 1 327 ? -0.252 29.984 22.484 1 97.62 327 LEU B O 1
ATOM 6055 N N . PRO B 1 328 ? 0.722 31.531 23.828 1 97.44 328 PRO B N 1
ATOM 6056 C CA . PRO B 1 328 ? 1.091 32.344 22.672 1 97.44 328 PRO B CA 1
ATOM 6057 C C . PRO B 1 328 ? 2.129 31.672 21.781 1 97.44 328 PRO B C 1
ATOM 6059 O O . PRO B 1 328 ? 2.781 30.719 22.203 1 97.44 328 PRO B O 1
ATOM 6062 N N . LEU B 1 329 ? 2.234 32.188 20.547 1 98.69 329 LEU B N 1
ATOM 6063 C CA . LEU B 1 329 ? 3.346 31.766 19.719 1 98.69 329 LEU B CA 1
ATOM 6064 C C . LEU B 1 329 ? 4.684 32.094 20.359 1 98.69 329 LEU B C 1
ATOM 6066 O O . LEU B 1 329 ? 4.875 33.219 20.844 1 98.69 329 LEU B O 1
ATOM 6070 N N . HIS B 1 330 ? 5.531 31.172 20.531 1 98.88 330 HIS B N 1
ATOM 6071 C CA . HIS B 1 330 ? 6.91 31.391 20.953 1 98.88 330 HIS B CA 1
ATOM 6072 C C . HIS B 1 330 ? 7.883 31.125 19.812 1 98.88 330 HIS B C 1
ATOM 6074 O O . HIS B 1 330 ? 7.961 30.016 19.312 1 98.88 330 HIS B O 1
ATOM 6080 N N . ILE B 1 331 ? 8.555 32.094 19.375 1 98.94 331 ILE B N 1
ATOM 6081 C CA . ILE B 1 331 ? 9.602 31.953 18.375 1 98.94 331 ILE B CA 1
ATOM 6082 C C . ILE B 1 331 ? 10.938 31.703 19.062 1 98.94 331 ILE B C 1
ATOM 6084 O O . ILE B 1 331 ? 11.32 32.438 19.984 1 98.94 331 ILE B O 1
ATOM 6088 N N . ILE B 1 332 ? 11.578 30.641 18.719 1 98.88 332 ILE B N 1
ATOM 6089 C CA . ILE B 1 332 ? 12.875 30.281 19.281 1 98.88 332 ILE B CA 1
ATOM 6090 C C . ILE B 1 332 ? 13.984 30.641 18.297 1 98.88 332 ILE B C 1
ATOM 6092 O O . ILE B 1 332 ? 14.133 29.984 17.266 1 98.88 332 ILE B O 1
ATOM 6096 N N . ARG B 1 333 ? 14.766 31.594 18.578 1 98.06 333 ARG B N 1
ATOM 6097 C CA . ARG B 1 333 ? 15.891 32 17.734 1 98.06 333 ARG B CA 1
ATOM 6098 C C . ARG B 1 333 ? 17.172 31.297 18.172 1 98.06 333 ARG B C 1
ATOM 6100 O O . ARG B 1 333 ? 17.406 31.094 19.359 1 98.06 333 ARG B O 1
ATOM 6107 N N . ASN B 1 334 ? 18 30.953 17.234 1 91.81 334 ASN B N 1
ATOM 6108 C CA . ASN B 1 334 ? 19.281 30.297 17.406 1 91.81 334 ASN B CA 1
ATOM 6109 C C . ASN B 1 334 ? 19.125 28.953 18.125 1 91.81 334 ASN B C 1
ATOM 6111 O O . ASN B 1 334 ? 19.812 28.703 19.125 1 91.81 334 ASN B O 1
ATOM 6115 N N . PRO B 1 335 ? 18.172 28.188 17.672 1 98.06 335 PRO B N 1
ATOM 6116 C CA . PRO B 1 335 ? 18.031 26.875 18.312 1 98.06 335 PRO B CA 1
ATOM 6117 C C . PRO B 1 335 ? 19.219 25.953 18.031 1 98.06 335 PRO B C 1
ATOM 6119 O O . PRO B 1 335 ? 19.828 26.031 16.969 1 98.06 335 PRO B O 1
ATOM 6122 N N . THR B 1 336 ? 19.562 25.156 19.016 1 97.94 336 THR B N 1
ATOM 6123 C CA . THR B 1 336 ? 20.609 24.156 18.844 1 97.94 336 THR B CA 1
ATOM 6124 C C . THR B 1 336 ? 20.016 22.75 18.844 1 97.94 336 THR B C 1
ATOM 6126 O O . THR B 1 336 ? 18.859 22.547 19.25 1 97.94 336 THR B O 1
ATOM 6129 N N . ASP B 1 337 ? 20.781 21.812 18.406 1 97.44 337 ASP B N 1
ATOM 6130 C CA . ASP B 1 337 ? 20.297 20.453 18.203 1 97.44 337 ASP B CA 1
ATOM 6131 C C . ASP B 1 337 ? 19.984 19.781 19.547 1 97.44 337 ASP B C 1
ATOM 6133 O O . ASP B 1 337 ? 19.25 18.797 19.578 1 97.44 337 ASP B O 1
ATOM 6137 N N . ASP B 1 338 ? 20.547 20.203 20.594 1 97.69 338 ASP B N 1
ATOM 6138 C CA . ASP B 1 338 ? 20.359 19.547 21.891 1 97.69 338 ASP B CA 1
ATOM 6139 C C . ASP B 1 338 ? 19.047 20 22.547 1 97.69 338 ASP B C 1
ATOM 6141 O O . ASP B 1 338 ? 18.625 19.422 23.547 1 97.69 338 ASP B O 1
ATOM 6145 N N . MET B 1 339 ? 18.438 21.078 22.016 1 98.69 339 MET B N 1
ATOM 6146 C CA . MET B 1 339 ? 17.141 21.531 22.516 1 98.69 339 MET B CA 1
ATOM 6147 C C . MET B 1 339 ? 16.047 20.547 22.094 1 98.69 339 MET B C 1
ATOM 6149 O O . MET B 1 339 ? 16.016 20.094 20.953 1 98.69 339 MET B O 1
ATOM 6153 N N . ILE B 1 340 ? 15.062 20.234 22.938 1 98.56 340 ILE B N 1
ATOM 6154 C CA . ILE B 1 340 ? 14.008 19.266 22.688 1 98.56 340 ILE B CA 1
ATOM 6155 C C . ILE B 1 340 ? 13.125 19.75 21.547 1 98.56 340 ILE B C 1
ATOM 6157 O O . ILE B 1 340 ? 12.656 18.938 20.734 1 98.56 340 ILE B O 1
ATOM 6161 N N . VAL B 1 341 ? 12.945 21.078 21.359 1 98.56 341 VAL B N 1
ATOM 6162 C CA . VAL B 1 341 ? 12.109 21.672 20.312 1 98.56 341 VAL B CA 1
ATOM 6163 C C . VAL B 1 341 ? 12.703 21.344 18.938 1 98.56 341 VAL B C 1
ATOM 6165 O O . VAL B 1 341 ? 12.008 21.438 17.922 1 98.56 341 VAL B O 1
ATOM 6168 N N . MET B 1 342 ? 13.977 20.953 18.891 1 98.25 342 MET B N 1
ATOM 6169 C CA . MET B 1 342 ? 14.609 20.609 17.625 1 98.25 342 MET B CA 1
ATOM 6170 C C . MET B 1 342 ? 14.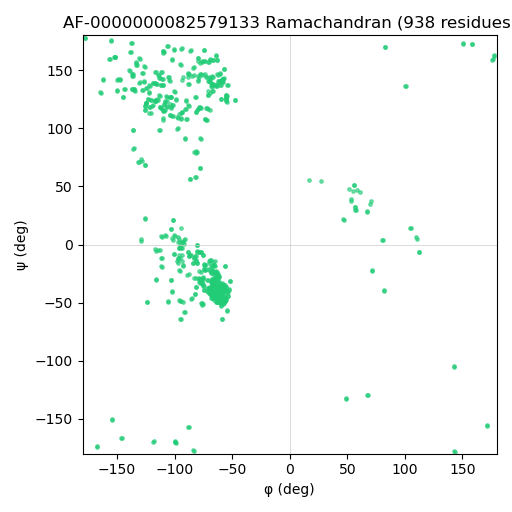664 19.094 17.438 1 98.25 342 MET B C 1
ATOM 6172 O O . MET B 1 342 ? 15.023 18.609 16.359 1 98.25 342 MET B O 1
ATOM 6176 N N . GLN B 1 343 ? 14.305 18.344 18.5 1 97.06 343 GLN B N 1
ATOM 6177 C CA . GLN B 1 343 ? 14.43 16.891 18.469 1 97.06 343 GLN B CA 1
ATOM 6178 C C . GLN B 1 343 ? 13.07 16.234 18.234 1 97.06 343 GLN B C 1
ATOM 6180 O O . GLN B 1 343 ? 12.953 15.289 17.453 1 97.06 343 GLN B O 1
ATOM 6185 N N . GLU B 1 344 ? 12.008 16.719 18.844 1 96.56 344 GLU B N 1
ATOM 6186 C CA . GLU B 1 344 ? 10.688 16.094 18.859 1 96.56 344 GLU B CA 1
ATOM 6187 C C . GLU B 1 344 ? 9.688 16.922 18.047 1 96.56 344 GLU B C 1
ATOM 6189 O O . GLU B 1 344 ? 9.852 18.141 17.922 1 96.56 344 GLU B O 1
ATOM 6194 N N . GLU B 1 345 ? 8.711 16.25 17.422 1 97.12 345 GLU B N 1
ATOM 6195 C CA . GLU B 1 345 ? 7.586 17 16.859 1 97.12 345 GLU B CA 1
ATOM 6196 C C . GLU B 1 345 ? 6.914 17.859 17.922 1 97.12 345 GLU B C 1
ATOM 6198 O O . GLU B 1 345 ? 6.477 17.359 18.953 1 97.12 345 GLU B O 1
ATOM 6203 N N . ILE B 1 346 ? 6.781 19.094 17.656 1 98.31 346 ILE B N 1
ATOM 6204 C CA . ILE B 1 346 ? 6.395 20.078 18.672 1 98.31 346 ILE B CA 1
ATOM 6205 C C . ILE B 1 346 ? 4.898 19.969 18.953 1 98.31 346 ILE B C 1
ATOM 6207 O O . ILE B 1 346 ? 4.484 19.844 20.109 1 98.31 346 ILE B O 1
ATOM 6211 N N . PHE B 1 347 ? 4.078 19.984 17.891 1 98.19 347 PHE B N 1
ATOM 6212 C CA . PHE B 1 347 ? 2.635 19.844 18.031 1 98.19 347 PHE B CA 1
ATOM 6213 C C . PHE B 1 347 ? 2.074 20.906 18.969 1 98.19 347 PHE B C 1
ATOM 6215 O O . PHE B 1 347 ? 1.346 20.578 19.906 1 98.19 347 PHE B O 1
ATOM 6222 N N . GLY B 1 348 ? 2.373 22.172 18.78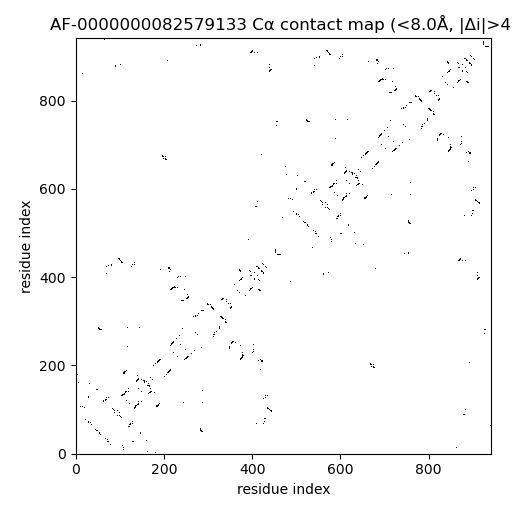1 1 98.56 348 GLY B N 1
ATOM 6223 C CA . GLY B 1 348 ? 2.006 23.359 19.531 1 98.56 348 GLY B CA 1
ATOM 6224 C C . GLY B 1 348 ? 2.535 24.641 18.922 1 98.56 348 GLY B C 1
ATOM 6225 O O . GLY B 1 348 ? 3.227 24.625 17.906 1 98.56 348 GLY B O 1
ATOM 6226 N N . PRO B 1 349 ? 2.203 25.766 19.531 1 98.62 349 PRO B N 1
ATOM 6227 C CA . PRO B 1 349 ? 2.557 27.062 18.922 1 98.62 349 PRO B CA 1
ATOM 6228 C C . PRO B 1 349 ? 3.957 27.531 19.312 1 98.62 349 PRO B C 1
ATOM 6230 O O . PRO B 1 349 ? 4.121 28.625 19.859 1 98.62 349 PRO B O 1
ATOM 6233 N N . VAL B 1 350 ? 4.945 26.703 19.047 1 98.94 350 VAL B N 1
ATOM 6234 C CA . VAL B 1 350 ? 6.367 26.984 19.219 1 98.94 350 VAL B CA 1
ATOM 6235 C C . VAL B 1 350 ? 7.082 26.797 17.875 1 98.94 350 VAL B C 1
ATOM 6237 O O . VAL B 1 350 ? 6.875 25.812 17.188 1 98.94 350 VAL B O 1
ATOM 6240 N N . LEU B 1 351 ? 7.91 27.797 17.453 1 98.94 351 LEU B N 1
ATOM 6241 C CA . LEU B 1 351 ? 8.477 27.75 16.125 1 98.94 351 LEU B CA 1
ATOM 6242 C C . LEU B 1 351 ? 9.961 28.125 16.141 1 98.94 351 LEU B C 1
ATOM 6244 O O . LEU B 1 351 ? 10.305 29.297 16.203 1 98.94 351 LEU B O 1
ATOM 6248 N N . PRO B 1 352 ? 10.812 27.125 16.141 1 98.88 352 PRO B N 1
ATOM 6249 C CA . PRO B 1 352 ? 12.242 27.406 15.984 1 98.88 352 PRO B CA 1
ATOM 6250 C C . PRO B 1 352 ? 12.586 27.969 14.609 1 98.88 352 PRO B C 1
ATOM 6252 O O . PRO B 1 352 ? 12.023 27.547 13.602 1 98.88 352 PRO B O 1
ATOM 6255 N N . VAL B 1 353 ? 13.438 28.969 14.586 1 98.88 353 VAL B N 1
ATOM 6256 C CA . VAL B 1 353 ? 13.953 29.562 13.359 1 98.88 353 VAL B CA 1
ATOM 6257 C C . VAL B 1 353 ? 15.469 29.438 13.32 1 98.88 353 VAL B C 1
ATOM 6259 O O . VAL B 1 353 ? 16.172 30 14.164 1 98.88 353 VAL B O 1
ATOM 6262 N N . ARG B 1 354 ? 15.883 28.688 12.43 1 98 354 ARG B N 1
ATOM 6263 C CA . ARG B 1 354 ? 17.312 28.469 12.234 1 98 354 ARG B CA 1
ATOM 6264 C C . ARG B 1 354 ? 17.781 29.047 10.898 1 98 354 ARG B C 1
ATOM 6266 O O . ARG B 1 354 ? 17.062 28.953 9.898 1 98 354 ARG B O 1
ATOM 6273 N N . SER B 1 355 ? 19.031 29.609 10.914 1 97.88 355 SER B N 1
ATOM 6274 C CA . SER B 1 355 ? 19.562 30.203 9.688 1 97.88 355 SER B CA 1
ATOM 6275 C C . SER B 1 355 ? 20.422 29.203 8.914 1 97.88 355 SER B C 1
ATOM 6277 O O . SER B 1 355 ? 20.875 28.219 9.477 1 97.88 355 SER B O 1
ATOM 6279 N N . TYR B 1 356 ? 20.5 29.422 7.695 1 98.06 356 TYR B N 1
ATOM 6280 C CA . TYR B 1 356 ? 21.438 28.688 6.852 1 98.06 356 TYR B CA 1
ATOM 6281 C C . TYR B 1 356 ? 22.203 29.625 5.934 1 98.06 356 TYR B C 1
ATOM 6283 O O . TYR B 1 356 ? 21.75 30.734 5.648 1 98.06 356 TYR B O 1
ATOM 6291 N N . ALA B 1 357 ? 23.406 29.219 5.461 1 98.12 357 ALA B N 1
ATOM 6292 C CA . ALA B 1 357 ? 24.219 30.016 4.559 1 98.12 357 ALA B CA 1
ATOM 6293 C C . ALA B 1 357 ? 23.906 29.703 3.1 1 98.12 357 ALA B C 1
ATOM 6295 O O . ALA B 1 357 ? 23.688 30.625 2.297 1 98.12 357 ALA B O 1
ATOM 6296 N N . ARG B 1 358 ? 24.062 28.453 2.744 1 97.38 358 ARG B N 1
ATOM 6297 C CA . ARG B 1 358 ? 23.75 28 1.394 1 97.38 358 ARG B CA 1
ATOM 6298 C C . ARG B 1 358 ? 22.578 27.031 1.398 1 97.38 358 ARG B C 1
ATOM 6300 O O . ARG B 1 358 ? 22.344 26.328 2.381 1 97.38 358 ARG B O 1
ATOM 6307 N N . ILE B 1 359 ? 21.641 27.016 0.286 1 98.31 359 ILE B N 1
ATOM 6308 C CA . ILE B 1 359 ? 20.469 26.156 0.189 1 98.31 359 ILE B CA 1
ATOM 6309 C C . ILE B 1 359 ? 20.875 24.703 0.434 1 98.31 359 ILE B C 1
ATOM 6311 O O . ILE B 1 359 ? 20.125 23.922 1.018 1 98.31 359 ILE B O 1
ATOM 6315 N N . GLU B 1 360 ? 22.125 24.297 0.068 1 98.25 360 GLU B N 1
ATOM 6316 C CA . GLU B 1 360 ? 22.641 22.953 0.306 1 98.25 360 GLU B CA 1
ATOM 6317 C C . GLU B 1 360 ? 22.703 22.641 1.798 1 98.25 360 GLU B C 1
ATOM 6319 O O . GLU B 1 360 ? 22.516 21.5 2.203 1 98.25 360 GLU B O 1
ATOM 6324 N N . ASP B 1 361 ? 22.938 23.688 2.568 1 98.31 361 ASP B N 1
ATOM 6325 C CA . ASP B 1 361 ? 22.953 23.5 4.016 1 98.31 361 ASP B CA 1
ATOM 6326 C C . ASP B 1 361 ? 21.547 23.203 4.543 1 98.31 361 ASP B C 1
ATOM 6328 O O . ASP B 1 361 ? 21.391 22.359 5.441 1 98.31 361 ASP B O 1
ATOM 6332 N N . ALA B 1 362 ? 20.562 23.906 4.043 1 98.56 362 ALA B N 1
ATOM 6333 C CA . ALA B 1 362 ? 19.188 23.641 4.41 1 98.56 362 ALA B CA 1
ATOM 6334 C C . ALA B 1 362 ? 18.766 22.219 4.023 1 98.56 362 ALA B C 1
ATOM 6336 O O . ALA B 1 362 ? 18.141 21.516 4.816 1 98.56 362 ALA B O 1
ATOM 6337 N N . ILE B 1 363 ? 19.141 21.797 2.834 1 98.75 363 ILE B N 1
ATOM 6338 C CA . ILE B 1 363 ? 18.875 20.438 2.354 1 98.75 363 ILE B CA 1
ATOM 6339 C C . ILE B 1 363 ? 19.547 19.422 3.27 1 98.75 363 ILE B C 1
ATOM 6341 O O . ILE B 1 363 ? 18.922 18.422 3.662 1 98.75 363 ILE B O 1
ATOM 6345 N N . GLY B 1 364 ? 20.828 19.672 3.59 1 98.38 364 GLY B N 1
ATOM 6346 C CA . GLY B 1 364 ? 21.547 18.812 4.512 1 98.38 364 GLY B CA 1
ATOM 6347 C C . GLY B 1 364 ? 20.859 18.688 5.867 1 98.38 364 GLY B C 1
ATOM 6348 O O . GLY B 1 364 ? 20.812 17.609 6.441 1 98.38 364 GLY B O 1
ATOM 6349 N N . GLU B 1 365 ? 20.344 19.844 6.359 1 97.81 365 GLU B N 1
ATOM 6350 C CA . GLU B 1 365 ? 19.641 19.859 7.641 1 97.81 365 GLU B CA 1
ATOM 6351 C C . GLU B 1 365 ? 18.375 19 7.59 1 97.81 365 GLU B C 1
ATOM 6353 O O . GLU B 1 365 ? 18.109 18.25 8.531 1 97.81 365 GLU B O 1
ATOM 6358 N N . VAL B 1 366 ? 17.625 19.078 6.562 1 98.38 366 VAL B N 1
ATOM 6359 C CA . VAL B 1 366 ? 16.406 18.281 6.391 1 98.38 366 VAL B CA 1
ATOM 6360 C C . VAL B 1 366 ? 16.781 16.797 6.316 1 98.38 366 VAL B C 1
ATOM 6362 O O . VAL B 1 366 ? 16.172 15.969 6.984 1 98.38 366 VAL B O 1
ATOM 6365 N N . ASN B 1 367 ? 17.859 16.453 5.613 1 98 367 ASN B N 1
ATOM 6366 C CA . ASN B 1 367 ? 18.219 15.062 5.305 1 98 367 ASN B CA 1
ATOM 6367 C C . ASN B 1 367 ? 18.844 14.367 6.504 1 98 367 ASN B C 1
ATOM 6369 O O . ASN B 1 367 ? 18.891 13.141 6.562 1 98 367 ASN B O 1
ATOM 6373 N N . ARG B 1 368 ? 19.391 15.133 7.391 1 96.19 368 ARG B N 1
ATOM 6374 C CA . ARG B 1 368 ? 20.016 14.5 8.547 1 96.19 368 ARG B CA 1
ATOM 6375 C C . ARG B 1 368 ? 18.969 14.117 9.594 1 96.19 368 ARG B C 1
ATOM 6377 O O . ARG B 1 368 ? 19.297 13.508 10.609 1 96.19 368 ARG B O 1
ATOM 6384 N N . ARG B 1 369 ? 17.734 14.516 9.391 1 96.69 369 ARG B N 1
ATOM 6385 C CA . ARG B 1 369 ? 16.625 14.188 10.281 1 96.69 369 ARG B CA 1
ATOM 6386 C C . ARG B 1 369 ? 15.711 13.133 9.664 1 96.69 369 ARG B C 1
ATOM 6388 O O . ARG B 1 369 ? 15.898 12.75 8.508 1 96.69 369 ARG B O 1
ATOM 6395 N N . ASP B 1 370 ? 14.789 12.656 10.508 1 96.62 370 ASP B N 1
ATOM 6396 C CA . ASP B 1 370 ? 13.766 11.742 9.984 1 96.62 370 ASP B CA 1
ATOM 6397 C C . ASP B 1 370 ? 12.977 12.391 8.859 1 96.62 370 ASP B C 1
ATOM 6399 O O . ASP B 1 370 ? 12.703 13.594 8.891 1 96.62 370 ASP B O 1
ATOM 6403 N N . ARG B 1 371 ? 12.602 11.633 7.816 1 97.81 371 ARG B N 1
ATOM 6404 C CA . ARG B 1 371 ? 11.797 12.156 6.715 1 97.81 371 ARG B CA 1
ATOM 6405 C C . ARG B 1 371 ? 10.5 12.781 7.23 1 97.81 371 ARG B C 1
ATOM 6407 O O . ARG B 1 371 ? 9.727 12.117 7.922 1 97.81 371 ARG B O 1
ATOM 6414 N N . PRO B 1 372 ? 10.266 14.016 6.922 1 98.25 372 PRO B N 1
ATOM 6415 C CA . PRO B 1 372 ? 9.109 14.719 7.473 1 98.25 372 PRO B CA 1
ATOM 6416 C C . PRO B 1 372 ? 7.809 14.375 6.746 1 98.25 372 PRO B C 1
ATOM 6418 O O . PRO B 1 372 ? 7.844 13.883 5.617 1 98.25 372 PRO B O 1
ATOM 6421 N N . LEU B 1 373 ? 6.68 14.625 7.383 1 98.44 373 LEU B N 1
ATOM 6422 C CA . LEU B 1 373 ? 5.367 14.438 6.77 1 98.44 373 LEU B CA 1
ATOM 6423 C C . LEU B 1 373 ? 5.133 15.469 5.668 1 98.44 373 LEU B C 1
ATOM 6425 O O . LEU B 1 373 ? 4.527 15.156 4.641 1 98.44 373 LEU B O 1
ATOM 6429 N N . ALA B 1 374 ? 5.633 16.672 5.957 1 98.75 374 ALA B N 1
ATOM 6430 C CA . ALA B 1 374 ? 5.469 17.75 4.98 1 98.75 374 ALA B CA 1
ATOM 6431 C C . ALA B 1 374 ? 6.742 18.578 4.859 1 98.75 374 ALA B C 1
ATOM 6433 O O . ALA B 1 374 ? 7.531 18.656 5.805 1 98.75 374 ALA B O 1
ATOM 6434 N N . LEU B 1 375 ? 6.984 19.109 3.73 1 98.88 375 LEU B N 1
ATOM 6435 C CA . LEU B 1 375 ? 8.023 20.078 3.42 1 98.88 375 LEU B CA 1
ATOM 6436 C C . LEU B 1 375 ? 7.43 21.344 2.787 1 98.88 375 LEU B C 1
ATOM 6438 O O . LEU B 1 375 ? 6.562 21.25 1.915 1 98.88 375 LEU B O 1
ATOM 6442 N N . TYR B 1 376 ? 7.859 22.5 3.24 1 98.94 376 TYR B N 1
ATOM 6443 C CA . TYR B 1 376 ? 7.352 23.766 2.713 1 98.94 376 TYR B CA 1
ATOM 6444 C C . TYR B 1 376 ? 8.484 24.609 2.148 1 98.94 376 TYR B C 1
ATOM 6446 O O . TYR B 1 376 ? 9.57 24.672 2.73 1 98.94 376 TYR B O 1
ATOM 6454 N N . TYR B 1 377 ? 8.25 25.188 1.003 1 98.94 377 TYR B N 1
ATOM 6455 C CA . TYR B 1 377 ? 9.211 26.078 0.363 1 98.94 377 TYR B CA 1
ATOM 6456 C C . TYR B 1 377 ? 8.562 27.406 -0.002 1 98.94 377 TYR B C 1
ATOM 6458 O O . TYR B 1 377 ? 7.449 27.453 -0.531 1 98.94 377 TYR B O 1
ATOM 6466 N N . PHE B 1 378 ? 9.219 28.5 0.324 1 98.88 378 PHE B N 1
ATOM 6467 C CA . PHE B 1 378 ? 8.812 29.828 -0.09 1 98.88 378 PHE B CA 1
ATOM 6468 C C . PHE B 1 378 ? 9.867 30.469 -0.978 1 98.88 378 PHE B C 1
ATOM 6470 O O . PHE B 1 378 ? 11.031 30.578 -0.586 1 98.88 378 PHE B O 1
ATOM 6477 N N . GLY B 1 379 ? 9.516 30.875 -2.141 1 98.31 379 GLY B N 1
ATOM 6478 C CA . GLY B 1 379 ? 10.414 31.547 -3.062 1 98.31 379 GLY B CA 1
ATOM 6479 C C . GLY B 1 379 ? 9.953 31.469 -4.508 1 98.31 379 GLY B C 1
ATOM 6480 O O . GLY B 1 379 ? 9 30.75 -4.824 1 98.31 379 GLY B O 1
ATOM 6481 N N . SER B 1 380 ? 10.641 32.188 -5.379 1 97.5 380 SER B N 1
ATOM 6482 C CA . SER B 1 380 ? 10.305 32.219 -6.801 1 97.5 380 SER B CA 1
ATOM 6483 C C . SER B 1 380 ? 11.445 31.625 -7.637 1 97.5 380 SER B C 1
ATOM 6485 O O . SER B 1 380 ? 11.328 31.516 -8.859 1 97.5 380 SER B O 1
ATOM 6487 N N . ASP B 1 381 ? 12.547 31.312 -6.988 1 97.94 381 ASP B N 1
ATOM 6488 C CA . ASP B 1 381 ? 13.688 30.719 -7.68 1 97.94 381 ASP B CA 1
ATOM 6489 C C . ASP B 1 381 ? 13.406 29.25 -8.031 1 97.94 381 ASP B C 1
ATOM 6491 O O . ASP B 1 381 ? 13.469 28.375 -7.164 1 97.94 381 ASP B O 1
ATOM 6495 N N . ARG B 1 382 ? 13.219 29.047 -9.273 1 97.44 382 ARG B N 1
ATOM 6496 C CA . ARG B 1 382 ? 12.82 27.719 -9.734 1 97.44 382 ARG B CA 1
ATOM 6497 C C . ARG B 1 382 ? 13.953 26.719 -9.531 1 97.44 382 ARG B C 1
ATOM 6499 O O . ARG B 1 382 ? 13.695 25.547 -9.234 1 97.44 382 ARG B O 1
ATOM 6506 N N . THR B 1 383 ? 15.156 27.109 -9.727 1 98 383 THR B N 1
ATOM 6507 C CA . THR B 1 383 ? 16.312 26.234 -9.578 1 98 383 THR B CA 1
ATOM 6508 C C . THR B 1 383 ? 16.469 25.797 -8.133 1 98 383 THR B C 1
ATOM 6510 O O . THR B 1 383 ? 16.656 24.594 -7.852 1 98 383 THR B O 1
ATOM 6513 N N . GLU B 1 384 ? 16.359 26.734 -7.25 1 98.12 384 GLU B N 1
ATOM 6514 C CA . GLU B 1 384 ? 16.453 26.453 -5.824 1 98.12 384 GLU B CA 1
ATOM 6515 C C . GLU B 1 384 ? 15.336 25.516 -5.375 1 98.12 384 GLU B C 1
ATOM 6517 O O . GLU B 1 384 ? 15.578 24.547 -4.648 1 98.12 384 GLU B O 1
ATOM 6522 N N . ARG B 1 385 ? 14.172 25.828 -5.777 1 98.31 385 ARG B N 1
ATOM 6523 C CA . ARG B 1 385 ? 13.016 25 -5.453 1 98.31 385 ARG B CA 1
ATOM 6524 C C . ARG B 1 385 ? 13.211 23.562 -5.93 1 98.31 385 ARG B C 1
ATOM 6526 O O . ARG B 1 385 ? 12.977 22.625 -5.18 1 98.31 385 ARG B O 1
ATOM 6533 N N . ARG B 1 386 ? 13.594 23.406 -7.156 1 98.25 386 ARG B N 1
ATOM 6534 C CA . ARG B 1 386 ? 13.773 22.078 -7.734 1 98.25 386 ARG B CA 1
ATOM 6535 C C . ARG B 1 386 ? 14.867 21.312 -7 1 98.25 386 ARG B C 1
ATOM 6537 O O . ARG B 1 386 ? 14.711 20.109 -6.734 1 98.25 386 ARG B O 1
ATOM 6544 N N . GLN B 1 387 ? 15.961 22 -6.703 1 98.31 387 GLN B N 1
ATOM 6545 C CA . GLN B 1 387 ? 17.031 21.359 -5.949 1 98.31 387 GLN B CA 1
ATOM 6546 C C . GLN B 1 387 ? 16.531 20.812 -4.617 1 98.31 387 GLN B C 1
ATOM 6548 O O . GLN B 1 387 ? 16.828 19.688 -4.242 1 98.31 387 GLN B O 1
ATOM 6553 N N . LEU B 1 388 ? 15.75 21.594 -3.924 1 98.75 388 LEU B N 1
ATOM 6554 C CA . LEU B 1 388 ? 15.195 21.203 -2.631 1 98.75 388 LEU B CA 1
ATOM 6555 C C . LEU B 1 388 ? 14.266 20 -2.777 1 98.75 388 LEU B C 1
ATOM 6557 O O . LEU B 1 388 ? 14.398 19.016 -2.051 1 98.75 388 LEU B O 1
ATOM 6561 N N . LEU B 1 389 ? 13.344 20.078 -3.721 1 98.62 389 LEU B N 1
ATOM 6562 C CA . LEU B 1 389 ? 12.352 19.031 -3.916 1 98.62 389 LEU B CA 1
ATOM 6563 C C . LEU B 1 389 ? 13.023 17.719 -4.328 1 98.62 389 LEU B C 1
ATOM 6565 O O . LEU B 1 389 ? 12.648 16.656 -3.854 1 98.62 389 LEU B O 1
ATOM 6569 N N . ASP B 1 390 ? 14.086 17.812 -5.121 1 98.31 390 ASP B N 1
ATOM 6570 C CA . ASP B 1 390 ? 14.75 16.641 -5.676 1 98.31 390 ASP B CA 1
ATOM 6571 C C . ASP B 1 390 ? 15.641 15.969 -4.637 1 98.31 390 ASP B C 1
ATOM 6573 O O . ASP B 1 390 ? 15.828 14.75 -4.664 1 98.31 390 ASP B O 1
ATOM 6577 N N . ARG B 1 391 ? 16.156 16.781 -3.758 1 98.62 391 ARG B N 1
ATOM 6578 C CA . ARG B 1 391 ? 17.219 16.25 -2.92 1 98.62 391 ARG B CA 1
ATOM 6579 C C . ARG B 1 391 ? 16.734 16.016 -1.492 1 98.62 391 ARG B C 1
ATOM 6581 O O . ARG B 1 391 ? 17.531 15.758 -0.594 1 98.62 391 ARG B O 1
ATOM 6588 N N . THR B 1 392 ? 15.43 16.172 -1.283 1 98.62 392 THR B N 1
ATOM 6589 C CA . THR B 1 392 ? 14.797 15.781 -0.027 1 98.62 392 THR B CA 1
ATOM 6590 C C . THR B 1 392 ? 13.625 14.836 -0.281 1 98.62 392 THR B C 1
ATOM 6592 O O . THR B 1 392 ? 13.062 14.82 -1.377 1 98.62 392 THR B O 1
ATOM 6595 N N . ILE B 1 393 ? 13.344 14.023 0.688 1 98.25 393 ILE B N 1
ATOM 6596 C CA . ILE B 1 393 ? 12.211 13.109 0.637 1 98.25 393 ILE B CA 1
ATOM 6597 C C . ILE B 1 393 ? 11.234 13.422 1.769 1 98.25 393 ILE B C 1
ATOM 6599 O O . ILE B 1 393 ? 11.617 13.422 2.941 1 98.25 393 ILE B O 1
ATOM 6603 N N . SER B 1 394 ? 10.008 13.75 1.418 1 98.56 394 SER B N 1
ATOM 6604 C CA . SER B 1 394 ? 8.953 14.094 2.369 1 98.56 394 SER B CA 1
ATOM 6605 C C . SER B 1 394 ? 7.621 13.469 1.964 1 98.56 394 SER B C 1
ATOM 6607 O O . SER B 1 394 ? 7.484 12.945 0.855 1 98.56 394 SER B O 1
ATOM 6609 N N . GLY B 1 395 ? 6.641 13.453 2.914 1 98.38 395 GLY B N 1
ATOM 6610 C CA . GLY B 1 395 ? 5.297 13.023 2.564 1 98.38 395 GLY B CA 1
ATOM 6611 C C . GLY B 1 395 ? 4.672 13.852 1.457 1 98.38 395 GLY B C 1
ATOM 6612 O O . GLY B 1 395 ? 4.363 13.328 0.382 1 98.38 395 GLY B O 1
ATOM 6613 N N . GLY B 1 396 ? 4.449 15.117 1.688 1 98.56 396 GLY B N 1
ATOM 6614 C CA . GLY B 1 396 ? 3.959 16.078 0.713 1 98.56 396 GLY B CA 1
ATOM 6615 C C . GLY B 1 396 ? 4.672 17.422 0.784 1 98.56 396 GLY B C 1
ATOM 6616 O O . GLY B 1 396 ? 5.527 17.625 1.646 1 98.56 396 GLY B O 1
ATOM 6617 N N . VAL B 1 397 ? 4.324 18.266 -0.199 1 98.88 397 VAL B N 1
ATOM 6618 C CA . VAL B 1 397 ? 4.973 19.578 -0.305 1 98.88 397 VAL B CA 1
ATOM 6619 C C . VAL B 1 397 ? 3.93 20.641 -0.606 1 98.88 397 VAL B C 1
ATOM 6621 O O . VAL B 1 397 ? 3.033 20.438 -1.428 1 98.88 397 VAL B O 1
ATOM 6624 N N . THR B 1 398 ? 3.99 21.688 0.073 1 98.81 398 THR B N 1
ATOM 6625 C CA . THR B 1 398 ? 3.311 22.922 -0.324 1 98.81 398 THR B CA 1
ATOM 6626 C C . THR B 1 398 ? 4.32 24.016 -0.645 1 98.81 398 THR B C 1
ATOM 6628 O O . THR B 1 398 ? 5.203 24.312 0.162 1 98.81 398 THR B O 1
ATOM 6631 N N . VAL B 1 399 ? 4.234 24.562 -1.806 1 98.81 399 VAL B N 1
ATOM 6632 C CA . VAL B 1 399 ? 5.086 25.656 -2.254 1 98.81 399 VAL B CA 1
ATOM 6633 C C . VAL B 1 399 ? 4.355 26.984 -2.09 1 98.81 399 VAL B C 1
ATOM 6635 O O . VAL B 1 399 ? 3.209 27.125 -2.527 1 98.81 399 VAL B O 1
ATOM 6638 N N . ASN B 1 400 ? 4.945 27.938 -1.368 1 98.56 400 ASN B N 1
ATOM 6639 C CA . ASN B 1 400 ? 4.48 29.297 -1.118 1 98.56 400 ASN B CA 1
ATOM 6640 C C . ASN B 1 400 ? 3.221 29.312 -0.258 1 98.56 400 ASN B C 1
ATOM 6642 O O . ASN B 1 400 ? 2.344 30.156 -0.445 1 98.56 400 ASN B O 1
ATOM 6646 N N . ASP B 1 401 ? 3.096 28.391 0.5 1 98.44 401 ASP B N 1
ATOM 6647 C CA . ASP B 1 401 ? 2.133 28.234 1.587 1 98.44 401 ASP B CA 1
ATOM 6648 C C . ASP B 1 401 ? 2.508 27.062 2.498 1 98.44 401 ASP B C 1
ATOM 6650 O O . ASP B 1 401 ? 3.613 26.531 2.402 1 98.44 401 ASP B O 1
ATOM 6654 N N . VAL B 1 402 ? 1.705 26.75 3.416 1 98.25 402 VAL B N 1
ATOM 6655 C CA . VAL B 1 402 ? 1.899 25.578 4.273 1 98.25 402 VAL B CA 1
ATOM 6656 C C . VAL B 1 402 ? 0.597 24.797 4.371 1 98.25 402 VAL B C 1
ATOM 6658 O O . VAL B 1 402 ? -0.478 25.312 4.062 1 98.25 402 VAL B O 1
ATOM 6661 N N . ILE B 1 403 ? 0.652 23.484 4.648 1 97.38 403 ILE B N 1
ATOM 6662 C CA . ILE B 1 403 ? -0.435 22.594 5.035 1 97.38 403 ILE B CA 1
ATOM 6663 C C . ILE B 1 403 ? -1.35 22.344 3.838 1 97.38 403 ILE B C 1
ATOM 6665 O O . ILE B 1 403 ? -1.917 21.266 3.693 1 97.38 403 ILE B O 1
ATOM 6669 N N . PHE B 1 404 ? -1.429 23.141 2.814 1 96.38 404 PHE B N 1
ATOM 6670 C CA . PHE B 1 404 ? -2.533 23.266 1.871 1 96.38 404 PHE B CA 1
ATOM 6671 C C . PHE B 1 404 ? -2.57 22.078 0.924 1 96.38 404 PHE B C 1
ATOM 6673 O O . PHE B 1 404 ? -3.576 21.844 0.251 1 96.38 404 PHE B O 1
ATOM 6680 N N . HIS B 1 405 ? -1.527 21.344 0.805 1 97.62 405 HIS B N 1
ATOM 6681 C CA . HIS B 1 405 ? -1.564 20.172 -0.063 1 97.62 405 HIS B CA 1
ATOM 6682 C C . HIS B 1 405 ? -2.566 19.141 0.447 1 97.62 405 HIS B C 1
ATOM 6684 O O . HIS B 1 405 ? -3.148 18.391 -0.342 1 97.62 405 HIS B O 1
ATOM 6690 N N . VAL B 1 406 ? -2.877 19.141 1.745 1 96.75 406 VAL B N 1
ATOM 6691 C CA . VAL B 1 406 ? -3.77 18.141 2.338 1 96.75 406 VAL B CA 1
ATOM 6692 C C . VAL B 1 406 ? -5.211 18.438 1.922 1 96.75 406 VAL B C 1
ATOM 6694 O O . VAL B 1 406 ? -6.055 17.531 1.919 1 96.75 406 VAL B O 1
ATOM 6697 N N . SER B 1 407 ? -5.473 19.672 1.544 1 94.62 407 SER B N 1
ATOM 6698 C CA . SER B 1 407 ? -6.836 20.062 1.199 1 94.62 407 SER B CA 1
ATOM 6699 C C . SER B 1 407 ? -7.18 19.656 -0.232 1 94.62 407 SER B C 1
ATOM 6701 O O . SER B 1 407 ? -8.336 19.766 -0.65 1 94.62 407 SER B O 1
ATOM 6703 N N . GLN B 1 408 ? -6.145 19.219 -0.983 1 96.19 408 GLN B N 1
ATOM 6704 C CA . GLN B 1 408 ? -6.359 18.844 -2.373 1 96.19 408 GLN B CA 1
ATOM 6705 C C . GLN B 1 408 ? -6.719 17.359 -2.488 1 96.19 408 GLN B C 1
ATOM 6707 O O . GLN B 1 408 ? -5.844 16.5 -2.408 1 96.19 408 GLN B O 1
ATOM 6712 N N . GLU B 1 409 ? -7.957 17.031 -2.797 1 95.62 409 GLU B N 1
ATOM 6713 C CA . GLU B 1 409 ? -8.469 15.672 -2.729 1 95.62 409 GLU B CA 1
ATOM 6714 C C . GLU B 1 409 ? -7.816 14.781 -3.779 1 95.62 409 GLU B C 1
ATOM 6716 O O . GLU B 1 409 ? -7.781 13.555 -3.629 1 95.62 409 GLU B O 1
ATOM 6721 N N . GLU B 1 410 ? -7.309 15.383 -4.789 1 96.94 410 GLU B N 1
ATOM 6722 C CA . GLU B 1 410 ? -6.734 14.594 -5.871 1 96.94 410 GLU B CA 1
ATOM 6723 C C . GLU B 1 410 ? -5.242 14.352 -5.648 1 96.94 410 GLU B C 1
ATOM 6725 O O . GLU B 1 410 ? -4.574 13.75 -6.492 1 96.94 410 GLU B O 1
ATOM 6730 N N . LEU B 1 411 ? -4.703 14.844 -4.582 1 98.38 411 LEU B N 1
ATOM 6731 C CA . LEU B 1 411 ? -3.332 14.555 -4.172 1 98.38 411 LEU B CA 1
ATOM 6732 C C . LEU B 1 411 ? -3.307 13.555 -3.021 1 98.38 411 LEU B C 1
ATOM 6734 O O . LEU B 1 411 ? -4.148 13.617 -2.121 1 98.38 411 LEU B O 1
ATOM 6738 N N . PRO B 1 412 ? -2.311 12.641 -3.092 1 98.25 412 PRO B N 1
ATOM 6739 C CA . PRO B 1 412 ? -2.186 11.703 -1.971 1 98.25 412 PRO B CA 1
ATOM 6740 C C . PRO B 1 412 ? -1.776 12.391 -0.671 1 98.25 412 PRO B C 1
ATOM 6742 O O . PRO B 1 412 ? -0.961 13.32 -0.688 1 98.25 412 PRO B O 1
ATOM 6745 N N . PHE B 1 413 ? -2.398 11.992 0.381 1 98.19 413 PHE B N 1
ATOM 6746 C CA . PHE B 1 413 ? -1.955 12.406 1.708 1 98.19 413 PHE B CA 1
ATOM 6747 C C . PHE B 1 413 ? -1.396 11.227 2.486 1 98.19 413 PHE B C 1
ATOM 6749 O O . PHE B 1 413 ? -2.098 10.234 2.711 1 98.19 413 PHE B O 1
ATOM 6756 N N . GLY B 1 414 ? -0.181 11.266 2.824 1 97 414 GLY B N 1
ATOM 6757 C CA . GLY B 1 414 ? 0.533 10.227 3.559 1 97 414 GLY B CA 1
ATOM 6758 C C . GLY B 1 414 ? 2.002 10.547 3.764 1 97 414 GLY B C 1
ATOM 6759 O O . GLY B 1 414 ? 2.539 11.461 3.127 1 97 414 GLY B O 1
ATOM 6760 N N . GLY B 1 415 ? 2.645 9.859 4.715 1 97.5 415 GLY B N 1
ATOM 6761 C CA . GLY B 1 415 ? 4.051 10.055 5.027 1 97.5 415 GLY B CA 1
ATOM 6762 C C . GLY B 1 415 ? 4.957 9.023 4.387 1 97.5 415 GLY B C 1
ATOM 6763 O O . GLY B 1 415 ? 4.543 8.297 3.482 1 97.5 415 GLY B O 1
ATOM 6764 N N . ILE B 1 416 ? 6.16 9.039 4.781 1 97.81 416 ILE B N 1
ATOM 6765 C CA . ILE B 1 416 ? 7.199 8.117 4.34 1 97.81 416 ILE B CA 1
ATOM 6766 C C . ILE B 1 416 ? 8.219 7.914 5.461 1 97.81 416 ILE B C 1
ATOM 6768 O O . ILE B 1 416 ? 8.703 8.883 6.043 1 97.81 416 ILE B O 1
ATOM 6772 N N . GLY B 1 417 ? 8.555 6.684 5.719 1 95.94 417 GLY B N 1
ATOM 6773 C CA . GLY B 1 417 ? 9.43 6.414 6.848 1 95.94 417 GLY B CA 1
ATOM 6774 C C . GLY B 1 417 ? 8.789 6.707 8.188 1 95.94 417 GLY B C 1
ATOM 6775 O O . GLY B 1 417 ? 7.684 6.238 8.469 1 95.94 417 GLY B O 1
ATOM 6776 N N . PRO B 1 418 ? 9.461 7.422 8.969 1 95.94 418 PRO B N 1
ATOM 6777 C CA . PRO B 1 418 ? 8.938 7.711 10.305 1 95.94 418 PRO B CA 1
ATOM 6778 C C . PRO B 1 418 ? 7.672 8.562 10.273 1 95.94 418 PRO B C 1
ATOM 6780 O O . PRO B 1 418 ? 6.949 8.641 11.273 1 95.94 418 PRO B O 1
ATOM 6783 N N . SER B 1 419 ? 7.43 9.219 9.148 1 97.62 419 SER B N 1
ATOM 6784 C CA . SER B 1 419 ? 6.234 10.047 9.055 1 97.62 419 SER B CA 1
ATOM 6785 C C . SER B 1 419 ? 5.039 9.234 8.555 1 97.62 419 SER B C 1
ATOM 6787 O O . SER B 1 419 ? 3.924 9.758 8.469 1 97.62 419 SER B O 1
ATOM 6789 N N . GLY B 1 420 ? 5.297 7.984 8.164 1 97.5 420 GLY B N 1
ATOM 6790 C CA . GLY B 1 420 ? 4.125 7.168 7.879 1 97.5 420 GLY B CA 1
ATOM 6791 C C . GLY B 1 420 ? 4.328 6.227 6.711 1 97.5 420 GLY B C 1
ATOM 6792 O O . GLY B 1 420 ? 5.441 6.102 6.188 1 97.5 420 GLY B O 1
ATOM 6793 N N . MET B 1 421 ? 3.291 5.445 6.336 1 97.75 421 MET B N 1
ATOM 6794 C CA . MET B 1 421 ? 3.232 4.566 5.172 1 97.75 421 MET B CA 1
ATOM 6795 C C . MET B 1 421 ? 1.804 4.449 4.648 1 97.75 421 MET B C 1
ATOM 6797 O O . MET B 1 421 ? 0.854 4.398 5.434 1 97.75 421 MET B O 1
ATOM 6801 N N . GLY B 1 422 ? 1.679 4.402 3.336 1 97.38 422 GLY B N 1
ATOM 6802 C CA . GLY B 1 422 ? 0.375 4.453 2.695 1 97.38 422 GLY B CA 1
ATOM 6803 C C . GLY B 1 422 ? -0.16 5.863 2.537 1 97.38 422 GLY B C 1
ATOM 6804 O O . GLY B 1 422 ? 0.459 6.82 3.002 1 97.38 422 GLY B O 1
ATOM 6805 N N . ALA B 1 423 ? -1.189 6.012 1.815 1 98.25 423 ALA B N 1
ATOM 6806 C CA . ALA B 1 423 ? -1.816 7.309 1.569 1 98.25 423 ALA B CA 1
ATOM 6807 C C . ALA B 1 423 ? -3.309 7.148 1.291 1 98.25 423 ALA B C 1
ATOM 6809 O O . ALA B 1 423 ? -3.785 6.043 1.032 1 98.25 423 ALA B O 1
ATOM 6810 N N . TYR B 1 424 ? -3.988 8.188 1.429 1 97.69 424 TYR B N 1
ATOM 6811 C CA . TYR B 1 424 ? -5.398 8.219 1.061 1 97.69 424 TYR B CA 1
ATOM 6812 C C . TYR B 1 424 ? -5.789 9.578 0.506 1 97.69 424 TYR B C 1
ATOM 6814 O O . TYR B 1 424 ? -4.93 10.352 0.068 1 97.69 424 TYR B O 1
ATOM 6822 N N . HIS B 1 425 ? -7.082 9.938 0.355 1 97.31 425 HIS B N 1
ATOM 6823 C CA . HIS B 1 425 ? -7.742 11.07 -0.288 1 97.31 425 HIS B CA 1
ATOM 6824 C C . HIS B 1 425 ? -8.273 10.688 -1.664 1 97.31 425 HIS B C 1
ATOM 6826 O O . HIS B 1 425 ? -7.637 9.914 -2.389 1 97.31 425 HIS B O 1
ATOM 6832 N N . GLY B 1 426 ? -9.461 11.102 -1.977 1 97.62 426 GLY B N 1
ATOM 6833 C CA . GLY B 1 426 ? -10.008 10.945 -3.316 1 97.62 426 GLY B CA 1
ATOM 6834 C C . GLY B 1 426 ? -9.859 9.539 -3.863 1 97.62 426 GLY B C 1
ATOM 6835 O O . GLY B 1 426 ? -10.18 8.57 -3.184 1 97.62 426 GLY B O 1
ATOM 6836 N N . GLU B 1 427 ? -9.375 9.484 -5.098 1 98.12 427 GLU B N 1
ATOM 6837 C CA . GLU B 1 427 ? -9.211 8.203 -5.773 1 98.12 427 GLU B CA 1
ATOM 6838 C C . GLU B 1 427 ? -8.156 7.344 -5.086 1 98.12 427 GLU B C 1
ATOM 6840 O O . GLU B 1 427 ? -8.289 6.121 -5.027 1 98.12 427 GLU B O 1
ATOM 6845 N N . ILE B 1 428 ? -7.125 7.984 -4.586 1 98.12 428 ILE B N 1
ATOM 6846 C CA . ILE B 1 428 ? -6.059 7.27 -3.891 1 98.12 428 ILE B CA 1
ATOM 6847 C C . ILE B 1 428 ? -6.633 6.559 -2.664 1 98.12 428 ILE B C 1
ATOM 6849 O O . ILE B 1 428 ? -6.289 5.406 -2.393 1 98.12 428 ILE B O 1
ATOM 6853 N N . GLY B 1 429 ? -7.5 7.281 -1.935 1 98.56 429 GLY B N 1
ATOM 6854 C CA . GLY B 1 429 ? -8.164 6.656 -0.802 1 98.56 429 GLY B CA 1
ATOM 6855 C C . GLY B 1 429 ? -9.062 5.5 -1.2 1 98.56 429 GLY B C 1
ATOM 6856 O O . GLY B 1 429 ? -9.047 4.445 -0.562 1 98.56 429 GLY B O 1
ATOM 6857 N N . PHE B 1 430 ? -9.891 5.699 -2.342 1 98.81 430 PHE B N 1
ATOM 6858 C CA . PHE B 1 430 ? -10.703 4.625 -2.902 1 98.81 430 PHE B CA 1
ATOM 6859 C C . PHE B 1 430 ? -9.852 3.398 -3.201 1 98.81 430 PHE B C 1
ATOM 6861 O O . PHE B 1 430 ? -10.211 2.279 -2.83 1 98.81 430 PHE B O 1
ATOM 6868 N N . ARG B 1 431 ? -8.727 3.559 -3.777 1 98.56 431 ARG B N 1
ATOM 6869 C CA . ARG B 1 431 ? -7.84 2.461 -4.156 1 98.56 431 ARG B CA 1
ATOM 6870 C C . ARG B 1 431 ? -7.199 1.821 -2.93 1 98.56 431 ARG B C 1
ATOM 6872 O O . ARG B 1 431 ? -7.059 0.599 -2.863 1 98.56 431 ARG B O 1
ATOM 6879 N N . THR B 1 432 ? -6.785 2.652 -1.943 1 98.62 432 THR B N 1
ATOM 6880 C CA . THR B 1 432 ? -6.18 2.15 -0.714 1 98.62 432 THR B CA 1
ATOM 6881 C C . THR B 1 432 ? -7.113 1.165 -0.016 1 98.62 432 THR B C 1
ATOM 6883 O O . THR B 1 432 ? -6.664 0.142 0.505 1 98.62 432 THR B O 1
ATOM 6886 N N . PHE B 1 433 ? -8.383 1.422 -0.111 1 98.88 433 PHE B N 1
ATOM 6887 C CA . PHE B 1 433 ? -9.336 0.597 0.629 1 98.88 433 PHE B CA 1
ATOM 6888 C C . PHE B 1 433 ? -10.023 -0.399 -0.297 1 98.88 433 PHE B C 1
ATOM 6890 O O . PHE B 1 433 ? -11.047 -0.984 0.064 1 98.88 433 PHE B O 1
ATOM 6897 N N . SER B 1 434 ? -9.469 -0.563 -1.517 1 98.75 434 SER B N 1
ATOM 6898 C CA . SER B 1 434 ? -9.898 -1.575 -2.473 1 98.75 434 SER B CA 1
ATOM 6899 C C . SER B 1 434 ? -8.789 -2.578 -2.762 1 98.75 434 SER B C 1
ATOM 6901 O O . SER B 1 434 ? -7.605 -2.256 -2.635 1 98.75 434 SER B O 1
ATOM 6903 N N . HIS B 1 435 ? -9.195 -3.77 -3.025 1 98.56 435 HIS B N 1
ATOM 6904 C CA . HIS B 1 435 ? -8.289 -4.734 -3.643 1 98.56 435 HIS B CA 1
ATOM 6905 C C . HIS B 1 435 ? -8.32 -4.625 -5.164 1 98.56 435 HIS B C 1
ATOM 6907 O O . HIS B 1 435 ? -9.383 -4.719 -5.777 1 98.56 435 HIS B O 1
ATOM 6913 N N . ALA B 1 436 ? -7.156 -4.309 -5.754 1 98.5 436 ALA B N 1
ATOM 6914 C CA . ALA B 1 436 ? -7.035 -4.301 -7.211 1 98.5 436 ALA B CA 1
ATOM 6915 C C . ALA B 1 436 ? -6.906 -5.719 -7.758 1 98.5 436 ALA B C 1
ATOM 6917 O O . ALA B 1 436 ? -5.801 -6.25 -7.867 1 98.5 436 ALA B O 1
ATOM 6918 N N . LYS B 1 437 ? -7.996 -6.328 -8.094 1 98.56 437 LYS B N 1
ATOM 6919 C CA . LYS B 1 437 ? -8.055 -7.707 -8.562 1 98.56 437 LYS B CA 1
ATOM 6920 C C . LYS B 1 437 ? -7.715 -7.797 -10.047 1 98.56 437 LYS B C 1
ATOM 6922 O O . LYS B 1 437 ? -8.43 -7.25 -10.891 1 98.56 437 LYS B O 1
ATOM 6927 N N . ALA B 1 438 ? -6.609 -8.438 -10.406 1 98.75 438 ALA B N 1
ATOM 6928 C CA . ALA B 1 438 ? -6.266 -8.711 -11.797 1 98.75 438 ALA B CA 1
ATOM 6929 C C . ALA B 1 438 ? -7.18 -9.773 -12.391 1 98.75 438 ALA B C 1
ATOM 6931 O O . ALA B 1 438 ? -7.355 -10.852 -11.805 1 98.75 438 ALA B O 1
ATOM 6932 N N . VAL B 1 439 ? -7.77 -9.492 -13.523 1 98.81 439 VAL B N 1
ATOM 6933 C CA . VAL B 1 439 ? -8.578 -10.477 -14.234 1 98.81 439 VAL B CA 1
ATOM 6934 C C . VAL B 1 439 ? -8.07 -10.617 -15.672 1 98.81 439 VAL B C 1
ATOM 6936 O O . VAL B 1 439 ? -8.102 -9.656 -16.453 1 98.81 439 VAL B O 1
ATOM 6939 N N . TYR B 1 440 ? -7.59 -11.75 -15.984 1 98.69 440 TYR B N 1
ATOM 6940 C CA . TYR B 1 440 ? -7.145 -12.086 -17.344 1 98.69 440 TYR B CA 1
ATOM 6941 C C . TYR B 1 440 ? -8.039 -13.148 -17.953 1 98.69 440 TYR B C 1
ATOM 6943 O O . TYR B 1 440 ? -8.312 -14.18 -17.328 1 98.69 440 TYR B O 1
ATOM 6951 N N . SER B 1 441 ? -8.539 -12.945 -19.094 1 98.31 441 SER B N 1
ATOM 6952 C CA . SER B 1 441 ? -9.328 -13.922 -19.844 1 98.31 441 SER B CA 1
ATOM 6953 C C . SER B 1 441 ? -8.562 -14.453 -21.047 1 98.31 441 SER B C 1
ATOM 6955 O O . SER B 1 441 ? -8.18 -13.68 -21.938 1 98.31 441 SER B O 1
ATOM 6957 N N . GLN B 1 442 ? -8.383 -15.727 -21.031 1 96.06 442 GLN B N 1
ATOM 6958 C CA . GLN B 1 442 ? -7.625 -16.375 -22.094 1 96.06 442 GLN B CA 1
ATOM 6959 C C . GLN B 1 442 ? -8.477 -16.578 -23.344 1 96.06 442 GLN B C 1
ATOM 6961 O O . GLN B 1 442 ? -9.664 -16.891 -23.25 1 96.06 442 GLN B O 1
ATOM 6966 N N . PRO B 1 443 ? -7.852 -16.375 -24.5 1 90.69 443 PRO B N 1
ATOM 6967 C CA . PRO B 1 443 ? -8.586 -16.672 -25.719 1 90.69 443 PRO B CA 1
ATOM 6968 C C . PRO B 1 443 ? -8.945 -18.156 -25.844 1 90.69 443 PRO B C 1
ATOM 6970 O O . PRO B 1 443 ? -8.352 -19 -25.172 1 90.69 443 PRO B O 1
ATOM 6973 N N . GLY B 1 444 ? -9.891 -18.469 -26.609 1 87.88 444 GLY B N 1
ATOM 6974 C CA . GLY B 1 444 ? -10.312 -19.844 -26.828 1 87.88 444 GLY B CA 1
ATOM 6975 C C . GLY B 1 444 ? -9.266 -20.688 -27.516 1 87.88 444 GLY B C 1
ATOM 6976 O O . GLY B 1 444 ? -9.25 -21.922 -27.391 1 87.88 444 GLY B O 1
ATOM 6977 N N . LEU B 1 445 ? -8.305 -20.047 -28.062 1 89.12 445 LEU B N 1
ATOM 6978 C CA . LEU B 1 445 ? -7.246 -20.75 -28.781 1 89.12 445 LEU B CA 1
ATOM 6979 C C . LEU B 1 445 ? -6.234 -21.328 -27.812 1 89.12 445 LEU B C 1
ATOM 6981 O O . LEU B 1 445 ? -6.137 -20.891 -26.656 1 89.12 445 LEU B O 1
ATOM 6985 N N . ASP B 1 446 ? -5.504 -22.359 -28.281 1 89.44 446 ASP B N 1
ATOM 6986 C CA . ASP B 1 446 ? -4.465 -23 -27.484 1 89.44 446 ASP B CA 1
ATOM 6987 C C . ASP B 1 446 ? -3.156 -22.219 -27.531 1 89.44 446 ASP B C 1
ATOM 6989 O O . ASP B 1 446 ? -2.186 -22.656 -28.156 1 89.44 446 ASP B O 1
ATOM 6993 N N . VAL B 1 447 ? -3.055 -21.203 -26.812 1 87.12 447 VAL B N 1
ATOM 6994 C CA . VAL B 1 447 ? -1.927 -20.281 -26.828 1 87.12 447 VAL B CA 1
ATOM 6995 C C . VAL B 1 447 ? -0.653 -21 -26.406 1 87.12 447 VAL B C 1
ATOM 6997 O O . VAL B 1 447 ? 0.389 -20.875 -27.047 1 87.12 447 VAL B O 1
ATOM 7000 N N . ALA B 1 448 ? -0.7 -21.797 -25.359 1 89.38 448 ALA B N 1
ATOM 7001 C CA . ALA B 1 448 ? 0.465 -22.531 -24.859 1 89.38 448 ALA B CA 1
ATOM 7002 C C . ALA B 1 448 ? 0.979 -23.5 -25.922 1 89.38 448 ALA B C 1
ATOM 7004 O O . ALA B 1 448 ? 2.189 -23.625 -26.125 1 89.38 448 ALA B O 1
ATOM 7005 N N . GLY B 1 449 ? 0.019 -24.156 -26.609 1 88.38 449 GLY B N 1
ATOM 7006 C CA . GLY B 1 449 ? 0.39 -25.078 -27.672 1 88.38 449 GLY B CA 1
ATOM 7007 C C . GLY B 1 449 ? 0.998 -24.375 -28.875 1 88.38 449 GLY B C 1
ATOM 7008 O O . GLY B 1 449 ? 2.016 -24.812 -29.422 1 88.38 449 GLY B O 1
ATOM 7009 N N . LEU B 1 450 ? 0.382 -23.25 -29.219 1 86.69 450 LEU B N 1
ATOM 7010 C CA . LEU B 1 450 ? 0.836 -22.484 -30.375 1 86.69 450 LEU B CA 1
ATOM 7011 C C . LEU B 1 450 ? 2.215 -21.891 -30.125 1 86.69 450 LEU B C 1
ATOM 7013 O O . LEU B 1 450 ? 3.051 -21.844 -31.031 1 86.69 450 LEU B O 1
ATOM 7017 N N . ALA B 1 451 ? 2.453 -21.578 -28.875 1 86 451 ALA B N 1
ATOM 7018 C CA . ALA B 1 451 ? 3.715 -20.938 -28.516 1 86 451 ALA B CA 1
ATOM 7019 C C . ALA B 1 451 ? 4.762 -21.953 -28.094 1 86 451 ALA B C 1
ATOM 7021 O O . ALA B 1 451 ? 5.906 -21.609 -27.812 1 86 451 ALA B O 1
ATOM 7022 N N . GLY B 1 452 ? 4.367 -23.219 -28.062 1 88 452 GLY B N 1
ATOM 7023 C CA . GLY B 1 452 ? 5.277 -24.281 -27.656 1 88 452 GLY B CA 1
ATOM 7024 C C . GLY B 1 452 ? 5.621 -24.25 -26.188 1 88 452 GLY B C 1
ATOM 7025 O O . GLY B 1 452 ? 6.754 -24.547 -25.797 1 88 452 GLY B O 1
ATOM 7026 N N . LEU B 1 453 ? 4.676 -23.875 -25.391 1 89.75 453 LEU B N 1
ATOM 7027 C CA . LEU B 1 453 ? 4.949 -23.703 -23.969 1 89.75 453 LEU B CA 1
ATOM 7028 C C . LEU B 1 453 ? 4.484 -24.922 -23.172 1 89.75 453 LEU B C 1
ATOM 7030 O O . LEU B 1 453 ? 4.516 -24.906 -21.938 1 89.75 453 LEU B O 1
ATOM 7034 N N . LYS B 1 454 ? 4.059 -26 -23.875 1 92.25 454 LYS B N 1
ATOM 7035 C CA . LYS B 1 454 ? 3.654 -27.25 -23.25 1 92.25 454 LYS B CA 1
ATOM 7036 C C . LYS B 1 454 ? 4.66 -28.359 -23.531 1 92.25 454 LYS B C 1
ATOM 7038 O O . LYS B 1 454 ? 5.199 -28.453 -24.641 1 92.25 454 LYS B O 1
ATOM 7043 N N . PRO B 1 455 ? 4.887 -29.219 -22.484 1 92.5 455 PRO B N 1
ATOM 7044 C CA . PRO B 1 455 ? 5.703 -30.391 -22.781 1 92.5 455 PRO B CA 1
ATOM 7045 C C . PRO B 1 455 ? 4.992 -31.391 -23.688 1 92.5 455 PRO B C 1
ATOM 7047 O O . PRO B 1 455 ? 3.76 -31.422 -23.734 1 92.5 455 PRO B O 1
ATOM 7050 N N . PRO B 1 456 ? 5.832 -32.219 -24.312 1 93.94 456 PRO B N 1
ATOM 7051 C CA . PRO B 1 456 ? 7.293 -32.188 -24.422 1 93.94 456 PRO B CA 1
ATOM 7052 C C . PRO B 1 456 ? 7.809 -30.953 -25.156 1 93.94 456 PRO B C 1
ATOM 7054 O O . PRO B 1 456 ? 7.242 -30.547 -26.172 1 93.94 456 PRO B O 1
ATOM 7057 N N . TYR B 1 457 ? 8.805 -30.438 -24.641 1 92.69 457 TYR B N 1
ATOM 7058 C CA . TYR B 1 457 ? 9.367 -29.203 -25.188 1 92.69 457 TYR B CA 1
ATOM 7059 C C . TYR B 1 457 ? 10.211 -29.5 -26.422 1 92.69 457 TYR B C 1
ATOM 7061 O O . TYR B 1 457 ? 10.812 -30.578 -26.531 1 92.69 457 TYR B O 1
ATOM 7069 N N . GLY B 1 458 ? 10.195 -28.609 -27.375 1 90.88 458 GLY B N 1
ATOM 7070 C CA . GLY B 1 458 ? 10.906 -28.797 -28.625 1 90.88 458 GLY B CA 1
ATOM 7071 C C . GLY B 1 458 ? 11.273 -27.5 -29.312 1 90.88 458 GLY B C 1
ATOM 7072 O O . GLY B 1 458 ? 11.586 -26.516 -28.656 1 90.88 458 GLY B O 1
ATOM 7073 N N . ARG B 1 459 ? 11.328 -27.594 -30.609 1 90.19 459 ARG B N 1
ATOM 7074 C CA . ARG B 1 459 ? 11.789 -26.484 -31.438 1 90.19 459 ARG B CA 1
ATOM 7075 C C . ARG B 1 459 ? 10.906 -25.266 -31.25 1 90.19 459 ARG B C 1
ATOM 7077 O O . ARG B 1 459 ? 11.398 -24.141 -31.188 1 90.19 459 ARG B O 1
ATOM 7084 N N . LYS B 1 460 ? 9.641 -25.469 -31.094 1 89.88 460 LYS B N 1
ATOM 7085 C CA . LYS B 1 460 ? 8.703 -24.359 -30.922 1 89.88 460 LYS B CA 1
ATOM 7086 C C . LYS B 1 460 ? 8.961 -23.625 -29.594 1 89.88 460 LYS B C 1
ATOM 7088 O O . LYS B 1 460 ? 8.891 -22.406 -29.547 1 89.88 460 LYS B O 1
ATOM 7093 N N . THR B 1 461 ? 9.25 -24.422 -28.641 1 92.06 461 THR B N 1
ATOM 7094 C CA . THR B 1 461 ? 9.555 -23.844 -27.344 1 92.06 461 THR B CA 1
ATOM 7095 C C . THR B 1 461 ? 10.797 -22.969 -27.406 1 92.06 461 THR B C 1
ATOM 7097 O O . THR B 1 461 ? 10.789 -21.812 -26.953 1 92.06 461 THR B O 1
ATOM 7100 N N . ARG B 1 462 ? 11.805 -23.453 -28 1 92.56 462 ARG B N 1
ATOM 7101 C CA . ARG B 1 462 ? 13.062 -22.734 -28.109 1 92.56 462 ARG B CA 1
ATOM 7102 C C . ARG B 1 462 ? 12.891 -21.453 -28.938 1 92.56 462 ARG B C 1
ATOM 7104 O O . ARG B 1 462 ? 13.508 -20.438 -28.641 1 92.56 462 ARG B O 1
ATOM 7111 N N . ALA B 1 463 ? 12.031 -21.516 -29.922 1 91.81 463 ALA B N 1
ATOM 7112 C CA . ALA B 1 463 ? 11.742 -20.328 -30.734 1 91.81 463 ALA B CA 1
ATOM 7113 C C . ALA B 1 463 ? 11.008 -19.266 -29.922 1 91.81 463 ALA B C 1
ATOM 7115 O O . ALA B 1 463 ? 11.297 -18.078 -30.031 1 91.81 463 ALA B O 1
ATOM 7116 N N . ALA B 1 464 ? 10.078 -19.719 -29.125 1 89.81 464 ALA B N 1
ATOM 7117 C CA . ALA B 1 464 ? 9.32 -18.797 -28.266 1 89.81 464 ALA B CA 1
ATOM 7118 C C . ALA B 1 464 ? 10.234 -18.125 -27.25 1 89.81 464 ALA B C 1
ATOM 7120 O O . ALA B 1 464 ? 10.125 -16.906 -27.031 1 89.81 464 ALA B O 1
ATOM 7121 N N . ILE B 1 465 ? 11.117 -18.859 -26.688 1 92.5 465 ILE B N 1
ATOM 7122 C CA . ILE B 1 465 ? 12.086 -18.344 -25.734 1 92.5 465 ILE B CA 1
ATOM 7123 C C . ILE B 1 465 ? 12.969 -17.297 -26.391 1 92.5 465 ILE B C 1
ATOM 7125 O O . ILE B 1 465 ? 13.18 -16.219 -25.859 1 92.5 465 ILE B O 1
ATOM 7129 N N . ALA B 1 466 ? 13.422 -17.656 -27.547 1 91.56 466 ALA B N 1
ATOM 7130 C CA . ALA B 1 466 ? 14.305 -16.75 -28.281 1 91.56 466 ALA B CA 1
ATOM 7131 C C . ALA B 1 466 ? 13.602 -15.438 -28.594 1 91.56 466 ALA B C 1
ATOM 7133 O O . ALA B 1 466 ? 14.211 -14.367 -28.5 1 91.56 466 ALA B O 1
ATOM 7134 N N . ARG B 1 467 ? 12.383 -15.5 -28.906 1 86.81 467 ARG B N 1
ATOM 7135 C CA . ARG B 1 467 ? 11.594 -14.297 -29.188 1 86.81 467 ARG B CA 1
ATOM 7136 C C . ARG B 1 467 ? 11.438 -13.438 -27.938 1 86.81 467 ARG B C 1
ATOM 7138 O O . ARG B 1 467 ? 11.555 -12.211 -28 1 86.81 467 ARG B O 1
ATOM 7145 N N . GLN B 1 468 ? 11.18 -14.094 -26.844 1 85.94 468 GLN B N 1
ATOM 7146 C CA . GLN B 1 468 ? 11.008 -13.375 -25.594 1 85.94 468 GLN B CA 1
ATOM 7147 C C . GLN B 1 468 ? 12.312 -12.727 -25.141 1 85.94 468 GLN B C 1
ATOM 7149 O O . GLN B 1 468 ? 12.305 -11.633 -24.562 1 85.94 468 GLN B O 1
ATOM 7154 N N . MET B 1 469 ? 13.398 -13.391 -25.469 1 89.25 469 MET B N 1
ATOM 7155 C CA . MET B 1 469 ? 14.711 -12.898 -25.047 1 89.25 469 MET B CA 1
ATOM 7156 C C . MET B 1 469 ? 15.141 -11.719 -25.922 1 89.25 469 MET B C 1
ATOM 7158 O O . MET B 1 469 ? 15.945 -10.883 -25.484 1 89.25 469 MET B O 1
ATOM 7162 N N . LYS B 1 470 ? 14.766 -11.633 -27.25 1 82.31 470 LYS B N 1
ATOM 7163 C CA . LYS B 1 470 ? 15.141 -10.57 -28.188 1 82.31 470 LYS B CA 1
ATOM 7164 C C . LYS B 1 470 ? 14.289 -9.328 -27.969 1 82.31 470 LYS B C 1
ATOM 7166 O O . LYS B 1 470 ? 14.75 -8.203 -28.172 1 82.31 470 LYS B O 1
ATOM 7171 N N . GLY B 1 471 ? 13.125 -9.484 -27.531 1 73 471 GLY B N 1
ATOM 7172 C CA . GLY B 1 471 ? 12.211 -8.359 -27.406 1 73 471 GLY B CA 1
ATOM 7173 C C . GLY B 1 471 ? 12.375 -7.59 -26.109 1 73 471 GLY B C 1
ATOM 7174 O O . GLY B 1 471 ? 13.141 -7.996 -25.234 1 73 471 GLY B O 1
#

Nearest PDB structures (foldseek):
  4v37-assembly2_D  TM=8.911E-01  e=4.157E-33  Spinacia oleracea
  4a0m-assembly1_C  TM=8.947E-01  e=5.995E-32  Spinacia oleracea
  4h7n-assembly1_D  TM=8.944E-01  e=1.012E-31  Trichormus variabilis ATCC 29413
  3iwj-assembly1_B  TM=8.702E-01  e=7.391E-32  Pisum sativum
  3b4w-assembly1_A-2  TM=8.931E-01  e=1.314E-30  Mycobacterium tuberculosis H37Rv

Foldseek 3Di:
DDPQVLQVLLQVVLVVCPPQDQVQLLLVLVLLLCLQVVCVPVLLVLLCVLQVAAFSVLLCVQQRVLLNVQSVLLSVCLVVLQDKAWDDDPPPQVVLPKTKTWGWAFLEEEEEEAESLRQRNRVRNLVSLNSSSPYAYEYETEPSRVSNLVSSQVSCVVRHDSSRYHYDYDYPVSVLVSLLDLGSAYEYEEALVVVVSSVVSNVVNVHHYWYAYAFQAEEEEDPQFPLLLLLLQLLCQCQSSQNLDRFRNLEYEYAPVCQVVNVVSNLVNLCVVPVDWLPDNNGTAGSDDVLLCVLVVLLVQLVVVPWDKDFNHNPPDDPVPRPSNTGGQIETEPGDCVRVSNVDRSSGRYYYYDYDHDLVVVLVSCVVDWAGQEYEYGRDPPVSVCVSVVSGHWNYYDYSHTPCQVSDQVDWRGTDGSSIDATAGNSSSNNSSIDTDMDMDGRPDPPCVQQQVDPPGDDSVVVNVVVVVVD/DDPQVLQVLLQVVLVVCPPQDQVQLLLVLVLLLCLQVVCLVVLLVLLCVLQVAAFSVLLCVVQRVLLNVQSVLLSVCLVVLQDKAWDDDPPPQVVLPKTKTWGWAFLEEEEEEAESLRQRNRVRNLVSLNSSSPYAYEYETEPSRVSNLVSVQVSCVVRHDSSRYHYDYDYPVSVLVSLLDLGSAYEYEEALVVVVSSVVSNVVNVHHYWYAYAFQAEEEEDPQFDLLLLLLQLLCQCQSSQNLDSFRNLEYEYAPVCQVVNVVSNLVNLCVVPVAWLPDNNGTAGSDDVLLCVLVVLLVQLVVVPWDKDFNHNPPDDPVPRPSNTGGAIETEPGDCVRVSNVDRSSGRYYYYDYDHDLVVVLVSCVVDWAGQEYEYGRDPPVSVVVSVVSGHWNYYDYSHTPCQVSDQVDWRGTDGSSIDATAGNSSSNNSSIDTDMDMDGRPDPPCVQQQVDPPGDDSVVVSVVVVVVD

Solvent-accessible surface area (backbone atoms only — not comparable to full-atom values): 45761 Å² total; per-residue (Å²): 132,53,71,66,54,47,51,52,47,24,49,53,50,48,65,71,48,46,58,66,48,70,65,60,22,42,48,52,32,52,39,52,40,45,59,48,66,78,38,42,67,62,49,36,52,25,47,16,59,36,25,73,34,42,16,56,68,56,37,43,46,61,29,44,33,49,18,40,42,44,22,48,51,28,59,72,39,35,71,69,72,55,50,65,43,78,30,75,49,58,84,64,39,46,83,62,56,28,45,30,32,35,41,67,38,45,58,46,38,31,37,34,37,29,42,55,73,42,57,51,16,62,45,35,39,59,44,20,14,33,25,48,26,46,31,30,38,39,34,37,39,31,62,74,25,52,51,43,42,53,49,50,38,53,50,37,63,75,64,36,57,64,52,45,37,37,64,42,77,43,50,72,68,48,50,52,57,56,40,51,49,76,35,56,27,37,38,39,40,47,56,52,79,56,46,34,54,43,38,41,34,18,15,78,56,53,30,50,67,33,33,39,32,30,31,60,8,41,31,38,45,44,92,61,32,58,50,64,60,48,16,35,40,48,34,50,42,21,48,46,67,30,6,45,39,58,57,19,56,32,30,35,38,27,41,59,93,44,41,67,60,38,52,52,28,29,45,51,36,42,32,67,41,38,53,51,58,89,83,30,67,74,50,29,22,42,63,42,68,67,60,41,48,50,51,54,48,36,52,49,47,31,45,74,73,68,26,51,73,45,70,51,51,72,62,69,72,68,64,89,77,57,85,65,51,55,66,61,45,30,39,29,37,67,63,53,76,87,27,54,62,68,68,47,66,66,59,33,31,50,38,38,42,36,67,31,89,48,73,66,50,48,43,49,56,54,62,75,44,71,34,14,26,29,38,26,39,27,53,71,51,64,67,61,50,49,52,48,61,48,56,47,68,48,8,27,27,15,32,58,43,52,61,58,38,70,75,24,47,65,33,48,44,34,21,37,55,67,2,17,35,55,49,25,38,48,66,49,13,25,50,64,36,24,41,65,24,19,38,24,36,51,33,92,62,62,58,47,65,76,45,22,71,43,60,69,70,50,72,50,22,54,51,42,42,52,50,48,63,73,94,130,53,71,66,55,46,50,52,47,24,48,53,50,47,65,71,47,46,57,67,49,69,64,61,21,41,48,53,33,52,41,51,38,45,59,49,68,77,38,42,67,62,51,34,52,24,46,16,59,36,25,72,34,40,16,56,68,57,35,42,46,60,27,44,30,47,17,42,43,46,22,48,50,29,56,73,41,36,69,68,72,55,50,65,44,77,31,73,49,58,84,63,39,46,84,60,57,27,47,30,32,35,39,65,37,45,59,46,39,31,36,35,40,28,42,56,73,42,58,51,16,62,46,36,38,59,42,21,13,33,27,49,27,47,29,29,38,40,34,37,42,30,62,73,24,52,50,42,42,53,50,51,40,54,50,36,64,75,66,35,56,63,51,45,38,37,65,43,78,44,50,70,67,47,50,51,57,56,42,48,48,77,36,55,26,37,37,38,39,46,56,50,80,56,46,36,54,44,37,41,35,17,16,79,56,52,30,49,67,34,33,39,32,29,31,60,8,41,31,40,44,42,92,63,32,57,51,64,59,48,17,35,40,47,34,51,42,19,48,44,67,31,5,44,38,57,57,21,56,31,33,34,37,27,40,58,92,42,42,67,60,38,52,51,27,28,46,50,36,43,32,67,42,39,52,53,57,88,84,32,69,73,49,29,21,42,62,42,69,67,61,40,49,51,52,55,49,35,51,49,46,31,44,73,72,66,25,49,73,45,70,52,53,72,62,68,72,69,65,88,77,56,85,64,52,52,67,61,45,30,39,29,37,67,63,50,78,86,26,54,63,67,70,46,67,65,60,32,32,49,38,37,41,34,66,30,89,49,74,66,50,48,42,50,57,53,62,75,43,73,34,13,25,29,38,25,39,28,53,71,50,63,67,61,51,49,51,48,61,47,56,47,67,48,8,26,28,14,34,56,44,51,62,57,37,70,74,22,46,64,34,48,43,32,20,36,54,66,2,16,35,54,50,26,39,48,66,48,14,25,50,64,37,24,41,66,23,16,38,24,35,51,32,92,62,62,60,48,65,76,45,23,71,44,60,69,71,51,71,51,23,55,51,43,44,51,51,47,64,75,95

Organism: NCBI:txid68569

Radius of gyration: 29.58 Å; Cα contacts (8 Å, |Δi|>4): 2195; chains: 2; bounding box: 60×90×68 Å

Secondary structure (DSSP, 8-state):
--HHHHHHHHHHHHHHHPSPPHHHHHHHHHHHHHHHHTTHHHHHHHHHHHHS---HHHHIIIIIIHHHHHHHHHHHHHHHHTS-EEE--STTTTTTT-EEEEEEEE-SEEEEE--SSSTTHHHHHHHHHHHHHT-EEEEE--TT-HHHHHHHHHHHHHHS-TTTEEEE--SHHHHHHHHTS--SEEEEES-HHHHHHHHHHHHTTT--EEEE-----EEEE-TT--HHHHHHHHHHHHHGGGG--TTS--EEEEEGGGHHHHHHHHHHHHHHH-S-STT-TTSPPPSSHHHHHHHHHHHHHHHHTT-EEEE--TT---SSSS-S-----EEEES--TTSHHHHS---SSEEEEEEESSHHHHHHHHHTSPPPSEEEEE-S-HHHHHHHHHH---SEEEESSSSGGGG-TTS-B---BTTEE--BSHHHHHHHTEEEEEEEE--SS-HHHHTT-SSSP-HHHHHHHHHHHH-/--HHHHHHHHHHHHHHHPSPPHHHHHHHHHHHHHHHHTTHHHHHHHHHHHHS---HHHHIIIIIIHHHHHHHHHHHHHHHHTS-EEE--STTTTTTT-EEEEEEEE-SEEEEE--SSSTTHHHHHHHHHHHHHT-EEEEE--TT-HHHHHHHHHHHHHHS-TTTEEEE--SHHHHHHHHTS--SEEEEES-HHHHHHHHHHHHTTT--EEEE-----EEEE-TT--HHHHHHHHHHHHHGGGG--TTS--EEEEEGGGHHHHHHHHHHHHHHH-S-STT-TTSPPPSSHHHHHHHHHHHHHHHHTTPEEEE--TT---SSSS-S-----EEEES--TTSGGGTS---SSEEEEEEESSHHHHHHHHHTSPPPSEEEEE-S-HHHHHHHHHH---SEEEESSSSGGGG-TTS-B---BTTEE--BSHHHHHHHTEEEEEEEE--SS-HHHHTT-SSSP-HHHHHHHHHHHH-

Sequence (942 aa):
MSMRDLLDAQRTAFMAELPVSLDARRDRLRRAVAMISDNAGQLCDALSEDFGHRSRDQSMITDIAASVGPLKHALKRVAHWSKPARRPVLFPLGLLGGRGRIEYQPKGVVGIIAPWNFPVQLVMSPLAGVFAAGNRAMVKTSEYTPMVSALMAELAGRYFDPAELAFVAGGPEAGKAFAEMPFDHLLFTGATGIARHILHAAADNLTPVTLELGGKSPVVVGRSADIAQAAERVALGKMLNAGQICLAPDYMLVPEEKEAAVVEGLVAAASRMYPTLLSNPDYTAVINDRHYQRLTGWIDDARAKGAEVIPVNPAHEDFAGANARKLPLHIIRNPTDDMIVMQEEIFGPVLPVRSYARIEDAIGEVNRRDRPLALYYFGSDRTERRQLLDRTISGGVTVNDVIFHVSQEELPFGGIGPSGMGAYHGEIGFRTFSHAKAVYSQPGLDVAGLAGLKPPYGRKTRAAIARQMKGMSMRDLLDAQRTAFMAELPVSLDARRDRLRRAVAMISDNAGQLCDALSEDFGHRSRDQSMITDIAASVGPLKHALKRVAHWSKPARRPVLFPLGLLGGRGRIEYQPKGVVGIIAPWNFPVQLVMSPLAGVFAAGNRAMVKTSEYTPMVSALMAELAGRYFDPAELAFVAGGPEAGKAFAEMPFDHLLFTGATGIARHILHAAADNLTPVTLELGGKSPVVVGRSADIAQAAERVALGKMLNAGQICLAPDYMLVPEEKEAAVVEGLVAAASRMYPTLLSNPDYTAVINDRHYQRLTGWIDDARAKGAEVIPVNPAHEDFAGANARKLPLHIIRNPTDDMIVMQEEIFGPVLPVRSYARIEDAIGEVNRRDRPLALYYFGSDRTERRQLLDRTISGGVTVNDVIFHVSQEELPFGGIGPSGMGAYHGEIGFRTFSHAKAVYSQPGLDVAGLAGLKPPYGRKTRAAIARQMKG

InterPro domains:
  IPR012394 Aldehyde dehydrogenase NAD(P)-dependent [PIRSF036492] (4-462)
  IPR012394 Aldehyde dehydrogenase NAD(P)-dependent [PTHR43570] (2-459)
  IPR015590 Aldehyde dehydrogenase domain [PF00171] (13-439)
  IPR016161 Aldehyde/histidinol dehydrogenase [SSF53720] (4-440)
  IPR016162 Aldehyde dehydrogenase, N-terminal [G3DSA:3.40.605.10] (11-437)
  IPR016163 Aldehyde dehydrogenase, C-terminal [G3DSA:3.40.309.10] (215-419)
  IPR029510 Aldehyde dehydrogenase, glutamic acid active site [PS00687] (211-218)

pLDDT: mean 96.9, std 3.36, range [72.94, 98.94]